Protein AF-A0A968TC32-F1 (afdb_monomer)

pLDDT: mean 75.62, std 23.89, range [21.05, 98.94]

Secondary structure (DSSP, 8-state):
----SSSTTTGGGSS-SS----S--SS----S------------GGG-EES--S---SSS--GGG-EEEEEEEE-TTSSS--EEEEEEEETTEEEEEEE-B-TTSPBPPPSSPEEESS--SEEEEE-SSSSSS-EEEEE-TT-SEEEEE---TTS--PPEEEE-SSEEEEEEEE--SS-SS--EEEEEEE-TTSSSEEEEEE-SSS-TTSSPPEEEEESS-EEEEEEE-SS-TTS-EEEEEETTEEEEE-SSS---EEEE-SS-EEEEEEE--SSSSS-EEEEEETTSEEEEE-TTT--EEEEE-SS---EEEEE--S--SS-EEEEE-SS-EEEE-TTSPTTB--EE---PPTT---EEEE--SSSSSPEEEEE-TTT-SEEEE----SEEEEE---B----S---SS---HHHHHHHHTTSSS-EEEEE---TT--EEE--SPPPPB-S-EEEEGGGSTT-SSS--EEEE-TTS--S-SS-----SEEE-SSS-EEESEEEE--SS-SEEE-SSS-EEES-EESB-TTSSSB---SS-SEEEES--S-EEE-SSTTT--EE-S-SS-SEEEESTTSTT-EEES-EES-----GGGGGG--S----SS-SEEEES--S-EEE-SSTTT--EE-S-SS-SEEEESGGG-S-EEES-EESB-TTSSSB---SS-SEEEES--S-EEE-SSTTT--EE-S-SSEEEEEESS--S-EEES-EESB-TTSSSB---TTEEEEEES--S-EES-SSGGG--EE-S-SSEEEEEESTT--S-EE-S-EESB-TTS-SB---SS-SEEE-SSS-EEE-SSTTT--EE-S-SS-SEEEESTT--S-EEES-EESB-TTS-SB---SS-SEEEES--S-EEE-SSTT---EE-S-SS-SEEEESTT-TT-EEES-EESB-TTSSSB---SS-SEEEES--SEEE--SSTT---EEE--SS-SEEEEEEEEEEES-EEES-SEEEEEEEEEEEEES-EEES-SEEEEEEEEEEEEES-EEES-SEEEEESSSEEE-TT-EE-S-SSB-TTS-BHHHHHHHHT-------TTT-EEEETTEEEE-SSS-PPEEEEE---------S----------EEEEE--S-----EEEEE----HHHHHHHTT---------SS--SS----TTGGGS-GGGSPEEEE-TTSSEEEEE------------------S--------TT--------SS-----------------------------------------------

Radius of gyration: 44.68 Å; Cα contacts (8 Å, |Δi|>4): 3695; chains: 1; bounding box: 111×120×148 Å

Foldseek 3Di:
DDDDPDDPPPVPPPPPPDDDDDDDDPPDPDDDDPCPQDPCPPDPPVQWDFLDDDDQPDDPDDCPQKFWAEKDWDDLQLAQWIKIWTWIAGPQAIKIFIWTFDPALRTHGGNDIGGDRHGQNDKDWFQLQQALGTWIWGFDFWAQWIWIFHGDNVGTHDTDIQGHPTGWQDWDWAQFLAPFVTIWIWTWGAHPVFCWIWIFTRDDNPRGPPDGTDIGTDPGTWQEKDWADQAHNQGIWIWTQGFQWTWIHHHDPDPIDIDGHPFRWQEKDWWQLPVPLGIWIWTFGPQQKIWTARSHVRDIAIERHPARFNYKYWFFQFQALTIWIWTADQQFIWIFRSPDHDHYTPTDGDGDHHCQNYKDWDCSHQWLGTKIWTQHRPPRGIITGGRDAPEEQEAADLEPDDPLDGDPVHDHPLNRLSVQQVDGGEYEYHYEYDQVRLEREHQAARDARDHAYEYEQCNYPPRDLAASHEYAQQNHDDPDPPDLPREQYEHQGAGHEYFRYEFFNTQHAHYEYNAASYAYFSYEAQAPPVQPDGREYAYEPYEYALHDHYEQFGQDSSRAYEFWNYQAENYEYEAASHENYQHFLYEFQDTDDDPVPPPPDPDQRAHNEESYEYELYDQYEAAHSRHSRAYEQARYQEESEEQEAASHASYEHFQYEFQADPQQAAGREHNYEHYEAAHYEHYEQFDQRQRGEYEQFQYQYESYEHDNAHEHYEHFQYEFQAGPQQAHGRAHQHEYYEYELYENYEAADLHLNREYEQFNYNHERYEYYYANHAHYAHFQYEFQAGSQQAHGRAHAEERYEYAYDHYEAADQRLNREYEQFNHAEESYEYDDLRSAAYEHFLYEFQAGSQQAHGRAHNEERYEYYLYAHYEAADQDHSRAYEQANHQYERYEYEDASHENYEYFLYEFQAGPVRPDGRHHNAEHYEYYNYENYEQFDDDHSGEYEFDQHAHESYEYAQYYYEYEAYEAENACEHYEYHHDEYEAEQYEAEQHAEDYEEEAEEYEHANYEHYEYNYDYDYDYYHYHHAHYHHYDYNAPHPVRHRSVVVVVCNVDDDDDDDPVPQWDDDPPWIWHFPDDDDKDWDWDDDDDDDPDDDDDDPDPPQDTDTDTDDDDDFTKTKTKDFGDPDPVNVVVVVVPPPDDDDDDDDDDDDDDDDPDPVPDDPVADWDWDDDPVNGIIMIIGGDDDDDDDDDDDDDDDDDDDWDWDDDDDDTDTDDDDPDDDDDDDDDDDDDDDDDDDDDDDDDDDDDDDDDDDDDDDDDDDDDDDD

Sequence (1267 aa):
MDRWHLIGWVLGRIVAILLVVGGGATAAVHAMASPSALELARVPSAAIHRAASGPLAGGNLHLANATPRSLAAGDLTNTGRTALIAGYATPTGGALGIWPARASGDFTAPTQLRPLSTAPDFLTLADVNHDGWLDLVLATQYQPELHWLPGSAAGFGATHVVPLAAGVTALYSADWQQPDGNRDLFVGIADPAGQHAELLLFAHPQRAFTTAPHTLALPAPVVALAAGAFTTPQHTDLAIAAGRELLLLRAFDAPLQRLYLHTTPTALAVGSFLSTGGYDLAIAGSDETLRLLDPRTGTQQVYAAPAAITALQRVRLSGLPHDELLLHTPEQAEVLLTNAAPPALHATGIALPAASPASLALHLNHDALSDLVWLDPETRLPHMQQSRPTRTFTVNVAEDQDNGSCTAVACSLRDAITAANRTTGMATIAFNLEPTATRLVITSTLPLITQPVLIDGTTQPGYTSVPVIELDGSNITRISRLEATQHGLVLATSGSSVRGVRITGFPGSALVVQGGDTIIQGCEIGLAADGIQPAGNLGDGILIENAPRTVIGGTTLAQRNVIAFQRGAGIRLQGRGASETQILGNLIGTRRIARALANSVASNQSNGQGGIYSDDAPATQIGGTAAGAGNIISGNDTAGIILFRSGTAGTVVQGNLIGTDQDGGAALANGGTGIVLDNVDDVLIGGSDPNAGNVISGNVALGIIAENNANRITITGNLIGTDRTGTIALGNQQGGLRLRDVRDCVIGGAEPEARNLISGNGGIGLALTGSSATRNVIQGNYIGLDRDGGLALGNSDAGVLIESSNNLIGGIGAGERNVISGNRTTGLRIRTGSAASNIVQGNYIGTDQTGQQILGNGEDGVLLFNAPRNVVGGTEPNAGNVIAGNQRHGIVIQGDQAPGNTVQGNYIGTNPNESASLSNGRSGIILIDSSGVRIGGRGAGEANIIVGHRESGIFSTLSNAELNSNILRDNATAVRMQGGQVLVLGNVIENNATVFVLSRGDLRAALNQITGYERALERSTGTFFGDYNWWGRGTGASPEGLSIETWNRRLLAVPTEWNAAAEQVTLGDAALSGTSGTAVIVRYEREAFDLPSQEQPFSELLCSDYYTLFTIDGGGLWEVRIPVDDTPDCQAVLEQQQLFRALSVQLCRSVLADLDCWERLPPSNRPTISLASDGQQLVLRGLQTPDLEAIAYMAADIPEPTPIWLFLGGVLGVLLLFGGGGYLWYRRSQAKRDPAAAPPPSDAPAAPSDAPTPDAPPAPPATPTSG

Structure (mmCIF, N/CA/C/O backbone):
data_AF-A0A968TC32-F1
#
_entry.id   AF-A0A968TC32-F1
#
loop_
_atom_site.group_PDB
_atom_site.id
_atom_site.type_symbol
_atom_site.label_atom_id
_atom_site.label_alt_id
_atom_site.label_comp_id
_atom_site.label_asym_id
_atom_site.label_entity_id
_atom_site.label_seq_id
_atom_site.pdbx_PDB_ins_code
_atom_site.Cartn_x
_atom_site.Cartn_y
_atom_site.Cartn_z
_atom_site.occupancy
_atom_site.B_iso_or_equiv
_atom_site.auth_seq_id
_atom_site.auth_comp_id
_atom_site.auth_asym_id
_atom_site.auth_atom_id
_atom_site.pdbx_PDB_model_num
ATOM 1 N N . MET A 1 1 ? 5.139 60.795 22.389 1.00 31.36 1 MET A N 1
ATOM 2 C CA . MET A 1 1 ? 6.541 61.101 22.717 1.00 31.36 1 MET A CA 1
ATOM 3 C C . MET A 1 1 ? 6.573 61.564 24.172 1.00 31.36 1 MET A C 1
ATOM 5 O O . MET A 1 1 ? 5.913 62.546 24.468 1.00 31.36 1 MET A O 1
ATOM 9 N N . ASP A 1 2 ? 7.179 60.840 25.116 1.00 29.84 2 ASP A N 1
ATOM 10 C CA . ASP A 1 2 ? 7.787 59.516 24.932 1.00 29.84 2 ASP A CA 1
ATOM 11 C C . ASP A 1 2 ? 7.701 58.558 26.136 1.00 29.84 2 ASP A C 1
ATOM 13 O O . ASP A 1 2 ? 7.128 58.879 27.173 1.00 29.84 2 ASP A O 1
ATOM 17 N N . ARG A 1 3 ? 8.159 57.324 25.894 1.00 27.42 3 ARG A N 1
ATOM 18 C CA . ARG A 1 3 ? 7.936 56.084 26.667 1.00 27.42 3 ARG A CA 1
ATOM 19 C C . ARG A 1 3 ? 8.506 56.077 28.105 1.00 27.42 3 ARG A C 1
ATOM 21 O O . ARG A 1 3 ? 9.346 56.899 28.444 1.00 27.42 3 ARG A O 1
ATOM 28 N N . TRP A 1 4 ? 8.119 55.027 28.859 1.00 28.41 4 TRP A N 1
ATOM 29 C CA . TRP A 1 4 ? 8.785 54.419 30.046 1.00 28.41 4 TRP A CA 1
ATOM 30 C C . TRP A 1 4 ? 8.135 54.477 31.449 1.00 28.41 4 TRP A C 1
ATOM 32 O O . TRP A 1 4 ? 8.756 54.027 32.411 1.00 28.41 4 TRP A O 1
ATOM 42 N N . HIS A 1 5 ? 6.863 54.863 31.603 1.00 33.06 5 HIS A N 1
ATOM 43 C CA . HIS A 1 5 ? 6.148 54.777 32.900 1.00 33.06 5 HIS A CA 1
ATOM 44 C C . HIS A 1 5 ? 4.838 53.955 32.868 1.00 33.06 5 HIS A C 1
ATOM 46 O O . HIS A 1 5 ? 3.799 54.422 33.319 1.00 33.06 5 HIS A O 1
ATOM 52 N N . LEU A 1 6 ? 4.876 52.708 32.363 1.00 30.70 6 LEU A N 1
ATOM 53 C CA . LEU A 1 6 ? 3.741 51.767 32.507 1.00 30.70 6 LEU A CA 1
ATOM 54 C C . LEU A 1 6 ? 4.102 50.261 32.579 1.00 30.70 6 LEU A C 1
ATOM 56 O O . LEU A 1 6 ? 3.249 49.417 32.336 1.00 30.70 6 LEU A O 1
ATOM 60 N N . ILE A 1 7 ? 5.351 49.895 32.903 1.00 33.38 7 ILE A N 1
ATOM 61 C CA . ILE A 1 7 ? 5.793 48.476 32.948 1.00 33.38 7 ILE A CA 1
ATOM 62 C C . ILE A 1 7 ? 6.047 47.966 34.384 1.00 33.38 7 ILE A C 1
ATOM 64 O O . ILE A 1 7 ? 5.975 46.769 34.642 1.00 33.38 7 ILE A O 1
ATOM 68 N N . GLY A 1 8 ? 6.243 48.858 35.362 1.00 30.92 8 GLY A N 1
ATOM 69 C CA . GLY A 1 8 ? 6.544 48.478 36.752 1.00 30.92 8 GLY A CA 1
ATOM 70 C C . GLY A 1 8 ? 5.359 48.013 37.615 1.00 30.92 8 GLY A C 1
ATOM 71 O O . GLY A 1 8 ? 5.568 47.743 38.791 1.00 30.92 8 GLY A O 1
ATOM 72 N N . TRP A 1 9 ? 4.126 47.957 37.089 1.00 32.16 9 TRP A N 1
ATOM 73 C CA . TRP A 1 9 ? 2.906 47.850 37.919 1.00 32.16 9 TRP A CA 1
ATOM 74 C C . TRP A 1 9 ? 2.043 46.592 37.710 1.00 32.16 9 TRP A C 1
ATOM 76 O O . TRP A 1 9 ? 1.009 46.455 38.356 1.00 32.16 9 TRP A O 1
ATOM 86 N N . VAL A 1 10 ? 2.458 45.658 36.843 1.00 32.88 10 VAL A N 1
ATOM 87 C CA . VAL A 1 10 ? 1.703 44.411 36.563 1.00 32.88 10 VAL A CA 1
ATOM 88 C C . VAL A 1 10 ? 2.451 43.148 37.015 1.00 32.88 10 VAL A C 1
ATOM 90 O O . VAL A 1 10 ? 1.830 42.200 37.483 1.00 32.88 10 VAL A O 1
ATOM 93 N N . LEU A 1 11 ? 3.789 43.145 36.983 1.00 31.55 11 LEU A N 1
ATOM 94 C CA . LEU A 1 11 ? 4.607 41.982 37.373 1.00 31.55 11 LEU A CA 1
ATOM 95 C C . LEU A 1 11 ? 4.718 41.759 38.899 1.00 31.55 11 LEU A C 1
ATOM 97 O O . LEU A 1 11 ? 5.230 40.735 39.339 1.00 31.55 11 LEU A O 1
ATOM 101 N N . GLY A 1 12 ? 4.209 42.681 39.722 1.00 30.98 12 GLY A N 1
ATOM 102 C CA . GLY A 1 12 ? 4.335 42.648 41.187 1.00 30.98 12 GLY A CA 1
ATOM 103 C C . GLY A 1 12 ? 3.299 41.806 41.948 1.00 30.98 12 GLY A C 1
ATOM 104 O O . GLY A 1 12 ? 3.189 41.976 43.160 1.00 30.98 12 GLY A O 1
ATOM 105 N N . ARG A 1 13 ? 2.495 40.959 41.283 1.00 30.55 13 ARG A N 1
ATOM 106 C CA . ARG A 1 13 ? 1.347 40.265 41.918 1.00 30.55 13 ARG A CA 1
ATOM 107 C C . ARG A 1 13 ? 1.267 38.740 41.762 1.00 30.55 13 ARG A C 1
ATOM 109 O O . ARG A 1 13 ? 0.286 38.162 42.214 1.00 30.55 13 ARG A O 1
ATOM 116 N N . ILE A 1 14 ? 2.275 38.088 41.175 1.00 32.00 14 ILE A N 1
ATOM 117 C CA . ILE A 1 14 ? 2.257 36.628 40.918 1.00 32.00 14 ILE A CA 1
ATOM 118 C C . ILE A 1 14 ? 3.226 35.833 41.824 1.00 32.00 14 ILE A C 1
ATOM 120 O O . ILE A 1 14 ? 3.052 34.633 42.000 1.00 32.00 14 ILE A O 1
ATOM 124 N N . VAL A 1 15 ? 4.187 36.483 42.493 1.00 30.97 15 VAL A N 1
ATOM 125 C CA . VAL A 1 15 ? 5.216 35.814 43.327 1.00 30.97 15 VAL A CA 1
ATOM 126 C C . VAL A 1 15 ? 4.992 36.075 44.830 1.00 30.97 15 VAL A C 1
ATOM 128 O O . VAL A 1 15 ? 5.908 36.452 45.553 1.00 30.97 15 VAL A O 1
ATOM 131 N N . ALA A 1 16 ? 3.742 35.953 45.297 1.00 29.12 16 ALA A N 1
ATOM 132 C CA . ALA A 1 16 ? 3.357 36.300 46.676 1.00 29.12 16 ALA A CA 1
ATOM 133 C C . ALA A 1 16 ? 2.239 35.422 47.292 1.00 29.12 16 ALA A C 1
ATOM 135 O O . ALA A 1 16 ? 1.533 35.872 48.191 1.00 29.12 16 ALA A O 1
ATOM 136 N N . ILE A 1 17 ? 2.074 34.173 46.833 1.00 30.27 17 ILE A N 1
ATOM 137 C CA . ILE A 1 17 ? 1.258 33.145 47.516 1.00 30.27 17 ILE A CA 1
ATOM 138 C C . ILE A 1 17 ? 2.057 31.833 47.582 1.00 30.27 17 ILE A C 1
ATOM 140 O O . ILE A 1 17 ? 1.733 30.845 46.933 1.00 30.27 17 ILE A O 1
ATOM 144 N N . LEU A 1 18 ? 3.156 31.856 48.338 1.00 28.66 18 LEU A N 1
ATOM 145 C CA . LEU A 1 18 ? 3.957 30.693 48.735 1.00 28.66 18 LEU A CA 1
ATOM 146 C C . LEU A 1 18 ? 4.826 31.102 49.939 1.00 28.66 18 LEU A C 1
ATOM 148 O O . LEU A 1 18 ? 5.268 32.245 50.004 1.00 28.66 18 LEU A O 1
ATOM 152 N N . LEU A 1 19 ? 5.069 30.168 50.868 1.00 27.08 19 LEU A N 1
ATOM 153 C CA . LEU A 1 19 ? 5.925 30.322 52.062 1.00 27.08 19 LEU A CA 1
ATOM 154 C C . LEU A 1 19 ? 5.485 31.358 53.129 1.00 27.08 19 LEU A C 1
ATOM 156 O O . LEU A 1 19 ? 6.178 32.347 53.326 1.00 27.08 19 LEU A O 1
ATOM 160 N N . VAL A 1 20 ? 4.450 31.049 53.930 1.00 28.06 20 VAL A N 1
ATOM 161 C CA . VAL A 1 20 ? 4.573 30.936 55.411 1.00 28.06 20 VAL A CA 1
ATOM 162 C C . VAL A 1 20 ? 3.492 29.985 55.948 1.00 28.06 20 VAL A C 1
ATOM 164 O O . VAL A 1 20 ? 2.311 30.297 55.889 1.00 28.06 20 VAL A O 1
ATOM 167 N N . VAL A 1 21 ? 3.929 28.849 56.498 1.00 27.45 21 VAL A N 1
ATOM 168 C CA . VAL A 1 21 ? 3.517 28.174 57.754 1.00 27.45 21 VAL A CA 1
ATOM 169 C C . VAL A 1 21 ? 4.084 26.758 57.652 1.00 27.45 21 VAL A C 1
ATOM 171 O O . VAL A 1 21 ? 3.748 26.012 56.737 1.00 27.45 21 VAL A O 1
ATOM 174 N N . GLY A 1 22 ? 4.971 26.392 58.575 1.00 24.56 22 GLY A N 1
ATOM 175 C CA . GLY A 1 22 ? 5.542 25.051 58.659 1.00 24.56 22 GLY A CA 1
ATOM 176 C C . GLY A 1 22 ? 5.398 24.492 60.070 1.00 24.56 22 GLY A C 1
ATOM 177 O O . GLY A 1 22 ? 5.588 25.225 61.038 1.00 24.56 22 GLY A O 1
ATOM 178 N N . GLY A 1 23 ? 5.107 23.192 60.165 1.00 25.19 23 GLY A N 1
ATOM 179 C CA . GLY A 1 23 ? 5.093 22.430 61.417 1.00 25.19 23 GLY A CA 1
ATOM 180 C C . GLY A 1 23 ? 3.707 21.945 61.861 1.00 25.19 23 GLY A C 1
ATOM 181 O O . GLY A 1 23 ? 2.841 22.746 62.187 1.00 25.19 23 GLY A O 1
ATOM 182 N N . GLY A 1 24 ? 3.549 20.618 61.962 1.00 27.67 24 GLY A N 1
ATOM 183 C CA . GLY A 1 24 ? 2.511 19.984 62.789 1.00 27.67 24 GLY A CA 1
ATOM 184 C C . GLY A 1 24 ? 1.166 19.664 62.124 1.00 27.67 24 GLY A C 1
ATOM 185 O O . GLY A 1 24 ? 0.147 20.185 62.559 1.00 27.67 24 GLY A O 1
ATOM 186 N N . ALA A 1 25 ? 1.141 18.761 61.134 1.00 27.30 25 ALA A N 1
ATOM 187 C CA . ALA A 1 25 ? -0.109 18.179 60.612 1.00 27.30 25 ALA A CA 1
ATOM 188 C C . ALA A 1 25 ? 0.035 16.732 60.078 1.00 27.30 25 ALA A C 1
ATOM 190 O O . ALA A 1 25 ? -0.633 16.339 59.121 1.00 27.30 25 ALA A O 1
ATOM 191 N N . THR A 1 26 ? 0.902 15.909 60.677 1.00 32.38 26 THR A N 1
ATOM 192 C CA . THR A 1 26 ? 0.824 14.451 60.482 1.00 32.38 26 THR A CA 1
ATOM 193 C C . THR A 1 26 ? -0.432 13.903 61.173 1.00 32.38 26 THR A C 1
ATOM 195 O O . THR A 1 26 ? -0.756 14.319 62.280 1.00 32.38 26 THR A O 1
ATOM 198 N N . ALA A 1 27 ? -1.120 12.957 60.520 1.00 30.08 27 ALA A N 1
ATOM 199 C CA . ALA A 1 27 ? -2.345 12.290 60.994 1.00 30.08 27 ALA A CA 1
ATOM 200 C C . ALA A 1 27 ? -3.607 13.177 61.168 1.00 30.08 27 ALA A C 1
ATOM 202 O O . ALA A 1 27 ? -4.174 13.257 62.256 1.00 30.08 27 ALA A O 1
ATOM 203 N N . ALA A 1 28 ? -4.111 13.768 60.072 1.00 28.23 28 ALA A N 1
ATOM 204 C CA . ALA A 1 28 ? -5.462 14.366 60.032 1.00 28.23 28 ALA A CA 1
ATOM 205 C C . ALA A 1 28 ? -6.248 14.197 58.704 1.00 28.23 28 ALA A C 1
ATOM 207 O O . ALA A 1 28 ? -7.309 14.796 58.550 1.00 28.23 28 ALA A O 1
ATOM 208 N N . VAL A 1 29 ? -5.785 13.371 57.751 1.00 27.59 29 VAL A N 1
ATOM 209 C CA . VAL A 1 29 ? -6.540 13.027 56.521 1.00 27.59 29 VAL A CA 1
ATOM 210 C C . VAL A 1 29 ? -6.521 11.511 56.313 1.00 27.59 29 VAL A C 1
ATOM 212 O O . VAL A 1 29 ? -5.716 10.977 55.555 1.00 27.59 29 VAL A O 1
ATOM 215 N N . HIS A 1 30 ? -7.373 10.809 57.064 1.00 27.38 30 HIS A N 1
ATOM 216 C CA . HIS A 1 30 ? -7.531 9.346 57.008 1.00 27.38 30 HIS A CA 1
ATOM 217 C C . HIS A 1 30 ? -8.951 8.903 57.430 1.00 27.38 30 HIS A C 1
ATOM 219 O O . HIS A 1 30 ? -9.126 7.931 58.159 1.00 27.38 30 HIS A O 1
ATOM 225 N N . ALA A 1 31 ? -9.980 9.663 57.023 1.00 27.91 31 ALA A N 1
ATOM 226 C CA . ALA A 1 31 ? -11.383 9.378 57.356 1.00 27.91 31 ALA A CA 1
ATOM 227 C C . ALA A 1 31 ? -12.407 10.071 56.423 1.00 27.91 31 ALA A C 1
ATOM 229 O O . ALA A 1 31 ? -13.360 10.686 56.899 1.00 27.91 31 ALA A O 1
ATOM 230 N N . MET A 1 32 ? -12.245 9.985 55.098 1.00 24.27 32 MET A N 1
ATOM 231 C CA . MET A 1 32 ? -13.339 10.278 54.157 1.00 24.27 32 MET A CA 1
ATOM 232 C C . MET A 1 32 ? -13.383 9.225 53.052 1.00 24.27 32 MET A C 1
ATOM 234 O O . MET A 1 32 ? -12.380 9.014 52.385 1.00 24.27 32 MET A O 1
ATOM 238 N N . ALA A 1 33 ? -14.548 8.578 52.931 1.00 26.09 33 ALA A N 1
ATOM 239 C CA . ALA A 1 33 ? -14.960 7.617 51.906 1.00 26.09 33 ALA A CA 1
ATOM 240 C C . ALA A 1 33 ? -13.847 6.744 51.293 1.00 26.09 33 ALA A C 1
ATOM 242 O O . ALA A 1 33 ? -13.221 7.120 50.306 1.00 26.09 33 ALA A O 1
ATOM 243 N N . SER A 1 34 ? -13.711 5.509 51.783 1.00 24.20 34 SER A N 1
ATOM 244 C CA . SER A 1 34 ? -13.224 4.421 50.934 1.00 24.20 34 SER A CA 1
ATOM 245 C C . SER A 1 34 ? -14.173 4.289 49.732 1.00 24.20 34 SER A C 1
ATOM 247 O O . SER A 1 34 ? -15.350 3.965 49.935 1.00 24.20 34 SER A O 1
ATOM 249 N N . PRO A 1 35 ? -13.728 4.549 48.487 1.00 29.64 35 PRO A N 1
ATOM 250 C CA . PRO A 1 35 ? -14.583 4.342 47.334 1.00 29.64 35 PRO A CA 1
ATOM 251 C C . PRO A 1 35 ? -14.833 2.840 47.212 1.00 29.64 35 PRO A C 1
ATOM 253 O O . PRO A 1 35 ? -13.908 2.054 47.015 1.00 29.64 35 PRO A O 1
ATOM 256 N N . SER A 1 36 ? -16.096 2.432 47.332 1.00 32.72 36 SER A N 1
ATOM 257 C CA . SER A 1 36 ? -16.529 1.079 46.970 1.00 32.72 36 SER A CA 1
ATOM 258 C C . SER A 1 36 ? -16.570 1.015 45.441 1.00 32.72 36 SER A C 1
ATOM 260 O O . SER A 1 36 ? -17.631 1.114 44.838 1.00 32.72 36 SER A O 1
ATOM 262 N N . ALA A 1 37 ? -15.379 1.015 44.832 1.00 36.62 37 ALA A N 1
ATOM 263 C CA . ALA A 1 37 ? -15.157 1.510 43.472 1.00 36.62 37 ALA A CA 1
ATOM 264 C C . ALA A 1 37 ? -15.876 0.699 42.385 1.00 36.62 37 ALA A C 1
ATOM 266 O O . ALA A 1 37 ? -16.213 1.256 41.344 1.00 36.62 37 ALA A O 1
ATOM 267 N N . LEU A 1 38 ? -16.168 -0.576 42.657 1.00 37.19 38 LEU A N 1
ATOM 268 C CA . LEU A 1 38 ? -17.101 -1.384 41.883 1.00 37.19 38 LEU A CA 1
ATOM 269 C C . LEU A 1 38 ? -18.360 -1.675 42.713 1.00 37.19 38 LEU A C 1
ATOM 271 O O . LEU A 1 38 ? -18.434 -2.683 43.414 1.00 37.19 38 LEU A O 1
ATOM 275 N N . GLU A 1 39 ? -19.419 -0.890 42.492 1.00 37.56 39 GLU A N 1
ATOM 276 C CA . GLU A 1 39 ? -20.743 -1.506 42.328 1.00 37.56 39 GLU A CA 1
ATOM 277 C C . GLU A 1 39 ? -20.831 -2.137 40.932 1.00 37.56 39 GLU A C 1
ATOM 279 O O . GLU A 1 39 ? -21.667 -1.797 40.097 1.00 37.56 39 GLU A O 1
ATOM 284 N N . LEU A 1 40 ? -20.022 -3.181 40.735 1.00 38.00 40 LEU A N 1
ATOM 285 C CA . LEU A 1 40 ? -20.468 -4.334 39.965 1.00 38.00 40 LEU A CA 1
ATOM 286 C C . LEU A 1 40 ? -21.526 -5.016 40.850 1.00 38.00 40 LEU A C 1
ATOM 288 O O . LEU A 1 40 ? -21.254 -5.960 41.592 1.00 38.00 40 LEU A O 1
ATOM 292 N N . ALA A 1 41 ? -22.700 -4.375 40.903 1.00 30.67 41 ALA A N 1
ATOM 293 C CA . ALA A 1 41 ? -23.718 -4.578 41.925 1.00 30.67 41 ALA A CA 1
ATOM 294 C C . ALA A 1 41 ? -24.084 -6.059 41.992 1.00 30.67 41 ALA A C 1
ATOM 296 O O . ALA A 1 41 ? -24.517 -6.593 40.974 1.00 30.67 41 ALA A O 1
ATOM 297 N N . ARG A 1 42 ? -23.880 -6.694 43.166 1.00 33.88 42 ARG A N 1
ATOM 298 C CA . ARG A 1 42 ? -23.956 -8.155 43.417 1.00 33.88 42 ARG A CA 1
ATOM 299 C C . ARG A 1 42 ? -24.929 -8.849 42.465 1.00 33.88 42 ARG A C 1
ATOM 301 O O . ARG A 1 42 ? -26.123 -8.924 42.762 1.00 33.88 42 ARG A O 1
ATOM 308 N N . VAL A 1 43 ? -24.413 -9.313 41.326 1.00 33.28 43 VAL A N 1
ATOM 309 C CA . VAL A 1 43 ? -25.259 -9.602 40.166 1.00 33.28 43 VAL A CA 1
ATOM 310 C C . VAL A 1 43 ? -26.168 -10.777 40.521 1.00 33.28 43 VAL A C 1
ATOM 312 O O . VAL A 1 43 ? -25.660 -11.876 40.760 1.00 33.28 43 VAL A O 1
ATOM 315 N N . PRO A 1 44 ? -27.501 -10.592 40.600 1.00 31.67 44 PRO A N 1
ATOM 316 C CA . PRO A 1 44 ? -28.390 -11.707 40.875 1.00 31.67 44 PRO A CA 1
ATOM 317 C C . PRO A 1 44 ? -28.239 -12.722 39.747 1.00 31.67 44 PRO A C 1
ATOM 319 O O . PRO A 1 44 ? -28.234 -12.337 38.578 1.00 31.67 44 PRO A O 1
ATOM 322 N N . SER A 1 45 ? -28.176 -14.015 40.068 1.00 33.50 45 SER A N 1
ATOM 323 C CA . SER A 1 45 ? -27.914 -15.093 39.095 1.00 33.50 45 SER A CA 1
ATOM 324 C C . SER A 1 45 ? -28.888 -15.110 37.901 1.00 33.50 45 SER A C 1
ATOM 326 O O . SER A 1 45 ? -28.596 -15.701 36.869 1.00 33.50 45 SER A O 1
ATOM 328 N N . ALA A 1 46 ? -30.031 -14.427 38.028 1.00 29.45 46 ALA A N 1
ATOM 329 C CA . ALA A 1 46 ? -31.023 -14.186 36.982 1.00 29.45 46 ALA A CA 1
ATOM 330 C C . ALA A 1 46 ? -30.589 -13.208 35.863 1.00 29.45 46 ALA A C 1
ATOM 332 O O . ALA A 1 46 ? -31.303 -13.097 34.870 1.00 29.45 46 ALA A O 1
ATOM 333 N N . ALA A 1 47 ? -29.469 -12.488 36.003 1.00 32.41 47 ALA A N 1
ATOM 334 C CA . ALA A 1 47 ? -28.945 -11.579 34.975 1.00 32.41 47 ALA A CA 1
ATOM 335 C C . ALA A 1 47 ? -27.850 -12.205 34.085 1.00 32.41 47 ALA A C 1
ATOM 337 O O . ALA A 1 47 ? -27.463 -11.595 33.090 1.00 32.41 47 ALA A O 1
ATOM 338 N N . ILE A 1 48 ? -27.385 -13.421 34.403 1.00 42.38 48 ILE A N 1
ATOM 339 C CA . ILE A 1 48 ? -26.515 -14.206 33.517 1.00 42.38 48 ILE A CA 1
ATOM 340 C C . ILE A 1 48 ? -27.379 -14.750 32.377 1.00 42.38 48 ILE A C 1
ATOM 342 O O . ILE A 1 48 ? -28.219 -15.631 32.583 1.00 42.38 48 ILE A O 1
ATOM 346 N N . HIS A 1 49 ? -27.179 -14.243 31.161 1.00 45.75 49 HIS A N 1
ATOM 347 C CA . HIS A 1 49 ? -27.865 -14.777 29.991 1.00 45.75 49 HIS A CA 1
ATOM 348 C C . HIS A 1 49 ? -27.139 -16.037 29.506 1.00 45.75 49 HIS A C 1
ATOM 350 O O . HIS A 1 49 ? -25.998 -15.992 29.046 1.00 45.75 49 HIS A O 1
ATOM 356 N N . ARG A 1 50 ? -27.820 -17.188 29.579 1.00 49.25 50 ARG A N 1
ATOM 357 C CA . ARG A 1 50 ? -27.367 -18.397 28.880 1.00 49.25 50 ARG A CA 1
ATOM 358 C C . ARG A 1 50 ? -27.482 -18.166 27.376 1.00 49.25 50 ARG A C 1
ATOM 360 O O . ARG A 1 50 ? -28.583 -17.902 26.895 1.00 49.25 50 ARG A O 1
ATOM 367 N N . ALA A 1 51 ? -26.395 -18.367 26.631 1.00 42.41 51 ALA A N 1
ATOM 368 C CA . ALA A 1 51 ? -26.400 -18.281 25.167 1.00 42.41 51 ALA A CA 1
ATOM 369 C C . ALA A 1 51 ? -27.288 -19.352 24.489 1.00 42.41 51 ALA A C 1
ATOM 371 O O . ALA A 1 51 ? -27.577 -19.267 23.298 1.00 42.41 51 ALA A O 1
ATOM 372 N N . ALA A 1 52 ? -27.743 -20.365 25.237 1.00 44.12 52 ALA A N 1
ATOM 373 C CA . ALA A 1 52 ? -28.747 -21.320 24.786 1.00 44.12 52 ALA A CA 1
ATOM 374 C C . ALA A 1 52 ? -29.716 -21.715 25.914 1.00 44.12 52 ALA A C 1
ATOM 376 O O . ALA A 1 52 ? -29.314 -21.996 27.045 1.00 44.12 52 ALA A O 1
ATOM 377 N N . SER A 1 53 ? -31.004 -21.804 25.575 1.00 35.22 53 SER A N 1
ATOM 378 C CA . SER A 1 53 ? -32.046 -22.438 26.393 1.00 35.22 53 SER A CA 1
ATOM 379 C C . SER A 1 53 ? -32.845 -23.430 25.538 1.00 35.22 53 SER A C 1
ATOM 381 O O . SER A 1 53 ? -33.920 -23.137 25.026 1.00 35.22 53 SER A O 1
ATOM 383 N N . GLY A 1 54 ? -32.282 -24.624 25.353 1.00 38.59 54 GLY A N 1
ATOM 384 C CA . GLY A 1 54 ? -32.909 -25.720 24.615 1.00 38.59 54 GLY A CA 1
ATOM 385 C C . GLY A 1 54 ? -31.948 -26.897 24.409 1.00 38.59 54 GLY A C 1
ATOM 386 O O . GLY A 1 54 ? -30.733 -26.702 24.484 1.00 38.59 54 GLY A O 1
ATOM 387 N N . PRO A 1 55 ? -32.457 -28.120 24.176 1.00 38.72 55 PRO A N 1
ATOM 388 C CA . PRO A 1 55 ? -31.626 -29.253 23.782 1.00 38.72 55 PRO A CA 1
ATOM 389 C C . PRO A 1 55 ? -31.089 -29.060 22.356 1.00 38.72 55 PRO A C 1
ATOM 391 O O . PRO A 1 55 ? -31.797 -28.561 21.481 1.00 38.72 55 PRO A O 1
ATOM 394 N N . LEU A 1 56 ? -29.852 -29.499 22.110 1.00 47.25 56 LEU A N 1
ATOM 395 C CA . LEU A 1 56 ? -29.253 -29.505 20.772 1.00 47.25 56 LEU A CA 1
ATOM 396 C C . LEU A 1 56 ? -30.000 -30.501 19.873 1.00 47.25 56 LEU A C 1
ATOM 398 O O . LEU A 1 56 ? -30.029 -31.700 20.151 1.00 47.25 56 LEU A O 1
ATOM 402 N N . ALA A 1 57 ? -30.625 -30.003 18.808 1.00 36.97 57 ALA A N 1
ATOM 403 C CA . ALA A 1 57 ? -31.536 -30.774 17.969 1.00 36.97 57 ALA A CA 1
ATOM 404 C C . ALA A 1 57 ? -30.870 -31.221 16.656 1.00 36.97 57 ALA A C 1
ATOM 406 O O . ALA A 1 57 ? -31.025 -30.570 15.628 1.00 36.97 57 ALA A O 1
ATOM 407 N N . GLY A 1 58 ? -30.177 -32.365 16.686 1.00 39.22 58 GLY A N 1
ATOM 408 C CA . GLY A 1 58 ? -29.681 -33.041 15.477 1.00 39.22 58 GLY A CA 1
ATOM 409 C C . GLY A 1 58 ? -28.203 -33.424 15.530 1.00 39.22 58 GLY A C 1
ATOM 410 O O . GLY A 1 58 ? -27.336 -32.660 15.121 1.00 39.22 58 GLY A O 1
ATOM 411 N N . GLY A 1 59 ? -27.912 -34.643 15.988 1.00 41.78 59 GLY A N 1
ATOM 412 C CA . GLY A 1 59 ? -26.567 -35.226 15.955 1.00 41.78 59 GLY A CA 1
ATOM 413 C C . GLY A 1 59 ? -26.311 -36.176 17.123 1.00 41.78 59 GLY A C 1
ATOM 414 O O . GLY A 1 59 ? -26.817 -35.968 18.221 1.00 41.78 59 GLY A O 1
ATOM 415 N N . ASN A 1 60 ? -25.492 -37.208 16.909 1.00 43.41 60 ASN A N 1
ATOM 416 C CA . ASN A 1 60 ? -25.199 -38.236 17.922 1.00 43.41 60 ASN A CA 1
ATOM 417 C C . ASN A 1 60 ? -24.237 -37.770 19.043 1.00 43.41 60 ASN A C 1
ATOM 419 O O . ASN A 1 60 ? -23.786 -38.593 19.838 1.00 43.41 60 ASN A O 1
ATOM 423 N N . LEU A 1 61 ? -23.911 -36.474 19.124 1.00 51.41 61 LEU A N 1
ATOM 424 C CA . LEU A 1 61 ? -23.026 -35.901 20.143 1.00 51.41 61 LEU A CA 1
ATOM 425 C C . LEU A 1 61 ? -23.835 -35.226 21.263 1.00 51.41 61 LEU A C 1
ATOM 427 O O . LEU A 1 61 ? -24.201 -34.056 21.182 1.00 51.41 61 LEU A O 1
ATOM 431 N N . HIS A 1 62 ? -24.079 -35.963 22.347 1.00 59.25 62 HIS A N 1
ATOM 432 C CA . HIS A 1 62 ? -24.575 -35.383 23.596 1.00 59.25 62 HIS A CA 1
ATOM 433 C C . HIS A 1 62 ? -23.409 -34.786 24.401 1.00 59.25 62 HIS A C 1
ATOM 435 O O . HIS A 1 62 ? -22.530 -35.522 24.847 1.00 59.25 62 HIS A O 1
ATOM 441 N N . LEU A 1 63 ? -23.454 -33.479 24.701 1.00 66.62 63 LEU A N 1
ATOM 442 C CA . LEU A 1 63 ? -22.480 -32.814 25.592 1.00 66.62 63 LEU A CA 1
ATOM 443 C C . LEU A 1 63 ? -22.470 -33.356 27.036 1.00 66.62 63 LEU A C 1
ATOM 445 O O . LEU A 1 63 ? -21.593 -32.995 27.810 1.00 66.62 63 LEU A O 1
ATOM 449 N N . ALA A 1 64 ? -23.410 -34.234 27.406 1.00 65.38 64 ALA A N 1
ATOM 450 C CA . ALA A 1 64 ? -23.529 -34.806 28.750 1.00 65.38 64 ALA A CA 1
ATOM 451 C C . ALA A 1 64 ? -22.227 -35.454 29.267 1.00 65.38 64 ALA A C 1
ATOM 453 O O . ALA A 1 64 ? -21.938 -35.358 30.457 1.00 65.38 64 ALA A O 1
ATOM 454 N N . ASN A 1 65 ? -21.431 -36.049 28.370 1.00 73.31 65 ASN A N 1
ATOM 455 C CA . ASN A 1 65 ? -20.145 -36.683 28.689 1.00 73.31 65 ASN A CA 1
ATOM 456 C C . ASN A 1 65 ? -18.933 -35.900 28.138 1.00 73.31 65 ASN A C 1
ATOM 458 O O . ASN A 1 65 ? -17.831 -36.442 28.091 1.00 73.31 65 ASN A O 1
ATOM 462 N N . ALA A 1 66 ? -19.126 -34.663 27.673 1.00 82.12 66 ALA A N 1
ATOM 463 C CA . ALA A 1 66 ? -18.060 -33.820 27.138 1.00 82.12 66 ALA A CA 1
ATOM 464 C C . ALA A 1 66 ? -17.494 -32.896 28.227 1.00 82.12 66 ALA A C 1
ATOM 466 O O . ALA A 1 66 ? -18.239 -32.412 29.079 1.00 82.12 66 ALA A O 1
ATOM 467 N N . THR A 1 67 ? -16.195 -32.603 28.184 1.00 87.31 67 THR A N 1
ATOM 468 C CA . THR A 1 67 ? -15.551 -31.606 29.056 1.00 87.31 67 THR A CA 1
ATOM 469 C C . THR A 1 67 ? -15.107 -30.401 28.222 1.00 87.31 67 THR A C 1
ATOM 471 O O . THR A 1 67 ? -14.480 -30.597 27.181 1.00 87.31 67 THR A O 1
ATOM 474 N N . PRO A 1 68 ? -15.431 -29.150 28.609 1.00 87.94 68 PRO A N 1
ATOM 475 C CA . PRO A 1 68 ? -14.950 -27.976 27.885 1.00 87.94 68 PRO A CA 1
ATOM 476 C C . PRO A 1 68 ? -13.434 -27.822 28.082 1.00 87.94 68 PRO A C 1
ATOM 478 O O . PRO A 1 68 ? -12.916 -28.160 29.149 1.00 87.94 68 PRO A O 1
ATOM 481 N N . ARG A 1 69 ? -12.722 -27.348 27.054 1.00 89.19 69 ARG A N 1
ATOM 482 C CA . ARG A 1 69 ? -11.251 -27.246 27.047 1.00 89.19 69 ARG A CA 1
ATOM 483 C C . ARG A 1 69 ? -10.748 -25.867 26.636 1.00 89.19 69 ARG A C 1
ATOM 485 O O . ARG A 1 69 ? -9.907 -25.316 27.329 1.00 89.19 69 ARG A O 1
ATOM 492 N N . SER A 1 70 ? -11.279 -25.316 25.548 1.00 90.38 70 SER A N 1
ATOM 493 C CA . SER A 1 70 ? -10.759 -24.104 24.908 1.00 90.38 70 SER A CA 1
ATOM 494 C C . SER A 1 70 ? -11.882 -23.232 24.341 1.00 90.38 70 SER A C 1
ATOM 496 O O . SER A 1 70 ? -12.986 -23.714 24.075 1.00 90.38 70 SER A O 1
ATOM 498 N N . LEU A 1 71 ? -11.613 -21.935 24.175 1.00 89.88 71 LEU A N 1
ATOM 499 C CA . LEU A 1 71 ? -12.572 -20.938 23.700 1.00 89.88 71 LEU A CA 1
ATOM 500 C C . LEU A 1 71 ? -11.835 -19.897 22.845 1.00 89.88 71 LEU A C 1
ATOM 502 O O . LEU A 1 71 ? -10.862 -19.314 23.311 1.00 89.88 71 LEU A O 1
ATOM 506 N N . ALA A 1 72 ? -12.312 -19.637 21.628 1.00 89.81 72 ALA A N 1
ATOM 507 C CA . ALA A 1 72 ? -11.849 -18.525 20.792 1.00 89.81 72 ALA A CA 1
ATOM 508 C C . ALA A 1 72 ? -13.038 -17.763 20.196 1.00 89.81 72 ALA A C 1
ATOM 510 O O . ALA A 1 72 ? -14.177 -18.237 20.215 1.00 89.81 72 ALA A O 1
ATOM 511 N N . ALA A 1 73 ? -12.771 -16.574 19.661 1.00 87.81 73 ALA A N 1
ATOM 512 C CA . ALA A 1 73 ? -13.778 -15.736 19.031 1.00 87.81 73 ALA A CA 1
ATOM 513 C C . ALA A 1 73 ? -13.181 -14.932 17.867 1.00 87.81 73 ALA A C 1
ATOM 515 O O . ALA A 1 73 ? -12.031 -14.496 17.932 1.00 87.81 73 ALA A O 1
ATOM 516 N N . GLY A 1 74 ? -13.966 -14.739 16.808 1.00 81.00 74 GLY A N 1
ATOM 517 C CA . GLY A 1 74 ? -13.572 -14.006 15.603 1.00 81.00 74 GLY A CA 1
ATOM 518 C C . GLY A 1 74 ? -14.707 -13.949 14.583 1.00 81.00 74 GLY A C 1
ATOM 519 O O . GLY A 1 74 ? -15.677 -14.703 14.687 1.00 81.00 74 GLY A O 1
ATOM 520 N N . ASP A 1 75 ? -14.633 -13.042 13.612 1.00 77.44 75 ASP A N 1
ATOM 521 C CA . ASP A 1 75 ? -15.648 -12.956 12.558 1.00 77.44 75 ASP A CA 1
ATOM 522 C C . ASP A 1 75 ? -15.370 -13.962 11.437 1.00 77.44 75 ASP A C 1
ATOM 524 O O . ASP A 1 75 ? -14.684 -13.680 10.459 1.00 77.44 75 ASP A O 1
ATOM 528 N N . LEU A 1 76 ? -15.961 -15.144 11.581 1.00 78.56 76 LEU A N 1
ATOM 529 C CA . LEU A 1 76 ? -15.865 -16.253 10.625 1.00 78.56 76 LEU A CA 1
ATOM 530 C C . LEU A 1 76 ? -16.652 -16.021 9.325 1.00 78.56 76 LEU A C 1
ATOM 532 O O . LEU A 1 76 ? -16.717 -16.905 8.477 1.00 78.56 76 LEU A O 1
ATOM 536 N N . THR A 1 77 ? -17.337 -14.884 9.210 1.00 70.19 77 THR A N 1
ATOM 537 C CA . THR A 1 77 ? -18.306 -14.597 8.144 1.00 70.19 77 THR A CA 1
ATOM 538 C C . THR A 1 77 ? -18.025 -13.296 7.399 1.00 70.19 77 THR A C 1
ATOM 540 O O . THR A 1 77 ? -18.699 -13.013 6.411 1.00 70.19 77 THR A O 1
ATOM 543 N N . ASN A 1 78 ? -17.048 -12.514 7.865 1.00 65.50 78 ASN A N 1
ATOM 544 C CA . ASN A 1 78 ? -16.723 -11.183 7.365 1.00 65.50 78 ASN A CA 1
ATOM 545 C C . ASN A 1 78 ? -17.971 -10.258 7.316 1.00 65.50 78 ASN A C 1
ATOM 547 O O . ASN A 1 78 ? -18.210 -9.539 6.348 1.00 65.50 78 ASN A O 1
ATOM 551 N N . THR A 1 79 ? -18.820 -10.317 8.358 1.00 62.69 79 THR A N 1
ATOM 552 C CA . THR A 1 79 ? -20.080 -9.544 8.486 1.00 62.69 79 THR A CA 1
ATOM 553 C C . THR A 1 79 ? -20.030 -8.410 9.520 1.00 62.69 79 THR A C 1
ATOM 555 O O . THR A 1 79 ? -21.047 -7.759 9.780 1.00 62.69 79 THR A O 1
ATOM 558 N N . GLY A 1 80 ? -18.869 -8.171 10.130 1.00 63.25 80 GLY A N 1
ATOM 559 C CA . GLY A 1 80 ? -18.702 -7.324 11.309 1.00 63.25 80 GLY A CA 1
ATOM 560 C C . GLY A 1 80 ? -19.183 -7.973 12.606 1.00 63.25 80 GLY A C 1
ATOM 561 O O . GLY A 1 80 ? -19.595 -7.254 13.516 1.00 63.25 80 GLY A O 1
ATOM 562 N N . ARG A 1 81 ? -19.207 -9.312 12.690 1.00 73.81 81 ARG A N 1
ATOM 563 C CA . ARG A 1 81 ? -19.763 -10.042 13.842 1.00 73.81 81 ARG A CA 1
ATOM 564 C C . ARG A 1 81 ? -18.890 -11.193 14.309 1.00 73.81 81 ARG A C 1
ATOM 566 O O . ARG A 1 81 ? -18.877 -12.276 13.732 1.00 73.81 81 ARG A O 1
ATOM 573 N N . THR A 1 82 ? -18.262 -10.975 15.453 1.00 77.75 82 THR A N 1
ATOM 574 C CA . THR A 1 82 ? -17.527 -11.976 16.219 1.00 77.75 82 THR A CA 1
ATOM 575 C C . THR A 1 82 ? -18.416 -13.174 16.578 1.00 77.75 82 THR A C 1
ATOM 577 O O . THR A 1 82 ? -19.284 -13.072 17.441 1.00 77.75 82 THR A O 1
ATOM 580 N N . ALA A 1 83 ? -18.191 -14.326 15.947 1.00 83.12 83 ALA A N 1
ATOM 581 C CA . ALA A 1 83 ? -18.735 -15.607 16.386 1.00 83.12 83 ALA A CA 1
ATOM 582 C C . ALA A 1 83 ? -17.849 -16.213 17.488 1.00 83.12 83 ALA A C 1
ATOM 584 O O . ALA A 1 83 ? -16.660 -15.904 17.586 1.00 83.12 83 ALA A O 1
ATOM 585 N N . LEU A 1 84 ? -18.427 -17.092 18.306 1.00 87.44 84 LEU A N 1
ATOM 586 C CA . LEU A 1 84 ? -17.745 -17.775 19.408 1.00 87.44 84 LEU A CA 1
ATOM 587 C C . LEU A 1 84 ? -17.554 -19.265 19.081 1.00 87.44 84 LEU A C 1
ATOM 589 O O . LEU A 1 84 ? -18.482 -19.918 18.602 1.00 87.44 84 LEU A O 1
ATOM 593 N N . ILE A 1 85 ? -16.372 -19.814 19.361 1.00 89.56 85 ILE A N 1
ATOM 594 C CA . ILE A 1 85 ? -16.005 -21.213 19.104 1.00 89.56 85 ILE A CA 1
ATOM 595 C C . ILE A 1 85 ? -15.567 -21.860 20.413 1.00 89.56 85 ILE A C 1
ATOM 597 O O . ILE A 1 85 ? -14.598 -21.408 21.018 1.00 89.56 85 ILE A O 1
ATOM 601 N N . ALA A 1 86 ? -16.236 -22.938 20.822 1.00 89.31 86 ALA A N 1
ATOM 602 C CA . ALA A 1 86 ? -15.859 -23.702 22.011 1.00 89.31 86 ALA A CA 1
ATOM 603 C C . ALA A 1 86 ? -15.365 -25.102 21.642 1.00 89.31 86 ALA A C 1
ATOM 605 O O . ALA A 1 86 ? -16.055 -25.850 20.939 1.00 89.31 86 ALA A O 1
ATOM 606 N N . GLY A 1 87 ? -14.186 -25.450 22.153 1.00 90.69 87 GLY A N 1
ATOM 607 C CA . GLY A 1 87 ? -13.580 -26.768 22.050 1.00 90.69 87 GLY A CA 1
ATOM 608 C C . GLY A 1 87 ? -13.903 -27.646 23.260 1.00 90.69 87 GLY A C 1
ATOM 609 O O . GLY A 1 87 ? -13.805 -27.215 24.412 1.00 90.69 87 GLY A O 1
ATOM 610 N N . TYR A 1 88 ? -14.255 -28.903 22.994 1.00 89.69 88 TYR A N 1
ATOM 611 C CA . TYR A 1 88 ? -14.576 -29.912 24.002 1.00 89.69 88 TYR A CA 1
ATOM 612 C C . TYR A 1 88 ? -13.775 -31.193 23.784 1.00 89.69 88 TYR A C 1
ATOM 614 O O . TYR A 1 88 ? -13.673 -31.673 22.656 1.00 89.69 88 TYR A O 1
ATOM 622 N N . ALA A 1 89 ? -13.301 -31.809 24.864 1.00 90.44 89 ALA A N 1
ATOM 623 C CA . ALA A 1 89 ? -12.895 -33.209 24.853 1.00 90.44 89 ALA A CA 1
ATOM 624 C C . ALA A 1 89 ? -14.126 -34.112 25.052 1.00 90.44 89 ALA A C 1
ATOM 626 O O . ALA A 1 89 ? -15.106 -33.735 25.701 1.00 90.44 89 ALA A O 1
ATOM 627 N N . THR A 1 90 ? -14.083 -35.317 24.489 1.00 87.50 90 THR A N 1
ATOM 628 C CA . THR A 1 90 ? -15.151 -36.325 24.574 1.00 87.50 90 THR A CA 1
ATOM 629 C C . THR A 1 90 ? -14.542 -37.716 24.804 1.00 87.50 90 THR A C 1
ATOM 631 O O . THR A 1 90 ? -13.349 -37.900 24.564 1.00 87.50 90 THR A O 1
ATOM 634 N N . PRO A 1 91 ? -15.323 -38.741 25.201 1.00 84.50 91 PRO A N 1
ATOM 635 C CA . PRO A 1 91 ? -14.795 -40.094 25.414 1.00 84.50 91 PRO A CA 1
ATOM 636 C C . PRO A 1 91 ? -14.214 -40.785 24.164 1.00 84.50 91 PRO A C 1
ATOM 638 O O . PRO A 1 91 ? -13.689 -41.889 24.280 1.00 84.50 91 PRO A O 1
ATOM 641 N N . THR A 1 92 ? -14.340 -40.182 22.975 1.00 82.25 92 THR A N 1
ATOM 642 C CA . THR A 1 92 ? -13.942 -40.759 21.678 1.00 82.25 92 THR A CA 1
ATOM 643 C C . THR A 1 92 ? -13.127 -39.797 20.800 1.00 82.25 92 THR A C 1
ATOM 645 O O . THR A 1 92 ? -13.045 -40.017 19.596 1.00 82.25 92 THR A O 1
ATOM 648 N N . GLY A 1 93 ? -12.582 -38.712 21.362 1.00 86.88 93 GLY A N 1
ATOM 649 C CA . GLY A 1 93 ? -11.930 -37.632 20.606 1.00 86.88 93 GLY A CA 1
ATOM 650 C C . GLY A 1 93 ? -12.350 -36.266 21.145 1.00 86.88 93 GLY A C 1
ATOM 651 O O . GLY A 1 93 ? -12.362 -36.054 22.357 1.00 86.88 93 GLY A O 1
ATOM 652 N N . GLY A 1 94 ? -12.788 -35.356 20.279 1.00 89.44 94 GLY A N 1
ATOM 653 C CA . GLY A 1 94 ? -13.263 -34.030 20.682 1.00 89.44 94 GLY A CA 1
ATOM 654 C C . GLY A 1 94 ? -14.482 -33.538 19.909 1.00 89.44 94 GLY A C 1
ATOM 655 O O . GLY A 1 94 ? -15.101 -34.268 19.133 1.00 89.44 94 GLY A O 1
ATOM 656 N N . ALA A 1 95 ? -14.839 -32.278 20.138 1.00 88.38 95 ALA A N 1
ATOM 657 C CA . ALA A 1 95 ? -15.906 -31.588 19.429 1.00 88.38 95 ALA A CA 1
ATOM 658 C C . ALA A 1 95 ? -15.684 -30.072 19.392 1.00 88.38 95 ALA A C 1
ATOM 660 O O . ALA A 1 95 ? -15.086 -29.498 20.302 1.00 88.38 95 ALA A O 1
ATOM 661 N N . LEU A 1 96 ? -16.255 -29.432 18.374 1.00 88.25 96 LEU A N 1
ATOM 662 C CA . LEU A 1 96 ? -16.421 -27.989 18.263 1.00 88.25 96 LEU A CA 1
ATOM 663 C C . LEU A 1 96 ? -17.909 -27.642 18.279 1.00 88.25 96 LEU A C 1
ATOM 665 O O . LEU A 1 96 ? -18.707 -28.247 17.555 1.00 88.25 96 LEU A O 1
ATOM 669 N N . GLY A 1 97 ? -18.267 -26.621 19.050 1.00 85.62 97 GLY A N 1
ATOM 670 C CA . GLY A 1 97 ? -19.477 -25.841 18.809 1.00 85.62 97 GLY A CA 1
ATOM 671 C C . GLY A 1 97 ? -19.112 -24.465 18.257 1.00 85.62 97 GLY A C 1
ATOM 672 O O . GLY A 1 97 ? -18.071 -23.912 18.611 1.00 85.62 97 GLY A O 1
ATOM 673 N N . ILE A 1 98 ? -19.970 -23.921 17.395 1.00 84.69 98 ILE A N 1
ATOM 674 C CA . ILE A 1 98 ? -19.826 -22.579 16.820 1.00 84.69 98 ILE A CA 1
ATOM 675 C C . ILE A 1 98 ? -21.137 -21.832 17.063 1.00 84.69 98 ILE A C 1
ATOM 677 O O . ILE A 1 98 ? -22.206 -22.308 16.684 1.00 84.69 98 ILE A O 1
ATOM 681 N N . TRP A 1 99 ? -21.042 -20.672 17.700 1.00 83.06 99 TRP A N 1
ATOM 682 C CA . TRP A 1 99 ? -22.147 -19.814 18.116 1.00 83.06 99 TRP A CA 1
ATOM 683 C C . TRP A 1 99 ? -22.088 -18.497 17.317 1.00 83.06 99 TRP A C 1
ATOM 685 O O . TRP A 1 99 ? -21.319 -17.601 17.675 1.00 83.06 99 TRP A O 1
ATOM 695 N N . PRO A 1 100 ? -22.861 -18.348 16.224 1.00 79.12 100 PRO A N 1
ATOM 696 C CA . PRO A 1 100 ? -22.949 -17.092 15.476 1.00 79.12 100 PRO A CA 1
ATOM 697 C C . PRO A 1 100 ? -23.622 -15.981 16.294 1.00 79.12 100 PRO A C 1
ATOM 699 O O . PRO A 1 100 ? -24.660 -16.221 16.923 1.00 79.12 100 PRO A O 1
ATOM 702 N N . ALA A 1 101 ? -23.083 -14.761 16.255 1.00 74.25 101 ALA A N 1
ATOM 703 C CA . ALA A 1 101 ? -23.644 -13.614 16.972 1.00 74.25 101 ALA A CA 1
ATOM 704 C C . ALA A 1 101 ? -24.823 -12.947 16.237 1.00 74.25 101 ALA A C 1
ATOM 706 O O . ALA A 1 101 ? -24.857 -12.815 15.005 1.00 74.25 101 ALA A O 1
ATOM 707 N N . ARG A 1 102 ? -25.804 -12.477 17.011 1.00 71.31 102 ARG A N 1
ATOM 708 C CA . ARG A 1 102 ? -26.914 -11.646 16.530 1.00 71.31 102 ARG A CA 1
ATOM 709 C C . ARG A 1 102 ? -26.494 -10.179 16.411 1.00 71.31 102 ARG A C 1
ATOM 711 O O . ARG A 1 102 ? -25.417 -9.777 16.829 1.00 71.31 102 ARG A O 1
ATOM 718 N N . ALA A 1 103 ? -27.397 -9.354 15.880 1.00 64.19 103 ALA A N 1
ATOM 719 C CA . ALA A 1 103 ? -27.253 -7.895 15.896 1.00 64.19 103 ALA A CA 1
ATOM 720 C C . ALA A 1 103 ? -27.303 -7.288 17.316 1.00 64.19 103 ALA A C 1
ATOM 722 O O . ALA A 1 103 ? -26.914 -6.143 17.500 1.00 64.19 103 ALA A O 1
ATOM 723 N N . SER A 1 104 ? -27.805 -8.046 18.293 1.00 62.16 104 SER A N 1
ATOM 724 C CA . SER A 1 104 ? -28.009 -7.675 19.700 1.00 62.16 104 SER A CA 1
ATOM 725 C C . SER A 1 104 ? -26.855 -8.082 20.633 1.00 62.16 104 SER A C 1
ATOM 727 O O . SER A 1 104 ? -26.988 -7.974 21.851 1.00 62.16 104 SER A O 1
ATOM 729 N N . GLY A 1 105 ? -25.743 -8.588 20.088 1.00 64.25 105 GLY A N 1
ATOM 730 C CA . GLY A 1 105 ? -24.579 -9.042 20.860 1.00 64.25 105 GLY A CA 1
ATOM 731 C C . GLY A 1 105 ? -24.724 -10.421 21.506 1.00 64.25 105 GLY A C 1
ATOM 732 O O . GLY A 1 105 ? -23.725 -11.061 21.820 1.00 64.25 105 GLY A O 1
ATOM 733 N N . ASP A 1 106 ? -25.951 -10.916 21.676 1.00 70.38 106 ASP A N 1
ATOM 734 C CA . ASP A 1 106 ? -26.194 -12.288 22.102 1.00 70.38 106 ASP A CA 1
ATOM 735 C C . ASP A 1 106 ? -25.916 -13.296 20.981 1.00 70.38 106 ASP A C 1
ATOM 737 O O . ASP A 1 106 ? -25.962 -12.989 19.786 1.00 70.38 106 ASP A O 1
ATOM 741 N N . PHE A 1 107 ? -25.646 -14.534 21.376 1.00 75.50 107 PHE A N 1
ATOM 742 C CA . PHE A 1 107 ? -25.330 -15.609 20.449 1.00 75.50 107 PHE A CA 1
ATOM 743 C C . PHE A 1 107 ? -26.555 -16.454 20.081 1.00 75.50 107 PHE A C 1
ATOM 745 O O . PHE A 1 107 ? -27.512 -16.617 20.842 1.00 75.50 107 PHE A O 1
ATOM 752 N N . THR A 1 108 ? -26.507 -17.049 18.893 1.00 72.31 108 THR A N 1
ATOM 753 C CA . THR A 1 108 ? -27.394 -18.151 18.510 1.00 72.31 108 THR A CA 1
ATOM 754 C C . THR A 1 108 ? -26.809 -19.489 18.960 1.00 72.31 108 THR A C 1
ATOM 756 O O . THR A 1 108 ? -25.594 -19.673 18.980 1.00 72.31 108 THR A O 1
ATOM 759 N N . ALA A 1 109 ? -27.673 -20.432 19.345 1.00 66.69 109 ALA A N 1
ATOM 760 C CA . ALA A 1 109 ? -27.245 -21.787 19.677 1.00 66.69 109 ALA A CA 1
ATOM 761 C C . ALA A 1 109 ? -26.715 -22.513 18.419 1.00 66.69 109 ALA A C 1
ATOM 763 O O . ALA A 1 109 ? -27.295 -22.332 17.343 1.00 66.69 109 ALA A O 1
ATOM 764 N N . PRO A 1 110 ? -25.667 -23.353 18.534 1.00 68.38 110 PRO A N 1
ATOM 765 C CA . PRO A 1 110 ? -25.088 -24.071 17.406 1.00 68.38 110 PRO A CA 1
ATOM 766 C C . PRO A 1 110 ? -26.130 -24.992 16.779 1.00 68.38 110 PRO A C 1
ATOM 768 O O . PRO A 1 110 ? -26.750 -25.806 17.466 1.00 68.38 110 PRO A O 1
ATOM 771 N N . THR A 1 111 ? -26.296 -24.899 15.460 1.00 58.19 111 THR A N 1
ATOM 772 C CA . THR A 1 111 ? -27.214 -25.767 14.706 1.00 58.19 111 THR A CA 1
ATOM 773 C C . THR A 1 111 ? -26.780 -27.236 14.761 1.00 58.19 111 THR A C 1
ATOM 775 O O . THR A 1 111 ? -27.624 -28.125 14.722 1.00 58.19 111 THR A O 1
ATOM 778 N N . GLN A 1 112 ? -25.474 -27.491 14.893 1.00 63.06 112 GLN A N 1
ATOM 779 C CA . GLN A 1 112 ? -24.881 -28.816 15.066 1.00 63.06 112 GLN A CA 1
ATOM 780 C C . GLN A 1 112 ? -23.519 -28.692 15.779 1.00 63.06 112 GLN A C 1
ATOM 782 O O . GLN A 1 112 ? -22.852 -27.664 15.669 1.00 63.06 112 GLN A O 1
ATOM 787 N N . LEU A 1 113 ? -23.085 -29.744 16.484 1.00 74.75 113 LEU A N 1
ATOM 788 C CA . LEU A 1 113 ? -21.697 -29.895 16.944 1.00 74.75 113 LEU A CA 1
ATOM 789 C C . LEU A 1 113 ? -20.870 -30.655 15.901 1.00 74.75 113 LEU A C 1
ATOM 791 O O . LEU A 1 113 ? -21.281 -31.725 15.441 1.00 74.75 113 LEU A O 1
ATOM 795 N N . ARG A 1 114 ? -19.685 -30.140 15.565 1.00 83.38 114 ARG A N 1
ATOM 796 C CA . ARG A 1 114 ? -18.726 -30.809 14.676 1.00 83.38 114 ARG A CA 1
ATOM 797 C C . ARG A 1 114 ? -17.824 -31.728 15.511 1.00 83.38 114 ARG A C 1
ATOM 799 O O . ARG A 1 114 ? -17.119 -31.214 16.377 1.00 83.38 114 ARG A O 1
ATOM 806 N N . PRO A 1 115 ? -17.820 -33.056 15.298 1.00 84.62 115 PRO A N 1
ATOM 807 C CA . PRO A 1 115 ? -16.887 -33.945 15.986 1.00 84.62 115 PRO A CA 1
ATOM 808 C C . PRO A 1 115 ? -15.446 -33.724 15.497 1.00 84.62 115 PRO A C 1
ATOM 810 O O . PRO A 1 115 ? -15.226 -33.337 14.348 1.00 84.62 115 PRO A O 1
ATOM 813 N N . LEU A 1 116 ? -14.479 -34.014 16.365 1.00 86.88 116 LEU A N 1
ATOM 814 C CA . LEU A 1 116 ? -13.043 -34.038 16.083 1.00 86.88 116 LEU A CA 1
ATOM 815 C C . LEU A 1 116 ? -12.457 -35.402 16.468 1.00 86.88 116 LEU A C 1
ATOM 817 O O . LEU A 1 116 ? -12.922 -36.041 17.413 1.00 86.88 116 LEU A O 1
ATOM 821 N N . SER A 1 117 ? -11.397 -35.820 15.778 1.00 87.31 117 SER A N 1
ATOM 822 C CA . SER A 1 117 ? -10.606 -37.012 16.118 1.00 87.31 117 SER A CA 1
ATOM 823 C C . SER A 1 117 ? -9.845 -36.877 17.441 1.00 87.31 117 SER A C 1
ATOM 825 O O . SER A 1 117 ? -9.585 -37.878 18.103 1.00 87.31 117 SER A O 1
ATOM 827 N N . THR A 1 118 ? -9.501 -35.652 17.835 1.00 90.62 118 THR A N 1
ATOM 828 C CA . THR A 1 118 ? -8.648 -35.336 18.988 1.00 90.62 118 THR A CA 1
ATOM 829 C C . THR A 1 118 ? -9.284 -34.254 19.868 1.00 90.62 118 THR A C 1
ATOM 831 O O . THR A 1 118 ? -10.287 -33.642 19.491 1.00 90.62 118 THR A O 1
ATOM 834 N N . ALA A 1 119 ? -8.751 -34.043 21.074 1.00 92.38 119 ALA A N 1
ATOM 835 C CA . ALA A 1 119 ? -9.254 -33.027 21.996 1.00 92.38 119 ALA A CA 1
ATOM 836 C C . ALA A 1 119 ? -8.634 -31.647 21.675 1.00 92.38 119 ALA A C 1
ATOM 838 O O . ALA A 1 119 ? -7.408 -31.535 21.676 1.00 92.38 119 ALA A O 1
ATOM 839 N N . PRO A 1 120 ? -9.434 -30.592 21.429 1.00 93.56 120 PRO A N 1
ATOM 840 C CA . PRO A 1 120 ? -8.936 -29.236 21.199 1.00 93.56 120 PRO A CA 1
ATOM 841 C C . PRO A 1 120 ? -8.524 -28.596 22.533 1.00 93.56 120 PRO A C 1
ATOM 843 O O . PRO A 1 120 ? -9.253 -27.780 23.100 1.00 93.56 120 PRO A O 1
ATOM 846 N N . ASP A 1 121 ? -7.376 -29.005 23.066 1.00 92.62 121 ASP A N 1
ATOM 847 C CA . ASP A 1 121 ? -6.791 -28.423 24.279 1.00 92.62 121 ASP A CA 1
ATOM 848 C C . ASP A 1 121 ? -6.315 -26.992 24.019 1.00 92.62 121 ASP A C 1
ATOM 850 O O . ASP A 1 121 ? -6.532 -26.105 24.841 1.00 92.62 121 ASP A O 1
ATOM 854 N N . PHE A 1 122 ? -5.754 -26.763 22.831 1.00 93.19 122 PHE A N 1
ATOM 855 C CA . PHE A 1 122 ? -5.466 -25.444 22.291 1.00 93.19 122 PHE A CA 1
ATOM 856 C C . PHE A 1 122 ? -6.309 -25.173 21.044 1.00 93.19 122 PHE A C 1
ATOM 858 O O . PHE A 1 122 ? -6.612 -26.093 20.280 1.00 93.19 122 PHE A O 1
ATOM 865 N N . LEU A 1 123 ? -6.675 -23.909 20.831 1.00 92.50 123 LEU A N 1
ATOM 866 C CA . LEU A 1 123 ? -7.556 -23.472 19.750 1.00 92.50 123 LEU A CA 1
ATOM 867 C C . LEU A 1 123 ? -7.313 -21.980 19.478 1.00 92.50 123 LEU A C 1
ATOM 869 O O . LEU A 1 123 ? -7.383 -21.182 20.410 1.00 92.50 123 LEU A O 1
ATOM 873 N N . THR A 1 124 ? -7.040 -21.597 18.228 1.00 92.38 124 THR A N 1
ATOM 874 C CA . THR A 1 124 ? -6.874 -20.190 17.825 1.00 92.38 124 THR A CA 1
ATOM 875 C C . THR A 1 124 ? -7.402 -19.907 16.412 1.00 92.38 124 THR A C 1
ATOM 877 O O . THR A 1 124 ? -7.699 -20.832 15.654 1.00 92.38 124 THR A O 1
ATOM 880 N N . LEU A 1 125 ? -7.538 -18.620 16.075 1.00 89.50 125 LEU A N 1
ATOM 881 C CA . LEU A 1 125 ? -8.014 -18.125 14.778 1.00 89.50 125 LEU A CA 1
ATOM 882 C C . LEU A 1 125 ? -6.984 -17.206 14.120 1.00 89.50 125 LEU A C 1
ATOM 884 O O . LEU A 1 125 ? -6.606 -16.185 14.709 1.00 89.50 125 LEU A O 1
ATOM 888 N N . ALA A 1 126 ? -6.629 -17.552 12.888 1.00 85.62 126 ALA A N 1
ATOM 889 C CA . ALA A 1 126 ? -5.701 -16.860 12.003 1.00 85.62 126 ALA A CA 1
ATOM 890 C C . ALA A 1 126 ? -6.092 -17.168 10.550 1.00 85.62 126 ALA A C 1
ATOM 892 O O . ALA A 1 126 ? -6.524 -18.282 10.279 1.00 85.62 126 ALA A O 1
ATOM 893 N N . ASP A 1 127 ? -5.950 -16.223 9.623 1.00 80.00 127 ASP A N 1
ATOM 894 C CA . ASP A 1 127 ? -5.956 -16.551 8.192 1.00 80.00 127 ASP A CA 1
ATOM 895 C C . ASP A 1 127 ? -4.564 -17.104 7.862 1.00 80.00 127 ASP A C 1
ATOM 897 O O . ASP A 1 127 ? -3.596 -16.347 7.841 1.00 80.00 127 ASP A O 1
ATOM 901 N N . VAL A 1 128 ? -4.432 -18.429 7.728 1.00 82.06 128 VAL A N 1
ATOM 902 C CA . VAL A 1 128 ? -3.121 -19.068 7.510 1.00 82.06 128 VAL A CA 1
ATOM 903 C C . VAL A 1 128 ? -2.902 -19.474 6.053 1.00 82.06 128 VAL A C 1
ATOM 905 O O . VAL A 1 128 ? -1.859 -20.035 5.716 1.00 82.06 128 VAL A O 1
ATOM 908 N N . ASN A 1 129 ? -3.858 -19.175 5.170 1.00 78.06 129 ASN A N 1
ATOM 909 C CA . ASN A 1 129 ? -3.786 -19.464 3.739 1.00 78.06 129 ASN A CA 1
ATOM 910 C C . ASN A 1 129 ? -3.826 -18.192 2.850 1.00 78.06 129 ASN A C 1
ATOM 912 O O . ASN A 1 129 ? -3.571 -18.295 1.643 1.00 78.06 129 ASN A O 1
ATOM 916 N N . HIS A 1 130 ? -4.069 -17.025 3.461 1.00 74.88 130 HIS A N 1
ATOM 917 C CA . HIS A 1 130 ? -4.246 -15.697 2.868 1.00 74.88 130 HIS A CA 1
ATOM 918 C C . HIS A 1 130 ? -5.388 -15.616 1.831 1.00 74.88 130 HIS A C 1
ATOM 920 O O . HIS A 1 130 ? -5.234 -15.013 0.765 1.00 74.88 130 HIS A O 1
ATOM 926 N N . ASP A 1 131 ? -6.546 -16.226 2.118 1.00 72.88 131 ASP A N 1
ATOM 927 C CA . ASP A 1 131 ? -7.762 -16.153 1.284 1.00 72.88 131 ASP A CA 1
ATOM 928 C C . ASP A 1 131 ? -8.788 -15.094 1.741 1.00 72.88 131 ASP A C 1
ATOM 930 O O . ASP A 1 131 ? -9.779 -14.840 1.043 1.00 72.88 131 ASP A O 1
ATOM 934 N N . GLY A 1 132 ? -8.523 -14.406 2.855 1.00 72.50 132 GLY A N 1
ATOM 935 C CA . GLY A 1 132 ? -9.361 -13.356 3.431 1.00 72.50 132 GLY A CA 1
ATOM 936 C C . GLY A 1 132 ? -10.395 -13.856 4.446 1.00 72.50 132 GLY A C 1
ATOM 937 O O . GLY A 1 132 ? -11.322 -13.104 4.781 1.00 72.50 132 GLY A O 1
ATOM 938 N N . TRP A 1 133 ? -10.272 -15.101 4.919 1.00 78.88 133 TRP A N 1
ATOM 939 C CA . TRP A 1 133 ? -11.138 -15.712 5.928 1.00 78.88 133 TRP A CA 1
ATOM 940 C C . TRP A 1 133 ? -10.312 -16.257 7.100 1.00 78.88 133 TRP A C 1
ATOM 942 O O . TRP A 1 133 ? -9.252 -16.845 6.931 1.00 78.88 133 TRP A O 1
ATOM 952 N N . LEU A 1 134 ? -10.817 -16.101 8.328 1.00 83.44 134 LEU A N 1
ATOM 953 C CA . LEU A 1 134 ? -10.163 -16.689 9.500 1.00 83.44 134 LEU A CA 1
ATOM 954 C C . LEU A 1 134 ? -10.290 -18.218 9.466 1.00 83.44 134 LEU A C 1
ATOM 956 O O . LEU A 1 134 ? -11.393 -18.750 9.628 1.00 83.44 134 LEU A O 1
ATOM 960 N N . ASP A 1 135 ? -9.160 -18.910 9.335 1.00 88.31 135 ASP A N 1
ATOM 961 C CA . ASP A 1 135 ? -9.048 -20.349 9.544 1.00 88.31 135 ASP A CA 1
ATOM 962 C C . ASP A 1 135 ? -9.061 -20.687 11.043 1.00 88.31 135 ASP A C 1
ATOM 964 O O . ASP A 1 135 ? -8.758 -19.863 11.912 1.00 88.31 135 ASP A O 1
ATOM 968 N N . LEU A 1 136 ? -9.370 -21.947 11.353 1.00 92.12 136 LEU A N 1
ATOM 969 C CA . LEU A 1 136 ? -9.297 -22.496 12.703 1.00 92.12 136 LEU A CA 1
ATOM 970 C C . LEU A 1 136 ? -8.134 -23.478 12.823 1.00 92.12 136 LEU A C 1
ATOM 972 O O . LEU A 1 136 ? -8.104 -24.502 12.141 1.00 92.12 136 LEU A O 1
ATOM 976 N N . VAL A 1 137 ? -7.210 -23.193 13.742 1.00 94.12 137 VAL A N 1
ATOM 977 C CA . VAL A 1 137 ? -6.098 -24.085 14.093 1.00 94.12 137 VAL A CA 1
ATOM 978 C C . VAL A 1 137 ? -6.284 -24.563 15.528 1.00 94.12 137 VAL A C 1
ATOM 980 O O . VAL A 1 137 ? -6.496 -23.762 16.439 1.00 94.12 137 VAL A O 1
ATOM 983 N N . LEU A 1 138 ? -6.216 -25.876 15.744 1.00 95.00 138 LEU A N 1
ATOM 984 C CA . LEU A 1 138 ? -6.346 -26.498 17.063 1.00 95.00 138 LEU A CA 1
ATOM 985 C C . LEU A 1 138 ? -5.316 -27.611 17.270 1.00 95.00 138 LEU A C 1
ATOM 987 O O . LEU A 1 138 ? -4.810 -28.194 16.311 1.00 95.00 138 LEU A O 1
ATOM 991 N N . ALA A 1 139 ? -5.014 -27.915 18.530 1.00 95.38 139 ALA A N 1
ATOM 992 C CA . ALA A 1 139 ? -4.058 -28.953 18.908 1.00 95.38 139 ALA A CA 1
ATOM 993 C C . ALA A 1 139 ? -4.429 -29.616 20.242 1.00 95.38 139 ALA A C 1
ATOM 995 O O . ALA A 1 139 ? -5.108 -29.023 21.084 1.00 95.38 139 ALA A O 1
ATOM 996 N N . THR A 1 140 ? -3.946 -30.839 20.447 1.00 94.75 140 THR A N 1
ATOM 997 C CA . THR A 1 140 ? -4.029 -31.570 21.721 1.00 94.75 140 THR A CA 1
ATOM 998 C C . THR A 1 140 ? -2.697 -31.471 22.453 1.00 94.75 140 THR A C 1
ATOM 1000 O O . THR A 1 140 ? -1.636 -31.520 21.828 1.00 94.75 140 THR A O 1
ATOM 1003 N N . GLN A 1 141 ? -2.728 -31.351 23.778 1.00 92.19 141 GLN A N 1
ATOM 1004 C CA . GLN A 1 141 ? -1.519 -31.159 24.567 1.00 92.19 141 GLN A CA 1
ATOM 1005 C C . GLN A 1 141 ? -0.584 -32.375 24.453 1.00 92.19 141 GLN A C 1
ATOM 1007 O O . GLN A 1 141 ? -1.002 -33.523 24.608 1.00 92.19 141 GLN A O 1
ATOM 1012 N N . TYR A 1 142 ? 0.690 -32.109 24.162 1.00 92.38 142 TYR A N 1
ATOM 1013 C CA . TYR A 1 142 ? 1.753 -33.083 23.894 1.00 92.38 142 TYR A CA 1
ATOM 1014 C C . TYR A 1 142 ? 1.521 -34.040 22.705 1.00 92.38 142 TYR A C 1
ATOM 1016 O O . TYR A 1 142 ? 2.301 -34.978 22.533 1.00 92.38 142 TYR A O 1
ATOM 1024 N N . GLN A 1 143 ? 0.529 -33.806 21.835 1.00 94.00 143 GLN A N 1
ATOM 1025 C CA . GLN A 1 143 ? 0.440 -34.521 20.552 1.00 94.00 143 GLN A CA 1
ATOM 1026 C C . GLN A 1 143 ? 1.297 -33.821 19.480 1.00 94.00 143 GLN A C 1
ATOM 1028 O O . GLN A 1 143 ? 1.320 -32.589 19.441 1.00 94.00 143 GLN A O 1
ATOM 1033 N N . PRO A 1 144 ? 2.028 -34.562 18.623 1.00 94.69 144 PRO A N 1
ATOM 1034 C CA . PRO A 1 144 ? 2.931 -33.996 17.618 1.00 94.69 144 PRO A CA 1
ATOM 1035 C C . PRO A 1 144 ? 2.200 -33.657 16.306 1.00 94.69 144 PRO A C 1
ATOM 1037 O O . PRO A 1 144 ? 2.661 -33.998 15.219 1.00 94.69 144 PRO A O 1
ATOM 1040 N N . GLU A 1 145 ? 1.032 -33.022 16.396 1.00 94.56 145 GLU A N 1
ATOM 1041 C CA . GLU A 1 145 ? 0.222 -32.641 15.236 1.00 94.56 145 GLU A CA 1
ATOM 1042 C C . GLU A 1 145 ? -0.665 -31.419 15.516 1.00 94.56 145 GLU A C 1
ATOM 1044 O O . GLU A 1 145 ? -1.171 -31.235 16.626 1.00 94.56 145 GLU A O 1
ATOM 1049 N N . LEU A 1 146 ? -0.880 -30.598 14.485 1.00 94.75 146 LEU A N 1
ATOM 1050 C CA . LEU A 1 146 ? -1.930 -29.577 14.439 1.00 94.75 146 LEU A CA 1
ATOM 1051 C C . LEU A 1 146 ? -3.088 -30.067 13.575 1.00 94.75 146 LEU A C 1
ATOM 1053 O O . LEU A 1 146 ? -2.891 -30.792 12.600 1.00 94.75 146 LEU A O 1
ATOM 1057 N N . HIS A 1 147 ? -4.286 -29.587 13.883 1.00 93.50 147 HIS A N 1
ATOM 1058 C CA . HIS A 1 147 ? -5.479 -29.756 13.063 1.00 93.50 147 HIS A CA 1
ATOM 1059 C C . HIS A 1 147 ? -5.905 -28.382 12.548 1.00 93.50 147 HIS A C 1
ATOM 1061 O O . HIS A 1 147 ? -6.339 -27.529 13.321 1.00 93.50 147 HIS A O 1
ATOM 1067 N N . TRP A 1 148 ? -5.762 -28.169 11.243 1.00 92.31 148 TRP A N 1
ATOM 1068 C CA . TRP A 1 148 ? -6.142 -26.943 10.542 1.00 92.31 148 TRP A CA 1
ATOM 1069 C C . TRP A 1 148 ? -7.454 -27.157 9.782 1.00 92.31 148 TRP A C 1
ATOM 1071 O O . TRP A 1 148 ? -7.665 -28.189 9.141 1.00 92.31 148 TRP A O 1
ATOM 1081 N N . LEU A 1 149 ? -8.372 -26.206 9.903 1.00 92.75 149 LEU A N 1
ATOM 1082 C CA . LEU A 1 149 ? -9.679 -26.208 9.265 1.00 92.75 149 LEU A CA 1
ATOM 1083 C C . LEU A 1 149 ? -9.833 -24.883 8.491 1.00 92.75 149 LEU A C 1
ATOM 1085 O O . LEU A 1 149 ? -10.063 -23.859 9.142 1.00 92.75 149 LEU A O 1
ATOM 1089 N N . PRO A 1 150 ? -9.733 -24.887 7.146 1.00 90.06 150 PRO A N 1
ATOM 1090 C CA . PRO A 1 150 ? -9.824 -23.668 6.346 1.00 90.06 150 PRO A CA 1
ATOM 1091 C C . PRO A 1 150 ? -11.155 -22.931 6.537 1.00 90.06 150 PRO A C 1
ATOM 1093 O O . PRO A 1 150 ? -12.204 -23.578 6.613 1.00 90.06 150 PRO A O 1
ATOM 1096 N N . GLY A 1 151 ? -11.128 -21.605 6.612 1.00 87.62 151 GLY A N 1
ATOM 1097 C CA . GLY A 1 151 ? -12.288 -20.722 6.640 1.00 87.62 151 GLY A CA 1
ATOM 1098 C C . GLY A 1 151 ? -13.005 -20.657 5.289 1.00 87.62 151 GLY A C 1
ATOM 1099 O O . GLY A 1 151 ? -12.535 -21.176 4.281 1.00 87.62 151 GLY A O 1
ATOM 1100 N N . SER A 1 152 ? -14.205 -20.070 5.279 1.00 84.50 152 SER A N 1
ATOM 1101 C CA . SER A 1 152 ? -14.916 -19.644 4.065 1.00 84.50 152 SER A CA 1
ATOM 1102 C C . SER A 1 152 ? -16.211 -18.909 4.431 1.00 84.50 152 SER A C 1
ATOM 1104 O O . SER A 1 152 ? -16.698 -19.009 5.559 1.00 84.50 152 SER A O 1
ATOM 1106 N N . ALA A 1 153 ? -16.877 -18.314 3.437 1.00 78.56 153 ALA A N 1
ATOM 1107 C CA . ALA A 1 153 ? -18.252 -17.814 3.556 1.00 78.56 153 ALA A CA 1
ATOM 1108 C C . ALA A 1 153 ? -19.295 -18.871 4.000 1.00 78.56 153 ALA A C 1
ATOM 1110 O O . ALA A 1 153 ? -20.403 -18.509 4.398 1.00 78.56 153 ALA A O 1
ATOM 1111 N N . ALA A 1 154 ? -18.973 -20.169 3.926 1.00 78.44 154 ALA A N 1
ATOM 1112 C CA . ALA A 1 154 ? -19.809 -21.274 4.403 1.00 78.44 154 ALA A CA 1
ATOM 1113 C C . ALA A 1 154 ? -19.397 -21.798 5.799 1.00 78.44 154 ALA A C 1
ATOM 1115 O O . ALA A 1 154 ? -19.962 -22.784 6.278 1.00 78.44 154 ALA A O 1
ATOM 1116 N N . GLY A 1 155 ? -18.424 -21.157 6.456 1.00 80.50 155 GLY A N 1
ATOM 1117 C CA . GLY A 1 155 ? -17.749 -21.670 7.647 1.00 80.50 155 GLY A CA 1
ATOM 1118 C C . GLY A 1 155 ? -16.616 -22.643 7.302 1.00 80.50 155 GLY A C 1
ATOM 1119 O O . GLY A 1 155 ? -16.114 -22.666 6.179 1.00 80.50 155 GLY A O 1
ATOM 1120 N N . PHE A 1 156 ? -16.192 -23.443 8.283 1.00 87.19 156 PHE A N 1
ATOM 1121 C CA . PHE A 1 156 ? -14.965 -24.233 8.166 1.00 87.19 156 PHE A CA 1
ATOM 1122 C C . PHE A 1 156 ? -15.069 -25.463 7.249 1.00 87.19 156 PHE A C 1
ATOM 1124 O O . PHE A 1 156 ? -15.931 -26.326 7.449 1.00 87.19 156 PHE A O 1
ATOM 1131 N N . GLY A 1 157 ? -14.110 -25.593 6.330 1.00 88.00 157 GLY A N 1
ATOM 1132 C CA . GLY A 1 157 ? -13.913 -26.714 5.408 1.00 88.00 157 GLY A CA 1
ATOM 1133 C C . GLY A 1 157 ? -13.449 -28.016 6.074 1.00 88.00 157 GLY A C 1
ATOM 1134 O O . GLY A 1 157 ? -13.741 -28.284 7.242 1.00 88.00 157 GLY A O 1
ATOM 1135 N N . ALA A 1 158 ? -12.755 -28.882 5.330 1.00 88.81 158 ALA A N 1
ATOM 1136 C CA . ALA A 1 158 ? -12.246 -30.158 5.849 1.00 88.81 158 ALA A CA 1
ATOM 1137 C C . ALA A 1 158 ? -11.188 -29.960 6.956 1.00 88.81 158 ALA A C 1
ATOM 1139 O O . ALA A 1 158 ? -10.636 -28.878 7.110 1.00 88.81 158 ALA A O 1
ATOM 1140 N N . THR A 1 159 ? -10.919 -30.996 7.755 1.00 90.75 159 THR A N 1
ATOM 1141 C CA . THR A 1 159 ? -9.817 -30.972 8.733 1.00 90.75 159 THR A CA 1
ATOM 1142 C C . THR A 1 159 ? -8.560 -31.552 8.091 1.00 90.75 159 THR A C 1
ATOM 1144 O O . THR A 1 159 ? -8.566 -32.700 7.649 1.00 90.75 159 THR A O 1
ATOM 1147 N N . HIS A 1 160 ? -7.496 -30.757 8.059 1.00 91.69 160 HIS A N 1
ATOM 1148 C CA . HIS A 1 160 ? -6.160 -31.109 7.595 1.00 91.69 160 HIS A CA 1
ATOM 1149 C C . HIS A 1 160 ? -5.258 -31.349 8.810 1.00 91.69 160 HIS A C 1
ATOM 1151 O O . HIS A 1 160 ? -5.296 -30.574 9.764 1.00 91.69 160 HIS A O 1
ATOM 1157 N N . VAL A 1 161 ? -4.447 -32.408 8.779 1.00 93.25 161 VAL A N 1
ATOM 1158 C CA . VAL A 1 161 ? -3.495 -32.727 9.855 1.00 93.25 161 VAL A CA 1
ATOM 1159 C C . VAL A 1 161 ? -2.095 -32.308 9.418 1.00 93.25 161 VAL A C 1
ATOM 1161 O O . VAL A 1 161 ? -1.626 -32.742 8.366 1.0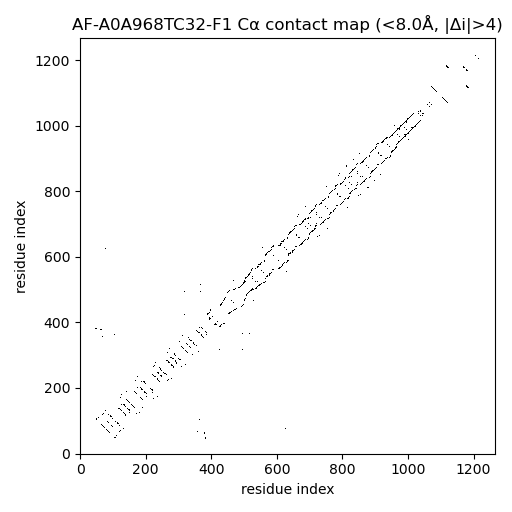0 93.25 161 VAL A O 1
ATOM 1164 N N . VAL A 1 162 ? -1.434 -31.479 10.225 1.00 92.12 162 VAL A N 1
ATOM 1165 C CA . VAL A 1 162 ? -0.057 -31.022 10.003 1.00 92.12 162 VAL A CA 1
ATOM 1166 C C . VAL A 1 162 ? 0.848 -31.705 11.035 1.00 92.12 162 VAL A C 1
ATOM 1168 O O . VAL A 1 162 ? 0.724 -31.402 12.223 1.00 92.12 162 VAL A O 1
ATOM 1171 N N . PRO A 1 163 ? 1.735 -32.634 10.634 1.00 93.25 163 PRO A N 1
ATOM 1172 C CA . PRO A 1 163 ? 2.632 -33.318 11.562 1.00 93.25 163 PRO A CA 1
ATOM 1173 C C . PRO A 1 163 ? 3.758 -32.391 12.042 1.00 93.25 163 PRO A C 1
ATOM 1175 O O . PRO A 1 163 ? 4.280 -31.584 11.274 1.00 93.25 163 PRO A O 1
ATOM 1178 N N . LEU A 1 164 ? 4.164 -32.544 13.303 1.00 93.12 164 LEU A N 1
ATOM 1179 C CA . LEU A 1 164 ? 5.240 -31.788 13.949 1.00 93.12 164 LEU A CA 1
ATOM 1180 C C . LEU A 1 164 ? 6.358 -32.720 14.442 1.00 93.12 164 LEU A C 1
ATOM 1182 O O . LEU A 1 164 ? 6.163 -33.922 14.614 1.00 93.12 164 LEU A O 1
ATOM 1186 N N . ALA A 1 165 ? 7.536 -32.155 14.718 1.00 91.56 165 ALA A N 1
ATOM 1187 C CA . ALA A 1 165 ? 8.687 -32.910 15.224 1.00 91.56 165 ALA A CA 1
ATOM 1188 C C . ALA A 1 165 ? 8.539 -33.367 16.692 1.00 91.56 165 ALA A C 1
ATOM 1190 O O . ALA A 1 165 ? 9.141 -34.365 17.089 1.00 91.56 165 ALA A O 1
ATOM 1191 N N . ALA A 1 166 ? 7.752 -32.647 17.498 1.00 94.75 166 ALA A N 1
ATOM 1192 C CA . ALA A 1 166 ? 7.523 -32.928 18.915 1.00 94.75 166 ALA A CA 1
ATOM 1193 C C . ALA A 1 166 ? 6.128 -32.439 19.361 1.00 94.75 166 ALA A C 1
ATOM 1195 O O . ALA A 1 166 ? 5.404 -31.822 18.579 1.00 94.75 166 ALA A O 1
ATOM 1196 N N . GLY A 1 167 ? 5.726 -32.746 20.598 1.00 95.62 167 GLY A N 1
ATOM 1197 C CA . GLY A 1 167 ? 4.362 -32.521 21.083 1.00 95.62 167 GLY A CA 1
ATOM 1198 C C . GLY A 1 167 ? 4.056 -31.055 21.405 1.00 95.62 167 GLY A C 1
ATOM 1199 O O . GLY A 1 167 ? 4.879 -30.381 22.021 1.00 95.62 167 GLY A O 1
ATOM 1200 N N . VAL A 1 168 ? 2.865 -30.567 21.040 1.00 96.44 168 VAL A N 1
ATOM 1201 C CA . VAL A 1 168 ? 2.466 -29.162 21.265 1.00 96.44 168 VAL A CA 1
ATOM 1202 C C . VAL A 1 168 ? 2.304 -28.848 22.756 1.00 96.44 168 VAL A C 1
ATOM 1204 O O . VAL A 1 168 ? 1.541 -29.511 23.461 1.00 96.44 168 VAL A O 1
ATOM 1207 N N . THR A 1 169 ? 2.977 -27.800 23.235 1.00 95.50 169 THR A N 1
ATOM 1208 C CA . THR A 1 169 ? 2.866 -27.285 24.614 1.00 95.50 169 THR A CA 1
ATOM 1209 C C . THR A 1 169 ? 2.235 -25.899 24.695 1.00 95.50 169 THR A C 1
ATOM 1211 O O . THR A 1 169 ? 1.740 -25.537 25.758 1.00 95.50 169 THR A O 1
ATOM 1214 N N . ALA A 1 170 ? 2.215 -25.147 23.591 1.00 94.44 170 ALA A N 1
ATOM 1215 C CA . ALA A 1 170 ? 1.493 -23.885 23.467 1.00 94.44 170 ALA A CA 1
ATOM 1216 C C . ALA A 1 170 ? 1.094 -23.624 22.006 1.00 94.44 170 ALA A C 1
ATOM 1218 O O . ALA A 1 170 ? 1.818 -23.996 21.084 1.00 94.44 170 ALA A O 1
ATOM 1219 N N . LEU A 1 171 ? -0.024 -22.930 21.804 1.00 93.94 171 LEU A N 1
ATOM 1220 C CA . LEU A 1 171 ? -0.490 -22.444 20.505 1.00 93.94 171 LEU A CA 1
ATOM 1221 C C . LEU A 1 171 ? -1.007 -21.018 20.696 1.00 93.94 171 LEU A C 1
ATOM 1223 O O . LEU A 1 171 ? -1.763 -20.761 21.634 1.00 93.94 171 LEU A O 1
ATOM 1227 N N . TYR A 1 172 ? -0.606 -20.100 19.826 1.00 92.44 172 TYR A N 1
ATOM 1228 C CA . TYR A 1 172 ? -1.025 -18.701 19.869 1.00 92.44 172 TYR A CA 1
ATOM 1229 C C . TYR A 1 172 ? -1.022 -18.115 18.454 1.00 92.44 172 TYR A C 1
ATOM 1231 O O . TYR A 1 172 ? -0.371 -18.656 17.562 1.00 92.44 172 TYR A O 1
ATOM 1239 N N . SER A 1 173 ? -1.738 -17.014 18.236 1.00 89.94 173 SER A N 1
ATOM 1240 C CA . SER A 1 173 ? -1.711 -16.303 16.955 1.00 89.94 173 SER A CA 1
ATOM 1241 C C . SER A 1 173 ? -1.891 -14.804 17.145 1.00 89.94 173 SER A C 1
ATOM 1243 O O . SER A 1 173 ? -2.834 -14.383 17.823 1.00 89.94 173 SER A O 1
ATOM 1245 N N . ALA A 1 174 ? -1.028 -14.012 16.522 1.00 83.38 174 ALA A N 1
ATOM 1246 C CA . ALA A 1 174 ? -1.068 -12.556 16.547 1.00 83.38 174 ALA A CA 1
ATOM 1247 C C . ALA A 1 174 ? -0.372 -11.994 15.307 1.00 83.38 174 ALA A C 1
ATOM 1249 O O . ALA A 1 174 ? 0.575 -12.595 14.821 1.00 83.38 174 ALA A O 1
ATOM 1250 N N . ASP A 1 175 ? -0.844 -10.840 14.851 1.00 76.88 175 ASP A N 1
ATOM 1251 C CA . ASP A 1 175 ? -0.133 -9.924 13.952 1.00 76.88 175 ASP A CA 1
ATOM 1252 C C . ASP A 1 175 ? 1.285 -9.678 14.508 1.00 76.88 175 ASP A C 1
ATOM 1254 O O . ASP A 1 175 ? 1.406 -9.286 15.673 1.00 76.88 175 ASP A O 1
ATOM 1258 N N . TRP A 1 176 ? 2.351 -9.991 13.762 1.00 75.75 176 TRP A N 1
ATOM 1259 C CA . TRP A 1 176 ? 3.740 -9.903 14.230 1.00 75.75 176 TRP A CA 1
ATOM 1260 C C . TRP A 1 176 ? 4.709 -9.445 13.129 1.00 75.75 176 TRP A C 1
ATOM 1262 O O . TRP A 1 176 ? 4.619 -9.827 11.970 1.00 75.75 176 TRP A O 1
ATOM 1272 N N . GLN A 1 177 ? 5.698 -8.627 13.511 1.00 63.66 177 GLN A N 1
ATOM 1273 C CA . GLN A 1 177 ? 6.579 -7.848 12.618 1.00 63.66 177 GLN A CA 1
ATOM 1274 C C . GLN A 1 177 ? 5.852 -6.806 11.746 1.00 63.66 177 GLN A C 1
ATOM 1276 O O . GLN A 1 177 ? 6.180 -5.618 11.834 1.00 63.66 177 GLN A O 1
ATOM 1281 N N . GLN A 1 178 ? 4.898 -7.231 10.915 1.00 61.56 178 GLN A N 1
ATOM 1282 C CA . GLN A 1 178 ? 4.176 -6.394 9.956 1.00 61.56 178 GLN A CA 1
ATOM 1283 C C . GLN A 1 178 ? 2.721 -6.210 10.411 1.00 61.56 178 GLN A C 1
ATOM 1285 O O . GLN A 1 178 ? 2.000 -7.201 10.447 1.00 61.56 178 GLN A O 1
ATOM 1290 N N . PRO A 1 179 ? 2.272 -4.975 10.714 1.00 58.25 179 PRO A N 1
ATOM 1291 C CA . PRO A 1 179 ? 0.882 -4.702 11.065 1.00 58.25 179 PRO A CA 1
ATOM 1292 C C . PRO A 1 179 ? -0.023 -4.716 9.822 1.00 58.25 179 PRO A C 1
ATOM 1294 O O . PRO A 1 179 ? -0.546 -3.684 9.401 1.00 58.25 179 PRO A O 1
ATOM 1297 N N . ASP A 1 180 ? -0.161 -5.870 9.173 1.00 57.34 180 ASP A N 1
ATOM 1298 C CA . ASP A 1 180 ? -1.028 -6.055 8.004 1.00 57.34 180 ASP A CA 1
ATOM 1299 C C . ASP A 1 180 ? -2.481 -6.401 8.391 1.00 57.34 180 ASP A C 1
ATOM 1301 O O . ASP A 1 180 ? -3.386 -6.261 7.564 1.00 57.34 180 ASP A O 1
ATOM 1305 N N . GLY A 1 181 ? -2.730 -6.753 9.659 1.00 60.47 181 GLY A N 1
ATOM 1306 C CA . GLY A 1 181 ? -4.030 -7.163 10.189 1.00 60.47 181 GLY A CA 1
ATOM 1307 C C . GLY A 1 181 ? -4.294 -8.673 10.142 1.00 60.47 181 GLY A C 1
ATOM 1308 O O . GLY A 1 181 ? -5.321 -9.118 10.671 1.00 60.47 181 GLY A O 1
ATOM 1309 N N . ASN A 1 182 ? -3.390 -9.458 9.555 1.00 65.88 182 ASN A N 1
ATOM 1310 C CA . ASN A 1 182 ? -3.399 -10.914 9.618 1.00 65.88 182 ASN A CA 1
ATOM 1311 C C . ASN A 1 182 ? -2.841 -11.387 10.969 1.00 65.88 182 ASN A C 1
ATOM 1313 O O . ASN A 1 182 ? -2.500 -10.598 11.848 1.00 65.88 182 ASN A O 1
ATOM 1317 N N . ARG A 1 183 ? -2.812 -12.702 11.203 1.00 76.44 183 ARG A N 1
ATOM 1318 C CA . ARG A 1 183 ? -2.263 -13.259 12.446 1.00 76.44 183 ARG A CA 1
ATOM 1319 C C . ARG A 1 183 ? -1.304 -14.389 12.138 1.00 76.44 183 ARG A C 1
ATOM 1321 O O . ARG A 1 183 ? -1.747 -15.490 11.825 1.00 76.44 183 ARG A O 1
ATOM 1328 N N . ASP A 1 184 ? -0.017 -14.138 12.322 1.00 81.00 184 ASP A N 1
ATOM 1329 C CA . ASP A 1 184 ? 1.011 -15.171 12.301 1.00 81.00 184 ASP A CA 1
ATOM 1330 C C . ASP A 1 184 ? 0.727 -16.241 13.369 1.00 81.00 184 ASP A C 1
ATOM 1332 O O . ASP A 1 184 ? 0.076 -15.982 14.393 1.00 81.00 184 ASP A O 1
ATOM 1336 N N . LEU A 1 185 ? 1.210 -17.463 13.139 1.00 89.81 185 LEU A N 1
ATOM 1337 C CA . LEU A 1 185 ? 0.923 -18.625 13.980 1.00 89.81 185 LEU A CA 1
ATOM 1338 C C . LEU A 1 185 ? 2.172 -19.088 14.747 1.00 89.81 185 LEU A C 1
ATOM 1340 O O . LEU A 1 185 ? 3.223 -19.387 14.178 1.00 89.81 185 LEU A O 1
ATOM 1344 N N . PHE A 1 186 ? 2.016 -19.211 16.065 1.00 92.00 186 PHE A N 1
ATOM 1345 C CA . PHE A 1 186 ? 3.075 -19.522 17.022 1.00 92.00 186 PHE A CA 1
ATOM 1346 C C . PHE A 1 186 ? 2.796 -20.864 17.694 1.00 92.00 186 PHE A C 1
ATOM 1348 O O . PHE A 1 186 ? 1.762 -21.029 18.347 1.00 92.00 186 PHE A O 1
ATOM 1355 N N . VAL A 1 187 ? 3.718 -21.821 17.566 1.00 95.12 187 VAL A N 1
ATOM 1356 C CA . VAL A 1 187 ? 3.530 -23.190 18.073 1.00 95.12 187 VAL A CA 1
ATOM 1357 C C . VAL A 1 187 ? 4.714 -23.601 18.939 1.00 95.12 187 VAL A C 1
ATOM 1359 O O . VAL A 1 187 ? 5.800 -23.881 18.436 1.00 95.12 187 VAL A O 1
ATOM 1362 N N . GLY A 1 188 ? 4.514 -23.633 20.254 1.00 96.00 188 GLY A N 1
ATOM 1363 C CA . GLY A 1 188 ? 5.487 -24.192 21.187 1.00 96.00 188 GLY A CA 1
ATOM 1364 C C . GLY A 1 188 ? 5.430 -25.715 21.143 1.00 96.00 188 GLY A C 1
ATOM 1365 O O . GLY A 1 188 ? 4.356 -26.284 21.340 1.00 96.00 188 GLY A O 1
ATOM 1366 N N . ILE A 1 189 ? 6.565 -26.371 20.910 1.00 96.62 189 ILE A N 1
ATOM 1367 C CA . ILE A 1 189 ? 6.701 -27.833 20.905 1.00 96.62 189 ILE A CA 1
ATOM 1368 C C . ILE A 1 189 ? 7.769 -28.288 21.903 1.00 96.62 189 ILE A C 1
ATOM 1370 O O . ILE A 1 189 ? 8.746 -27.580 22.146 1.00 96.62 189 ILE A O 1
ATOM 1374 N N . ALA A 1 190 ? 7.601 -29.482 22.473 1.00 95.94 190 ALA A N 1
ATOM 1375 C CA . ALA A 1 190 ? 8.628 -30.121 23.290 1.00 95.94 190 ALA A CA 1
ATOM 1376 C C . ALA A 1 190 ? 8.553 -31.652 23.258 1.00 95.94 190 ALA A C 1
ATOM 1378 O O . ALA A 1 190 ? 7.503 -32.248 22.994 1.00 95.94 190 ALA A O 1
ATOM 1379 N N . ASP A 1 191 ? 9.676 -32.300 23.561 1.00 89.62 191 ASP A N 1
ATOM 1380 C CA . ASP A 1 191 ? 9.716 -33.739 23.808 1.00 89.62 191 ASP A CA 1
ATOM 1381 C C . ASP A 1 191 ? 9.082 -34.098 25.177 1.00 89.62 191 ASP A C 1
ATOM 1383 O O . ASP A 1 191 ? 9.007 -33.249 26.071 1.00 89.62 191 ASP A O 1
ATOM 1387 N N . PRO A 1 192 ? 8.644 -35.354 25.402 1.00 82.44 192 PRO A N 1
ATOM 1388 C CA . PRO A 1 192 ? 7.998 -35.749 26.660 1.00 82.44 192 PRO A CA 1
ATOM 1389 C C . PRO A 1 192 ? 8.869 -35.621 27.923 1.00 82.44 192 PRO A C 1
ATOM 1391 O O . PRO A 1 192 ? 8.326 -35.682 29.025 1.00 82.44 192 PRO A O 1
ATOM 1394 N N . ALA A 1 193 ? 10.194 -35.465 27.795 1.00 81.00 193 ALA A N 1
ATOM 1395 C CA . ALA A 1 193 ? 11.097 -35.210 28.919 1.00 81.00 193 ALA A CA 1
ATOM 1396 C C . ALA A 1 193 ? 11.442 -33.715 29.109 1.00 81.00 193 ALA A C 1
ATOM 1398 O O . ALA A 1 193 ? 12.167 -33.374 30.050 1.00 81.00 193 ALA A O 1
ATOM 1399 N N . GLY A 1 194 ? 10.944 -32.823 28.243 1.00 77.50 194 GLY A N 1
ATOM 1400 C CA . GLY A 1 194 ? 11.192 -31.379 28.293 1.00 77.50 194 GLY A CA 1
ATOM 1401 C C . GLY A 1 194 ? 12.667 -30.981 28.154 1.00 77.50 194 GLY A C 1
ATOM 1402 O O . GLY A 1 194 ? 13.047 -29.919 28.640 1.00 77.50 194 GLY A O 1
ATOM 1403 N N . GLN A 1 195 ? 13.493 -31.842 27.552 1.00 79.38 195 GLN A N 1
ATOM 1404 C CA . GLN A 1 195 ? 14.922 -31.615 27.302 1.00 79.38 195 GLN A CA 1
ATOM 1405 C C . GLN A 1 195 ? 15.163 -30.896 25.967 1.00 79.38 195 GLN A C 1
ATOM 1407 O O . GLN A 1 195 ? 16.156 -30.188 25.820 1.00 79.38 195 GLN A O 1
ATOM 1412 N N . HIS A 1 196 ? 14.249 -31.064 25.011 1.00 86.38 196 HIS A N 1
ATOM 1413 C CA . HIS A 1 196 ? 14.239 -30.389 23.722 1.00 86.38 196 HIS A CA 1
ATOM 1414 C C . HIS A 1 196 ? 12.916 -29.637 23.582 1.00 86.38 196 HIS A C 1
ATOM 1416 O O . HIS A 1 196 ? 11.850 -30.250 23.537 1.00 86.38 196 HIS A O 1
ATOM 1422 N N . ALA A 1 197 ? 12.992 -28.307 23.543 1.00 93.88 197 ALA A N 1
ATOM 1423 C CA . ALA A 1 197 ? 11.843 -27.421 23.426 1.00 93.88 197 ALA A CA 1
ATOM 1424 C C . ALA A 1 197 ? 12.127 -26.297 22.426 1.00 93.88 197 ALA A C 1
ATOM 1426 O O . ALA A 1 197 ? 13.208 -25.703 22.430 1.00 93.88 197 ALA A O 1
ATOM 1427 N N . GLU A 1 198 ? 11.146 -25.997 21.582 1.00 95.19 198 GLU A N 1
ATOM 1428 C CA . GLU A 1 198 ? 11.262 -25.034 20.488 1.00 95.19 198 GLU A CA 1
ATOM 1429 C C . GLU A 1 198 ? 9.958 -24.246 20.320 1.00 95.19 198 GLU A C 1
ATOM 1431 O O . GLU A 1 198 ? 8.878 -24.698 20.705 1.00 95.19 198 GLU A O 1
ATOM 1436 N N . LEU A 1 199 ? 10.055 -23.062 19.720 1.00 94.19 199 LEU A N 1
ATOM 1437 C CA . LEU A 1 199 ? 8.924 -22.303 19.198 1.00 94.19 199 LEU A CA 1
ATOM 1438 C C . LEU A 1 199 ? 9.021 -22.269 17.672 1.00 94.19 199 LEU A C 1
ATOM 1440 O O . LEU A 1 199 ? 9.986 -21.733 17.123 1.00 94.19 199 LEU A O 1
ATOM 1444 N N . LEU A 1 200 ? 8.014 -22.828 17.006 1.00 92.62 200 LEU A N 1
ATOM 1445 C CA . LEU A 1 200 ? 7.818 -22.706 15.567 1.00 92.62 200 LEU A CA 1
ATOM 1446 C C . LEU A 1 200 ? 7.103 -21.385 15.272 1.00 92.62 200 LEU A C 1
ATOM 1448 O O . LEU A 1 200 ? 6.098 -21.057 15.912 1.00 92.62 200 LEU A O 1
ATOM 1452 N N . LEU A 1 201 ? 7.633 -20.655 14.299 1.00 88.12 201 LEU A N 1
ATOM 1453 C CA . LEU A 1 201 ? 7.178 -19.344 13.856 1.00 88.12 201 LEU A CA 1
ATOM 1454 C C . LEU A 1 201 ? 6.722 -19.480 12.398 1.00 88.12 201 LEU A C 1
ATOM 1456 O O . LEU A 1 201 ? 7.555 -19.561 11.491 1.00 88.12 201 LEU A O 1
ATOM 1460 N N . PHE A 1 202 ? 5.409 -19.547 12.183 1.00 84.56 202 PHE A N 1
ATOM 1461 C CA . PHE A 1 202 ? 4.795 -19.491 10.857 1.00 84.56 202 PHE A CA 1
ATOM 1462 C C . PHE A 1 202 ? 4.355 -18.047 10.616 1.00 84.56 202 PHE A C 1
ATOM 1464 O O . PHE A 1 202 ? 3.290 -17.640 11.080 1.00 84.56 202 PHE A O 1
ATOM 1471 N N . ALA A 1 203 ? 5.217 -17.284 9.953 1.00 66.69 203 ALA A N 1
ATOM 1472 C CA . ALA A 1 203 ? 5.034 -15.864 9.687 1.00 66.69 203 ALA A CA 1
ATOM 1473 C C . ALA A 1 203 ? 5.430 -15.525 8.244 1.00 66.69 203 ALA A C 1
ATOM 1475 O O . ALA A 1 203 ? 6.220 -16.269 7.653 1.00 66.69 203 ALA A O 1
ATOM 1476 N N . HIS A 1 204 ? 4.970 -14.371 7.740 1.00 60.25 204 HIS A N 1
ATOM 1477 C CA . HIS A 1 204 ? 5.185 -13.879 6.361 1.00 60.25 204 HIS A CA 1
ATOM 1478 C C . HIS A 1 204 ? 4.298 -14.600 5.301 1.00 60.25 204 HIS A C 1
ATOM 1480 O O . HIS A 1 204 ? 3.910 -15.746 5.522 1.00 60.25 204 HIS A O 1
ATOM 1486 N N . PRO A 1 205 ? 3.957 -13.989 4.137 1.00 47.66 205 PRO A N 1
ATOM 1487 C CA . PRO A 1 205 ? 2.767 -14.338 3.335 1.00 47.66 205 PRO A CA 1
ATOM 1488 C C . PRO A 1 205 ? 2.896 -15.611 2.474 1.00 47.66 205 PRO A C 1
ATOM 1490 O O . PRO A 1 205 ? 2.156 -15.825 1.513 1.00 47.66 205 PRO A O 1
ATOM 1493 N N . GLN A 1 206 ? 3.840 -16.489 2.807 1.00 51.97 206 GLN A N 1
ATOM 1494 C CA . GLN A 1 206 ? 3.882 -17.843 2.273 1.00 51.97 206 GLN A CA 1
ATOM 1495 C C . GLN A 1 206 ? 2.900 -18.688 3.081 1.00 51.97 206 GLN A C 1
ATOM 1497 O O . GLN A 1 206 ? 3.198 -19.036 4.222 1.00 51.97 206 GLN A O 1
ATOM 1502 N N . ARG A 1 207 ? 1.745 -19.013 2.477 1.00 63.25 207 ARG A N 1
ATOM 1503 C CA . ARG A 1 207 ? 0.667 -19.844 3.056 1.00 63.25 207 ARG A CA 1
ATOM 1504 C C . ARG A 1 207 ? 1.221 -20.869 4.045 1.00 63.25 207 ARG A C 1
ATOM 1506 O O . ARG A 1 207 ? 2.034 -21.715 3.653 1.00 63.25 207 ARG A O 1
ATOM 1513 N N . ALA A 1 208 ? 0.812 -20.790 5.308 1.00 65.44 208 ALA A N 1
ATOM 1514 C CA . ALA A 1 208 ? 1.432 -21.568 6.368 1.00 65.44 208 ALA A CA 1
ATOM 1515 C C . ALA A 1 208 ? 1.388 -23.067 6.046 1.00 65.44 208 ALA A C 1
ATOM 1517 O O . ALA A 1 208 ? 0.505 -23.565 5.343 1.00 65.44 208 ALA A O 1
ATOM 1518 N N . PHE A 1 209 ? 2.383 -23.793 6.551 1.00 76.06 209 PHE A N 1
ATOM 1519 C CA . PHE A 1 209 ? 2.598 -25.215 6.266 1.00 76.06 209 PHE A CA 1
ATOM 1520 C C . PHE A 1 209 ? 2.978 -25.547 4.804 1.00 76.06 209 PHE A C 1
ATOM 1522 O O . PHE A 1 209 ? 3.259 -26.713 4.526 1.00 76.06 209 PHE A O 1
ATOM 1529 N N . THR A 1 210 ? 3.054 -24.575 3.878 1.00 71.81 210 THR A N 1
ATOM 1530 C CA . THR A 1 210 ? 3.644 -24.794 2.535 1.00 71.81 210 THR A CA 1
ATOM 1531 C C . THR A 1 210 ? 5.160 -24.581 2.497 1.00 71.81 210 THR A C 1
ATOM 1533 O O . THR A 1 210 ? 5.839 -25.192 1.672 1.00 71.81 210 THR A O 1
ATOM 1536 N N . THR A 1 211 ? 5.706 -23.786 3.421 1.00 67.50 211 THR A N 1
ATOM 1537 C CA . THR A 1 211 ? 7.149 -23.603 3.638 1.00 67.50 211 THR A CA 1
ATOM 1538 C C . THR A 1 211 ? 7.539 -23.932 5.084 1.00 67.50 211 THR A C 1
ATOM 1540 O O . THR A 1 211 ? 6.684 -24.140 5.951 1.00 67.50 211 THR A O 1
ATOM 1543 N N . ALA A 1 212 ? 8.842 -24.087 5.340 1.00 77.31 212 ALA A N 1
ATOM 1544 C CA . ALA A 1 212 ? 9.345 -24.472 6.656 1.00 77.31 212 ALA A CA 1
ATOM 1545 C C . ALA A 1 212 ? 9.261 -23.290 7.647 1.00 77.31 212 ALA A C 1
ATOM 1547 O O . ALA A 1 212 ? 9.733 -22.204 7.307 1.00 77.31 212 ALA A O 1
ATOM 1548 N N . PRO A 1 213 ? 8.712 -23.477 8.865 1.00 85.81 213 PRO A N 1
ATOM 1549 C CA . PRO A 1 213 ? 8.657 -22.418 9.869 1.00 85.81 213 PRO A CA 1
ATOM 1550 C C . PRO A 1 213 ? 10.055 -22.029 10.346 1.00 85.81 213 PRO A C 1
ATOM 1552 O O . PRO A 1 213 ? 10.960 -22.864 10.412 1.00 85.81 213 PRO A O 1
ATOM 1555 N N . HIS A 1 214 ? 10.214 -20.780 10.779 1.00 86.12 214 HIS A N 1
ATOM 1556 C CA . HIS A 1 214 ? 11.419 -20.377 11.494 1.00 86.12 214 HIS A CA 1
ATOM 1557 C C . HIS A 1 214 ? 11.398 -20.972 12.916 1.00 86.12 214 HIS A C 1
ATOM 1559 O O . HIS A 1 214 ? 10.381 -20.928 13.607 1.00 86.12 214 HIS A O 1
ATOM 1565 N N . THR A 1 215 ? 12.513 -21.544 13.370 1.00 89.56 215 THR A N 1
ATOM 1566 C CA . THR A 1 215 ? 12.595 -22.305 14.631 1.00 89.56 215 THR A CA 1
ATOM 1567 C C . THR A 1 215 ? 13.420 -21.567 15.683 1.00 89.56 215 THR A C 1
ATOM 1569 O O . THR A 1 215 ? 14.596 -21.276 15.455 1.00 89.56 215 THR A O 1
ATOM 1572 N N . LEU A 1 216 ? 12.849 -21.310 16.862 1.00 90.88 216 LEU A N 1
ATOM 1573 C CA . LEU A 1 216 ? 13.562 -20.739 18.009 1.00 90.88 216 LEU A CA 1
ATOM 1574 C C . LEU A 1 216 ? 13.730 -21.783 19.123 1.00 90.88 216 LEU A C 1
ATOM 1576 O O . LEU A 1 216 ? 12.754 -22.172 19.756 1.00 90.88 216 LEU A O 1
ATOM 1580 N N . ALA A 1 217 ? 14.969 -22.190 19.407 1.00 91.75 217 ALA A N 1
ATOM 1581 C CA . ALA A 1 217 ? 15.282 -23.113 20.502 1.00 91.75 217 ALA A CA 1
ATOM 1582 C C . ALA A 1 217 ? 15.142 -22.454 21.891 1.00 91.75 217 ALA A C 1
ATOM 1584 O O . ALA A 1 217 ? 15.597 -21.324 22.117 1.00 91.75 217 ALA A O 1
ATOM 1585 N N . LEU A 1 218 ? 14.541 -23.178 22.839 1.00 92.25 218 LEU A N 1
ATOM 1586 C CA . LEU A 1 218 ? 14.135 -22.677 24.154 1.00 92.25 218 LEU A CA 1
ATOM 1587 C C . LEU A 1 218 ? 14.737 -23.488 25.318 1.00 92.25 218 LEU A C 1
ATOM 1589 O O . LEU A 1 218 ? 15.050 -24.664 25.161 1.00 92.25 218 LEU A O 1
ATOM 1593 N N . PRO A 1 219 ? 14.904 -22.874 26.509 1.00 87.81 219 PRO A N 1
ATOM 1594 C CA . PRO A 1 219 ? 15.528 -23.523 27.670 1.00 87.81 219 PRO A CA 1
ATOM 1595 C C . PRO A 1 219 ? 14.612 -24.528 28.392 1.00 87.81 219 PRO A C 1
ATOM 1597 O O . PRO A 1 219 ? 15.069 -25.248 29.276 1.00 87.81 219 PRO A O 1
ATOM 1600 N N . ALA A 1 220 ? 13.315 -24.522 28.076 1.00 93.38 220 ALA A N 1
ATOM 1601 C CA . ALA A 1 220 ? 12.283 -25.399 28.618 1.00 93.38 220 ALA A CA 1
ATOM 1602 C C . ALA A 1 220 ? 11.028 -25.314 27.716 1.00 93.38 220 ALA A C 1
ATOM 1604 O O . ALA A 1 220 ? 10.948 -24.390 26.898 1.00 93.38 220 ALA A O 1
ATOM 1605 N N . PRO A 1 221 ? 10.028 -26.201 27.883 1.00 94.75 221 PRO A N 1
ATOM 1606 C CA . PRO A 1 221 ? 8.733 -26.082 27.213 1.00 94.75 221 PRO A CA 1
ATOM 1607 C C . PRO A 1 221 ? 8.083 -24.700 27.379 1.00 94.75 221 PRO A C 1
ATOM 1609 O O . PRO A 1 221 ? 8.171 -24.088 28.450 1.00 94.75 221 PRO A O 1
ATOM 1612 N N . VAL A 1 222 ? 7.394 -24.230 26.334 1.00 94.44 222 VAL A N 1
ATOM 1613 C CA . VAL A 1 222 ? 6.594 -22.997 26.394 1.00 94.44 222 VAL A CA 1
ATOM 1614 C C . VAL A 1 222 ? 5.393 -23.234 27.305 1.00 94.44 222 VAL A C 1
ATOM 1616 O O . VAL A 1 222 ? 4.645 -24.188 27.090 1.00 94.44 222 VAL A O 1
ATOM 1619 N N . VAL A 1 223 ? 5.212 -22.356 28.293 1.00 91.25 223 VAL A N 1
ATOM 1620 C CA . VAL A 1 223 ? 4.073 -22.373 29.229 1.00 91.25 223 VAL A CA 1
ATOM 1621 C C . VAL A 1 223 ? 3.018 -21.340 28.832 1.00 91.25 223 VAL A C 1
ATOM 1623 O O . VAL A 1 223 ? 1.826 -21.610 28.921 1.00 91.25 223 VAL A O 1
ATOM 1626 N N . ALA A 1 224 ? 3.448 -20.161 28.375 1.00 91.62 224 ALA A N 1
ATOM 1627 C CA . ALA A 1 224 ? 2.555 -19.095 27.935 1.00 91.62 224 ALA A CA 1
ATOM 1628 C C . ALA A 1 224 ? 3.200 -18.232 26.841 1.00 91.62 224 ALA A C 1
ATOM 1630 O O . ALA A 1 224 ? 4.415 -18.016 26.830 1.00 91.62 224 ALA A O 1
ATOM 1631 N N . LEU A 1 225 ? 2.350 -17.716 25.955 1.00 93.25 225 LEU A N 1
ATOM 1632 C CA . LEU A 1 225 ? 2.667 -16.756 24.902 1.00 93.25 225 LEU A CA 1
ATOM 1633 C C . LEU A 1 225 ? 1.719 -15.565 25.053 1.00 93.25 225 LEU A C 1
ATOM 1635 O O . LEU A 1 225 ? 0.540 -15.755 25.351 1.00 93.25 225 LEU A O 1
ATOM 1639 N N . ALA A 1 226 ? 2.220 -14.352 24.847 1.00 91.31 226 ALA A N 1
ATOM 1640 C CA . ALA A 1 226 ? 1.391 -13.159 24.715 1.00 91.31 226 ALA A CA 1
ATOM 1641 C C . ALA A 1 226 ? 2.093 -12.141 23.812 1.00 91.31 226 ALA A C 1
ATOM 1643 O O . ALA A 1 226 ? 3.319 -12.053 23.821 1.00 91.31 226 ALA A O 1
ATOM 1644 N N . ALA A 1 227 ? 1.333 -11.366 23.046 1.00 87.31 227 ALA A N 1
ATOM 1645 C CA . ALA A 1 227 ? 1.879 -10.421 22.075 1.00 87.31 227 ALA A CA 1
ATOM 1646 C C . ALA A 1 227 ? 1.332 -9.006 22.303 1.00 87.31 227 ALA A C 1
ATOM 1648 O O . ALA A 1 227 ? 0.211 -8.843 22.790 1.00 87.31 227 ALA A O 1
ATOM 1649 N N . GLY A 1 228 ? 2.127 -7.991 21.968 1.00 79.38 228 GLY A N 1
ATOM 1650 C CA . GLY A 1 228 ? 1.723 -6.587 22.012 1.00 79.38 228 GLY A CA 1
ATOM 1651 C C . GLY A 1 228 ? 2.888 -5.628 21.784 1.00 79.38 228 GLY A C 1
ATOM 1652 O O . GLY A 1 228 ? 4.048 -6.029 21.743 1.00 79.38 228 GLY A O 1
ATOM 1653 N N . ALA A 1 229 ? 2.578 -4.345 21.631 1.00 74.81 229 ALA A N 1
ATOM 1654 C CA . ALA A 1 229 ? 3.544 -3.303 21.296 1.00 74.81 229 ALA A CA 1
ATOM 1655 C C . ALA A 1 229 ? 4.413 -2.896 22.509 1.00 74.81 229 ALA A C 1
ATOM 1657 O O . ALA A 1 229 ? 4.181 -1.868 23.151 1.00 74.81 229 ALA A O 1
ATOM 1658 N N . PHE A 1 230 ? 5.389 -3.742 22.865 1.00 71.62 230 PHE A N 1
ATOM 1659 C CA . PHE A 1 230 ? 6.245 -3.559 24.043 1.00 71.62 230 PHE A CA 1
ATOM 1660 C C . PHE A 1 230 ? 7.308 -2.478 23.847 1.00 71.62 230 PHE A C 1
ATOM 1662 O O . PHE A 1 230 ? 7.546 -1.693 24.761 1.00 71.62 230 PHE A O 1
ATOM 1669 N N . THR A 1 231 ? 7.989 -2.446 22.701 1.00 65.25 231 THR A N 1
ATOM 1670 C CA . THR A 1 231 ? 9.148 -1.559 22.490 1.00 65.25 231 THR A CA 1
ATOM 1671 C C . THR A 1 231 ? 8.825 -0.283 21.732 1.00 65.25 231 THR A C 1
ATOM 1673 O O . THR A 1 231 ? 9.299 0.793 22.101 1.00 65.25 231 THR A O 1
ATOM 1676 N N . THR A 1 232 ? 7.999 -0.390 20.698 1.00 62.84 232 THR A N 1
ATOM 1677 C CA . THR A 1 232 ? 7.482 0.727 19.906 1.00 62.84 232 THR A CA 1
ATOM 1678 C C . THR A 1 232 ? 5.980 0.516 19.727 1.00 62.84 232 THR A C 1
ATOM 1680 O O . THR A 1 232 ? 5.567 -0.636 19.640 1.00 62.84 232 THR A O 1
ATOM 1683 N N . PRO A 1 233 ? 5.144 1.567 19.621 1.00 59.81 233 PRO A N 1
ATOM 1684 C CA . PRO A 1 233 ? 3.702 1.399 19.394 1.00 59.81 233 PRO A CA 1
ATOM 1685 C C . PRO A 1 233 ? 3.331 0.719 18.063 1.00 59.81 233 PRO A C 1
ATOM 1687 O O . PRO A 1 233 ? 2.154 0.516 17.806 1.00 59.81 233 PRO A O 1
ATOM 1690 N N . GLN A 1 234 ? 4.313 0.465 17.194 1.00 55.47 234 GLN A N 1
ATOM 1691 C CA . GLN A 1 234 ? 4.170 0.302 15.743 1.00 55.47 234 GLN A CA 1
ATOM 1692 C C . GLN A 1 234 ? 4.338 -1.145 15.281 1.00 55.47 234 GLN A C 1
ATOM 1694 O O . GLN A 1 234 ? 3.923 -1.488 14.179 1.00 55.47 234 GLN A O 1
ATOM 1699 N N . HIS A 1 235 ? 4.934 -1.981 16.131 1.00 67.12 235 HIS A N 1
ATOM 1700 C CA . HIS A 1 235 ? 5.156 -3.393 15.872 1.00 67.12 235 HIS A CA 1
ATOM 1701 C C . HIS A 1 235 ? 4.726 -4.193 17.090 1.00 67.12 235 HIS A C 1
ATOM 1703 O O . HIS A 1 235 ? 5.077 -3.863 18.226 1.00 67.12 235 HIS A O 1
ATOM 1709 N N . THR A 1 236 ? 4.003 -5.274 16.846 1.00 76.31 236 THR A N 1
ATOM 1710 C CA . THR A 1 236 ? 3.740 -6.272 17.870 1.00 76.31 236 THR A CA 1
ATOM 1711 C C . THR A 1 236 ? 5.039 -7.019 18.180 1.00 76.31 236 THR A C 1
ATOM 1713 O O . THR A 1 236 ? 5.649 -7.621 17.297 1.00 76.31 236 THR A O 1
ATOM 1716 N N . ASP A 1 237 ? 5.458 -7.002 19.442 1.00 82.62 237 ASP A N 1
ATOM 1717 C CA . ASP A 1 237 ? 6.529 -7.837 19.984 1.00 82.62 237 ASP A CA 1
ATOM 1718 C C . ASP A 1 237 ? 5.911 -9.088 20.652 1.00 82.62 237 ASP A C 1
ATOM 1720 O O . ASP A 1 237 ? 4.772 -9.054 21.131 1.00 82.62 237 ASP A O 1
ATOM 1724 N N . LEU A 1 238 ? 6.654 -10.199 20.731 1.00 88.56 238 LEU A N 1
ATOM 1725 C CA . LEU A 1 238 ? 6.182 -11.459 21.325 1.00 88.56 238 LEU A CA 1
ATOM 1726 C C . LEU A 1 238 ? 6.891 -11.767 22.654 1.00 88.56 238 LEU A C 1
ATOM 1728 O O . LEU A 1 238 ? 8.118 -11.864 22.718 1.00 88.56 238 LEU A O 1
ATOM 1732 N N . ALA A 1 239 ? 6.108 -11.992 23.709 1.00 91.38 239 ALA A N 1
ATOM 1733 C CA . ALA A 1 239 ? 6.559 -12.458 25.016 1.00 91.38 239 ALA A CA 1
ATOM 1734 C C . ALA A 1 239 ? 6.352 -13.974 25.154 1.00 91.38 239 ALA A C 1
ATOM 1736 O O . ALA A 1 239 ? 5.241 -14.485 25.001 1.00 91.38 239 ALA A O 1
ATOM 1737 N N . ILE A 1 240 ? 7.432 -14.685 25.480 1.00 93.38 240 ILE A N 1
ATOM 1738 C CA . ILE A 1 240 ? 7.503 -16.147 25.558 1.00 93.38 240 ILE A CA 1
ATOM 1739 C C . ILE A 1 240 ? 7.930 -16.541 26.974 1.00 93.38 240 ILE A C 1
ATOM 1741 O O . ILE A 1 240 ? 9.043 -16.222 27.395 1.00 93.38 240 ILE A O 1
ATOM 1745 N N . ALA A 1 241 ? 7.080 -17.253 27.714 1.00 93.81 241 ALA A N 1
ATOM 1746 C CA . ALA A 1 241 ? 7.439 -17.831 29.008 1.00 93.81 241 ALA A CA 1
ATOM 1747 C C . ALA A 1 241 ? 7.895 -19.289 28.843 1.00 93.81 241 ALA A C 1
ATOM 1749 O O . ALA A 1 241 ? 7.096 -20.154 28.476 1.00 93.81 241 ALA A O 1
ATOM 1750 N N . ALA A 1 242 ? 9.164 -19.563 29.157 1.00 93.19 242 ALA A N 1
ATOM 1751 C CA . ALA A 1 242 ? 9.774 -20.889 29.079 1.00 93.19 242 ALA A CA 1
ATOM 1752 C C . ALA A 1 242 ? 10.545 -21.199 30.374 1.00 93.19 242 ALA A C 1
ATOM 1754 O O . ALA A 1 242 ? 11.610 -20.638 30.650 1.00 93.19 242 ALA A O 1
ATOM 1755 N N . GLY A 1 243 ? 10.004 -22.098 31.201 1.00 90.38 243 GLY A N 1
ATOM 1756 C CA . GLY A 1 243 ? 10.616 -22.483 32.476 1.00 90.38 243 GLY A CA 1
ATOM 1757 C C . GLY A 1 243 ? 10.728 -21.303 33.448 1.00 90.38 243 GLY A C 1
ATOM 1758 O O . GLY A 1 243 ? 9.738 -20.901 34.049 1.00 90.38 243 GLY A O 1
ATOM 1759 N N . ARG A 1 244 ? 11.938 -20.757 33.628 1.00 90.94 244 ARG A N 1
ATOM 1760 C CA . ARG A 1 244 ? 12.214 -19.569 34.469 1.00 90.94 244 ARG A CA 1
ATOM 1761 C C . ARG A 1 244 ? 12.716 -18.356 33.678 1.00 90.94 244 ARG A C 1
ATOM 1763 O O . ARG A 1 244 ? 13.125 -17.364 34.283 1.00 90.94 244 ARG A O 1
ATOM 1770 N N . GLU A 1 245 ? 12.690 -18.434 32.352 1.00 91.12 245 GLU A N 1
ATOM 1771 C CA . GLU A 1 245 ? 13.008 -17.324 31.459 1.00 91.12 245 GLU A CA 1
ATOM 1772 C C . GLU A 1 245 ? 11.727 -16.752 30.848 1.00 91.12 245 GLU A C 1
ATOM 1774 O O . GLU A 1 245 ? 10.846 -17.479 30.385 1.00 91.12 245 GLU A O 1
ATOM 1779 N N . LEU A 1 246 ? 11.655 -15.425 30.829 1.00 90.19 246 LEU A N 1
ATOM 1780 C CA . LEU A 1 246 ? 10.815 -14.666 29.916 1.00 90.19 246 LEU A CA 1
ATOM 1781 C C . LEU A 1 246 ? 11.707 -14.195 28.767 1.00 90.19 246 LEU A C 1
ATOM 1783 O O . LEU A 1 246 ? 12.705 -13.509 29.000 1.00 90.19 246 LEU A O 1
ATOM 1787 N N . LEU A 1 247 ? 11.352 -14.552 27.539 1.00 90.50 247 LEU A N 1
ATOM 1788 C CA . LEU A 1 247 ? 12.040 -14.115 26.333 1.00 90.50 247 LEU A CA 1
ATOM 1789 C C . LEU A 1 247 ? 11.140 -13.126 25.587 1.00 90.50 247 LEU A C 1
ATOM 1791 O O . LEU A 1 247 ? 9.970 -13.416 25.352 1.00 90.50 247 LEU A O 1
ATOM 1795 N N .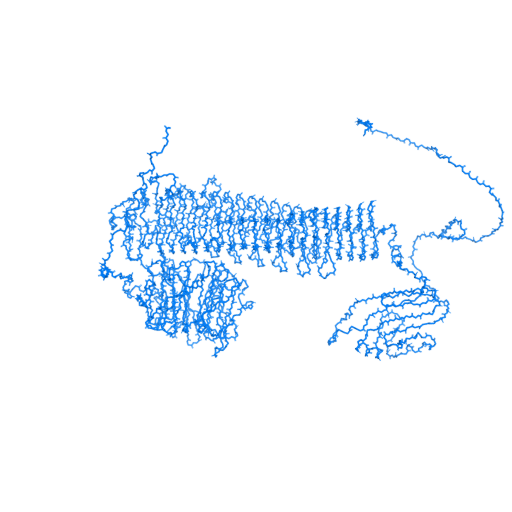 LEU A 1 248 ? 11.683 -11.965 25.226 1.00 87.38 248 LEU A N 1
ATOM 1796 C CA . LEU A 1 248 ? 11.016 -10.969 24.390 1.00 87.38 248 LEU A CA 1
ATOM 1797 C C . LEU A 1 248 ? 11.639 -11.025 22.992 1.00 87.38 248 LEU A C 1
ATOM 1799 O O . LEU A 1 248 ? 12.780 -10.589 22.786 1.00 87.38 248 LEU A O 1
ATOM 1803 N N . LEU A 1 249 ? 10.895 -11.611 22.055 1.00 84.38 249 LEU A N 1
ATOM 1804 C CA . LEU A 1 249 ? 11.224 -11.683 20.638 1.00 84.38 249 LEU A CA 1
ATOM 1805 C C . LEU A 1 249 ? 10.647 -10.438 19.958 1.00 84.38 249 LEU A C 1
ATOM 1807 O O . LEU A 1 249 ? 9.430 -10.270 19.869 1.00 84.38 249 LEU A O 1
ATOM 1811 N N . ARG A 1 250 ? 11.541 -9.544 19.540 1.00 75.81 250 ARG A N 1
ATOM 1812 C CA . ARG A 1 250 ? 11.207 -8.204 19.055 1.00 75.81 250 ARG A CA 1
ATOM 1813 C C . ARG A 1 250 ? 11.230 -8.128 17.534 1.00 75.81 250 ARG A C 1
ATOM 1815 O O . ARG A 1 250 ? 11.935 -8.912 16.901 1.00 75.81 250 ARG A O 1
ATOM 1822 N N . ALA A 1 251 ? 10.494 -7.181 16.964 1.00 60.16 251 ALA A N 1
ATOM 1823 C CA . ALA A 1 251 ? 10.547 -6.917 15.525 1.00 60.16 251 ALA A CA 1
ATOM 1824 C C . ALA A 1 251 ? 11.926 -6.360 15.076 1.00 60.16 251 ALA A C 1
ATOM 1826 O O . ALA A 1 251 ? 12.659 -5.780 15.878 1.00 60.16 251 ALA A O 1
ATOM 1827 N N . PHE A 1 252 ? 12.254 -6.532 13.786 1.00 53.09 252 PHE A N 1
ATOM 1828 C CA . PHE A 1 252 ? 13.438 -5.991 13.082 1.00 53.09 252 PHE A CA 1
ATOM 1829 C C . PHE A 1 252 ? 14.815 -6.306 13.701 1.00 53.09 252 PHE A C 1
ATOM 1831 O O . PHE A 1 252 ? 15.430 -5.442 14.325 1.00 53.09 252 PHE A O 1
ATOM 1838 N N . ASP A 1 253 ? 15.322 -7.530 13.486 1.00 52.09 253 ASP A N 1
ATOM 1839 C CA . ASP A 1 253 ? 16.692 -8.001 13.814 1.00 52.09 253 ASP A CA 1
ATOM 1840 C C . ASP A 1 253 ? 17.184 -7.743 15.257 1.00 52.09 253 ASP A C 1
ATOM 1842 O O . ASP A 1 253 ? 18.360 -7.925 15.594 1.00 52.09 253 ASP A O 1
ATOM 1846 N N . ALA A 1 254 ? 16.286 -7.329 16.148 1.00 58.47 254 ALA A N 1
ATOM 1847 C CA . ALA A 1 254 ? 16.624 -6.908 17.490 1.00 58.47 254 ALA A CA 1
ATOM 1848 C C . ALA A 1 254 ? 17.009 -8.125 18.353 1.00 58.47 254 ALA A C 1
ATOM 1850 O O . ALA A 1 254 ? 16.274 -9.116 18.399 1.00 58.47 254 ALA A O 1
ATOM 1851 N N . PRO A 1 255 ? 18.127 -8.068 19.103 1.00 68.38 255 PRO A N 1
ATOM 1852 C CA . PRO A 1 255 ? 18.614 -9.219 19.850 1.00 68.38 255 PRO A CA 1
ATOM 1853 C C . PRO A 1 255 ? 17.579 -9.686 20.879 1.00 68.38 255 PRO A C 1
ATOM 1855 O O . PRO A 1 255 ? 17.096 -8.891 21.695 1.00 68.38 255 PRO A O 1
ATOM 1858 N N . LEU A 1 256 ? 17.273 -10.986 20.835 1.00 80.94 256 LEU A N 1
ATOM 1859 C CA . LEU A 1 256 ? 16.348 -11.692 21.723 1.00 80.94 256 LEU A CA 1
ATOM 1860 C C . LEU A 1 256 ? 16.654 -11.376 23.193 1.00 80.94 256 LEU A C 1
ATOM 1862 O O . LEU A 1 256 ? 17.677 -11.798 23.737 1.00 80.94 256 LEU A O 1
ATOM 1866 N N . GLN A 1 257 ? 15.765 -10.631 23.846 1.00 85.38 257 GLN A N 1
ATOM 1867 C CA . GLN A 1 257 ? 15.974 -10.187 25.220 1.00 85.38 257 GLN A CA 1
ATOM 1868 C C . GLN A 1 257 ? 15.493 -11.268 26.189 1.00 85.38 257 GLN A C 1
ATOM 1870 O O . GLN A 1 257 ? 14.315 -11.610 26.199 1.00 85.38 257 GLN A O 1
ATOM 1875 N N . ARG A 1 258 ? 16.400 -11.797 27.016 1.00 87.44 258 ARG A N 1
ATOM 1876 C CA . ARG A 1 258 ? 16.101 -12.809 28.041 1.00 87.44 258 ARG A CA 1
ATOM 1877 C C . ARG A 1 258 ? 16.068 -12.174 29.429 1.00 87.44 258 ARG A C 1
ATOM 1879 O O . ARG A 1 258 ? 16.978 -11.431 29.795 1.00 87.44 258 ARG A O 1
ATOM 1886 N N . LEU A 1 259 ? 15.033 -12.485 30.203 1.00 87.00 259 LEU A N 1
ATOM 1887 C CA . LEU A 1 259 ? 14.805 -12.003 31.562 1.00 87.00 259 LEU A CA 1
ATOM 1888 C C . LEU A 1 259 ? 14.598 -13.202 32.496 1.00 87.00 259 LEU A C 1
ATOM 1890 O O . LEU A 1 259 ? 13.643 -13.963 32.342 1.00 87.00 259 LEU A O 1
ATOM 1894 N N . TYR A 1 260 ? 15.488 -13.372 33.475 1.00 87.75 260 TYR A N 1
ATOM 1895 C CA . TYR A 1 260 ? 15.366 -14.430 34.480 1.00 87.75 260 TYR A CA 1
ATOM 1896 C C . TYR A 1 260 ? 14.372 -14.049 35.573 1.00 87.75 260 TYR A C 1
ATOM 1898 O O . TYR A 1 260 ? 14.454 -12.966 36.155 1.00 87.75 260 TYR A O 1
ATOM 1906 N N . LEU A 1 261 ? 13.465 -14.969 35.896 1.00 85.94 261 LEU A N 1
ATOM 1907 C CA . LEU A 1 261 ? 12.410 -14.752 36.877 1.00 85.94 261 LEU A CA 1
ATOM 1908 C C . LEU A 1 261 ? 12.663 -15.523 38.181 1.00 85.94 261 LEU A C 1
ATOM 1910 O O . LEU A 1 261 ? 13.184 -16.644 38.220 1.00 85.94 261 LEU A O 1
ATOM 1914 N N . HIS A 1 262 ? 12.239 -14.921 39.296 1.00 84.19 262 HIS A N 1
ATOM 1915 C CA . HIS A 1 262 ? 12.329 -15.529 40.629 1.00 84.19 262 HIS A CA 1
ATOM 1916 C C . HIS A 1 262 ? 11.381 -16.729 40.828 1.00 84.19 262 HIS A C 1
ATOM 1918 O O . HIS A 1 262 ? 11.546 -17.471 41.794 1.00 84.19 262 HIS A O 1
ATOM 1924 N N . THR A 1 263 ? 10.496 -16.985 39.862 1.00 88.19 263 THR A N 1
ATOM 1925 C CA . THR A 1 263 ? 9.466 -18.033 39.845 1.00 88.19 263 THR A CA 1
ATOM 1926 C C . THR A 1 263 ? 9.384 -18.666 38.454 1.00 88.19 263 THR A C 1
ATOM 1928 O O . THR A 1 263 ? 9.915 -18.086 37.504 1.00 88.19 263 THR A O 1
ATOM 1931 N N . THR A 1 264 ? 8.711 -19.807 38.309 1.00 91.00 264 THR A N 1
ATOM 1932 C CA . THR A 1 264 ? 8.261 -20.285 36.989 1.00 91.00 264 THR A CA 1
ATOM 1933 C C . THR A 1 264 ? 6.934 -19.597 36.643 1.00 91.00 264 THR A C 1
ATOM 1935 O O . THR A 1 264 ? 6.023 -19.647 37.478 1.00 91.00 264 THR A O 1
ATOM 1938 N N . PRO A 1 265 ? 6.786 -18.925 35.482 1.00 92.44 265 PRO A N 1
ATOM 1939 C CA . PRO A 1 265 ? 5.507 -18.346 35.092 1.00 92.44 265 PRO A CA 1
ATOM 1940 C C . PRO A 1 265 ? 4.441 -19.415 34.864 1.00 92.44 265 PRO A C 1
ATOM 1942 O O . PRO A 1 265 ? 4.752 -20.510 34.399 1.00 92.44 265 PRO A O 1
ATOM 1945 N N . THR A 1 266 ? 3.189 -19.069 35.140 1.00 91.56 266 THR A N 1
ATOM 1946 C CA . THR A 1 266 ? 2.014 -19.907 34.850 1.00 91.56 266 THR A CA 1
ATOM 1947 C C . THR A 1 266 ? 1.135 -19.316 33.751 1.00 91.56 266 THR A C 1
ATOM 1949 O O . THR A 1 266 ? 0.538 -20.068 32.991 1.00 91.56 266 THR A O 1
ATOM 1952 N N . ALA A 1 267 ? 1.085 -17.986 33.626 1.00 90.88 267 ALA A N 1
ATOM 1953 C CA . ALA A 1 267 ? 0.351 -17.284 32.574 1.00 90.88 267 ALA A CA 1
ATOM 1954 C C . ALA A 1 267 ? 0.942 -15.890 32.291 1.00 90.88 267 ALA A C 1
ATOM 1956 O O . ALA A 1 267 ? 1.608 -15.298 33.146 1.00 90.88 267 ALA A O 1
ATOM 1957 N N . LEU A 1 268 ? 0.656 -15.363 31.097 1.00 93.06 268 LEU A N 1
ATOM 1958 C CA . LEU A 1 268 ? 0.994 -14.009 30.649 1.00 93.06 268 LEU A CA 1
ATOM 1959 C C . LEU A 1 268 ? -0.270 -13.282 30.169 1.00 93.06 268 LEU A C 1
ATOM 1961 O O . LEU A 1 268 ? -1.164 -13.913 29.612 1.00 93.06 268 LEU A O 1
ATOM 1965 N N . ALA A 1 269 ? -0.321 -11.960 30.328 1.00 90.69 269 ALA A N 1
ATOM 1966 C CA . ALA A 1 269 ? -1.292 -11.091 29.658 1.00 90.69 269 ALA A CA 1
ATOM 1967 C C . ALA A 1 269 ? -0.693 -9.702 29.396 1.00 90.69 269 ALA A C 1
ATOM 1969 O O . ALA A 1 269 ? 0.242 -9.284 30.074 1.00 90.69 269 ALA A O 1
ATOM 1970 N N . VAL A 1 270 ? -1.238 -8.977 28.420 1.00 88.75 270 VAL A N 1
ATOM 1971 C CA . VAL A 1 270 ? -0.700 -7.693 27.942 1.00 88.75 270 VAL A CA 1
ATOM 1972 C C . VAL A 1 270 ? -1.787 -6.622 27.996 1.00 88.75 270 VAL A C 1
ATOM 1974 O O . VAL A 1 270 ? -2.930 -6.878 27.619 1.00 88.75 270 VAL A O 1
ATOM 1977 N N . GLY A 1 271 ? -1.448 -5.431 28.486 1.00 82.94 271 GLY A N 1
ATOM 1978 C CA . GLY A 1 271 ? -2.384 -4.318 28.667 1.00 82.94 271 GLY A CA 1
ATOM 1979 C C . GLY A 1 271 ? -1.691 -3.080 29.231 1.00 82.94 271 GLY A C 1
ATOM 1980 O O . GLY A 1 271 ? -0.541 -3.148 29.651 1.00 82.94 271 GLY A O 1
ATOM 1981 N N . SER A 1 272 ? -2.371 -1.936 29.239 1.00 78.94 272 SER A N 1
ATOM 1982 C CA . SER A 1 272 ? -1.851 -0.721 29.877 1.00 78.94 272 SER A CA 1
ATOM 1983 C C . SER A 1 272 ? -2.268 -0.711 31.348 1.00 78.94 272 SER A C 1
ATOM 1985 O O . SER A 1 272 ? -3.312 -0.167 31.713 1.00 78.94 272 SER A O 1
ATOM 1987 N N . PHE A 1 273 ? -1.484 -1.402 32.177 1.00 80.38 273 PHE A N 1
ATOM 1988 C CA . PHE A 1 273 ? -1.810 -1.705 33.572 1.00 80.38 273 PHE A CA 1
ATOM 1989 C C . PHE A 1 273 ? -1.225 -0.680 34.556 1.00 80.38 273 PHE A C 1
ATOM 1991 O O . PHE A 1 273 ? -1.815 -0.450 35.611 1.00 80.38 273 PHE A O 1
ATOM 1998 N N . LEU A 1 274 ? -0.076 -0.079 34.218 1.00 73.25 274 LEU A N 1
ATOM 1999 C CA . LEU A 1 274 ? 0.767 0.745 35.098 1.00 73.25 274 LEU A CA 1
ATOM 2000 C C . LEU A 1 274 ? 0.724 2.254 34.790 1.00 73.25 274 LEU A C 1
ATOM 2002 O O . LEU A 1 274 ? 1.555 3.009 35.295 1.00 73.25 274 LEU A O 1
ATOM 2006 N N . SER A 1 275 ? -0.206 2.704 33.941 1.00 66.25 275 SER A N 1
ATOM 2007 C CA . SER A 1 275 ? -0.332 4.115 33.517 1.00 66.25 275 SER A CA 1
ATOM 2008 C C . SER A 1 275 ? 0.883 4.678 32.746 1.00 66.25 275 SER A C 1
ATOM 2010 O O . SER A 1 275 ? 1.017 5.890 32.587 1.00 66.25 275 SER A O 1
ATOM 2012 N N . THR A 1 276 ? 1.769 3.815 32.245 1.00 64.06 276 THR A N 1
ATOM 2013 C CA . THR A 1 276 ? 3.097 4.117 31.662 1.00 64.06 276 THR A CA 1
ATOM 2014 C C . THR A 1 276 ? 3.066 4.611 30.208 1.00 64.06 276 THR A C 1
ATOM 2016 O O . THR A 1 276 ? 4.111 4.707 29.563 1.00 64.06 276 THR A O 1
ATOM 2019 N N . GLY A 1 277 ? 1.885 4.883 29.646 1.00 56.44 277 GLY A N 1
ATOM 2020 C CA . GLY A 1 277 ? 1.740 5.353 28.262 1.00 56.44 277 GLY A CA 1
ATOM 2021 C C . GLY A 1 277 ? 2.158 4.322 27.205 1.00 56.44 277 GLY A C 1
ATOM 2022 O O . GLY A 1 277 ? 2.802 4.672 26.222 1.00 56.44 277 GLY A O 1
ATOM 2023 N N . GLY A 1 278 ? 1.857 3.045 27.442 1.00 66.31 278 GLY A N 1
ATOM 2024 C CA . GLY A 1 278 ? 2.081 1.941 26.505 1.00 66.31 278 GLY A CA 1
ATOM 2025 C C . GLY A 1 278 ? 1.664 0.605 27.116 1.00 66.31 278 GLY A C 1
ATOM 2026 O O . GLY A 1 278 ? 0.948 0.587 28.123 1.00 66.31 278 GLY A O 1
ATOM 2027 N N . TYR A 1 279 ? 2.113 -0.494 26.511 1.00 78.12 279 TYR A N 1
ATOM 2028 C CA . TYR A 1 279 ? 1.820 -1.849 26.970 1.00 78.12 279 TYR A CA 1
ATOM 2029 C C . TYR A 1 279 ? 2.797 -2.335 28.044 1.00 78.12 279 TYR A C 1
ATOM 2031 O O . TYR A 1 279 ? 4.013 -2.351 27.851 1.00 78.12 279 TYR A O 1
ATOM 2039 N N . ASP A 1 280 ? 2.229 -2.796 29.154 1.00 86.62 280 ASP A N 1
ATOM 2040 C CA . ASP A 1 280 ? 2.908 -3.517 30.221 1.00 86.62 280 ASP A CA 1
ATOM 2041 C C . ASP A 1 280 ? 2.572 -5.021 30.118 1.00 86.62 280 ASP A C 1
ATOM 2043 O O . ASP A 1 280 ? 1.534 -5.422 29.577 1.00 86.62 280 ASP A O 1
ATOM 2047 N N . LEU A 1 281 ? 3.447 -5.869 30.658 1.00 90.19 281 LEU A N 1
ATOM 2048 C CA . LEU A 1 281 ? 3.281 -7.321 30.699 1.00 90.19 281 LEU A CA 1
ATOM 2049 C C . LEU A 1 281 ? 2.907 -7.772 32.116 1.00 90.19 281 LEU A C 1
ATOM 2051 O O . LEU A 1 281 ? 3.680 -7.612 33.062 1.00 90.19 281 LEU A O 1
ATOM 2055 N N . ALA A 1 282 ? 1.736 -8.386 32.256 1.00 91.31 282 ALA A N 1
ATOM 2056 C CA . ALA A 1 282 ? 1.321 -9.087 33.459 1.00 91.31 282 ALA A CA 1
ATOM 2057 C C . ALA A 1 282 ? 1.828 -10.538 33.429 1.00 91.31 282 ALA A C 1
ATOM 2059 O O . ALA A 1 282 ? 1.608 -11.263 32.460 1.00 91.31 282 ALA A O 1
ATOM 2060 N N . ILE A 1 283 ? 2.497 -10.961 34.502 1.00 92.31 283 ILE A N 1
ATOM 2061 C CA . ILE A 1 283 ? 3.134 -12.273 34.652 1.00 92.31 283 ILE A CA 1
ATOM 2062 C C . ILE A 1 283 ? 2.605 -12.925 35.931 1.00 92.31 283 ILE A C 1
ATOM 2064 O O . ILE A 1 283 ? 2.851 -12.425 37.031 1.00 92.31 283 ILE A O 1
ATOM 2068 N N . ALA A 1 284 ? 1.908 -14.051 35.800 1.00 91.62 284 ALA A N 1
ATOM 2069 C CA . ALA A 1 284 ? 1.516 -14.892 36.927 1.00 91.62 284 ALA A CA 1
ATOM 2070 C C . ALA A 1 284 ? 2.636 -15.885 37.262 1.00 91.62 284 ALA A C 1
ATOM 2072 O O . ALA A 1 284 ? 3.250 -16.448 36.356 1.00 91.62 284 ALA A O 1
ATOM 2073 N N . GLY A 1 285 ? 2.904 -16.097 38.551 1.00 91.06 285 GLY A N 1
ATOM 2074 C CA . GLY A 1 285 ? 3.949 -16.990 39.044 1.00 91.06 285 GLY A CA 1
ATOM 2075 C C . GLY A 1 285 ? 3.431 -18.148 39.893 1.00 91.06 285 GLY A C 1
ATOM 2076 O O . GLY A 1 285 ? 2.483 -18.006 40.663 1.00 91.06 285 GLY A O 1
ATOM 2077 N N . SER A 1 286 ? 4.136 -19.279 39.831 1.00 89.44 286 SER A N 1
ATOM 2078 C CA . SER A 1 286 ? 3.904 -20.460 40.681 1.00 89.44 286 SER A CA 1
ATOM 2079 C C . SER A 1 286 ? 4.201 -20.246 42.176 1.00 89.44 286 SER A C 1
ATOM 2081 O O . SER A 1 286 ? 4.032 -21.159 42.975 1.00 89.44 286 SER A O 1
ATOM 2083 N N . ASP A 1 287 ? 4.702 -19.068 42.547 1.00 88.94 287 ASP A N 1
ATOM 2084 C CA . ASP A 1 287 ? 4.959 -18.600 43.915 1.00 88.94 287 ASP A CA 1
ATOM 2085 C C . ASP A 1 287 ? 3.820 -17.709 44.440 1.00 88.94 287 ASP A C 1
ATOM 2087 O O . ASP A 1 287 ? 4.028 -16.907 45.345 1.00 88.94 287 ASP A O 1
ATOM 2091 N N . GLU A 1 288 ? 2.634 -17.829 43.833 1.00 89.06 288 GLU A N 1
ATOM 2092 C CA . GLU A 1 288 ? 1.421 -17.070 44.163 1.00 89.06 288 GLU A CA 1
ATOM 2093 C C . GLU A 1 288 ? 1.636 -15.548 44.059 1.00 89.06 288 GLU A C 1
ATOM 2095 O O . GLU A 1 288 ? 1.032 -14.751 44.774 1.00 89.06 288 GLU A O 1
ATOM 2100 N N . THR A 1 289 ? 2.498 -15.124 43.126 1.00 88.12 289 THR A N 1
ATOM 2101 C CA . THR A 1 289 ? 2.713 -13.705 42.817 1.00 88.12 289 THR A CA 1
ATOM 2102 C C . THR A 1 289 ? 2.171 -13.321 41.445 1.00 88.12 289 THR A C 1
ATOM 2104 O O . THR A 1 289 ? 2.260 -14.077 40.477 1.00 88.12 289 THR A O 1
ATOM 2107 N N . LEU A 1 290 ? 1.646 -12.100 41.358 1.00 88.75 290 LEU A N 1
ATOM 2108 C CA . LEU A 1 290 ? 1.407 -11.389 40.107 1.00 88.75 290 LEU A CA 1
ATOM 2109 C C . LEU A 1 290 ? 2.468 -10.296 39.966 1.00 88.75 290 LEU A C 1
ATOM 2111 O O . LEU A 1 290 ? 2.714 -9.543 40.911 1.00 88.75 290 LEU A O 1
ATOM 2115 N N . ARG A 1 291 ? 3.078 -10.182 38.785 1.00 89.69 291 ARG A N 1
ATOM 2116 C CA . ARG A 1 291 ? 4.049 -9.128 38.463 1.00 89.69 291 ARG A CA 1
ATOM 2117 C C . ARG A 1 291 ? 3.559 -8.328 37.271 1.00 89.69 291 ARG A C 1
ATOM 2119 O O . ARG A 1 291 ? 3.308 -8.906 36.221 1.00 89.69 291 ARG A O 1
ATOM 2126 N N . LEU A 1 292 ? 3.442 -7.017 37.433 1.00 89.00 292 LEU A N 1
ATOM 2127 C CA . LEU A 1 292 ? 3.232 -6.081 36.334 1.00 89.00 292 LEU A CA 1
ATOM 2128 C C . LEU A 1 292 ? 4.603 -5.507 35.971 1.00 89.00 292 LEU A C 1
ATOM 2130 O O . LEU A 1 292 ? 5.208 -4.827 36.797 1.00 89.00 292 LEU A O 1
ATOM 2134 N N . LEU A 1 293 ? 5.108 -5.831 34.784 1.00 87.00 293 LEU A N 1
ATOM 2135 C CA . LEU A 1 293 ? 6.414 -5.424 34.266 1.00 87.00 293 LEU A CA 1
ATOM 2136 C C . LEU A 1 293 ? 6.215 -4.429 33.122 1.00 87.00 293 LEU A C 1
ATOM 2138 O O . LEU A 1 293 ? 5.604 -4.783 32.118 1.00 87.00 293 LEU A O 1
ATOM 2142 N N . ASP A 1 294 ? 6.798 -3.237 33.216 1.00 85.50 294 ASP A N 1
ATOM 2143 C CA . ASP A 1 294 ? 7.009 -2.405 32.032 1.00 85.50 294 ASP A CA 1
ATOM 2144 C C . ASP A 1 294 ? 8.269 -2.900 31.288 1.00 85.50 294 ASP A C 1
ATOM 2146 O O . ASP A 1 294 ? 9.383 -2.742 31.804 1.00 85.50 294 ASP A O 1
ATOM 2150 N N . PRO A 1 295 ? 8.144 -3.479 30.078 1.00 77.75 295 PRO A N 1
ATOM 2151 C CA . PRO A 1 295 ? 9.286 -4.003 29.330 1.00 77.75 295 PRO A CA 1
ATOM 2152 C C . PRO A 1 295 ? 10.252 -2.908 28.841 1.00 77.75 295 PRO A C 1
ATOM 2154 O O . PRO A 1 295 ? 11.402 -3.224 28.534 1.00 77.75 295 PRO A O 1
ATOM 2157 N N . ARG A 1 296 ? 9.822 -1.635 28.789 1.00 76.44 296 ARG A N 1
ATOM 2158 C CA . ARG A 1 296 ? 10.630 -0.499 28.301 1.00 76.44 296 ARG A CA 1
ATOM 2159 C C . ARG A 1 296 ? 11.618 -0.003 29.350 1.00 76.44 296 ARG A C 1
ATOM 2161 O O . ARG A 1 296 ? 12.778 0.246 29.034 1.00 76.44 296 ARG A O 1
ATOM 2168 N N . THR A 1 297 ? 11.168 0.141 30.598 1.00 78.25 297 THR A N 1
ATOM 2169 C CA . THR A 1 297 ? 12.013 0.588 31.721 1.00 78.25 297 THR A CA 1
ATOM 2170 C C . THR A 1 297 ? 12.576 -0.555 32.564 1.00 78.25 297 THR A C 1
ATOM 2172 O O . THR A 1 297 ? 13.486 -0.330 33.361 1.00 78.25 297 THR A O 1
ATOM 2175 N N . GLY A 1 298 ? 12.033 -1.771 32.436 1.00 77.75 298 GLY A N 1
ATOM 2176 C CA . GLY A 1 298 ? 12.340 -2.896 33.322 1.00 77.75 298 GLY A CA 1
ATOM 2177 C C . GLY A 1 298 ? 11.791 -2.726 34.746 1.00 77.75 298 GLY A C 1
ATOM 2178 O O . GLY A 1 298 ? 12.155 -3.496 35.637 1.00 77.75 298 GLY A O 1
ATOM 2179 N N . THR A 1 299 ? 10.942 -1.719 34.992 1.00 81.38 299 THR A N 1
ATOM 2180 C CA . THR A 1 299 ? 10.303 -1.530 36.299 1.00 81.38 299 THR A CA 1
ATOM 2181 C C . THR A 1 299 ? 9.200 -2.564 36.500 1.00 81.38 299 THR A C 1
ATOM 2183 O O . THR A 1 299 ? 8.447 -2.872 35.579 1.00 81.38 299 THR A O 1
ATOM 2186 N N . GLN A 1 300 ? 9.114 -3.127 37.707 1.00 84.88 300 GLN A N 1
ATOM 2187 C CA . GLN A 1 300 ? 8.105 -4.129 38.047 1.00 84.88 300 GLN A CA 1
ATOM 2188 C C . GLN A 1 300 ? 7.394 -3.790 39.358 1.00 84.88 300 GLN A C 1
ATOM 2190 O O . GLN A 1 300 ? 8.030 -3.363 40.324 1.00 84.88 300 GLN A O 1
ATOM 2195 N N . GLN A 1 301 ? 6.087 -4.032 39.402 1.00 86.56 301 GLN A N 1
ATOM 2196 C CA . GLN A 1 301 ? 5.286 -4.040 40.624 1.00 86.56 301 GLN A CA 1
ATOM 2197 C C . GLN A 1 301 ? 4.855 -5.477 40.924 1.00 86.56 301 GLN A C 1
ATOM 2199 O O . GLN A 1 301 ? 4.458 -6.204 40.015 1.00 86.56 301 GLN A O 1
ATOM 2204 N N . VAL A 1 302 ? 4.967 -5.901 42.186 1.00 86.56 302 VAL A N 1
ATOM 2205 C CA . VAL A 1 302 ? 4.719 -7.289 42.607 1.00 86.56 302 VAL A CA 1
ATOM 2206 C C . VAL A 1 302 ? 3.626 -7.321 43.668 1.00 86.56 302 VAL A C 1
ATOM 2208 O O . VAL A 1 302 ? 3.705 -6.613 44.672 1.00 86.56 302 VAL A O 1
ATOM 2211 N N . TYR A 1 303 ? 2.632 -8.173 43.443 1.00 83.62 303 TYR A N 1
ATOM 2212 C CA . TYR A 1 303 ? 1.455 -8.354 44.284 1.00 83.62 303 TYR A CA 1
ATOM 2213 C C . TYR A 1 303 ? 1.342 -9.819 44.725 1.00 83.62 303 TYR A C 1
ATOM 2215 O O . TYR A 1 303 ? 1.684 -10.723 43.958 1.00 83.62 303 TYR A O 1
ATOM 2223 N N . ALA A 1 304 ? 0.860 -10.058 45.946 1.00 81.25 304 ALA A N 1
ATOM 2224 C CA . ALA A 1 304 ? 0.663 -11.404 46.492 1.00 81.25 304 ALA A CA 1
ATOM 2225 C C . ALA A 1 304 ? -0.779 -11.877 46.244 1.00 81.25 304 ALA A C 1
ATOM 2227 O O . ALA A 1 304 ? -1.709 -11.356 46.860 1.00 81.25 304 ALA A O 1
ATOM 2228 N N . ALA A 1 305 ? -0.958 -12.828 45.326 1.00 75.94 305 ALA A N 1
ATOM 2229 C CA . ALA A 1 305 ? -2.256 -13.391 44.967 1.00 75.94 305 ALA A CA 1
ATOM 2230 C C . ALA A 1 305 ? -2.827 -14.257 46.112 1.00 75.94 305 ALA A C 1
ATOM 2232 O O . ALA A 1 305 ? -2.057 -14.814 46.894 1.00 75.94 305 ALA A O 1
ATOM 2233 N N . PRO A 1 306 ? -4.162 -14.403 46.223 1.00 68.56 306 PRO A N 1
ATOM 2234 C CA . PRO A 1 306 ? -4.778 -15.222 47.272 1.00 68.56 306 PRO A CA 1
ATOM 2235 C C . PRO A 1 306 ? -4.615 -16.736 47.051 1.00 68.56 306 PRO A C 1
ATOM 2237 O O . PRO A 1 306 ? -4.816 -17.504 47.987 1.00 68.56 306 PRO A O 1
ATOM 2240 N N . ALA A 1 307 ? -4.277 -17.151 45.827 1.00 77.31 307 ALA A N 1
ATOM 2241 C CA . ALA A 1 307 ? -3.964 -18.522 45.431 1.00 77.31 307 ALA A CA 1
ATOM 2242 C C . ALA A 1 307 ? -3.151 -18.516 44.121 1.00 77.31 307 ALA A C 1
ATOM 2244 O O . ALA A 1 307 ? -3.118 -17.508 43.404 1.00 77.31 307 ALA A O 1
ATOM 2245 N N . ALA A 1 308 ? -2.547 -19.651 43.767 1.00 83.25 308 ALA A N 1
ATOM 2246 C CA . ALA A 1 308 ? -1.880 -19.854 42.481 1.00 83.25 308 ALA A CA 1
ATOM 2247 C C . ALA A 1 308 ? -2.775 -19.486 41.275 1.00 83.25 308 ALA A C 1
ATOM 2249 O O . ALA A 1 308 ? -3.852 -20.051 41.067 1.00 83.25 308 ALA A O 1
ATOM 2250 N N . ILE A 1 309 ? -2.298 -18.552 40.448 1.00 85.94 309 ILE A N 1
ATOM 2251 C CA . ILE A 1 309 ? -2.989 -18.097 39.236 1.00 85.94 309 ILE A CA 1
ATOM 2252 C C . ILE A 1 309 ? -2.679 -19.056 38.077 1.00 85.94 309 ILE A C 1
ATOM 2254 O O . ILE A 1 309 ? -1.523 -19.406 37.836 1.00 85.94 309 ILE A O 1
ATOM 2258 N N . THR A 1 310 ? -3.717 -19.453 37.346 1.00 82.81 310 THR A N 1
ATOM 2259 C CA . THR A 1 310 ? -3.689 -20.450 36.258 1.00 82.81 310 THR A CA 1
ATOM 2260 C C . THR A 1 310 ? -3.881 -19.843 34.868 1.00 82.81 310 THR A C 1
ATOM 2262 O O . THR A 1 310 ? -3.329 -20.360 33.904 1.00 82.81 310 THR A O 1
ATOM 2265 N N . ALA A 1 311 ? -4.604 -18.725 34.764 1.00 84.62 311 ALA A N 1
ATOM 2266 C CA . ALA A 1 311 ? -4.719 -17.920 33.551 1.00 84.62 311 ALA A CA 1
ATOM 2267 C C . ALA A 1 311 ? -4.832 -16.428 33.904 1.00 84.62 311 ALA A C 1
ATOM 2269 O O . ALA A 1 311 ? -5.309 -16.064 34.985 1.00 84.62 311 ALA A O 1
ATOM 2270 N N . LEU A 1 312 ? -4.392 -15.577 32.976 1.00 88.19 312 LEU A N 1
ATOM 2271 C CA . LEU A 1 312 ? -4.484 -14.121 33.039 1.00 88.19 312 LEU A CA 1
ATOM 2272 C C . LEU A 1 312 ? -5.198 -13.602 31.794 1.00 88.19 312 LEU A C 1
ATOM 2274 O O . LEU A 1 312 ? -4.939 -14.083 30.694 1.00 88.19 312 LEU A O 1
ATOM 2278 N N . GLN A 1 313 ? -6.051 -12.592 31.955 1.00 86.81 313 GLN A N 1
ATOM 2279 C CA . GLN A 1 313 ? -6.787 -12.013 30.835 1.00 86.81 313 GLN A CA 1
ATOM 2280 C C . GLN A 1 313 ? -6.975 -10.499 31.015 1.00 86.81 313 GLN A C 1
ATOM 2282 O O . GLN A 1 313 ? -7.484 -10.048 32.042 1.00 86.81 313 GLN A O 1
ATOM 2287 N N . ARG A 1 314 ? -6.588 -9.707 30.006 1.00 86.56 314 ARG A N 1
ATOM 2288 C CA . ARG A 1 314 ? -6.887 -8.264 29.923 1.00 86.56 314 ARG A CA 1
ATOM 2289 C C . ARG A 1 314 ? -8.406 -8.066 29.856 1.00 86.56 314 ARG A C 1
ATOM 2291 O O . ARG A 1 314 ? -9.069 -8.743 29.068 1.00 86.56 314 ARG A O 1
ATOM 2298 N N . VAL A 1 315 ? -8.946 -7.141 30.648 1.00 81.31 315 VAL A N 1
ATOM 2299 C CA . VAL A 1 315 ? -10.364 -6.735 30.618 1.00 81.31 315 VAL A CA 1
ATOM 2300 C C . VAL A 1 315 ? -10.502 -5.223 30.843 1.00 81.31 315 VAL A C 1
ATOM 2302 O O . VAL A 1 315 ? -9.580 -4.576 31.337 1.00 81.31 315 VAL A O 1
ATOM 2305 N N . ARG A 1 316 ? -11.649 -4.638 30.488 1.00 76.31 316 ARG A N 1
ATOM 2306 C CA . ARG A 1 316 ? -12.007 -3.248 30.819 1.00 76.31 316 ARG A CA 1
ATOM 2307 C C . ARG A 1 316 ? -13.471 -3.178 31.240 1.00 76.31 316 ARG A C 1
ATOM 2309 O O . ARG A 1 316 ? -14.352 -2.971 30.417 1.00 76.31 316 ARG A O 1
ATOM 2316 N N . LEU A 1 317 ? -13.732 -3.402 32.520 1.00 73.75 317 LEU A N 1
ATOM 2317 C CA . LEU A 1 317 ? -15.063 -3.580 33.102 1.00 73.75 317 LEU A CA 1
ATOM 2318 C C . LEU A 1 317 ? -15.530 -2.353 33.893 1.00 73.75 317 LEU A C 1
ATOM 2320 O O . LEU A 1 317 ? -16.734 -2.149 34.031 1.00 73.75 317 LEU A O 1
ATOM 2324 N N . SER A 1 318 ? -14.609 -1.540 34.424 1.00 66.06 318 SER A N 1
ATOM 2325 C CA . SER A 1 318 ? -14.966 -0.397 35.280 1.00 66.06 318 SER A CA 1
ATOM 2326 C C . SER A 1 318 ? -15.063 0.951 34.556 1.00 66.06 318 SER A C 1
ATOM 2328 O O . SER A 1 318 ? -15.722 1.869 35.047 1.00 66.06 318 SER A O 1
ATOM 2330 N N . GLY A 1 319 ? -14.401 1.084 33.401 1.00 60.78 319 GLY A N 1
ATOM 2331 C CA . GLY A 1 319 ? -14.240 2.363 32.697 1.00 60.78 319 GLY A CA 1
ATOM 2332 C C . GLY A 1 319 ? -13.176 3.290 33.305 1.00 60.78 319 GLY A C 1
ATOM 2333 O O . GLY A 1 319 ? -13.143 4.479 32.991 1.00 60.78 319 GLY A O 1
ATOM 2334 N N . LEU A 1 320 ? -12.298 2.768 34.170 1.00 65.06 320 LEU A N 1
ATOM 2335 C CA . LEU A 1 320 ? -11.067 3.451 34.572 1.00 65.06 320 LEU A CA 1
ATOM 2336 C C . LEU A 1 320 ? -10.126 3.665 33.361 1.00 65.06 320 LEU A C 1
ATOM 2338 O O . LEU A 1 320 ? -10.202 2.934 32.373 1.00 65.06 320 LEU A O 1
ATOM 2342 N N . PRO A 1 321 ? -9.200 4.644 33.420 1.00 56.53 321 PRO A N 1
ATOM 2343 C CA . PRO A 1 321 ? -8.280 4.960 32.316 1.00 56.53 321 PRO A CA 1
ATOM 2344 C C . PRO A 1 321 ? -7.170 3.915 32.084 1.00 56.53 321 PRO A C 1
ATOM 2346 O O . PRO A 1 321 ? -6.282 4.131 31.257 1.00 56.53 321 PRO A O 1
ATOM 2349 N N . HIS A 1 322 ? -7.167 2.810 32.828 1.00 70.88 322 HIS A N 1
ATOM 2350 C CA . HIS A 1 322 ? -6.167 1.743 32.755 1.00 70.88 322 HIS A CA 1
ATOM 2351 C C . HIS A 1 322 ? -6.878 0.416 32.526 1.00 70.88 322 HIS A C 1
ATOM 2353 O O . HIS A 1 322 ? -8.052 0.270 32.864 1.00 70.88 322 HIS A O 1
ATOM 2359 N N . ASP A 1 323 ? -6.184 -0.536 31.917 1.00 77.00 323 ASP A N 1
ATOM 2360 C CA . ASP A 1 323 ? -6.746 -1.865 31.716 1.00 77.00 323 ASP A CA 1
ATOM 2361 C C . ASP A 1 323 ? -6.746 -2.634 33.043 1.00 77.00 323 ASP A C 1
ATOM 2363 O O . ASP A 1 323 ? -5.850 -2.488 33.874 1.00 77.00 323 ASP A O 1
ATOM 2367 N N . GLU A 1 324 ? -7.760 -3.465 33.237 1.00 80.62 324 GLU A N 1
ATOM 2368 C CA . GLU A 1 324 ? -7.911 -4.328 34.403 1.00 80.62 324 GLU A CA 1
ATOM 2369 C C . GLU A 1 324 ? -7.484 -5.756 34.046 1.00 80.62 324 GLU A C 1
ATOM 2371 O O . GLU A 1 324 ? -7.326 -6.117 32.873 1.00 80.62 324 GLU A O 1
ATOM 2376 N N . LEU A 1 325 ? -7.296 -6.591 35.068 1.00 82.56 325 LEU A N 1
ATOM 2377 C CA . LEU A 1 325 ? -6.802 -7.951 34.889 1.00 82.56 325 LEU A CA 1
ATOM 2378 C C . LEU A 1 325 ? -7.733 -8.953 35.575 1.00 82.56 325 LEU A C 1
ATOM 2380 O O . LEU A 1 325 ? -7.921 -8.908 36.791 1.00 82.56 325 LEU A O 1
ATOM 2384 N N . LEU A 1 326 ? -8.305 -9.863 34.787 1.00 82.38 326 LEU A N 1
ATOM 2385 C CA . LEU A 1 326 ? -9.044 -11.019 35.279 1.00 82.38 326 LEU A CA 1
ATOM 2386 C C . LEU A 1 326 ? -8.045 -12.141 35.599 1.00 82.38 326 LEU A C 1
ATOM 2388 O O . LEU A 1 326 ? -7.245 -12.549 34.751 1.00 82.38 326 LEU A O 1
ATOM 2392 N N . LEU A 1 327 ? -8.083 -12.604 36.844 1.00 82.38 327 LEU A N 1
ATOM 2393 C CA . LEU A 1 327 ? -7.222 -13.635 37.413 1.00 82.38 327 LEU A CA 1
ATOM 2394 C C . LEU A 1 327 ? -8.023 -14.927 37.556 1.00 82.38 327 LEU A C 1
ATOM 2396 O O . LEU A 1 327 ? -9.073 -14.915 38.194 1.00 82.38 327 LEU A O 1
ATOM 2400 N N . HIS A 1 328 ? -7.528 -16.043 37.025 1.00 79.81 328 HIS A N 1
ATOM 2401 C CA . HIS A 1 328 ? -8.168 -17.350 37.200 1.00 79.81 328 HIS A CA 1
ATOM 2402 C C . HIS A 1 328 ? -7.408 -18.176 38.233 1.00 79.81 328 HIS A C 1
ATOM 2404 O O . HIS A 1 328 ? -6.274 -18.589 37.985 1.00 79.81 328 HIS A O 1
ATOM 2410 N N . THR A 1 329 ? -8.032 -18.456 39.374 1.00 76.25 329 THR A N 1
ATOM 2411 C CA . THR A 1 329 ? -7.535 -19.423 40.367 1.00 76.25 329 THR A CA 1
ATOM 2412 C C . THR A 1 329 ? -8.326 -20.737 40.253 1.00 76.25 329 THR A C 1
ATOM 2414 O O . THR A 1 329 ? -9.386 -20.753 39.620 1.00 76.25 329 THR A O 1
ATOM 2417 N N . PRO A 1 330 ? -7.873 -21.846 40.867 1.00 71.50 330 PRO A N 1
ATOM 2418 C CA . PRO A 1 330 ? -8.644 -23.091 40.898 1.00 71.50 330 PRO A CA 1
ATOM 2419 C C . PRO A 1 330 ? -10.036 -22.953 41.540 1.00 71.50 330 PRO A C 1
ATOM 2421 O O . PRO A 1 330 ? -10.955 -23.678 41.160 1.00 71.50 330 PRO A O 1
ATOM 2424 N N . GLU A 1 331 ? -10.200 -22.033 42.498 1.00 66.12 331 GLU A N 1
ATOM 2425 C CA . GLU A 1 331 ? -11.428 -21.891 43.295 1.00 66.12 331 GLU A CA 1
ATOM 2426 C C . GLU A 1 331 ? -12.390 -20.824 42.749 1.00 66.12 331 GLU A C 1
ATOM 2428 O O . GLU A 1 331 ? -13.603 -21.004 42.822 1.00 66.12 331 GLU A O 1
ATOM 2433 N N . GLN A 1 332 ? -11.877 -19.728 42.182 1.00 67.94 332 GLN A N 1
ATOM 2434 C CA . GLN A 1 332 ? -12.683 -18.625 41.642 1.00 67.94 332 GLN A CA 1
ATOM 2435 C C . GLN A 1 332 ? -11.904 -17.755 40.642 1.00 67.94 332 GLN A C 1
ATOM 2437 O O . GLN A 1 332 ? -10.673 -17.816 40.568 1.00 67.94 332 GLN A O 1
ATOM 2442 N N . ALA A 1 333 ? -12.617 -16.903 39.901 1.00 67.25 333 ALA A N 1
ATOM 2443 C CA . ALA A 1 333 ? -12.003 -15.816 39.143 1.00 67.25 333 ALA A CA 1
ATOM 2444 C C . ALA A 1 333 ? -12.161 -14.474 39.876 1.00 67.25 333 ALA A C 1
ATOM 2446 O O . ALA A 1 333 ? -13.186 -14.218 40.508 1.00 67.25 333 ALA A O 1
ATOM 2447 N N . GLU A 1 334 ? -11.158 -13.606 39.778 1.00 68.94 334 GLU A N 1
ATOM 2448 C CA . GLU A 1 334 ? -11.119 -12.310 40.465 1.00 68.94 334 GLU A CA 1
ATOM 2449 C C . GLU A 1 334 ? -10.710 -11.191 39.506 1.00 68.94 334 GLU A C 1
ATOM 2451 O O . GLU A 1 334 ? -9.800 -11.369 38.701 1.00 68.94 334 GLU A O 1
ATOM 2456 N N . VAL A 1 335 ? -11.349 -10.020 39.602 1.00 67.44 335 VAL A N 1
ATOM 2457 C CA . VAL A 1 335 ? -10.933 -8.827 38.847 1.00 67.44 335 VAL A CA 1
ATOM 2458 C C . VAL A 1 335 ? -10.046 -7.960 39.730 1.00 67.44 335 VAL A C 1
ATOM 2460 O O . VAL A 1 335 ? -10.488 -7.458 40.770 1.00 67.44 335 VAL A O 1
ATOM 2463 N N . LEU A 1 336 ? -8.802 -7.763 39.296 1.00 67.12 336 LEU A N 1
ATOM 2464 C CA . LEU A 1 336 ? -7.869 -6.816 39.890 1.00 67.12 336 LEU A CA 1
ATOM 2465 C C . LEU A 1 336 ? -8.057 -5.420 39.288 1.00 67.12 336 LEU A C 1
ATOM 2467 O O . LEU A 1 336 ? -7.860 -5.209 38.090 1.00 67.12 336 LEU A O 1
ATOM 2471 N N . LEU A 1 337 ? -8.323 -4.454 40.165 1.00 60.41 337 LEU A N 1
ATOM 2472 C CA . LEU A 1 337 ? -8.138 -3.034 39.891 1.00 60.41 337 LEU A CA 1
ATOM 2473 C C . LEU A 1 337 ? -6.651 -2.695 40.086 1.00 60.41 337 LEU A C 1
ATOM 2475 O O . LEU A 1 337 ? -6.140 -2.746 41.205 1.00 60.41 337 LEU A O 1
ATOM 2479 N N . THR A 1 338 ? -5.939 -2.342 39.013 1.00 55.31 338 THR A N 1
ATOM 2480 C CA . THR A 1 338 ? -4.480 -2.088 39.054 1.00 55.31 338 THR A CA 1
ATOM 2481 C C . THR A 1 338 ? -4.094 -0.774 39.747 1.00 55.31 338 THR A C 1
ATOM 2483 O O . THR A 1 338 ? -2.916 -0.479 39.917 1.00 55.31 338 THR A O 1
ATOM 2486 N N . ASN A 1 339 ? -5.077 0.009 40.204 1.00 54.62 339 ASN A N 1
ATOM 2487 C CA . ASN A 1 339 ? -4.879 1.272 40.920 1.00 54.62 339 ASN A CA 1
ATOM 2488 C C . ASN A 1 339 ? -4.454 1.107 42.397 1.00 54.62 339 ASN A C 1
ATOM 2490 O O . ASN A 1 339 ? -4.198 2.106 43.074 1.00 54.62 339 ASN A O 1
ATOM 2494 N N . ALA A 1 340 ? -4.377 -0.125 42.908 1.00 51.03 340 ALA A N 1
ATOM 2495 C CA . ALA A 1 340 ? -3.892 -0.418 44.252 1.00 51.03 340 ALA A CA 1
ATOM 2496 C C . ALA A 1 340 ? -2.354 -0.412 44.315 1.00 51.03 340 ALA A C 1
ATOM 2498 O O . ALA A 1 340 ? -1.681 -1.070 43.520 1.00 51.03 340 ALA A O 1
ATOM 2499 N N . ALA A 1 341 ? -1.789 0.277 45.310 1.00 58.19 341 ALA A N 1
ATOM 2500 C CA . ALA A 1 341 ? -0.361 0.189 45.602 1.00 58.19 341 ALA A CA 1
ATOM 2501 C C . ALA A 1 341 ? -0.019 -1.185 46.227 1.00 58.19 341 ALA A C 1
ATOM 2503 O O . ALA A 1 341 ? -0.759 -1.649 47.102 1.00 58.19 341 ALA A O 1
ATOM 2504 N N . PRO A 1 342 ? 1.095 -1.833 45.834 1.00 58.56 342 PRO A N 1
ATOM 2505 C CA . PRO A 1 342 ? 1.502 -3.120 46.399 1.00 58.56 342 PRO A CA 1
ATOM 2506 C C . PRO A 1 342 ? 1.773 -3.025 47.917 1.00 58.56 342 PRO A C 1
ATOM 2508 O O . PRO A 1 342 ? 2.156 -1.960 48.411 1.00 58.56 342 PRO A O 1
ATOM 2511 N N . PRO A 1 343 ? 1.611 -4.126 48.681 1.00 50.88 343 PRO A N 1
ATOM 2512 C CA . PRO A 1 343 ? 1.573 -5.518 48.206 1.00 50.88 343 PRO A CA 1
ATOM 2513 C C . PRO A 1 343 ? 0.176 -6.133 48.003 1.00 50.88 343 PRO A C 1
ATOM 2515 O O . PRO A 1 343 ? 0.087 -7.252 47.497 1.00 50.88 343 PRO A O 1
ATOM 2518 N N . ALA A 1 344 ? -0.901 -5.464 48.427 1.00 51.00 344 ALA A N 1
ATOM 2519 C CA . ALA A 1 344 ? -2.237 -6.061 48.494 1.00 51.00 344 ALA A CA 1
ATOM 2520 C C . ALA A 1 344 ? -3.052 -5.830 47.210 1.00 51.00 344 ALA A C 1
ATOM 2522 O O . ALA A 1 344 ? -3.230 -4.690 46.782 1.00 51.00 344 ALA A O 1
ATOM 2523 N N . LEU A 1 345 ? -3.609 -6.900 46.631 1.00 52.84 345 LEU A N 1
ATOM 2524 C CA . LEU A 1 345 ? -4.627 -6.779 45.586 1.00 52.84 345 LEU A CA 1
ATOM 2525 C C . LEU A 1 345 ? -5.939 -6.289 46.212 1.00 52.84 345 LEU A C 1
ATOM 2527 O O . LEU A 1 345 ? -6.509 -6.965 47.069 1.00 52.84 345 LEU A O 1
ATOM 2531 N N . HIS A 1 346 ? -6.481 -5.175 45.721 1.00 52.31 346 HIS A N 1
ATOM 2532 C CA . HIS A 1 346 ? -7.906 -4.880 45.885 1.00 52.31 346 HIS A CA 1
ATOM 2533 C C . HIS A 1 346 ? -8.697 -5.587 44.779 1.00 52.31 346 HIS A C 1
ATOM 2535 O O . HIS A 1 346 ? -9.159 -4.974 43.816 1.00 52.31 346 HIS A O 1
ATOM 2541 N N . ALA A 1 347 ? -8.824 -6.905 44.925 1.00 49.91 347 ALA A N 1
ATOM 2542 C CA . ALA A 1 347 ? -9.711 -7.704 44.097 1.00 49.91 347 ALA A CA 1
ATOM 2543 C C . ALA A 1 347 ? -11.178 -7.347 44.383 1.00 49.91 347 ALA A C 1
ATOM 2545 O O . ALA A 1 347 ? -11.595 -7.216 45.538 1.00 49.91 347 ALA A O 1
ATOM 2546 N N . THR A 1 348 ? -11.980 -7.228 43.326 1.00 54.09 348 THR A N 1
ATOM 2547 C CA . THR A 1 348 ? -13.444 -7.156 43.432 1.00 54.09 348 THR A CA 1
ATOM 2548 C C . THR A 1 348 ? -14.032 -8.344 42.682 1.00 54.09 348 THR A C 1
ATOM 2550 O O . THR A 1 348 ? -13.941 -8.448 41.462 1.00 54.09 348 THR A O 1
ATOM 2553 N N . GLY A 1 349 ? -14.548 -9.312 43.443 1.00 49.19 349 GLY A N 1
ATOM 2554 C CA . GLY A 1 349 ? -14.916 -10.624 42.915 1.00 49.19 349 GLY A CA 1
ATOM 2555 C C . GLY A 1 349 ? -16.145 -10.582 42.010 1.00 49.19 349 GLY A C 1
ATOM 2556 O O . GLY A 1 349 ? -17.257 -10.332 42.480 1.00 49.19 349 GLY A O 1
ATOM 2557 N N . ILE A 1 350 ? -15.955 -10.909 40.730 1.00 52.81 350 ILE A N 1
ATOM 2558 C CA . ILE A 1 350 ? -17.035 -11.377 39.860 1.00 52.81 350 ILE A CA 1
ATOM 2559 C C . ILE A 1 350 ? -17.167 -12.878 40.094 1.00 52.81 350 ILE A C 1
ATOM 2561 O O . ILE A 1 350 ? -16.224 -13.627 39.864 1.00 52.81 350 ILE A O 1
ATOM 2565 N N . ALA A 1 351 ? -18.340 -13.323 40.540 1.00 51.94 351 ALA A N 1
ATOM 2566 C CA . ALA A 1 351 ? -18.598 -14.728 40.839 1.00 51.94 351 ALA A CA 1
ATOM 2567 C C . ALA A 1 351 ? -18.772 -15.571 39.557 1.00 51.94 351 ALA A C 1
ATOM 2569 O O . ALA A 1 351 ? -19.879 -16.006 39.236 1.00 51.94 351 ALA A O 1
ATOM 2570 N N . LEU A 1 352 ? -17.676 -15.806 38.827 1.00 57.75 352 LEU A N 1
ATOM 2571 C CA . LEU A 1 352 ? -17.611 -16.896 37.852 1.00 57.75 352 LEU A CA 1
ATOM 2572 C C . LEU A 1 352 ? -17.635 -18.255 38.580 1.00 57.75 352 LEU A C 1
ATOM 2574 O O . LEU A 1 352 ? -17.118 -18.353 39.696 1.00 57.75 352 LEU A O 1
ATOM 2578 N N . PRO A 1 353 ? -18.180 -19.321 37.966 1.00 56.97 353 PRO A N 1
ATOM 2579 C CA . PRO A 1 353 ? -18.085 -20.670 38.512 1.00 56.97 353 PRO A CA 1
ATOM 2580 C C . PRO A 1 353 ? -16.625 -21.116 38.670 1.00 56.97 353 PRO A C 1
ATOM 2582 O O . PRO A 1 353 ? -15.812 -20.939 37.753 1.00 56.97 353 PRO A O 1
ATOM 2585 N N . ALA A 1 354 ? -16.326 -21.746 39.808 1.00 52.31 354 ALA A N 1
ATOM 2586 C CA . ALA A 1 354 ? -15.049 -22.399 40.085 1.00 52.31 354 ALA A CA 1
ATOM 2587 C C . ALA A 1 354 ? -14.627 -23.319 38.926 1.00 52.31 354 ALA A C 1
ATOM 2589 O O . ALA A 1 354 ? -15.463 -24.016 38.349 1.00 52.31 354 ALA A O 1
ATOM 2590 N N . ALA A 1 355 ? -13.333 -23.331 38.595 1.00 56.66 355 ALA A N 1
ATOM 2591 C CA . ALA A 1 355 ? -12.762 -24.146 37.518 1.00 56.66 355 ALA A CA 1
ATOM 2592 C C . ALA A 1 355 ? -13.429 -23.996 36.123 1.00 56.66 355 ALA A C 1
ATOM 2594 O O . ALA A 1 355 ? -13.437 -24.944 35.335 1.00 56.66 355 ALA A O 1
ATOM 2595 N N . SER A 1 356 ? -13.958 -22.812 35.781 1.00 65.31 356 SER A N 1
ATOM 2596 C CA . SER A 1 356 ? -14.329 -22.477 34.392 1.00 65.31 356 SER A CA 1
ATOM 2597 C C . SER A 1 356 ? -13.072 -22.514 33.497 1.00 65.31 356 SER A C 1
ATOM 2599 O O . SER A 1 356 ? -12.179 -21.693 33.710 1.00 65.31 356 SER A O 1
ATOM 2601 N N . PRO A 1 357 ? -12.951 -23.443 32.523 1.00 66.69 357 PRO A N 1
ATOM 2602 C CA . PRO A 1 357 ? -11.657 -23.778 31.915 1.00 66.69 357 PRO A CA 1
ATOM 2603 C C . PRO A 1 357 ? -11.180 -22.795 30.837 1.00 66.69 357 PRO A C 1
ATOM 2605 O O . PRO A 1 357 ? -10.009 -22.826 30.479 1.00 66.69 357 PRO A O 1
ATOM 2608 N N . ALA A 1 358 ? -12.067 -21.948 30.306 1.00 78.06 358 ALA A N 1
ATOM 2609 C CA . ALA A 1 358 ? -11.723 -20.925 29.322 1.00 78.06 358 ALA A CA 1
ATOM 2610 C C . ALA A 1 358 ? -12.718 -19.752 29.364 1.00 78.06 358 ALA A C 1
ATOM 2612 O O . ALA A 1 358 ? -13.923 -19.956 29.561 1.00 78.06 358 ALA A O 1
ATOM 2613 N N . SER A 1 359 ? -12.212 -18.541 29.130 1.00 83.81 359 SER A N 1
ATOM 2614 C CA . SER A 1 359 ? -12.976 -17.293 29.032 1.00 83.81 359 SER A CA 1
ATOM 2615 C C . SER A 1 359 ? -12.382 -16.348 27.989 1.00 83.81 359 SER A C 1
ATOM 2617 O O . SER A 1 359 ? -11.246 -16.526 27.557 1.00 83.81 359 SER A O 1
ATOM 2619 N N . LEU A 1 360 ? -13.171 -15.353 27.582 1.00 85.00 360 LEU A N 1
ATOM 2620 C CA . LEU A 1 360 ? -12.790 -14.272 26.677 1.00 85.00 360 LEU A CA 1
ATOM 2621 C C . LEU A 1 360 ? -13.474 -12.965 27.095 1.00 85.00 360 LEU A C 1
ATOM 2623 O O . LEU A 1 360 ? -14.619 -12.971 27.549 1.00 85.00 360 LEU A O 1
ATOM 2627 N N . ALA A 1 361 ? -12.792 -11.843 26.871 1.00 82.31 361 ALA A N 1
ATOM 2628 C CA . ALA A 1 361 ? -13.382 -10.508 26.879 1.00 82.31 361 ALA A CA 1
ATOM 2629 C C . ALA A 1 361 ? -13.641 -10.075 25.437 1.00 82.31 361 ALA A C 1
ATOM 2631 O O . ALA A 1 361 ? -12.760 -10.200 24.588 1.00 82.31 361 ALA A O 1
ATOM 2632 N N . LEU A 1 362 ? -14.849 -9.591 25.167 1.00 78.44 362 LEU A N 1
ATOM 2633 C CA . LEU A 1 362 ? -15.330 -9.216 23.838 1.00 78.44 362 LEU A CA 1
ATOM 2634 C C . LEU A 1 362 ? -16.088 -7.886 23.931 1.00 78.44 362 LEU A C 1
ATOM 2636 O O . LEU A 1 362 ? -16.541 -7.512 25.006 1.00 78.44 362 LEU A O 1
ATOM 2640 N N . HIS A 1 363 ? -16.280 -7.202 22.806 1.00 77.19 363 HIS A N 1
ATOM 2641 C CA . HIS A 1 363 ? -17.277 -6.136 22.692 1.00 77.19 363 HIS A CA 1
ATOM 2642 C C . HIS A 1 363 ? -18.465 -6.702 21.908 1.00 77.19 363 HIS A C 1
ATOM 2644 O O . HIS A 1 363 ? -18.408 -6.869 20.690 1.00 77.19 363 HIS A O 1
ATOM 2650 N N . LEU A 1 364 ? -19.500 -7.105 22.640 1.00 72.25 364 LEU A N 1
ATOM 2651 C CA . LEU A 1 364 ? -20.750 -7.677 22.141 1.00 72.25 364 LEU A CA 1
ATOM 2652 C C . LEU A 1 364 ? -21.853 -6.618 22.072 1.00 72.25 364 LEU A C 1
ATOM 2654 O O . LEU A 1 364 ? -22.712 -6.695 21.195 1.00 72.25 364 LEU A O 1
ATOM 2658 N N . ASN A 1 365 ? -21.867 -5.662 23.005 1.00 71.56 365 ASN A N 1
ATOM 2659 C CA . ASN A 1 365 ? -22.858 -4.589 23.037 1.00 71.56 365 ASN A CA 1
ATOM 2660 C C . ASN A 1 365 ? -22.377 -3.312 22.285 1.00 71.56 365 ASN A C 1
ATOM 2662 O O . ASN A 1 365 ? -21.613 -3.410 21.327 1.00 71.56 365 ASN A O 1
ATOM 2666 N N . HIS A 1 366 ? -22.908 -2.127 22.601 1.00 75.19 366 HIS A N 1
ATOM 2667 C CA . HIS A 1 366 ? -22.589 -0.851 21.936 1.00 75.19 366 HIS A CA 1
ATOM 2668 C C . HIS A 1 366 ? -21.795 0.146 22.805 1.00 75.19 366 HIS A C 1
ATOM 2670 O O . HIS A 1 366 ? -21.510 1.259 22.351 1.00 75.19 366 HIS A O 1
ATOM 2676 N N . ASP A 1 367 ? -21.452 -0.227 24.037 1.00 72.62 367 ASP A N 1
ATOM 2677 C CA . ASP A 1 367 ? -20.484 0.478 24.868 1.00 72.62 367 ASP A CA 1
ATOM 2678 C C . ASP A 1 367 ? -19.031 0.063 24.578 1.00 72.62 367 ASP A C 1
ATOM 2680 O O . ASP A 1 367 ? -18.762 -0.813 23.756 1.00 72.62 367 ASP A O 1
ATOM 2684 N N . ALA A 1 368 ? -18.088 0.771 25.204 1.00 73.31 368 ALA A N 1
ATOM 2685 C CA . ALA A 1 368 ? -16.650 0.568 25.027 1.00 73.31 368 ALA A CA 1
ATOM 2686 C C . ALA A 1 368 ? -16.008 -0.203 26.205 1.00 73.31 368 ALA A C 1
ATOM 2688 O O . ALA A 1 368 ? -14.790 -0.175 26.390 1.00 73.31 368 ALA A O 1
ATOM 2689 N N . LEU A 1 369 ? -16.822 -0.878 27.024 1.00 78.44 369 LEU A N 1
ATOM 2690 C CA . LEU A 1 369 ? -16.373 -1.789 28.073 1.00 78.44 369 LEU A CA 1
ATOM 2691 C C . LEU A 1 369 ? -16.379 -3.230 27.549 1.00 78.44 369 LEU A C 1
ATOM 2693 O O . LEU A 1 369 ? -17.015 -3.557 26.548 1.00 78.44 369 LEU A O 1
ATOM 2697 N N . SER A 1 370 ? -15.631 -4.104 28.213 1.00 76.75 370 SER A N 1
ATOM 2698 C CA . SER A 1 370 ? -15.613 -5.530 27.907 1.00 76.75 370 SER A CA 1
ATOM 2699 C C . SER A 1 370 ? -16.877 -6.222 28.420 1.00 76.75 370 SER A C 1
ATOM 2701 O O . SER A 1 370 ? -17.181 -6.194 29.611 1.00 76.75 370 SER A O 1
ATOM 2703 N N . ASP A 1 371 ? -17.539 -6.957 27.539 1.00 78.50 371 ASP A N 1
ATOM 2704 C CA . ASP A 1 371 ? -18.434 -8.048 27.897 1.00 78.50 371 ASP A CA 1
ATOM 2705 C C . ASP A 1 371 ? -17.597 -9.313 28.184 1.00 78.50 371 ASP A C 1
ATOM 2707 O O . ASP A 1 371 ? -16.578 -9.562 27.532 1.00 78.50 371 ASP A O 1
ATOM 2711 N N . LEU A 1 372 ? -18.016 -10.137 29.148 1.00 80.50 372 LEU A N 1
ATOM 2712 C CA . LEU A 1 372 ? -17.298 -11.347 29.566 1.00 80.50 372 LEU A CA 1
ATOM 2713 C C . LEU A 1 372 ? -18.039 -12.613 29.121 1.00 80.50 372 LEU A C 1
ATOM 2715 O O . LEU A 1 372 ? -19.232 -12.773 29.385 1.00 80.50 372 LEU A O 1
ATOM 2719 N N . VAL A 1 373 ? -17.321 -13.541 28.488 1.00 82.06 373 VAL A N 1
ATOM 2720 C CA . VAL A 1 373 ? -17.834 -14.846 28.045 1.00 82.06 373 VAL A CA 1
ATOM 2721 C C . VAL A 1 373 ? -16.974 -15.958 28.635 1.00 82.06 373 VAL A C 1
ATOM 2723 O O . VAL A 1 373 ? -15.752 -15.850 28.639 1.00 82.06 373 VAL A O 1
ATOM 2726 N N . TRP A 1 374 ? -17.585 -17.039 29.120 1.00 82.19 374 TRP A N 1
ATOM 2727 C CA . TRP A 1 374 ? -16.862 -18.195 29.665 1.00 82.19 374 TRP A CA 1
ATOM 2728 C C . TRP A 1 374 ? -17.582 -19.513 29.389 1.00 82.19 374 TRP A C 1
ATOM 2730 O O . TRP A 1 374 ? -18.794 -19.538 29.168 1.00 82.19 374 TRP A O 1
ATOM 2740 N N . LEU A 1 375 ? -16.837 -20.621 29.420 1.00 80.38 375 LEU A N 1
ATOM 2741 C CA . LEU A 1 375 ? -17.409 -21.966 29.363 1.00 80.38 375 LEU A CA 1
ATOM 2742 C C . LEU A 1 375 ? -17.759 -22.465 30.760 1.00 80.38 375 LEU A C 1
ATOM 2744 O O . LEU A 1 375 ? -16.900 -22.575 31.632 1.00 80.38 375 LEU A O 1
ATOM 2748 N N . ASP A 1 376 ? -19.030 -22.797 30.955 1.00 77.50 376 ASP A N 1
ATOM 2749 C CA . ASP A 1 376 ? -19.543 -23.247 32.240 1.00 77.50 376 ASP A CA 1
ATOM 2750 C C . ASP A 1 376 ? -19.241 -24.752 32.475 1.00 77.50 376 ASP A C 1
ATOM 2752 O O . ASP A 1 376 ? -19.616 -25.604 31.651 1.00 77.50 376 ASP A O 1
ATOM 2756 N N . PRO A 1 377 ? -18.561 -25.112 33.585 1.00 75.62 377 PRO A N 1
ATOM 2757 C CA . PRO A 1 377 ? -18.120 -26.478 33.861 1.00 75.62 377 PRO A CA 1
ATOM 2758 C C . PRO A 1 377 ? -19.222 -27.394 34.424 1.00 75.62 377 PRO A C 1
ATOM 2760 O O . PRO A 1 377 ? -18.952 -28.577 34.646 1.00 75.62 377 PRO A O 1
ATOM 2763 N N . GLU A 1 378 ? -20.457 -26.914 34.596 1.00 76.19 378 GLU A N 1
ATOM 2764 C CA . GLU A 1 378 ? -21.626 -27.746 34.907 1.00 76.19 378 GLU A CA 1
ATOM 2765 C C . GLU A 1 378 ? -22.534 -27.914 33.680 1.00 76.19 378 GLU A C 1
ATOM 2767 O O . GLU A 1 378 ? -22.862 -29.035 33.290 1.00 76.19 378 GLU A O 1
ATOM 2772 N N . THR A 1 379 ? -22.918 -26.808 33.036 1.00 74.44 379 THR A N 1
ATOM 2773 C CA . THR A 1 379 ? -23.885 -26.797 31.926 1.00 74.44 379 THR A CA 1
ATOM 2774 C C . THR A 1 379 ? -23.275 -27.150 30.570 1.00 74.44 379 THR A C 1
ATOM 2776 O O . THR A 1 379 ? -24.021 -27.487 29.650 1.00 74.44 379 THR A O 1
ATOM 2779 N N . ARG A 1 380 ? -21.940 -27.081 30.438 1.00 78.19 380 ARG A N 1
ATOM 2780 C CA . ARG A 1 380 ? -21.169 -27.232 29.185 1.00 78.19 380 ARG A CA 1
ATOM 2781 C C . ARG A 1 380 ? -21.416 -26.144 28.138 1.00 78.19 380 ARG A C 1
ATOM 2783 O O . ARG A 1 380 ? -20.887 -26.255 27.035 1.00 78.19 380 ARG A O 1
ATOM 2790 N N . LEU A 1 381 ? -22.201 -25.114 28.433 1.00 76.94 381 LEU A N 1
ATOM 2791 C CA . LEU A 1 381 ? -22.542 -24.057 27.480 1.00 76.94 381 LEU A CA 1
ATOM 2792 C C . LEU A 1 381 ? -21.686 -22.804 27.714 1.00 76.94 381 LEU A C 1
ATOM 2794 O O . LEU A 1 381 ? -21.253 -22.565 28.844 1.00 76.94 381 LEU A O 1
ATOM 2798 N N . PRO A 1 382 ? -21.469 -21.971 26.681 1.00 77.81 382 PRO A N 1
ATOM 2799 C CA . PRO A 1 382 ? -20.990 -20.620 26.897 1.00 77.81 382 PRO A CA 1
ATOM 2800 C C . PRO A 1 382 ? -22.054 -19.797 27.631 1.00 77.81 382 PRO A C 1
ATOM 2802 O O . PRO A 1 382 ? -23.225 -19.732 27.234 1.00 77.81 382 PRO A O 1
ATOM 2805 N N . HIS A 1 383 ? -21.629 -19.159 28.712 1.00 78.69 383 HIS A N 1
ATOM 2806 C CA . HIS A 1 383 ? -22.369 -18.118 29.408 1.00 78.69 383 HIS A CA 1
ATOM 2807 C C . HIS A 1 383 ? -21.768 -16.760 29.052 1.00 78.69 383 HIS A C 1
ATOM 2809 O O . HIS A 1 383 ? -20.566 -16.648 28.813 1.00 78.69 383 HIS A O 1
ATOM 2815 N N . MET A 1 384 ? -22.617 -15.733 29.004 1.00 74.56 384 MET A N 1
ATOM 2816 C CA . MET A 1 384 ? -22.200 -14.359 28.743 1.00 74.56 384 MET A CA 1
ATOM 2817 C C . MET A 1 384 ? -22.763 -13.411 29.801 1.00 74.56 384 MET A C 1
ATOM 2819 O O . MET A 1 384 ? -23.931 -13.499 30.195 1.00 74.56 384 MET A O 1
ATOM 2823 N N . GLN A 1 385 ? -21.925 -12.476 30.229 1.00 75.44 385 GLN A N 1
ATOM 2824 C CA . GLN A 1 385 ? -22.282 -11.345 31.066 1.00 75.44 385 GLN A CA 1
ATOM 2825 C C . GLN A 1 385 ? -21.876 -10.079 30.320 1.00 75.44 385 GLN A C 1
ATOM 2827 O O . GLN A 1 385 ? -20.690 -9.778 30.200 1.00 75.44 385 GLN A O 1
ATOM 2832 N N . GLN A 1 386 ? -22.870 -9.351 29.816 1.00 73.19 386 GLN A N 1
ATOM 2833 C CA . GLN A 1 386 ? -22.615 -8.063 29.185 1.00 73.19 386 GLN A CA 1
ATOM 2834 C C . GLN A 1 386 ? -22.316 -6.980 30.230 1.00 73.19 386 GLN A C 1
ATOM 2836 O O . GLN A 1 386 ? -22.885 -7.017 31.331 1.00 73.19 386 GLN A O 1
ATOM 2841 N N . SER A 1 387 ? -21.476 -6.003 29.877 1.00 71.75 387 SER A N 1
ATOM 2842 C CA . SER A 1 387 ? -21.455 -4.711 30.564 1.00 71.75 387 SER A CA 1
ATOM 2843 C C . SER A 1 387 ? -22.855 -4.087 30.500 1.00 71.75 387 SER A C 1
ATOM 2845 O O . SER A 1 387 ? -23.674 -4.373 29.620 1.00 71.75 387 SER A O 1
ATOM 2847 N N . ARG A 1 388 ? -23.200 -3.295 31.519 1.00 66.62 388 ARG A N 1
ATOM 2848 C CA . ARG A 1 388 ? -24.477 -2.576 31.578 1.00 66.62 388 ARG A CA 1
ATOM 2849 C C . ARG A 1 388 ? -24.261 -1.193 32.176 1.00 66.62 388 ARG A C 1
ATOM 2851 O O . ARG A 1 388 ? -23.513 -1.080 33.149 1.00 66.62 388 ARG A O 1
ATOM 2858 N N . PRO A 1 389 ? -24.943 -0.158 31.660 1.00 69.56 389 PRO A N 1
ATOM 2859 C CA . PRO A 1 389 ? -24.923 1.157 32.278 1.00 69.56 389 PRO A CA 1
ATOM 2860 C C . PRO A 1 389 ? -25.493 1.086 33.697 1.00 69.56 389 PRO A C 1
ATOM 2862 O O . PRO A 1 389 ? -26.538 0.476 33.930 1.00 69.56 389 PRO A O 1
ATOM 2865 N N . THR A 1 390 ? -24.843 1.758 34.646 1.00 71.81 390 THR A N 1
ATOM 2866 C CA . THR A 1 390 ? -25.328 1.852 36.031 1.00 71.81 390 THR A CA 1
ATOM 2867 C C . THR A 1 390 ? -26.581 2.728 36.123 1.00 71.81 390 THR A C 1
ATOM 2869 O O . THR A 1 390 ? -27.414 2.528 37.011 1.00 71.81 390 THR A O 1
ATOM 2872 N N . ARG A 1 391 ? -26.760 3.671 35.179 1.00 84.31 391 ARG A N 1
ATOM 2873 C CA . ARG A 1 391 ? -27.978 4.479 34.980 1.00 84.31 391 ARG A CA 1
ATOM 2874 C C . ARG A 1 391 ? -28.214 4.837 33.514 1.00 84.31 391 ARG A C 1
ATOM 2876 O O . ARG A 1 391 ? -27.269 5.055 32.762 1.00 84.31 391 ARG A O 1
ATOM 2883 N N . THR A 1 392 ? -29.484 5.018 33.153 1.00 90.81 392 THR A N 1
ATOM 2884 C CA . THR A 1 392 ? -29.904 5.623 31.880 1.00 90.81 392 THR A CA 1
ATOM 2885 C C . THR A 1 392 ? -30.590 6.962 32.142 1.00 90.81 392 THR A C 1
ATOM 2887 O O . THR A 1 392 ? -31.539 7.038 32.922 1.00 90.81 392 THR A O 1
ATOM 2890 N N . PHE A 1 393 ? -30.134 8.009 31.462 1.00 94.94 393 PHE A N 1
ATOM 2891 C CA . PHE A 1 393 ? -30.734 9.339 31.431 1.00 94.94 393 PHE A CA 1
ATOM 2892 C C . PHE A 1 393 ? -31.402 9.529 30.068 1.00 94.94 393 PHE A C 1
ATOM 2894 O O . PHE A 1 393 ? -30.766 9.313 29.041 1.00 94.94 393 PHE A O 1
ATOM 2901 N N . THR A 1 394 ? -32.691 9.872 30.039 1.00 96.31 394 THR A N 1
ATOM 2902 C CA . THR A 1 394 ? -33.447 10.018 28.782 1.00 96.31 394 THR A CA 1
ATOM 2903 C C . THR A 1 394 ? -33.698 11.489 28.492 1.00 96.31 394 THR A C 1
ATOM 2905 O O . THR A 1 394 ? -34.459 12.134 29.209 1.00 96.31 394 THR A O 1
ATOM 2908 N N . VAL A 1 395 ? -33.081 12.004 27.432 1.00 96.81 395 VAL A N 1
ATOM 2909 C CA . VAL A 1 395 ? -33.327 13.348 26.908 1.00 96.81 395 VAL A CA 1
ATOM 2910 C C . VAL A 1 395 ? -34.715 13.374 26.274 1.00 96.81 395 VAL A C 1
ATOM 2912 O O . VAL A 1 395 ? -34.984 12.665 25.303 1.00 96.81 395 VAL A O 1
ATOM 2915 N N . ASN A 1 396 ? -35.602 14.179 26.850 1.00 94.31 396 ASN A N 1
ATOM 2916 C CA . ASN A 1 396 ? -37.007 14.321 26.453 1.00 94.31 396 ASN A CA 1
ATOM 2917 C C . ASN A 1 396 ? -37.425 15.793 26.263 1.00 94.31 396 ASN A C 1
ATOM 2919 O O . ASN A 1 396 ? -38.564 16.063 25.890 1.00 94.31 396 ASN A O 1
ATOM 2923 N N . VAL A 1 397 ? -36.496 16.739 26.453 1.00 92.75 397 VAL A N 1
ATOM 2924 C CA . VAL A 1 397 ? -36.668 18.169 26.165 1.00 92.75 397 VAL A CA 1
ATOM 2925 C C . VAL A 1 397 ? -35.585 18.620 25.181 1.00 92.75 397 VAL A C 1
ATOM 2927 O O . VAL A 1 397 ? -34.401 18.366 25.391 1.00 92.75 397 VAL A O 1
ATOM 2930 N N . ALA A 1 398 ? -35.998 19.285 24.097 1.00 91.62 398 ALA A N 1
ATOM 2931 C CA . ALA A 1 398 ? -35.106 19.751 23.027 1.00 91.62 398 ALA A CA 1
ATOM 2932 C C . ALA A 1 398 ? -34.398 21.085 23.341 1.00 91.62 398 ALA A C 1
ATOM 2934 O O . ALA A 1 398 ? -33.445 21.464 22.659 1.00 91.62 398 ALA A O 1
ATOM 2935 N N . GLU A 1 399 ? -34.878 21.811 24.353 1.00 89.88 399 GLU A N 1
ATOM 2936 C CA . GLU A 1 399 ? -34.289 23.065 24.821 1.00 89.88 399 GLU A CA 1
ATOM 2937 C C . GLU A 1 399 ? -32.972 22.815 25.573 1.00 89.88 399 GLU A C 1
ATOM 2939 O O . GLU A 1 399 ? -32.892 21.941 26.439 1.00 89.88 399 GLU A O 1
ATOM 2944 N N . ASP A 1 400 ? -31.954 23.631 25.293 1.00 88.44 400 ASP A N 1
ATOM 2945 C CA . ASP A 1 400 ? -30.647 23.625 25.964 1.00 88.44 400 ASP A CA 1
ATOM 2946 C C . ASP A 1 400 ? -30.723 24.247 27.376 1.00 88.44 400 ASP A C 1
ATOM 2948 O O . ASP A 1 400 ? -30.151 25.301 27.656 1.00 88.44 400 ASP A O 1
ATOM 2952 N N . GLN A 1 401 ? -31.497 23.617 28.263 1.00 86.81 401 GLN A N 1
ATOM 2953 C CA . GLN A 1 401 ? -31.651 24.034 29.658 1.00 86.81 401 GLN A CA 1
ATOM 2954 C C . GLN A 1 401 ? -30.454 23.598 30.516 1.00 86.81 401 GLN A C 1
ATOM 2956 O O . GLN A 1 401 ? -29.967 22.477 30.379 1.00 86.81 401 GLN A O 1
ATOM 2961 N N . ASP A 1 402 ? -30.038 24.468 31.441 1.00 83.44 402 ASP A N 1
ATOM 2962 C CA . ASP A 1 402 ? -29.017 24.208 32.469 1.00 83.44 402 ASP A CA 1
ATOM 2963 C C . ASP A 1 402 ? -29.646 24.311 33.871 1.00 83.44 402 ASP A C 1
ATOM 2965 O O . ASP A 1 402 ? -29.354 25.217 34.654 1.00 83.44 402 ASP A O 1
ATOM 2969 N N . ASN A 1 403 ? -30.624 23.443 34.158 1.00 83.88 403 ASN A N 1
ATOM 2970 C CA . ASN A 1 403 ? -31.337 23.443 35.445 1.00 83.88 403 ASN A CA 1
ATOM 2971 C C . ASN A 1 403 ? -30.691 22.481 36.471 1.00 83.88 403 ASN A C 1
ATOM 2973 O O . ASN A 1 403 ? -30.988 22.543 37.667 1.00 83.88 403 ASN A O 1
ATOM 2977 N N . GLY A 1 404 ? -29.779 21.614 36.017 1.00 76.81 404 GLY A N 1
ATOM 2978 C CA . GLY A 1 404 ? -29.004 20.672 36.818 1.00 76.81 404 GLY A CA 1
ATOM 2979 C C . GLY A 1 404 ? -29.749 19.388 37.205 1.00 76.81 404 GLY A C 1
ATOM 2980 O O . GLY A 1 404 ? -29.223 18.633 38.035 1.00 76.81 404 GLY A O 1
ATOM 2981 N N . SER A 1 405 ? -30.943 19.151 36.644 1.00 85.19 405 SER A N 1
ATOM 2982 C CA . SER A 1 405 ? -31.936 18.161 37.082 1.00 85.19 405 SER A CA 1
ATOM 2983 C C . SER A 1 405 ? -32.543 17.363 35.914 1.00 85.19 405 SER A C 1
ATOM 2985 O O . SER A 1 405 ? -33.641 17.633 35.436 1.00 85.19 405 SER A O 1
ATOM 2987 N N . CYS A 1 406 ? -31.854 16.304 35.483 1.00 89.06 406 CYS A N 1
ATOM 2988 C CA . CYS A 1 406 ? -32.429 15.339 34.543 1.00 89.06 406 CYS A CA 1
ATOM 2989 C C . CYS A 1 406 ? -33.502 14.470 35.232 1.00 89.06 406 CYS A C 1
ATOM 2991 O O . CYS A 1 406 ? -33.203 13.740 36.180 1.00 89.06 406 CYS A O 1
ATOM 2993 N N . THR A 1 407 ? -34.746 14.520 34.747 1.00 87.94 407 THR A N 1
ATOM 2994 C CA . THR A 1 407 ? -35.894 13.768 35.284 1.00 87.94 407 THR A CA 1
ATOM 2995 C C . THR A 1 407 ? -36.720 13.105 34.177 1.00 87.94 407 THR A C 1
ATOM 2997 O O . THR A 1 407 ? -36.647 13.481 33.012 1.00 87.94 407 THR A O 1
ATOM 3000 N N . ALA A 1 408 ? -37.594 12.162 34.547 1.00 84.69 408 ALA A N 1
ATOM 3001 C CA . ALA A 1 408 ? -38.532 11.528 33.612 1.00 84.69 408 ALA A CA 1
ATOM 3002 C C . ALA A 1 408 ? -39.596 12.487 33.023 1.00 84.69 408 ALA A C 1
ATOM 3004 O O . ALA A 1 408 ? -40.294 12.105 32.089 1.00 84.69 408 ALA A O 1
ATOM 3005 N N . VAL A 1 409 ? -39.731 13.709 33.557 1.00 85.19 409 VAL A N 1
ATOM 3006 C CA . VAL A 1 409 ? -40.660 14.744 33.058 1.00 85.19 409 VAL A CA 1
ATOM 3007 C C . VAL A 1 409 ? -39.936 15.761 32.174 1.00 85.19 409 VAL A C 1
ATOM 3009 O O . VAL A 1 409 ? -40.480 16.177 31.158 1.00 85.19 409 VAL A O 1
ATOM 3012 N N . ALA A 1 410 ? -38.716 16.143 32.552 1.00 90.31 410 ALA A N 1
ATOM 3013 C CA . ALA A 1 410 ? -37.868 17.062 31.803 1.00 90.31 410 ALA A CA 1
ATOM 3014 C C . ALA A 1 410 ? -36.384 16.736 32.026 1.00 90.31 410 ALA A C 1
ATOM 3016 O O . ALA A 1 410 ? -35.939 16.582 33.166 1.00 90.31 410 ALA A O 1
ATOM 3017 N N . CYS A 1 411 ? -35.636 16.639 30.932 1.00 94.50 411 CYS A N 1
ATOM 3018 C CA . CYS A 1 411 ? -34.195 16.448 30.885 1.00 94.50 411 CYS A CA 1
ATOM 3019 C C . CYS A 1 411 ? -33.669 16.931 29.523 1.00 94.50 411 CYS A C 1
ATOM 3021 O O . CYS A 1 411 ? -34.048 16.381 28.482 1.00 94.50 411 CYS A O 1
ATOM 3023 N N . SER A 1 412 ? -32.807 17.953 29.531 1.00 94.88 412 SER A N 1
ATOM 3024 C CA . SER A 1 412 ? -32.037 18.378 28.356 1.00 94.88 412 SER A CA 1
ATOM 3025 C C . SER A 1 412 ? -30.806 17.482 28.154 1.00 94.88 412 SER A C 1
ATOM 3027 O O . SER A 1 412 ? -30.411 16.734 29.053 1.00 94.88 412 SER A O 1
ATOM 3029 N N . LEU A 1 413 ? -30.126 17.590 27.007 1.00 96.12 413 LEU A N 1
ATOM 3030 C CA . LEU A 1 413 ? -28.822 16.936 26.816 1.00 96.12 413 LEU A CA 1
ATOM 3031 C C . LEU A 1 413 ? -27.765 17.443 27.817 1.00 96.12 413 LEU A C 1
ATOM 3033 O O . LEU A 1 413 ? -26.951 16.661 28.304 1.00 96.12 413 LEU A O 1
ATOM 3037 N N . ARG A 1 414 ? -27.795 18.733 28.166 1.00 95.06 414 ARG A N 1
ATOM 3038 C CA . ARG A 1 414 ? -26.882 19.349 29.141 1.00 95.06 414 ARG A CA 1
ATOM 3039 C C . ARG A 1 414 ? -27.118 18.820 30.555 1.00 95.06 414 ARG A C 1
ATOM 3041 O O . ARG A 1 414 ? -26.154 18.468 31.239 1.00 95.06 414 ARG A O 1
ATOM 3048 N N . ASP A 1 415 ? -28.379 18.688 30.961 1.00 94.88 415 ASP A N 1
ATOM 3049 C CA . ASP A 1 415 ? -28.765 18.079 32.236 1.00 94.88 415 ASP A CA 1
ATOM 3050 C C . ASP A 1 415 ? -28.411 16.580 32.265 1.00 94.88 415 ASP A C 1
ATOM 3052 O O . ASP A 1 415 ? -27.931 16.086 33.287 1.00 94.88 415 ASP A O 1
ATOM 3056 N N . ALA A 1 416 ? -28.579 15.862 31.145 1.00 96.25 416 ALA A N 1
ATOM 3057 C CA . ALA A 1 416 ? -28.206 14.451 31.010 1.00 96.25 416 ALA A CA 1
ATOM 3058 C C . ALA A 1 416 ? -26.690 14.226 31.140 1.00 96.25 416 ALA A C 1
ATOM 3060 O O . ALA A 1 416 ? -26.274 13.386 31.937 1.00 96.25 416 ALA A O 1
ATOM 3061 N N . ILE A 1 417 ? -25.858 15.002 30.431 1.00 96.06 417 ILE A N 1
ATOM 3062 C CA . ILE A 1 417 ? -24.388 14.956 30.561 1.00 96.06 417 ILE A CA 1
ATOM 3063 C C . ILE A 1 417 ? -23.974 15.298 31.999 1.00 96.06 417 ILE A C 1
ATOM 3065 O O . ILE A 1 417 ? -23.167 14.600 32.611 1.00 96.06 417 ILE A O 1
ATOM 3069 N N . THR A 1 418 ? -24.582 16.330 32.585 1.00 94.88 418 THR A N 1
ATOM 3070 C CA . THR A 1 418 ? -24.304 16.753 33.965 1.00 94.88 418 THR A CA 1
ATOM 3071 C C . THR A 1 418 ? -24.703 15.691 35.001 1.00 94.88 418 THR A C 1
ATOM 3073 O O . THR A 1 418 ? -24.060 15.583 36.046 1.00 94.88 418 THR A O 1
ATOM 3076 N N . ALA A 1 419 ? -25.727 14.876 34.729 1.00 93.06 419 ALA A N 1
ATOM 3077 C CA . ALA A 1 419 ? -26.119 13.745 35.569 1.00 93.06 419 ALA A CA 1
ATOM 3078 C C . ALA A 1 419 ? -25.245 12.492 35.339 1.00 93.06 419 ALA A C 1
ATOM 3080 O O . ALA A 1 419 ? -24.902 11.803 36.306 1.00 93.06 419 ALA A O 1
ATOM 3081 N N . ALA A 1 420 ? -24.818 12.233 34.098 1.00 92.75 420 ALA A N 1
ATOM 3082 C CA . ALA A 1 420 ? -23.858 11.183 33.754 1.00 92.75 420 ALA A CA 1
ATOM 3083 C C . ALA A 1 420 ? -22.504 11.416 34.445 1.00 92.75 420 ALA A C 1
ATOM 3085 O O . ALA A 1 420 ? -22.025 10.540 35.156 1.00 92.75 420 ALA A O 1
ATOM 3086 N N . ASN A 1 421 ? -21.967 12.639 34.390 1.00 92.75 421 ASN A N 1
ATOM 3087 C CA . ASN A 1 421 ? -20.733 13.041 35.082 1.00 92.75 421 ASN A CA 1
ATOM 3088 C C . ASN A 1 421 ? -20.787 12.938 36.624 1.00 92.75 421 ASN A C 1
ATOM 3090 O O . ASN A 1 421 ? -19.758 13.048 37.286 1.00 92.75 421 ASN A O 1
ATOM 3094 N N . ARG A 1 422 ? -21.979 12.764 37.214 1.00 90.50 422 ARG A N 1
ATOM 3095 C CA . ARG A 1 422 ? -22.194 12.530 38.658 1.00 90.50 422 ARG A CA 1
ATOM 3096 C C . ARG A 1 422 ? -22.476 11.056 38.986 1.00 90.50 422 ARG A C 1
ATOM 3098 O O . ARG A 1 422 ? -22.781 10.738 40.135 1.00 90.50 422 ARG A O 1
ATOM 3105 N N . THR A 1 423 ? -22.444 10.175 37.990 1.00 82.75 423 THR A N 1
ATOM 3106 C CA . THR A 1 423 ? -22.720 8.742 38.122 1.00 82.75 423 THR A CA 1
ATOM 3107 C C . THR A 1 423 ? -21.404 7.967 38.134 1.00 82.75 423 THR A C 1
ATOM 3109 O O . THR A 1 423 ? -20.496 8.273 37.374 1.00 82.75 423 THR A O 1
ATOM 3112 N N . THR A 1 424 ? -21.289 6.984 39.027 1.00 74.81 424 THR A N 1
ATOM 3113 C CA . THR A 1 424 ? -20.129 6.087 39.115 1.00 74.81 424 THR A CA 1
ATOM 3114 C C . THR A 1 424 ? -20.275 4.919 38.143 1.00 74.81 424 THR A C 1
ATOM 3116 O O . THR A 1 424 ? -21.340 4.293 38.090 1.00 74.81 424 THR A O 1
ATOM 3119 N N . GLY A 1 425 ? -19.202 4.599 37.419 1.00 70.00 425 GLY A N 1
ATOM 3120 C CA . GLY A 1 425 ? -19.258 3.667 36.290 1.00 70.00 425 GLY A CA 1
ATOM 3121 C C . GLY A 1 425 ? -20.007 4.267 35.096 1.00 70.00 425 GLY A C 1
ATOM 3122 O O . GLY A 1 425 ? -20.427 5.424 35.127 1.00 70.00 425 GLY A O 1
ATOM 3123 N N . MET A 1 426 ? -20.173 3.487 34.029 1.00 79.38 426 MET A N 1
ATOM 3124 C CA . MET A 1 426 ? -20.752 4.007 32.792 1.00 79.38 426 MET A CA 1
ATOM 3125 C C . MET A 1 426 ? -22.244 4.357 32.925 1.00 79.38 426 MET A C 1
ATOM 3127 O O . MET A 1 426 ? -23.039 3.553 33.412 1.00 79.38 426 MET A O 1
ATOM 3131 N N . ALA A 1 427 ? -22.643 5.513 32.389 1.00 88.62 427 ALA A N 1
ATOM 3132 C CA . ALA A 1 427 ? -24.044 5.879 32.173 1.00 88.62 427 ALA A CA 1
ATOM 3133 C C . ALA A 1 427 ? -24.450 5.795 30.686 1.00 88.62 427 ALA A C 1
ATOM 3135 O O . ALA A 1 427 ? -23.617 5.901 29.791 1.00 88.62 427 ALA A O 1
ATOM 3136 N N . THR A 1 428 ? -25.748 5.678 30.399 1.00 91.69 428 THR A N 1
ATOM 3137 C CA . THR A 1 428 ? -26.296 5.863 29.042 1.00 91.69 428 THR A CA 1
ATOM 3138 C C . THR A 1 428 ? -27.095 7.156 28.960 1.00 91.69 428 THR A C 1
ATOM 3140 O O . THR A 1 428 ? -27.935 7.417 29.820 1.00 91.69 428 THR A O 1
ATOM 3143 N N . ILE A 1 429 ? -26.889 7.929 27.897 1.00 96.56 429 ILE A N 1
ATOM 3144 C CA . ILE A 1 429 ? -27.759 9.027 27.475 1.00 96.56 429 ILE A CA 1
ATOM 3145 C C . ILE A 1 429 ? -28.569 8.533 26.273 1.00 96.56 429 ILE A C 1
ATOM 3147 O O . ILE A 1 429 ? -28.035 8.335 25.182 1.00 96.56 429 ILE A O 1
ATOM 3151 N N . ALA A 1 430 ? -29.858 8.306 26.507 1.00 95.81 430 ALA A N 1
ATOM 3152 C CA . ALA A 1 430 ? -30.850 7.909 25.513 1.00 95.81 430 ALA A CA 1
ATOM 3153 C C . ALA A 1 430 ? -31.739 9.106 25.137 1.00 95.81 430 ALA A C 1
ATOM 3155 O O . ALA A 1 430 ? -31.750 10.122 25.834 1.00 95.81 430 ALA A O 1
ATOM 3156 N N . PHE A 1 431 ? -32.519 8.983 24.066 1.00 96.88 431 PHE A N 1
ATOM 3157 C CA . PHE A 1 431 ? -33.376 10.045 23.544 1.00 96.88 431 PHE A CA 1
ATOM 3158 C C . PHE A 1 431 ? -34.807 9.543 23.341 1.00 96.88 431 PHE A C 1
ATOM 3160 O O . PHE A 1 431 ? -35.033 8.469 22.789 1.00 96.88 431 PHE A O 1
ATOM 3167 N N . ASN A 1 432 ? -35.778 10.339 23.780 1.00 96.06 432 ASN A N 1
ATOM 3168 C CA . ASN A 1 432 ? -37.201 10.139 23.520 1.00 96.06 432 ASN A CA 1
ATOM 3169 C C . ASN A 1 432 ? -37.873 11.515 23.392 1.00 96.06 432 ASN A C 1
ATOM 3171 O O . ASN A 1 432 ? -38.679 11.921 24.232 1.00 96.06 432 ASN A O 1
ATOM 3175 N N . LEU A 1 433 ? -37.458 12.255 22.365 1.00 94.62 433 LEU A N 1
ATOM 3176 C CA . LEU A 1 433 ? -38.011 13.552 21.982 1.00 94.62 433 LEU A CA 1
ATOM 3177 C C . LEU A 1 433 ? -39.257 13.378 21.109 1.00 94.62 433 LEU A C 1
ATOM 3179 O O . LEU A 1 433 ? -39.397 12.382 20.392 1.00 94.62 433 LEU A O 1
ATOM 3183 N N . GLU A 1 434 ? -40.123 14.391 21.118 1.00 91.12 434 GLU A N 1
ATOM 3184 C CA . GLU A 1 434 ? -41.229 14.499 20.162 1.00 91.12 434 GLU A CA 1
ATOM 3185 C C . GLU A 1 434 ? -40.698 14.446 18.713 1.00 91.12 434 GLU A C 1
ATOM 3187 O O . GLU A 1 434 ? -39.728 15.149 18.407 1.00 91.12 434 GLU A O 1
ATOM 3192 N N . PRO A 1 435 ? -41.312 13.678 17.787 1.00 85.75 435 PRO A N 1
ATOM 3193 C CA . PRO A 1 435 ? -40.770 13.464 16.437 1.00 85.75 435 PRO A CA 1
ATOM 3194 C C . PRO A 1 435 ? -40.570 14.727 15.584 1.00 85.75 435 PRO A C 1
ATOM 3196 O O . PRO A 1 435 ? -39.845 14.689 14.595 1.00 85.75 435 PRO A O 1
ATOM 3199 N N . THR A 1 436 ? -41.202 15.848 15.943 1.00 84.94 436 THR A N 1
ATOM 3200 C CA . THR A 1 436 ? -41.036 17.155 15.278 1.00 84.94 436 THR A CA 1
ATOM 3201 C C . THR A 1 436 ? -40.014 18.072 15.963 1.00 84.94 436 THR A C 1
ATOM 3203 O O . THR A 1 436 ? -39.848 19.212 15.536 1.00 84.94 436 THR A O 1
ATOM 3206 N N . ALA A 1 437 ? -39.362 17.618 17.037 1.00 89.12 437 ALA A N 1
ATOM 3207 C CA . ALA A 1 437 ? -38.484 18.412 17.900 1.00 89.12 437 ALA A CA 1
ATOM 3208 C C . ALA A 1 437 ? -37.149 17.700 18.204 1.00 89.12 437 ALA A C 1
ATOM 3210 O O . ALA A 1 437 ? -36.581 17.853 19.279 1.00 89.12 437 ALA A O 1
ATOM 3211 N N . THR A 1 438 ? -36.618 16.924 17.256 1.00 92.06 438 THR A N 1
ATOM 3212 C CA . THR A 1 438 ? -35.369 16.151 17.425 1.00 92.06 438 THR A CA 1
ATOM 3213 C C . THR A 1 438 ? -34.087 16.961 17.167 1.00 92.06 438 THR A C 1
ATOM 3215 O O . THR A 1 438 ? -32.989 16.405 17.142 1.00 92.06 438 THR A O 1
ATOM 3218 N N . ARG A 1 439 ? -34.218 18.283 16.989 1.00 94.00 439 ARG A N 1
ATOM 3219 C CA . ARG A 1 439 ? -33.134 19.245 16.750 1.00 94.00 439 ARG A CA 1
ATOM 3220 C C . ARG A 1 439 ? -32.857 20.044 18.024 1.00 94.00 439 ARG A C 1
ATOM 3222 O O . ARG A 1 439 ? -33.637 20.923 18.384 1.00 94.00 439 ARG A O 1
ATOM 3229 N N . LEU A 1 440 ? -31.754 19.731 18.697 1.00 94.88 440 LEU A N 1
ATOM 3230 C CA . LEU A 1 440 ? -31.327 20.359 19.943 1.00 94.88 440 LEU A CA 1
ATOM 3231 C C . LEU A 1 440 ? -30.477 21.585 19.606 1.00 94.88 440 LEU A C 1
ATOM 3233 O O . LEU A 1 440 ? -29.350 21.462 19.123 1.00 94.88 440 LEU A O 1
ATOM 3237 N N . VAL A 1 441 ? -31.031 22.771 19.846 1.00 92.44 441 VAL A N 1
ATOM 3238 C CA . VAL A 1 441 ? -30.377 24.049 19.540 1.00 92.44 441 VAL A CA 1
ATOM 3239 C C . VAL A 1 441 ? -29.490 24.451 20.714 1.00 92.44 441 VAL A C 1
ATOM 3241 O O . VAL A 1 441 ? -29.976 24.936 21.734 1.00 92.44 441 VAL A O 1
ATOM 3244 N N . ILE A 1 442 ? -28.186 24.240 20.564 1.00 93.56 442 ILE A N 1
ATOM 3245 C CA . ILE A 1 442 ? -27.187 24.474 21.602 1.00 93.56 442 ILE A CA 1
ATOM 3246 C C . ILE A 1 442 ? -26.810 25.963 21.635 1.00 93.56 442 ILE A C 1
ATOM 3248 O O . ILE A 1 442 ? -26.493 26.583 20.619 1.00 93.56 442 ILE A O 1
ATOM 3252 N N . THR A 1 443 ? -26.865 26.553 22.827 1.00 90.38 443 THR A N 1
ATOM 3253 C CA . THR A 1 443 ? -26.711 28.000 23.066 1.00 90.38 443 THR A CA 1
ATOM 3254 C C . THR A 1 443 ? -25.340 28.368 23.630 1.00 90.38 443 THR A C 1
ATOM 3256 O O . THR A 1 443 ? -24.856 29.485 23.448 1.00 90.38 443 THR A O 1
ATOM 3259 N N . SER A 1 444 ? -24.688 27.416 24.295 1.00 88.19 444 SER A N 1
ATOM 3260 C CA . SER A 1 444 ? -23.351 27.537 24.879 1.00 88.19 444 SER A CA 1
ATOM 3261 C C . SER A 1 444 ? -22.637 26.185 24.837 1.00 88.19 444 SER A C 1
ATOM 3263 O O . SER A 1 444 ? -23.285 25.152 24.686 1.00 88.19 444 SER A O 1
ATOM 3265 N N . THR A 1 445 ? -21.311 26.158 24.985 1.00 87.62 445 THR A N 1
ATOM 3266 C CA . THR A 1 445 ? -20.528 24.906 25.023 1.00 87.62 445 THR A CA 1
ATOM 3267 C C . THR A 1 445 ? -21.138 23.887 25.988 1.00 87.62 445 THR A C 1
ATOM 3269 O O . THR A 1 445 ? -21.462 24.238 27.128 1.00 87.62 445 THR A O 1
ATOM 3272 N N . LEU A 1 446 ? -21.315 22.641 25.539 1.00 92.94 446 LEU A N 1
ATOM 3273 C CA . LEU A 1 446 ? -21.817 21.560 26.390 1.00 92.94 446 LEU A CA 1
ATOM 3274 C C . LEU A 1 446 ? -20.797 21.215 27.496 1.00 92.94 446 LEU A C 1
ATOM 3276 O O . LEU A 1 446 ? -19.607 21.507 27.346 1.00 92.94 446 LEU A O 1
ATOM 3280 N N . PRO A 1 447 ? -21.234 20.617 28.621 1.00 94.00 447 PRO A N 1
ATOM 3281 C CA . PRO A 1 447 ? -20.321 20.214 29.683 1.00 94.00 447 PRO A CA 1
ATOM 3282 C C . PRO A 1 447 ? -19.338 19.147 29.189 1.00 94.00 447 PRO A C 1
ATOM 3284 O O . PRO A 1 447 ? -19.709 18.246 28.438 1.00 94.00 447 PRO A O 1
ATOM 3287 N N . LEU A 1 448 ? -18.093 19.231 29.658 1.00 94.38 448 LEU A N 1
ATOM 3288 C CA . LEU A 1 448 ? -17.060 18.224 29.416 1.00 94.38 448 LEU A CA 1
ATOM 3289 C C . LEU A 1 448 ? -17.531 16.852 29.918 1.00 94.38 448 LEU A C 1
ATOM 3291 O O . LEU A 1 448 ? -17.999 16.760 31.052 1.00 94.38 448 LEU A O 1
ATOM 3295 N N . ILE A 1 449 ? -17.392 15.792 29.123 1.00 94.94 449 ILE A N 1
ATOM 3296 C CA . ILE A 1 449 ? -17.739 14.430 29.547 1.00 94.94 449 ILE A CA 1
ATOM 3297 C C . ILE A 1 449 ? -16.551 13.845 30.317 1.00 94.94 449 ILE A C 1
ATOM 3299 O O . ILE A 1 449 ? -15.464 13.670 29.764 1.00 94.94 449 ILE A O 1
ATOM 3303 N N . THR A 1 450 ? -16.758 13.594 31.611 1.00 92.62 450 THR A N 1
ATOM 3304 C CA . THR A 1 450 ? -15.713 13.223 32.582 1.00 92.62 450 THR A CA 1
ATOM 3305 C C . THR A 1 450 ? -15.975 11.899 33.301 1.00 92.62 450 THR A C 1
ATOM 3307 O O . THR A 1 450 ? -15.097 11.430 34.023 1.00 92.62 450 THR A O 1
ATOM 3310 N N . GLN A 1 451 ? -17.131 11.262 33.091 1.00 88.88 451 GLN A N 1
ATOM 3311 C CA . GLN A 1 451 ? -17.382 9.851 33.425 1.00 88.88 451 GLN A CA 1
ATOM 3312 C C . GLN A 1 451 ? -17.781 9.071 32.157 1.00 88.88 451 GLN A C 1
ATOM 3314 O O . GLN A 1 451 ? -18.363 9.685 31.257 1.00 88.88 451 GLN A O 1
ATOM 3319 N N . PRO A 1 452 ? -17.447 7.767 32.046 1.00 86.25 452 PRO A N 1
ATOM 3320 C CA . PRO A 1 452 ? -17.722 6.977 30.845 1.00 86.25 452 PRO A CA 1
ATOM 3321 C C . PRO A 1 452 ? -19.204 7.023 30.463 1.00 86.25 452 PRO A C 1
ATOM 3323 O O . PRO A 1 452 ? -20.083 6.886 31.321 1.00 86.25 452 PRO A O 1
ATOM 3326 N N . VAL A 1 453 ? -19.501 7.224 29.179 1.00 91.44 453 VAL A N 1
ATOM 3327 C CA . VAL A 1 453 ? -20.886 7.392 28.722 1.00 91.44 453 VAL A CA 1
ATOM 3328 C C . VAL A 1 453 ? -21.134 6.766 27.354 1.00 91.44 453 VAL A C 1
ATOM 3330 O O . VAL A 1 453 ? -20.330 6.919 26.439 1.00 91.44 453 VAL A O 1
ATOM 3333 N N . LEU A 1 454 ? -22.287 6.115 27.203 1.00 92.31 454 LEU A N 1
ATOM 3334 C CA . LEU A 1 454 ? -22.876 5.756 25.913 1.00 92.31 454 LEU A CA 1
ATOM 3335 C C . LEU A 1 454 ? -23.935 6.805 25.539 1.00 92.31 454 LEU A C 1
ATOM 3337 O O . LEU A 1 454 ? -24.996 6.849 26.158 1.00 92.31 454 LEU A O 1
ATOM 3341 N N . ILE A 1 455 ? -23.671 7.644 24.537 1.00 96.81 455 ILE A N 1
ATOM 3342 C CA . ILE A 1 455 ? -24.652 8.568 23.945 1.00 96.81 455 ILE A CA 1
ATOM 3343 C C . ILE A 1 455 ? -25.263 7.887 22.722 1.00 96.81 455 ILE A C 1
ATOM 3345 O O . ILE A 1 455 ? -24.602 7.749 21.692 1.00 96.81 455 ILE A O 1
ATOM 3349 N N . ASP A 1 456 ? -26.522 7.464 22.828 1.00 95.12 456 ASP A N 1
ATOM 3350 C CA . ASP A 1 456 ? -27.166 6.619 21.823 1.00 95.12 456 ASP A CA 1
ATOM 3351 C C . ASP A 1 456 ? -28.379 7.291 21.166 1.00 95.12 456 ASP A C 1
ATOM 3353 O O . ASP A 1 456 ? -29.532 7.099 21.563 1.00 95.12 456 ASP A O 1
ATOM 3357 N N . GLY A 1 457 ? -28.116 8.042 20.096 1.00 95.75 457 GLY A N 1
ATOM 3358 C CA . GLY A 1 457 ? -29.136 8.652 19.243 1.00 95.75 457 GLY A CA 1
ATOM 3359 C C . GLY A 1 457 ? -30.003 7.648 18.471 1.00 95.75 457 GLY A C 1
ATOM 3360 O O . GLY A 1 457 ? -31.041 8.042 17.942 1.00 95.75 457 GLY A O 1
ATOM 3361 N N . THR A 1 458 ? -29.643 6.357 18.431 1.00 93.81 458 THR A N 1
ATOM 3362 C CA . THR A 1 458 ? -30.474 5.312 17.797 1.00 93.81 458 THR A CA 1
ATOM 3363 C C . THR A 1 458 ? -31.687 4.928 18.648 1.00 93.81 458 THR A C 1
ATOM 3365 O O . THR A 1 458 ? -32.640 4.350 18.130 1.00 93.81 458 THR A O 1
ATOM 3368 N N . THR A 1 459 ? -31.690 5.300 19.935 1.00 94.88 459 THR A N 1
ATOM 3369 C CA . THR A 1 459 ? -32.843 5.115 20.836 1.00 94.88 459 THR A CA 1
ATOM 3370 C C . THR A 1 459 ? -34.038 6.014 20.502 1.00 94.88 459 THR A C 1
ATOM 3372 O O . THR A 1 459 ? -35.161 5.683 20.882 1.00 94.88 459 THR A O 1
ATOM 3375 N N . GLN A 1 460 ? -33.827 7.106 19.756 1.00 96.00 460 GLN A N 1
ATOM 3376 C CA . GLN A 1 460 ? -34.880 8.043 19.366 1.00 96.00 460 GLN A CA 1
ATOM 3377 C C . GLN A 1 460 ? -35.944 7.367 18.478 1.00 96.00 460 GLN A C 1
ATOM 3379 O O . GLN A 1 460 ? -35.614 6.877 17.389 1.00 96.00 460 GLN A O 1
ATOM 3384 N N . PRO A 1 461 ? -37.240 7.419 18.853 1.00 94.38 461 PRO A N 1
ATOM 3385 C CA . PRO A 1 461 ? -38.332 7.007 17.979 1.00 94.38 461 PRO A CA 1
ATOM 3386 C C . PRO A 1 461 ? -38.247 7.667 16.595 1.00 94.38 461 PRO A C 1
ATOM 3388 O O . PRO A 1 461 ? -38.207 8.893 16.477 1.00 94.38 461 PRO A O 1
ATOM 3391 N N . GLY A 1 462 ? -38.217 6.831 15.552 1.00 88.69 462 GLY A N 1
ATOM 3392 C CA . GLY A 1 462 ? -38.041 7.239 14.153 1.00 88.69 462 GLY A CA 1
ATOM 3393 C C . GLY A 1 462 ? -36.682 6.879 13.537 1.00 88.69 462 GLY A C 1
ATOM 3394 O O . GLY A 1 462 ? -36.551 6.947 12.315 1.00 88.69 462 GLY A O 1
ATOM 3395 N N . TYR A 1 463 ? -35.685 6.455 14.327 1.00 90.25 463 TYR A N 1
ATOM 3396 C CA . TYR A 1 463 ? -34.394 6.014 13.785 1.00 90.25 463 TYR A CA 1
ATOM 3397 C C . TYR A 1 463 ? -34.538 4.778 12.880 1.00 90.25 463 TYR A C 1
ATOM 3399 O O . TYR A 1 463 ? -35.044 3.733 13.286 1.00 90.25 463 TYR A O 1
ATOM 3407 N N . THR A 1 464 ? -34.063 4.898 11.637 1.00 84.25 464 THR A N 1
ATOM 3408 C CA . THR A 1 464 ? -34.161 3.867 10.582 1.00 84.25 464 THR A CA 1
ATOM 3409 C C . THR A 1 464 ? -32.832 3.706 9.826 1.00 84.25 464 THR A C 1
ATOM 3411 O O . THR A 1 464 ? -32.801 3.649 8.605 1.00 84.25 464 THR A O 1
ATOM 3414 N N . SER A 1 465 ? -31.720 3.650 10.573 1.00 81.25 465 SER A N 1
ATOM 3415 C CA . SER A 1 465 ? -30.315 3.675 10.103 1.00 81.25 465 SER A CA 1
ATOM 3416 C C . SER A 1 465 ? -29.754 5.029 9.636 1.00 81.25 465 SER A C 1
ATOM 3418 O O . SER A 1 465 ? -28.629 5.078 9.141 1.00 81.25 465 SER A O 1
ATOM 3420 N N . VAL A 1 466 ? -30.495 6.127 9.808 1.00 85.44 466 VAL A N 1
ATOM 3421 C CA . VAL A 1 466 ? -30.027 7.511 9.593 1.00 85.44 466 VAL A CA 1
ATOM 3422 C C . VAL A 1 466 ? -30.254 8.309 10.885 1.00 85.44 466 VAL A C 1
ATOM 3424 O O . VAL A 1 466 ? -31.329 8.164 11.472 1.00 85.44 466 VAL A O 1
ATOM 3427 N N . PRO A 1 467 ? -29.294 9.135 11.352 1.00 92.00 467 PRO A N 1
ATOM 3428 C CA . PRO A 1 467 ? -29.469 9.978 12.534 1.00 92.00 467 PRO A CA 1
ATOM 3429 C C . PRO A 1 467 ? -30.714 10.871 12.479 1.00 92.00 467 PRO A C 1
ATOM 3431 O O . PRO A 1 467 ? -30.949 11.587 11.503 1.00 92.00 467 PRO A O 1
ATOM 3434 N N . VAL A 1 468 ? -31.492 10.855 13.562 1.00 93.31 468 VAL A N 1
ATOM 3435 C CA . VAL A 1 468 ? -32.705 11.683 13.729 1.00 93.31 468 VAL A CA 1
ATOM 3436 C C . VAL A 1 468 ? -32.471 12.811 14.739 1.00 93.31 468 VAL A C 1
ATOM 3438 O O . VAL A 1 468 ? -33.031 13.896 14.595 1.00 93.31 468 VAL A O 1
ATOM 3441 N N . ILE A 1 469 ? -31.603 12.572 15.726 1.00 96.12 469 ILE A N 1
ATOM 3442 C CA . ILE A 1 469 ? -31.114 13.574 16.678 1.00 96.12 469 ILE A CA 1
ATOM 3443 C C . ILE A 1 469 ? -30.091 14.477 15.987 1.00 96.12 469 ILE A C 1
ATOM 3445 O O . ILE A 1 469 ? -29.093 13.975 15.475 1.00 96.12 469 ILE A O 1
ATOM 3449 N N . GLU A 1 470 ? -30.312 15.790 16.008 1.00 95.50 470 GLU A N 1
ATOM 3450 C CA . GLU A 1 470 ? -29.375 16.807 15.512 1.00 95.50 470 GLU A CA 1
ATOM 3451 C C . GLU A 1 470 ? -28.936 17.731 16.650 1.00 95.50 470 GLU A C 1
ATOM 3453 O O . GLU A 1 470 ? -29.774 18.317 17.332 1.00 95.50 470 GLU A O 1
ATOM 3458 N N . LEU A 1 471 ? -27.623 17.869 16.840 1.00 96.31 471 LEU A N 1
ATOM 3459 C CA . LEU A 1 471 ? -27.005 18.853 17.723 1.00 96.31 471 LEU A CA 1
ATOM 3460 C C . LEU A 1 471 ? -26.589 20.061 16.878 1.00 96.31 471 LEU A C 1
ATOM 3462 O O . LEU A 1 471 ? -25.679 19.958 16.050 1.00 96.31 471 LEU A O 1
ATOM 3466 N N . ASP A 1 472 ? -27.254 21.196 17.083 1.00 94.62 472 ASP A N 1
ATOM 3467 C CA . ASP A 1 472 ? -27.008 22.430 16.337 1.00 94.62 472 ASP A CA 1
ATOM 3468 C C . ASP A 1 472 ? -26.259 23.463 17.183 1.00 94.62 472 ASP A C 1
ATOM 3470 O O . ASP A 1 472 ? -26.820 24.051 18.106 1.00 94.62 472 ASP A O 1
ATOM 3474 N N . GLY A 1 473 ? -24.997 23.709 16.839 1.00 93.56 473 GLY A N 1
ATOM 3475 C CA . GLY A 1 473 ? -24.152 24.720 17.465 1.00 93.56 473 GLY A CA 1
ATOM 3476 C C . GLY A 1 473 ? -24.277 26.128 16.875 1.00 93.56 473 GLY A C 1
ATOM 3477 O O . GLY A 1 473 ? -23.572 27.022 17.349 1.00 93.56 473 GLY A O 1
ATOM 3478 N N . SER A 1 474 ? -25.126 26.372 15.862 1.00 90.31 474 SER A N 1
ATOM 3479 C CA . SER A 1 474 ? -25.091 27.630 15.089 1.00 90.31 474 SER A CA 1
ATOM 3480 C C . SER A 1 474 ? -25.396 28.894 15.900 1.00 90.31 474 SER A C 1
ATOM 3482 O O . SER A 1 474 ? -25.051 29.996 15.469 1.00 90.31 474 SER A O 1
ATOM 3484 N N . ASN A 1 475 ? -26.056 28.751 17.053 1.00 89.38 475 ASN A N 1
ATOM 3485 C CA . ASN A 1 475 ? -26.408 29.855 17.948 1.00 89.38 475 ASN A CA 1
ATOM 3486 C C . ASN A 1 475 ? -25.332 30.169 18.999 1.00 89.38 475 ASN A C 1
ATOM 3488 O O . ASN A 1 475 ? -25.449 31.178 19.698 1.00 89.38 475 ASN A O 1
ATOM 3492 N N . ILE A 1 476 ? -24.263 29.371 19.093 1.00 87.69 476 ILE A N 1
ATOM 3493 C CA . ILE A 1 476 ? -23.128 29.671 19.967 1.00 87.69 476 ILE A CA 1
ATOM 3494 C C . ILE A 1 476 ? -22.391 30.898 19.416 1.00 87.69 476 ILE A C 1
ATOM 3496 O O . ILE A 1 476 ? -21.750 30.866 18.361 1.00 87.69 476 ILE A O 1
ATOM 3500 N N . THR A 1 477 ? -22.457 32.010 20.148 1.00 75.06 477 THR A N 1
ATOM 3501 C CA . THR A 1 477 ? -21.784 33.252 19.758 1.00 75.06 477 THR A CA 1
ATOM 3502 C C . THR A 1 477 ? -20.265 33.081 19.785 1.00 75.06 477 THR A C 1
ATOM 3504 O O . THR A 1 477 ? -19.689 32.795 20.839 1.00 75.06 477 THR A O 1
ATOM 3507 N N . ARG A 1 478 ? -19.612 33.318 18.638 1.00 68.19 478 ARG A N 1
ATOM 3508 C CA . ARG A 1 478 ? -18.147 33.293 18.509 1.00 68.19 478 ARG A CA 1
ATOM 3509 C C . ARG A 1 478 ? -17.505 34.351 19.405 1.00 68.19 478 ARG A C 1
ATOM 3511 O O . ARG A 1 478 ? -17.691 35.544 19.170 1.00 68.19 478 ARG A O 1
ATOM 3518 N N . ILE A 1 479 ? -16.707 33.918 20.377 1.00 58.88 479 ILE A N 1
ATOM 3519 C CA . ILE A 1 479 ? -16.027 34.828 21.317 1.00 58.88 479 ILE A CA 1
ATOM 3520 C C . ILE A 1 479 ? -14.839 35.542 20.640 1.00 58.88 479 ILE A C 1
ATOM 3522 O O . ILE A 1 479 ? -14.529 36.689 20.957 1.00 58.88 479 ILE A O 1
ATOM 3526 N N . SER A 1 480 ? -14.201 34.904 19.650 1.00 53.62 480 SER A N 1
ATOM 3527 C CA . SER A 1 480 ? -13.145 35.510 18.828 1.00 53.62 480 SER A CA 1
ATOM 3528 C C . SER A 1 480 ? -13.115 34.934 17.397 1.00 53.62 480 SER A C 1
ATOM 3530 O O . SER A 1 480 ? -13.955 34.120 17.013 1.00 53.62 480 SER A O 1
ATOM 3532 N N . ARG A 1 481 ? -12.149 35.374 16.574 1.00 50.00 481 ARG A N 1
ATOM 3533 C CA . ARG A 1 481 ? -11.814 34.745 15.275 1.00 50.00 481 ARG A CA 1
ATOM 3534 C C . ARG A 1 481 ? -10.677 33.711 15.371 1.00 50.00 481 ARG A C 1
ATOM 3536 O O . ARG A 1 481 ? -10.265 33.203 14.333 1.00 50.00 481 ARG A O 1
ATOM 3543 N N . LEU A 1 482 ? -10.132 33.471 16.565 1.00 42.78 482 LEU A N 1
ATOM 3544 C CA . LEU A 1 482 ? -8.862 32.758 16.775 1.00 42.78 482 LEU A CA 1
ATOM 3545 C C . LEU A 1 482 ? -8.981 31.508 17.657 1.00 42.78 482 LEU A C 1
ATOM 3547 O O . LEU A 1 482 ? -8.035 30.733 17.719 1.00 42.78 482 LEU A O 1
ATOM 3551 N N . GLU A 1 483 ? -10.118 31.296 18.319 1.00 45.88 483 GLU A N 1
ATOM 3552 C CA . GLU A 1 483 ? -10.323 30.170 19.233 1.00 45.88 483 GLU A CA 1
ATOM 3553 C C . GLU A 1 483 ? -11.337 29.181 18.654 1.00 45.88 483 GLU A C 1
ATOM 3555 O O . GLU A 1 483 ? -12.533 29.457 18.598 1.00 45.88 483 GLU A O 1
ATOM 3560 N N . ALA A 1 484 ? -10.850 28.009 18.239 1.00 57.22 484 ALA A N 1
ATOM 3561 C CA . ALA A 1 484 ? -11.665 26.880 17.777 1.00 57.22 484 ALA A CA 1
ATOM 3562 C C . ALA A 1 484 ? -12.195 26.011 18.941 1.00 57.22 484 ALA A C 1
ATOM 3564 O O . ALA A 1 484 ? -12.525 24.847 18.744 1.00 57.22 484 ALA A O 1
ATOM 3565 N N . THR A 1 485 ? -12.248 26.568 20.155 1.00 68.75 485 THR A N 1
ATOM 3566 C CA . THR A 1 485 ? -12.472 25.870 21.437 1.00 68.75 485 THR A CA 1
ATOM 3567 C C . THR A 1 485 ? -13.944 25.593 21.758 1.00 68.75 485 THR A C 1
ATOM 3569 O O . THR A 1 485 ? -14.256 24.884 22.713 1.00 68.75 485 THR A O 1
ATOM 3572 N N . GLN A 1 486 ? -14.878 26.152 20.981 1.00 88.06 486 GLN A N 1
ATOM 3573 C CA . GLN A 1 486 ? -16.320 25.975 21.178 1.00 88.06 486 GLN A CA 1
ATOM 3574 C C . GLN A 1 486 ? -16.820 24.721 20.440 1.00 88.06 486 GLN A C 1
ATOM 3576 O O . GLN A 1 486 ? -17.535 24.803 19.440 1.00 88.06 486 GLN A O 1
ATOM 3581 N N . HIS A 1 487 ? -16.376 23.562 20.922 1.00 92.69 487 HIS A N 1
ATOM 3582 C CA . HIS A 1 487 ? -16.685 22.241 20.369 1.00 92.69 487 HIS A CA 1
ATOM 3583 C C . HIS A 1 487 ? -18.135 21.795 20.626 1.00 92.69 487 HIS A C 1
ATOM 3585 O O . HIS A 1 487 ? -18.823 22.357 21.481 1.00 92.69 487 HIS A O 1
ATOM 3591 N N . GLY A 1 488 ? -18.576 20.758 19.903 1.00 95.12 488 GLY A N 1
ATOM 3592 C CA . GLY A 1 488 ? -19.867 20.100 20.130 1.00 95.12 488 GLY A CA 1
ATOM 3593 C C . GLY A 1 488 ? -19.852 19.174 21.344 1.00 95.12 488 GLY A C 1
ATOM 3594 O O . GLY A 1 488 ? -20.350 19.535 22.408 1.00 95.12 488 GLY A O 1
ATOM 3595 N N . LEU A 1 489 ? -19.266 17.986 21.192 1.00 97.06 489 LEU A N 1
ATOM 3596 C CA . LEU A 1 489 ? -19.035 17.037 22.289 1.00 97.06 489 LEU A CA 1
ATOM 3597 C C . LEU A 1 489 ? -17.533 16.912 22.573 1.00 97.06 489 LEU A C 1
ATOM 3599 O O . LEU A 1 489 ? -16.734 16.869 21.641 1.00 97.06 489 LEU A O 1
ATOM 3603 N N . VAL A 1 490 ? -17.145 16.828 23.849 1.00 96.62 490 VAL A N 1
ATOM 3604 C CA . VAL A 1 490 ? -15.745 16.629 24.268 1.00 96.62 490 VAL A CA 1
ATOM 3605 C C . VAL A 1 490 ? -15.678 15.482 25.274 1.00 96.62 490 VAL A C 1
ATOM 3607 O O . VAL A 1 490 ? -16.221 15.588 26.375 1.00 96.62 490 VAL A O 1
ATOM 3610 N N . LEU A 1 491 ? -15.026 14.390 24.878 1.00 95.81 491 LEU A N 1
ATOM 3611 C CA . LEU A 1 491 ? -14.877 13.144 25.630 1.00 95.81 491 LEU A CA 1
ATOM 3612 C C . LEU A 1 491 ? -13.510 13.132 26.329 1.00 95.81 491 LEU A C 1
ATOM 3614 O O . LEU A 1 491 ? -12.516 12.717 25.738 1.00 95.81 491 LEU A O 1
ATOM 3618 N N . ALA A 1 492 ? -13.443 13.607 27.575 1.00 91.62 492 ALA A N 1
ATOM 3619 C CA . ALA A 1 492 ? -12.198 13.729 28.350 1.00 91.62 492 ALA A CA 1
ATOM 3620 C C . ALA A 1 492 ? -11.950 12.562 29.319 1.00 91.62 492 ALA A C 1
ATOM 3622 O O . ALA A 1 492 ? -11.171 12.670 30.265 1.00 91.62 492 ALA A O 1
ATOM 3623 N N . THR A 1 493 ? -12.628 11.441 29.096 1.00 86.25 493 THR A N 1
ATOM 3624 C CA . THR A 1 493 ? -12.489 10.210 29.871 1.00 86.25 493 THR A CA 1
ATOM 3625 C C . THR A 1 493 ? -12.563 9.010 28.943 1.00 86.25 493 THR A C 1
ATOM 3627 O O . THR A 1 493 ? -13.144 9.096 27.859 1.00 86.25 493 THR A O 1
ATOM 3630 N N . SER A 1 494 ? -11.934 7.912 29.347 1.00 84.69 494 SER A N 1
ATOM 3631 C CA . SER A 1 494 ? -11.829 6.725 28.500 1.00 84.69 494 SER A CA 1
ATOM 3632 C C . SER A 1 494 ? -13.108 5.884 28.541 1.00 84.69 494 SER A C 1
ATOM 3634 O O . SER A 1 494 ? -13.927 6.044 29.447 1.00 84.69 494 SER A O 1
ATOM 3636 N N . GLY A 1 495 ? -13.291 4.975 27.583 1.00 81.81 495 GLY A N 1
ATOM 3637 C CA . GLY A 1 495 ? -14.412 4.030 27.614 1.00 81.81 495 GLY A CA 1
ATOM 3638 C C . GLY A 1 495 ? -15.774 4.640 27.249 1.00 81.81 495 GLY A C 1
ATOM 3639 O O . GLY A 1 495 ? -16.798 4.203 27.775 1.00 81.81 495 GLY A O 1
ATOM 3640 N N . SER A 1 496 ? -15.803 5.677 26.405 1.00 90.69 496 SER A N 1
ATOM 3641 C CA . SER A 1 496 ? -17.041 6.356 25.984 1.00 90.69 496 SER A CA 1
ATOM 3642 C C . SER A 1 496 ? -17.467 5.962 24.566 1.00 90.69 496 SER A C 1
ATOM 3644 O O . SER A 1 496 ? -16.641 5.660 23.712 1.00 90.69 496 SER A O 1
ATOM 3646 N N . SER A 1 497 ? -18.769 5.991 24.287 1.00 93.44 497 SER A N 1
ATOM 3647 C CA . SER A 1 497 ? -19.347 5.627 22.989 1.00 93.44 497 SER A CA 1
ATOM 3648 C C . SER A 1 497 ? -20.360 6.682 22.538 1.00 93.44 497 SER A C 1
ATOM 3650 O O . SER A 1 497 ? -21.198 7.124 23.324 1.00 93.44 497 SER A O 1
ATOM 3652 N N . VAL A 1 498 ? -20.292 7.115 21.278 1.00 97.19 498 VAL A N 1
ATOM 3653 C CA . VAL A 1 498 ? -21.215 8.095 20.680 1.00 97.19 498 VAL A CA 1
ATOM 3654 C C . VAL A 1 498 ? -21.746 7.545 19.363 1.00 97.19 498 VAL A C 1
ATOM 3656 O O . VAL A 1 498 ? -20.978 7.312 18.427 1.00 97.19 498 VAL A O 1
ATOM 3659 N N . ARG A 1 499 ? -23.067 7.349 19.272 1.00 94.56 499 ARG A N 1
ATOM 3660 C CA . ARG A 1 499 ? -23.691 6.727 18.098 1.00 94.56 499 ARG A CA 1
ATOM 3661 C C . ARG A 1 499 ? -25.001 7.363 17.648 1.00 94.56 499 ARG A C 1
ATOM 3663 O O . ARG A 1 499 ? -25.798 7.827 18.459 1.00 94.56 499 ARG A O 1
ATOM 3670 N N . GLY A 1 500 ? -25.244 7.334 16.337 1.00 94.50 500 GLY A N 1
ATOM 3671 C CA . GLY A 1 500 ? -26.537 7.687 15.734 1.00 94.50 500 GLY A CA 1
ATOM 3672 C C . GLY A 1 500 ? -26.961 9.159 15.846 1.00 94.50 500 GLY A C 1
ATOM 3673 O O . GLY A 1 500 ? -28.152 9.445 15.720 1.00 94.50 500 GLY A O 1
ATOM 3674 N N . VAL A 1 501 ? -26.024 10.083 16.085 1.00 95.94 501 VAL A N 1
ATOM 3675 C CA . VAL A 1 501 ? -26.283 11.530 16.222 1.00 95.94 501 VAL A CA 1
ATOM 3676 C C . VAL A 1 501 ? -25.769 12.328 15.020 1.00 95.94 501 VAL A C 1
ATOM 3678 O O . VAL A 1 501 ? -24.755 11.979 14.411 1.00 95.94 501 VAL A O 1
ATOM 3681 N N . ARG A 1 502 ? -26.460 13.423 14.687 1.00 96.12 502 ARG A N 1
ATOM 3682 C CA . ARG A 1 502 ? -26.017 14.442 13.727 1.00 96.12 502 ARG A CA 1
ATOM 3683 C C . ARG A 1 502 ? -25.404 15.631 14.472 1.00 96.12 502 ARG A C 1
ATOM 3685 O O . ARG A 1 502 ? -25.958 16.041 15.488 1.00 96.12 502 ARG A O 1
ATOM 3692 N N . ILE A 1 503 ? -24.279 16.177 14.002 1.00 96.88 503 ILE A N 1
ATOM 3693 C CA . ILE A 1 503 ? -23.567 17.290 14.668 1.00 96.88 503 ILE A CA 1
ATOM 3694 C C . ILE A 1 503 ? -23.171 18.371 13.651 1.00 96.88 503 ILE A C 1
ATOM 3696 O O . ILE A 1 503 ? -22.427 18.110 12.698 1.00 96.88 503 ILE A O 1
ATOM 3700 N N . THR A 1 504 ? -23.669 19.592 13.858 1.00 95.19 504 THR A N 1
ATOM 3701 C CA . THR A 1 504 ? -23.665 20.669 12.853 1.00 95.19 504 THR A CA 1
ATOM 3702 C C . THR A 1 504 ? -23.449 22.061 13.446 1.00 95.19 504 THR A C 1
ATOM 3704 O O . THR A 1 504 ? -23.868 22.338 14.568 1.00 95.19 504 THR A O 1
ATOM 3707 N N . GLY A 1 505 ? -22.863 22.970 12.661 1.00 92.00 505 GLY A N 1
ATOM 3708 C CA . GLY A 1 505 ? -22.823 24.410 12.948 1.00 92.00 505 GLY A CA 1
ATOM 3709 C C . GLY A 1 505 ? -21.909 24.885 14.088 1.00 92.00 505 GLY A C 1
ATOM 3710 O O . GLY A 1 505 ? -21.908 26.083 14.378 1.00 92.00 505 GLY A O 1
ATOM 3711 N N . PHE A 1 506 ? -21.127 24.014 14.735 1.00 93.69 506 PHE A N 1
ATOM 3712 C CA . PHE A 1 506 ? -20.310 24.399 15.895 1.00 93.69 506 PHE A CA 1
ATOM 3713 C C . PHE A 1 506 ? -19.134 25.329 15.533 1.00 93.69 506 PHE A C 1
ATOM 3715 O O . PHE A 1 506 ? -18.500 25.142 14.486 1.00 93.69 506 PHE A O 1
ATOM 3722 N N . PRO A 1 507 ? -18.780 26.316 16.391 1.00 91.44 507 PRO A N 1
ATOM 3723 C CA . PRO A 1 507 ? -17.646 27.201 16.123 1.00 91.44 507 PRO A CA 1
ATOM 3724 C C . PRO A 1 507 ? -16.256 26.570 16.319 1.00 91.44 507 PRO A C 1
ATOM 3726 O O . PRO A 1 507 ? -15.264 27.175 15.914 1.00 91.44 507 PRO A O 1
ATOM 3729 N N . GLY A 1 508 ? -16.181 25.386 16.929 1.00 91.38 508 GLY A N 1
ATOM 3730 C CA . GLY A 1 508 ? -15.001 24.523 16.991 1.00 91.38 508 GLY A CA 1
ATOM 3731 C C . GLY A 1 508 ? -15.176 23.229 16.193 1.00 91.38 508 GLY A C 1
ATOM 3732 O O . GLY A 1 508 ? -15.996 23.155 15.276 1.00 91.38 508 GLY A O 1
ATOM 3733 N N . SER A 1 509 ? -14.402 22.200 16.543 1.00 94.50 509 SER A N 1
ATOM 3734 C CA . SER A 1 509 ? -14.584 20.833 16.018 1.00 94.50 509 SER A CA 1
ATOM 3735 C C . SER A 1 509 ? -15.876 20.187 16.542 1.00 94.50 509 SER A C 1
ATOM 3737 O O . SER A 1 509 ? -16.296 20.479 17.664 1.00 94.50 509 SER A O 1
ATOM 3739 N N . ALA A 1 510 ? -16.505 19.306 15.761 1.00 96.31 510 ALA A N 1
ATOM 3740 C CA . ALA A 1 510 ? -17.815 18.740 16.108 1.00 96.31 510 ALA A CA 1
ATOM 3741 C C . ALA A 1 510 ? -17.750 17.777 17.309 1.00 96.31 510 ALA A C 1
ATOM 3743 O O . ALA A 1 510 ? -18.567 17.864 18.228 1.00 96.31 510 ALA A O 1
ATOM 3744 N N . LEU A 1 511 ? -16.751 16.891 17.317 1.00 97.38 511 LEU A N 1
ATOM 3745 C CA . LEU A 1 511 ? -16.469 15.963 18.411 1.00 97.38 511 LEU A CA 1
ATOM 3746 C C . LEU A 1 511 ? -14.960 15.945 18.693 1.00 97.38 511 LEU A C 1
ATOM 3748 O O . LEU A 1 511 ? -14.158 15.842 17.765 1.00 97.38 511 LEU A O 1
ATOM 3752 N N . VAL A 1 512 ? -14.580 16.054 19.967 1.00 97.56 512 VAL A N 1
ATOM 3753 C CA . VAL A 1 512 ? -13.191 15.963 20.441 1.00 97.56 512 VAL A CA 1
ATOM 3754 C C . VAL A 1 512 ? -13.025 14.766 21.376 1.00 97.56 512 VAL A C 1
ATOM 3756 O O . VAL A 1 512 ? -13.828 14.574 22.290 1.00 97.56 512 VAL A O 1
ATOM 3759 N N . VAL A 1 513 ? -11.974 13.977 21.161 1.00 96.81 513 VAL A N 1
ATOM 3760 C CA . VAL A 1 513 ? -11.615 12.793 21.948 1.00 96.81 513 VAL A CA 1
ATOM 3761 C C . VAL A 1 513 ? -10.290 13.050 22.663 1.00 96.81 513 VAL A C 1
ATOM 3763 O O . VAL A 1 513 ? -9.261 13.234 22.020 1.00 96.81 513 VAL A O 1
ATOM 3766 N N . GLN A 1 514 ? -10.328 13.070 23.994 1.00 93.62 514 GLN A N 1
ATOM 3767 C CA . GLN A 1 514 ? -9.183 13.266 24.896 1.00 93.62 514 GLN A CA 1
ATOM 3768 C C . GLN A 1 514 ? -9.002 12.085 25.873 1.00 93.62 514 GLN A C 1
ATOM 3770 O O . GLN A 1 514 ? -7.948 11.948 26.487 1.00 93.62 514 GLN A O 1
ATOM 3775 N N . GLY A 1 515 ? -10.004 11.207 26.002 1.00 85.88 515 GLY A N 1
ATOM 3776 C CA . GLY A 1 515 ? -9.894 9.900 26.652 1.00 85.88 515 GLY A CA 1
ATOM 3777 C C . GLY A 1 515 ? -9.940 8.754 25.639 1.00 85.88 515 GLY A C 1
ATOM 3778 O O . GLY A 1 515 ? -10.764 8.764 24.724 1.00 85.88 515 GLY A O 1
ATOM 3779 N N . GLY A 1 516 ? -9.040 7.781 25.796 1.00 84.94 516 GLY A N 1
ATOM 3780 C CA . GLY A 1 516 ? -8.901 6.647 24.878 1.00 84.94 516 GLY A CA 1
ATOM 3781 C C . GLY A 1 516 ? -10.024 5.613 24.973 1.00 84.94 516 GLY A C 1
ATOM 3782 O O . GLY A 1 516 ? -10.966 5.769 25.747 1.00 84.94 516 GLY A O 1
ATOM 3783 N N . ASP A 1 517 ? -9.925 4.535 24.196 1.00 82.25 517 ASP A N 1
ATOM 3784 C CA . ASP A 1 517 ? -10.939 3.469 24.152 1.00 82.25 517 ASP A CA 1
ATOM 3785 C C . ASP A 1 517 ? -12.342 4.047 23.894 1.00 82.25 517 ASP A C 1
ATOM 3787 O O . ASP A 1 517 ? -13.299 3.800 24.629 1.00 82.25 517 ASP A O 1
ATOM 3791 N N . THR A 1 518 ? -12.422 4.914 22.883 1.00 90.62 518 THR A N 1
ATOM 3792 C CA . THR A 1 518 ? -13.626 5.665 22.516 1.00 90.62 518 THR A CA 1
ATOM 3793 C C . THR A 1 518 ? -14.187 5.151 21.193 1.00 90.62 518 THR A C 1
ATOM 3795 O O . THR A 1 518 ? -13.444 5.002 20.225 1.00 90.62 518 THR A O 1
ATOM 3798 N N . ILE A 1 519 ? -15.502 4.927 21.119 1.00 92.81 519 ILE A N 1
ATOM 3799 C CA . ILE A 1 519 ? -16.195 4.424 19.921 1.00 92.81 519 ILE A CA 1
ATOM 3800 C C . ILE A 1 519 ? -17.098 5.517 19.331 1.00 92.81 519 ILE A C 1
ATOM 3802 O O . ILE A 1 519 ? -17.902 6.120 20.041 1.00 92.81 519 ILE A O 1
ATOM 3806 N N . ILE A 1 520 ? -17.002 5.769 18.022 1.00 97.44 520 ILE A N 1
ATOM 3807 C CA . ILE A 1 520 ? -17.836 6.750 17.303 1.00 97.44 520 ILE A CA 1
ATOM 3808 C C . ILE A 1 520 ? -18.451 6.077 16.073 1.00 97.44 520 ILE A C 1
ATOM 3810 O O . ILE A 1 520 ? -17.729 5.742 15.133 1.00 97.44 520 ILE A O 1
ATOM 3814 N N . GLN A 1 521 ? -19.770 5.849 16.065 1.00 94.88 521 GLN A N 1
ATOM 3815 C CA . GLN A 1 521 ? -20.424 4.976 15.074 1.00 94.88 521 GLN A CA 1
ATOM 3816 C C . GLN A 1 521 ? -21.785 5.478 14.564 1.00 94.88 521 GLN A C 1
ATOM 3818 O O . GLN A 1 521 ? -22.701 5.783 15.323 1.00 94.88 521 GLN A O 1
ATOM 3823 N N . GLY A 1 522 ? -21.969 5.477 13.243 1.00 93.69 522 GLY A N 1
ATOM 3824 C CA . GLY A 1 522 ? -23.240 5.812 12.596 1.00 93.69 522 GLY A CA 1
ATOM 3825 C C . GLY A 1 522 ? -23.646 7.284 12.725 1.00 93.69 522 GLY A C 1
ATOM 3826 O O . GLY A 1 522 ? -24.825 7.600 12.573 1.00 93.69 522 GLY A O 1
ATOM 3827 N N . CYS A 1 523 ? -22.699 8.171 13.036 1.00 95.81 523 CYS A N 1
ATOM 3828 C CA . CYS A 1 523 ? -22.913 9.607 13.191 1.00 95.81 523 CYS A CA 1
ATOM 3829 C C . CYS A 1 523 ? -22.836 10.353 11.846 1.00 95.81 523 CYS A C 1
ATOM 3831 O O . CYS A 1 523 ? -22.224 9.884 10.884 1.00 95.81 523 CYS A O 1
ATOM 3833 N N . GLU A 1 524 ? -23.440 11.540 11.783 1.00 95.12 524 GLU A N 1
ATOM 3834 C CA . GLU A 1 524 ? -23.478 12.383 10.580 1.00 95.12 524 GLU A CA 1
ATOM 3835 C C . GLU A 1 524 ? -23.029 13.816 10.902 1.00 95.12 524 GLU A C 1
ATOM 3837 O O . GLU A 1 524 ? -23.670 14.538 11.660 1.00 95.12 524 GLU A O 1
ATOM 3842 N N . ILE A 1 525 ? -21.886 14.235 10.367 1.00 95.81 525 ILE A N 1
ATOM 3843 C CA . ILE A 1 525 ? -21.175 15.429 10.825 1.00 95.81 525 ILE A CA 1
ATOM 3844 C C . ILE A 1 525 ? -21.037 16.420 9.665 1.00 95.81 525 ILE A C 1
ATOM 3846 O O . ILE A 1 525 ? -20.419 16.123 8.642 1.00 95.81 525 ILE A O 1
ATOM 3850 N N . GLY A 1 526 ? -21.623 17.610 9.839 1.00 91.81 526 GLY A N 1
ATOM 3851 C CA . GLY A 1 526 ? -21.615 18.708 8.860 1.00 91.81 526 GLY A CA 1
ATOM 3852 C C . GLY A 1 526 ? -22.632 18.638 7.719 1.00 91.81 526 GLY A C 1
ATOM 3853 O O . GLY A 1 526 ? -22.604 19.500 6.842 1.00 91.81 526 GLY A O 1
ATOM 3854 N N . LEU A 1 527 ? -23.540 17.663 7.727 1.00 88.50 527 LEU A N 1
ATOM 3855 C CA . LEU A 1 527 ? -24.691 17.587 6.820 1.00 88.50 527 LEU A CA 1
ATOM 3856 C C . LEU A 1 527 ? -25.966 17.989 7.563 1.00 88.50 527 LEU A C 1
ATOM 3858 O O . LEU A 1 527 ? -26.126 17.646 8.732 1.00 88.50 527 LEU A O 1
ATOM 3862 N N . ALA A 1 528 ? -26.873 18.693 6.888 1.00 84.62 528 ALA A N 1
ATOM 3863 C CA . ALA A 1 528 ? -28.201 19.003 7.414 1.00 84.62 528 ALA A CA 1
ATOM 3864 C C . ALA A 1 528 ? -29.097 17.748 7.496 1.00 84.62 528 ALA A C 1
ATOM 3866 O O . ALA A 1 528 ? -28.771 16.693 6.950 1.00 84.62 528 ALA A O 1
ATOM 3867 N N . ALA A 1 529 ? -30.273 17.876 8.121 1.00 83.50 529 ALA A N 1
ATOM 3868 C CA . ALA A 1 529 ? -31.252 16.794 8.279 1.00 83.50 529 ALA A CA 1
ATOM 3869 C C . ALA A 1 529 ? -31.752 16.122 6.977 1.00 83.50 529 ALA A C 1
ATOM 3871 O O . ALA A 1 529 ? -32.397 15.077 7.057 1.00 83.50 529 ALA A O 1
ATOM 3872 N N . ASP A 1 530 ? -31.475 16.682 5.793 1.00 78.69 530 ASP A N 1
ATOM 3873 C CA . ASP A 1 530 ? -31.799 16.065 4.500 1.00 78.69 530 ASP A CA 1
ATOM 3874 C C . ASP A 1 530 ? -30.673 15.184 3.916 1.00 78.69 530 ASP A C 1
ATOM 3876 O O . ASP A 1 530 ? -30.894 14.507 2.912 1.00 78.69 530 ASP A O 1
ATOM 3880 N N . GLY A 1 531 ? -29.476 15.173 4.520 1.00 75.88 531 GLY A N 1
ATOM 3881 C CA . GLY A 1 531 ? -28.300 14.447 4.020 1.00 75.88 531 GLY A CA 1
ATOM 3882 C C . GLY A 1 531 ? -27.704 15.023 2.723 1.00 75.88 531 GLY A C 1
ATOM 3883 O O . GLY A 1 531 ? -26.931 14.348 2.030 1.00 75.88 531 GLY A O 1
ATOM 3884 N N . ILE A 1 532 ? -28.079 16.252 2.347 1.00 75.31 532 ILE A N 1
ATOM 3885 C CA . ILE A 1 532 ? -27.683 16.905 1.091 1.00 75.31 532 ILE A CA 1
ATOM 3886 C C . ILE A 1 532 ? -27.061 18.282 1.342 1.00 75.31 532 ILE A C 1
ATOM 3888 O O . ILE A 1 532 ? -26.034 18.586 0.734 1.00 75.31 532 ILE A O 1
ATOM 3892 N N . GLN A 1 533 ? -27.665 19.118 2.193 1.00 82.25 533 GLN A N 1
ATOM 3893 C CA . GLN A 1 533 ? -27.227 20.505 2.382 1.00 82.25 533 GLN A CA 1
ATOM 3894 C C . GLN A 1 533 ? -26.053 20.635 3.372 1.00 82.25 533 GLN A C 1
ATOM 3896 O O . GLN A 1 533 ? -25.989 19.894 4.359 1.00 82.25 533 GLN A O 1
ATOM 3901 N N . PRO A 1 534 ? -25.142 21.604 3.155 1.00 84.19 534 PRO A N 1
ATOM 3902 C CA . PRO A 1 534 ? -24.028 21.873 4.057 1.00 84.19 534 PRO A CA 1
ATOM 3903 C C . PRO A 1 534 ? -24.491 22.486 5.384 1.00 84.19 534 PRO A C 1
ATOM 3905 O O . PRO A 1 534 ? -25.162 23.517 5.409 1.00 84.19 534 PRO A O 1
ATOM 3908 N N . ALA A 1 535 ? -24.044 21.897 6.490 1.00 88.44 535 ALA A N 1
ATOM 3909 C CA . ALA A 1 535 ? -24.227 22.387 7.858 1.00 88.44 535 ALA A CA 1
ATOM 3910 C C . ALA A 1 535 ? -22.928 22.227 8.687 1.00 88.44 535 ALA A C 1
ATOM 3912 O O . ALA A 1 535 ? -22.944 21.894 9.874 1.00 88.44 535 ALA A O 1
ATOM 3913 N N . GLY A 1 536 ? -21.786 22.419 8.019 1.00 86.62 536 GLY A N 1
ATOM 3914 C CA . GLY A 1 536 ? -20.430 22.181 8.521 1.00 86.62 536 GLY A CA 1
ATOM 3915 C C . GLY A 1 536 ? -20.043 22.920 9.805 1.00 86.62 536 GLY A C 1
ATOM 3916 O O . GLY A 1 536 ? -20.558 23.997 10.109 1.00 86.62 536 GLY A O 1
ATOM 3917 N N . ASN A 1 537 ? -19.086 22.346 10.538 1.00 91.50 537 ASN A N 1
ATOM 3918 C CA . ASN A 1 537 ? -18.475 22.959 11.720 1.00 91.50 537 ASN A CA 1
ATOM 3919 C C . ASN A 1 537 ? -17.187 23.707 11.328 1.00 91.50 537 ASN A C 1
ATOM 3921 O O . ASN A 1 537 ? -16.633 23.510 10.241 1.00 91.50 537 ASN A O 1
ATOM 3925 N N . LEU A 1 538 ? -16.712 24.610 12.191 1.00 90.81 538 LEU A N 1
ATOM 3926 C CA . LEU A 1 538 ? -15.581 25.494 11.866 1.00 90.81 538 LEU A CA 1
ATOM 3927 C C . LEU A 1 538 ? -14.201 24.945 12.257 1.00 90.81 538 LEU A C 1
ATOM 3929 O O . LEU A 1 538 ? -13.194 25.512 11.828 1.00 90.81 538 LEU A O 1
ATOM 3933 N N . GLY A 1 539 ? -14.157 23.889 13.066 1.00 91.25 539 GLY A N 1
ATOM 3934 C CA . GLY A 1 539 ? -12.971 23.064 13.279 1.00 91.25 539 GLY A CA 1
ATOM 3935 C C . GLY A 1 539 ? -13.001 21.813 12.401 1.00 91.25 539 GLY A C 1
ATOM 3936 O O . GLY A 1 539 ? -13.475 21.847 11.264 1.00 91.25 539 GLY A O 1
ATOM 3937 N N . ASP A 1 540 ? -12.495 20.716 12.952 1.00 95.25 540 ASP A N 1
ATOM 3938 C CA . ASP A 1 540 ? -12.517 19.389 12.332 1.00 95.25 540 ASP A CA 1
ATOM 3939 C C . ASP A 1 540 ? -13.855 18.667 12.590 1.00 95.25 540 ASP A C 1
ATOM 3941 O O . ASP A 1 540 ? -14.607 19.025 13.502 1.00 95.25 540 ASP A O 1
ATOM 3945 N N . GLY A 1 541 ? -14.155 17.616 11.827 1.00 96.62 541 GLY A N 1
ATOM 3946 C CA . GLY A 1 541 ? -15.332 16.777 12.087 1.00 96.62 541 GLY A CA 1
ATOM 3947 C C . GLY A 1 541 ? -15.173 15.971 13.374 1.00 96.62 541 GLY A C 1
ATOM 3948 O O . GLY A 1 541 ? -15.963 16.110 14.308 1.00 96.62 541 GLY A O 1
ATOM 3949 N N . ILE A 1 542 ? -14.106 15.177 13.437 1.00 98.31 542 ILE A N 1
ATOM 3950 C CA . ILE A 1 542 ? -13.641 14.497 14.650 1.00 98.31 542 ILE A CA 1
ATOM 3951 C C . ILE A 1 542 ? -12.181 14.889 14.886 1.00 98.31 542 ILE A C 1
ATOM 3953 O O . ILE A 1 542 ? -11.375 14.866 13.958 1.00 98.31 542 ILE A O 1
ATOM 3957 N N . LEU A 1 543 ? -11.839 15.237 16.123 1.00 97.56 543 LEU A N 1
ATOM 3958 C CA . LEU A 1 543 ? -10.485 15.574 16.558 1.00 97.56 543 LEU A CA 1
ATOM 3959 C C . LEU A 1 543 ? -10.073 14.640 17.703 1.00 97.56 543 LEU A C 1
ATOM 3961 O O . LEU A 1 543 ? -10.750 14.592 18.723 1.00 97.56 543 LEU A O 1
ATOM 3965 N N . ILE A 1 544 ? -8.965 13.919 17.550 1.00 97.25 544 ILE A N 1
ATOM 3966 C CA . ILE A 1 544 ? -8.373 13.066 18.587 1.00 97.25 544 ILE A CA 1
ATOM 3967 C C . ILE A 1 544 ? -7.110 13.752 19.115 1.00 97.25 544 ILE A C 1
ATOM 3969 O O . ILE A 1 544 ? -6.163 13.967 18.361 1.00 97.25 544 ILE A O 1
ATOM 3973 N N . GLU A 1 545 ? -7.078 14.075 20.406 1.00 93.69 545 GLU A N 1
ATOM 3974 C CA . GLU A 1 545 ? -5.949 14.723 21.079 1.00 93.69 545 GLU A CA 1
ATOM 3975 C C . GLU A 1 545 ? -5.357 13.783 22.132 1.00 93.69 545 GLU A C 1
ATOM 3977 O O . GLU A 1 545 ? -5.849 13.691 23.253 1.00 93.69 545 GLU A O 1
ATOM 3982 N N . ASN A 1 546 ? -4.266 13.098 21.781 1.00 86.69 546 ASN A N 1
ATOM 3983 C CA . ASN A 1 546 ? -3.550 12.167 22.664 1.00 86.69 546 ASN A CA 1
ATOM 3984 C C . ASN A 1 546 ? -4.403 11.034 23.295 1.00 86.69 546 ASN A C 1
ATOM 3986 O O . ASN A 1 546 ? -4.040 10.523 24.354 1.00 86.69 546 ASN A O 1
ATOM 3990 N N . ALA A 1 547 ? -5.496 10.621 22.644 1.00 88.31 547 ALA A N 1
ATOM 3991 C CA . ALA A 1 547 ? -6.405 9.579 23.124 1.00 88.31 547 ALA A CA 1
ATOM 3992 C C . ALA A 1 547 ? -6.246 8.248 22.347 1.00 88.31 547 ALA A C 1
ATOM 3994 O O . ALA A 1 547 ? -6.636 8.188 21.176 1.00 88.31 547 ALA A O 1
ATOM 3995 N N . PRO A 1 548 ? -5.705 7.179 22.966 1.00 84.88 548 PRO A N 1
ATOM 3996 C CA . PRO A 1 548 ? -5.358 5.946 22.258 1.00 84.88 548 PRO A CA 1
ATOM 3997 C C . PRO A 1 548 ? -6.575 5.044 22.020 1.00 84.88 548 PRO A C 1
ATOM 3999 O O . PRO A 1 548 ? -7.604 5.205 22.673 1.00 84.88 548 PRO A O 1
ATOM 4002 N N . ARG A 1 549 ? -6.454 4.043 21.140 1.00 82.94 549 ARG A N 1
ATOM 4003 C CA . ARG A 1 549 ? -7.479 3.001 20.909 1.00 82.94 549 ARG A CA 1
ATOM 4004 C C . ARG A 1 549 ? -8.866 3.569 20.560 1.00 82.94 549 ARG A C 1
ATOM 4006 O O . ARG A 1 549 ? -9.894 3.075 21.017 1.00 82.94 549 ARG A O 1
ATOM 4013 N N . THR A 1 550 ? -8.909 4.643 19.773 1.00 91.25 550 THR A N 1
ATOM 4014 C CA . THR A 1 550 ? -10.174 5.245 19.319 1.00 91.25 550 THR A CA 1
ATOM 4015 C C . THR A 1 550 ? -10.671 4.537 18.054 1.00 91.25 550 THR A C 1
ATOM 4017 O O . THR A 1 550 ? -9.926 4.414 17.086 1.00 91.25 550 THR A O 1
ATOM 4020 N N . VAL A 1 551 ? -11.934 4.103 18.029 1.00 93.38 551 VAL A N 1
ATOM 4021 C CA . VAL A 1 551 ? -12.568 3.437 16.878 1.00 93.38 551 VAL A CA 1
ATOM 4022 C C . VAL A 1 551 ? -13.598 4.368 16.238 1.00 93.38 551 VAL A C 1
ATOM 4024 O O . VAL A 1 551 ? -14.672 4.615 16.790 1.00 93.38 551 VAL A O 1
ATOM 4027 N N . ILE A 1 552 ? -13.290 4.867 15.042 1.00 97.81 552 ILE A N 1
ATOM 4028 C CA . ILE A 1 552 ? -14.193 5.678 14.223 1.00 97.81 552 ILE A CA 1
ATOM 4029 C C . ILE A 1 552 ? -14.785 4.795 13.126 1.00 97.81 552 ILE A C 1
ATOM 4031 O O . ILE A 1 552 ? -14.154 4.522 12.105 1.00 97.81 552 ILE A O 1
ATOM 4035 N N . GLY A 1 553 ? -16.037 4.395 13.322 1.00 95.19 553 GLY A N 1
ATOM 4036 C CA . GLY A 1 553 ? -16.819 3.619 12.370 1.00 95.19 553 GLY A CA 1
ATOM 4037 C C . GLY A 1 553 ? -16.757 2.113 12.617 1.00 95.19 553 GLY A C 1
ATOM 4038 O O . GLY A 1 553 ? -16.765 1.656 13.760 1.00 95.19 553 GLY A O 1
ATOM 4039 N N . GLY A 1 554 ? -16.786 1.334 11.542 1.00 88.44 554 GLY A N 1
ATOM 4040 C CA . GLY A 1 554 ? -16.831 -0.127 11.561 1.00 88.44 554 GLY A CA 1
ATOM 4041 C C . GLY A 1 554 ? -17.213 -0.699 10.195 1.00 88.44 554 GLY A C 1
ATOM 4042 O O . GLY A 1 554 ? -17.530 0.039 9.264 1.00 88.44 554 GLY A O 1
ATOM 4043 N N . THR A 1 555 ? -17.210 -2.025 10.079 1.00 82.81 555 THR A N 1
ATOM 4044 C CA . THR A 1 555 ? -17.458 -2.752 8.821 1.00 82.81 555 THR A CA 1
ATOM 4045 C C . THR A 1 555 ? -18.907 -2.683 8.326 1.00 82.81 555 THR A C 1
ATOM 4047 O O . THR A 1 555 ? -19.162 -2.874 7.137 1.00 82.81 555 THR A O 1
ATOM 4050 N N . THR A 1 556 ? -19.885 -2.385 9.191 1.00 84.12 556 THR A N 1
ATOM 4051 C CA . THR A 1 556 ? -21.309 -2.374 8.805 1.00 84.12 556 THR A CA 1
ATOM 4052 C C . THR A 1 556 ? -21.846 -0.979 8.448 1.00 84.12 556 THR A C 1
ATOM 4054 O O . THR A 1 556 ? -21.448 0.048 9.001 1.00 84.12 556 THR A O 1
ATOM 4057 N N . LEU A 1 557 ? -22.859 -0.926 7.571 1.00 84.06 557 LEU A N 1
ATOM 4058 C CA . LEU A 1 557 ? -23.507 0.325 7.127 1.00 84.06 557 LEU A CA 1
ATOM 4059 C C . LEU A 1 557 ? -24.168 1.153 8.250 1.00 84.06 557 LEU A C 1
ATOM 4061 O O . LEU A 1 557 ? -24.442 2.341 8.040 1.00 84.06 557 LEU A O 1
ATOM 4065 N N . ALA A 1 558 ? -24.427 0.531 9.406 1.00 84.38 558 ALA A N 1
ATOM 4066 C CA . ALA A 1 558 ? -24.944 1.174 10.615 1.00 84.38 558 ALA A CA 1
ATOM 4067 C C . ALA A 1 558 ? -23.834 1.791 11.490 1.00 84.38 558 ALA A C 1
ATOM 4069 O O . ALA A 1 558 ? -24.109 2.711 12.253 1.00 84.38 558 ALA A O 1
ATOM 4070 N N . GLN A 1 559 ? -22.590 1.316 11.363 1.00 89.94 559 GLN A N 1
ATOM 4071 C CA . GLN A 1 559 ? -21.413 1.866 12.046 1.00 89.94 559 GLN A CA 1
ATOM 4072 C C . GLN A 1 559 ? -20.741 2.978 11.228 1.00 89.94 559 GLN A C 1
ATOM 4074 O O . GLN A 1 559 ? -20.158 3.891 11.804 1.00 89.94 559 GLN A O 1
ATOM 4079 N N . ARG A 1 560 ? -20.872 2.946 9.895 1.00 92.25 560 ARG A N 1
ATOM 4080 C CA . ARG A 1 560 ? -20.410 3.978 8.948 1.00 92.25 560 ARG A CA 1
ATOM 4081 C C . ARG A 1 560 ? -20.810 5.401 9.362 1.00 92.25 560 ARG A C 1
ATOM 4083 O O . ARG A 1 560 ? -21.977 5.781 9.214 1.00 92.25 560 ARG A O 1
ATOM 4090 N N . ASN A 1 561 ? -19.837 6.209 9.784 1.00 96.06 561 ASN A N 1
ATOM 4091 C CA . ASN A 1 561 ? -20.029 7.653 9.930 1.00 96.06 561 ASN A CA 1
ATOM 4092 C C . ASN A 1 561 ? -20.018 8.350 8.559 1.00 96.06 561 ASN A C 1
ATOM 4094 O O . ASN A 1 561 ? -19.519 7.808 7.567 1.00 96.06 561 ASN A O 1
ATOM 4098 N N . VAL A 1 562 ? -20.560 9.566 8.513 1.00 94.38 562 VAL A N 1
ATOM 4099 C CA . VAL A 1 562 ? -20.528 10.460 7.347 1.00 94.38 562 VAL A CA 1
ATOM 4100 C C . VAL A 1 562 ? -19.994 11.815 7.799 1.00 94.38 562 VAL A C 1
ATOM 4102 O O . VAL A 1 562 ? -20.564 12.409 8.709 1.00 94.38 562 VAL A O 1
ATOM 4105 N N . ILE A 1 563 ? -18.891 12.287 7.214 1.00 95.31 563 ILE A N 1
ATOM 4106 C CA . ILE A 1 563 ? -18.156 13.469 7.687 1.00 95.31 563 ILE A CA 1
ATOM 4107 C C . ILE A 1 563 ? -17.764 14.347 6.492 1.00 95.31 563 ILE A C 1
ATOM 4109 O O . ILE A 1 563 ? -16.824 14.036 5.758 1.00 95.31 563 ILE A O 1
ATOM 4113 N N . ALA A 1 564 ? -18.479 15.452 6.290 1.00 91.94 564 ALA A N 1
ATOM 4114 C CA . ALA A 1 564 ? -18.299 16.350 5.145 1.00 91.94 564 ALA A CA 1
ATOM 4115 C C . ALA A 1 564 ? -18.454 17.824 5.554 1.00 91.94 564 ALA A C 1
ATOM 4117 O O . ALA A 1 564 ? -18.908 18.115 6.661 1.00 91.94 564 ALA A O 1
ATOM 4118 N N . PHE A 1 565 ? -18.113 18.756 4.659 1.00 88.81 565 PHE A N 1
ATOM 4119 C CA . PHE A 1 565 ? -18.287 20.207 4.850 1.00 88.81 565 PHE A CA 1
ATOM 4120 C C . PHE A 1 565 ? -17.551 20.835 6.056 1.00 88.81 565 PHE A C 1
ATOM 4122 O O . PHE A 1 565 ? -17.877 21.955 6.454 1.00 88.81 565 PHE A O 1
ATOM 4129 N N . GLN A 1 566 ? -16.576 20.156 6.668 1.00 91.81 566 GLN A N 1
ATOM 4130 C CA . GLN A 1 566 ? -15.826 20.708 7.805 1.00 91.81 566 GLN A CA 1
ATOM 4131 C C . GLN A 1 566 ? -14.846 21.786 7.334 1.00 91.81 566 GLN A C 1
ATOM 4133 O O . GLN A 1 566 ? -14.236 21.661 6.279 1.00 91.81 566 GLN A O 1
ATOM 4138 N N . ARG A 1 567 ? -14.630 22.851 8.110 1.00 90.81 567 ARG A N 1
ATOM 4139 C CA . ARG A 1 567 ? -13.628 23.871 7.741 1.00 90.81 567 ARG A CA 1
ATOM 4140 C C . ARG A 1 567 ? -12.184 23.395 7.976 1.00 90.81 567 ARG A C 1
ATOM 4142 O O . ARG A 1 567 ? -11.269 23.897 7.324 1.00 90.81 567 ARG A O 1
ATOM 4149 N N . GLY A 1 568 ? -11.985 22.472 8.914 1.00 91.44 568 GLY A N 1
ATOM 4150 C CA . GLY A 1 568 ? -10.736 21.749 9.143 1.00 91.44 568 GLY A CA 1
ATOM 4151 C C . GLY A 1 568 ? -10.645 20.468 8.309 1.00 91.44 568 GLY A C 1
ATOM 4152 O O . GLY A 1 568 ? -11.069 20.428 7.155 1.00 91.44 568 GLY A O 1
ATOM 4153 N N . ALA A 1 569 ? -10.079 19.420 8.897 1.00 94.81 569 ALA A N 1
ATOM 4154 C CA . ALA A 1 569 ? -10.092 18.072 8.347 1.00 94.81 569 ALA A CA 1
ATOM 4155 C C . ALA A 1 569 ? -11.428 17.358 8.632 1.00 94.81 569 ALA A C 1
ATOM 4157 O O . ALA A 1 569 ? -12.191 17.756 9.518 1.00 94.81 569 ALA A O 1
ATOM 4158 N N . GLY A 1 570 ? -11.701 16.265 7.918 1.00 96.44 570 GLY A N 1
ATOM 4159 C CA . GLY A 1 570 ? -12.790 15.357 8.293 1.00 96.44 570 GLY A CA 1
ATOM 4160 C C . GLY A 1 570 ? -12.494 14.692 9.641 1.00 96.44 570 GLY A C 1
ATOM 4161 O O . GLY A 1 570 ? -13.255 14.840 10.598 1.00 96.44 570 GLY A O 1
ATOM 4162 N N . ILE A 1 571 ? -11.340 14.031 9.734 1.00 98.38 571 ILE A N 1
ATOM 4163 C CA . ILE A 1 571 ? -10.785 13.479 10.976 1.00 98.38 571 ILE A CA 1
ATOM 4164 C C . ILE A 1 571 ? -9.365 14.025 11.167 1.00 98.38 571 ILE A C 1
ATOM 4166 O O . ILE A 1 571 ? -8.548 13.932 10.250 1.00 98.38 571 ILE A O 1
ATOM 4170 N N . ARG A 1 572 ? -9.050 14.553 12.356 1.00 97.75 572 ARG A N 1
ATOM 4171 C CA . ARG A 1 572 ? -7.680 14.875 12.785 1.00 97.75 572 ARG A CA 1
ATOM 4172 C C . ARG A 1 572 ? -7.248 13.965 13.932 1.00 97.75 572 ARG A C 1
ATOM 4174 O O . ARG A 1 572 ? -7.992 13.801 14.895 1.00 97.75 572 ARG A O 1
ATOM 4181 N N . LEU A 1 573 ? -6.027 13.446 13.856 1.00 97.19 573 LEU A N 1
ATOM 4182 C CA . LEU A 1 573 ? -5.327 12.769 14.945 1.00 97.19 573 LEU A CA 1
ATOM 4183 C C . LEU A 1 573 ? -4.112 13.617 15.318 1.00 97.19 573 LEU A C 1
ATOM 4185 O O . LEU A 1 573 ? -3.359 14.014 14.430 1.00 97.19 573 LEU A O 1
ATOM 4189 N N . GLN A 1 574 ? -3.935 13.926 16.602 1.00 94.00 574 GLN A N 1
ATOM 4190 C CA . GLN A 1 574 ? -2.914 14.866 17.053 1.00 94.00 574 GLN A CA 1
ATOM 4191 C C . GLN A 1 574 ? -2.184 14.379 18.311 1.00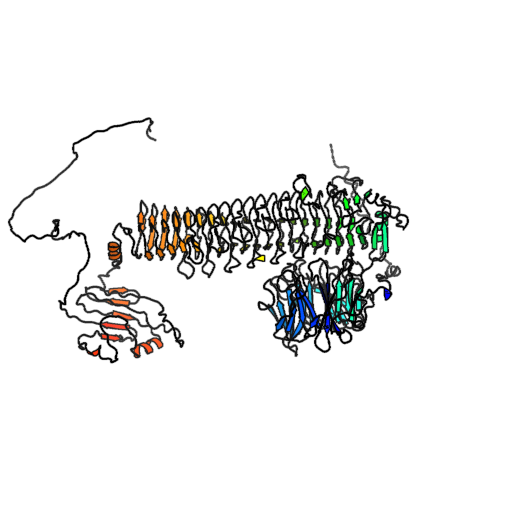 94.00 574 GLN A C 1
ATOM 4193 O O . GLN A 1 574 ? -2.759 14.272 19.399 1.00 94.00 574 GLN A O 1
ATOM 4198 N N . GLY A 1 575 ? -0.872 14.189 18.163 1.00 88.25 575 GLY A N 1
ATOM 4199 C CA . GLY A 1 575 ? 0.054 13.849 19.238 1.00 88.25 575 GLY A CA 1
ATOM 4200 C C . GLY A 1 575 ? 0.145 12.351 19.534 1.00 88.25 575 GLY A C 1
ATOM 4201 O O . GLY A 1 575 ? -0.772 11.574 19.277 1.00 88.25 575 GLY A O 1
ATOM 4202 N N . ARG A 1 576 ? 1.278 11.950 20.123 1.00 82.56 576 ARG A N 1
ATOM 4203 C CA . ARG A 1 576 ? 1.693 10.541 20.260 1.00 82.56 576 ARG A CA 1
ATOM 4204 C C . ARG A 1 576 ? 0.783 9.675 21.125 1.00 82.56 576 ARG A C 1
ATOM 4206 O O . ARG A 1 576 ? 0.880 8.458 21.036 1.00 82.56 576 ARG A O 1
ATOM 4213 N N . GLY A 1 577 ? -0.092 10.276 21.933 1.00 80.81 577 GLY A N 1
ATOM 4214 C CA . GLY A 1 577 ? -1.118 9.529 22.658 1.00 80.81 577 GLY A CA 1
ATOM 4215 C C . GLY A 1 577 ? -2.291 9.068 21.785 1.00 80.81 577 GLY A C 1
ATOM 4216 O O . GLY A 1 577 ? -3.046 8.222 22.230 1.00 80.81 577 GLY A O 1
ATOM 4217 N N . ALA A 1 578 ? -2.470 9.582 20.561 1.00 88.44 578 ALA A N 1
ATOM 4218 C CA . ALA A 1 578 ? -3.565 9.196 19.658 1.00 88.44 578 ALA A CA 1
ATOM 4219 C C . ALA A 1 578 ? -3.301 7.854 18.929 1.00 88.44 578 ALA A C 1
ATOM 4221 O O . ALA A 1 578 ? -3.702 7.669 17.778 1.00 88.44 578 ALA A O 1
ATOM 4222 N N . SER A 1 579 ? -2.580 6.940 19.588 1.00 83.44 579 SER A N 1
ATOM 4223 C CA . SER A 1 579 ? -2.101 5.674 19.030 1.00 83.44 579 SER A CA 1
ATOM 4224 C C . SER A 1 579 ? -3.202 4.628 18.878 1.00 83.44 579 SER A C 1
ATOM 4226 O O . SER A 1 579 ? -4.242 4.721 19.528 1.00 83.44 579 SER A O 1
ATOM 4228 N N . GLU A 1 580 ? -2.971 3.597 18.059 1.00 81.44 580 GLU A N 1
ATOM 4229 C CA . GLU A 1 580 ? -3.901 2.460 17.893 1.00 81.44 580 GLU A CA 1
ATOM 4230 C C . GLU A 1 580 ? -5.310 2.899 17.433 1.00 81.44 580 GLU A C 1
ATOM 4232 O O . GLU A 1 580 ? -6.316 2.253 17.730 1.00 81.44 580 GLU A O 1
ATOM 4237 N N . THR A 1 581 ? -5.405 4.037 16.737 1.00 90.25 581 THR A N 1
ATOM 4238 C CA . THR A 1 581 ? -6.680 4.562 16.235 1.00 90.25 581 THR A CA 1
ATOM 4239 C C . THR A 1 581 ? -7.109 3.789 14.990 1.00 90.25 581 THR A C 1
ATOM 4241 O O . THR A 1 581 ? -6.355 3.703 14.023 1.00 90.25 581 THR A O 1
ATOM 4244 N N . GLN A 1 582 ? -8.345 3.288 14.977 1.00 93.31 582 GLN A N 1
ATOM 4245 C CA . GLN A 1 582 ? -8.947 2.594 13.837 1.00 93.31 582 GLN A CA 1
ATOM 4246 C C . GLN A 1 582 ? -10.004 3.477 13.168 1.00 93.31 582 GLN A C 1
ATOM 4248 O O . GLN A 1 582 ? -10.957 3.920 13.809 1.00 93.31 582 GLN A O 1
ATOM 4253 N N . ILE A 1 583 ? -9.869 3.719 11.866 1.00 98.25 583 ILE A N 1
ATOM 4254 C CA . ILE A 1 583 ? -10.808 4.504 11.056 1.00 98.25 583 ILE A CA 1
ATOM 4255 C C . ILE A 1 583 ? -11.373 3.578 9.982 1.00 98.25 583 ILE A C 1
ATOM 4257 O O . ILE A 1 583 ? -10.710 3.309 8.983 1.00 98.25 583 ILE A O 1
ATOM 4261 N N . LEU A 1 584 ? -12.589 3.070 10.194 1.00 94.81 584 LEU A N 1
ATOM 4262 C CA . LEU A 1 584 ? -13.160 1.952 9.438 1.00 94.81 584 LEU A CA 1
ATOM 4263 C C . LEU A 1 584 ? -14.507 2.313 8.792 1.00 94.81 584 LEU A C 1
ATOM 4265 O O . LEU A 1 584 ? -15.447 2.743 9.459 1.00 94.81 584 LEU A O 1
ATOM 4269 N N . GLY A 1 585 ? -14.631 2.077 7.489 1.00 94.12 585 GLY A N 1
ATOM 4270 C CA . GLY A 1 585 ? -15.903 2.026 6.773 1.00 94.12 585 GLY A CA 1
ATOM 4271 C C . GLY A 1 585 ? -16.654 3.352 6.656 1.00 94.12 585 GLY A C 1
ATOM 4272 O O . GLY A 1 585 ? -17.861 3.331 6.419 1.00 94.12 585 GLY A O 1
ATOM 4273 N N . ASN A 1 586 ? -15.993 4.499 6.824 1.00 96.88 586 ASN A N 1
ATOM 4274 C CA . ASN A 1 586 ? -16.612 5.830 6.847 1.00 96.88 586 ASN A CA 1
ATOM 4275 C C . ASN A 1 586 ? -16.775 6.457 5.446 1.00 96.88 586 ASN A C 1
ATOM 4277 O O . ASN A 1 586 ? -16.126 6.048 4.481 1.00 96.88 586 ASN A O 1
ATOM 4281 N N . LEU A 1 587 ? -17.614 7.495 5.348 1.00 94.88 587 LEU A N 1
ATOM 4282 C CA . LEU A 1 587 ? -17.627 8.453 4.233 1.00 94.88 587 LEU A CA 1
ATOM 4283 C C . LEU A 1 587 ? -16.990 9.772 4.692 1.00 94.88 587 LEU A C 1
ATOM 4285 O O . LEU A 1 587 ? -17.459 10.358 5.667 1.00 94.88 587 LEU A O 1
ATOM 4289 N N . ILE A 1 588 ? -15.942 10.236 4.008 1.00 95.44 588 ILE A N 1
ATOM 4290 C CA . ILE A 1 588 ? -15.130 11.388 4.428 1.00 95.44 588 ILE A CA 1
ATOM 4291 C C . ILE A 1 588 ? -14.901 12.341 3.243 1.00 95.44 588 ILE A C 1
ATOM 4293 O O . ILE A 1 588 ? -14.274 11.977 2.250 1.00 95.44 588 ILE A O 1
ATOM 4297 N N . GLY A 1 589 ? -15.426 13.566 3.353 1.00 90.12 589 GLY A N 1
ATOM 4298 C CA . GLY A 1 589 ? -15.501 14.566 2.271 1.00 90.12 589 GLY A CA 1
ATOM 4299 C C . GLY A 1 589 ? -16.660 14.330 1.291 1.00 90.12 589 GLY A C 1
ATOM 4300 O O . GLY A 1 589 ? -16.803 15.020 0.284 1.00 90.12 589 GLY A O 1
ATOM 4301 N N . THR A 1 590 ? -17.509 13.344 1.588 1.00 85.81 590 THR A N 1
ATOM 4302 C CA . THR A 1 590 ? -18.653 12.950 0.767 1.00 85.81 590 THR A CA 1
ATOM 4303 C C . THR A 1 590 ? -19.816 12.457 1.630 1.00 85.81 590 THR A C 1
ATOM 4305 O O . THR A 1 590 ? -19.687 12.254 2.838 1.00 85.81 590 THR A O 1
ATOM 4308 N N . ARG A 1 591 ? -20.975 12.277 0.998 1.00 75.81 591 ARG A N 1
ATOM 4309 C CA . ARG A 1 591 ? -22.275 11.967 1.611 1.00 75.81 591 ARG A CA 1
ATOM 4310 C C . ARG A 1 591 ? -22.882 10.694 1.020 1.00 75.81 591 ARG A C 1
ATOM 4312 O O . ARG A 1 591 ? -22.386 10.152 0.036 1.00 75.81 591 ARG A O 1
ATOM 4319 N N . ARG A 1 592 ? -23.986 10.209 1.597 1.00 73.75 592 ARG A N 1
ATOM 4320 C CA . ARG A 1 592 ? -24.712 9.033 1.082 1.00 73.75 592 ARG A CA 1
ATOM 4321 C C . ARG A 1 592 ? -25.438 9.411 -0.223 1.00 73.75 592 ARG A C 1
ATOM 4323 O O . ARG A 1 592 ? -26.493 10.038 -0.185 1.00 73.75 592 ARG A O 1
ATOM 4330 N N . ILE A 1 593 ? -24.867 9.065 -1.382 1.00 60.69 593 ILE A N 1
ATOM 4331 C CA . ILE A 1 593 ? -25.408 9.419 -2.708 1.00 60.69 593 ILE A CA 1
ATOM 4332 C C . ILE A 1 593 ? -26.077 8.201 -3.358 1.00 60.69 593 ILE A C 1
ATOM 4334 O O . ILE A 1 593 ? -25.440 7.189 -3.640 1.00 60.69 593 ILE A O 1
ATOM 4338 N N . ALA A 1 594 ? -27.368 8.313 -3.680 1.00 47.62 594 ALA A N 1
ATOM 4339 C CA . ALA A 1 594 ? -28.017 7.370 -4.588 1.00 47.62 594 ALA A CA 1
ATOM 4340 C C . ALA A 1 594 ? -27.506 7.594 -6.024 1.00 47.62 594 ALA A C 1
ATOM 4342 O O . ALA A 1 594 ? -27.462 8.732 -6.495 1.00 47.62 594 ALA A O 1
ATOM 4343 N N . ARG A 1 595 ? -27.168 6.505 -6.731 1.00 43.94 595 ARG A N 1
ATOM 4344 C CA . ARG A 1 595 ? -26.453 6.459 -8.030 1.00 43.94 595 ARG A CA 1
ATOM 4345 C C . ARG A 1 595 ? -26.933 7.447 -9.113 1.00 43.94 595 ARG A C 1
ATOM 4347 O O . ARG A 1 595 ? -26.151 7.851 -9.963 1.00 43.94 595 ARG A O 1
ATOM 4354 N N . ALA A 1 596 ? -28.198 7.868 -9.076 1.00 37.41 596 ALA A N 1
ATOM 4355 C CA . ALA A 1 596 ? -28.779 8.838 -10.010 1.00 37.41 596 ALA A CA 1
ATOM 4356 C C . ALA A 1 596 ? -28.333 10.308 -9.806 1.00 37.41 596 ALA A C 1
ATOM 4358 O O . ALA A 1 596 ? -28.607 11.134 -10.672 1.00 37.41 596 ALA A O 1
ATOM 4359 N N . LEU A 1 597 ? -27.675 10.654 -8.690 1.00 46.56 597 LEU A N 1
ATOM 4360 C CA . LEU A 1 597 ? -27.318 12.040 -8.327 1.00 46.56 597 LEU A CA 1
ATOM 4361 C C . LEU A 1 597 ? -25.819 12.379 -8.445 1.00 46.56 597 LEU A C 1
ATOM 4363 O O . LEU A 1 597 ? -25.437 13.519 -8.186 1.00 46.56 597 LEU A O 1
ATOM 4367 N N . ALA A 1 598 ? -24.964 11.428 -8.836 1.00 46.81 598 ALA A N 1
ATOM 4368 C CA . ALA A 1 598 ? -23.513 11.641 -8.908 1.00 46.81 598 ALA A CA 1
ATOM 4369 C C . ALA A 1 598 ? -23.104 12.729 -9.927 1.00 46.81 598 ALA A C 1
ATOM 4371 O O . ALA A 1 598 ? -22.186 13.505 -9.677 1.00 46.81 598 ALA A O 1
ATOM 4372 N N . ASN A 1 599 ? -23.829 12.843 -11.044 1.00 38.22 599 ASN A N 1
ATOM 4373 C CA . ASN A 1 599 ? -23.437 13.680 -12.186 1.00 38.22 599 ASN A CA 1
ATOM 4374 C C . ASN A 1 599 ? -23.902 15.152 -12.112 1.00 38.22 599 ASN A C 1
ATOM 4376 O O . ASN A 1 599 ? -23.742 15.872 -13.096 1.00 38.22 599 ASN A O 1
ATOM 4380 N N . SER A 1 600 ? -24.526 15.612 -11.016 1.00 39.00 600 SER A N 1
ATOM 4381 C CA . SER A 1 600 ? -25.278 16.884 -11.018 1.00 39.00 600 SER A CA 1
ATOM 4382 C C . SER A 1 600 ? -24.940 17.900 -9.918 1.00 39.00 600 SER A C 1
ATOM 4384 O O . SER A 1 600 ? -25.704 18.850 -9.749 1.00 39.00 600 SER A O 1
ATOM 4386 N N . VAL A 1 601 ? -23.847 17.744 -9.157 1.00 43.59 601 VAL A N 1
ATOM 4387 C CA . VAL A 1 601 ? -23.458 18.742 -8.132 1.00 43.59 601 VAL A CA 1
ATOM 4388 C C . VAL 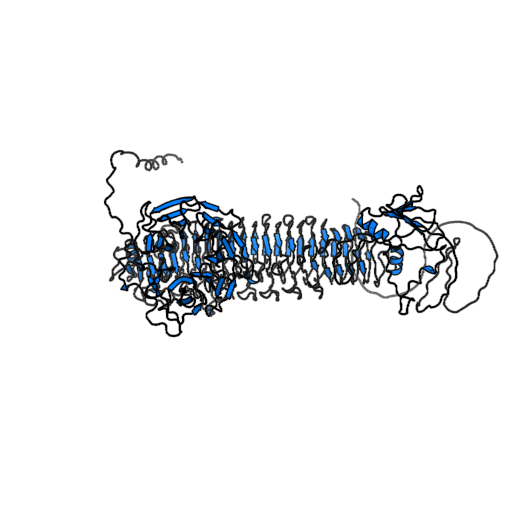A 1 601 ? -21.942 18.971 -8.055 1.00 43.59 601 VAL A C 1
ATOM 4390 O O . VAL A 1 601 ? -21.247 18.472 -7.172 1.00 43.59 601 VAL A O 1
ATOM 4393 N N . ALA A 1 602 ? -21.437 19.794 -8.978 1.00 42.78 602 ALA A N 1
ATOM 4394 C CA . ALA A 1 602 ? -20.095 20.378 -8.925 1.00 42.78 602 ALA A CA 1
ATOM 4395 C C . ALA A 1 602 ? -20.055 21.573 -7.946 1.00 42.78 602 ALA A C 1
ATOM 4397 O O . ALA A 1 602 ? -19.859 22.722 -8.338 1.00 42.78 602 ALA A O 1
ATOM 4398 N N . SER A 1 603 ? -20.296 21.297 -6.665 1.00 43.41 603 SER A N 1
ATOM 4399 C CA . SER A 1 603 ? -20.206 22.257 -5.560 1.00 43.41 603 SER A CA 1
ATOM 4400 C C . SER A 1 603 ? -19.450 21.603 -4.408 1.00 43.41 603 SER A C 1
ATOM 4402 O O . SER A 1 603 ? -19.897 20.552 -3.950 1.00 43.41 603 SER A O 1
ATOM 4404 N N . ASN A 1 604 ? -18.335 22.202 -3.972 1.00 50.91 604 ASN A N 1
ATOM 4405 C CA . ASN A 1 604 ? -17.417 21.681 -2.950 1.00 50.91 604 ASN A CA 1
ATOM 4406 C C . ASN A 1 604 ? -18.156 20.960 -1.807 1.00 50.91 604 ASN A C 1
ATOM 4408 O O . ASN A 1 604 ? -18.849 21.608 -1.028 1.00 50.91 604 ASN A O 1
ATOM 4412 N N . GLN A 1 605 ? -17.999 19.634 -1.704 1.00 61.97 605 GLN A N 1
ATOM 4413 C CA . GLN A 1 605 ? -18.574 18.807 -0.622 1.00 61.97 605 GLN A CA 1
ATOM 4414 C C . GLN A 1 605 ? -17.589 18.671 0.559 1.00 61.97 605 GLN A C 1
ATOM 4416 O O . GLN A 1 605 ? -17.629 17.731 1.351 1.00 61.97 605 GLN A O 1
ATOM 4421 N N . SER A 1 606 ? -16.659 19.620 0.638 1.00 68.56 606 SER A N 1
ATOM 4422 C CA . SER A 1 606 ? -15.293 19.403 1.082 1.00 68.56 606 SER A CA 1
ATOM 4423 C C . SER A 1 606 ? -15.085 19.575 2.574 1.00 68.56 606 SER A C 1
ATOM 4425 O O . SER A 1 606 ? -15.681 20.432 3.221 1.00 68.56 606 SER A O 1
ATOM 4427 N N . ASN A 1 607 ? -14.142 18.801 3.107 1.00 80.81 607 ASN A N 1
ATOM 4428 C CA . ASN A 1 607 ? -13.405 19.238 4.281 1.00 80.81 607 ASN A CA 1
ATOM 4429 C C . ASN A 1 607 ? -12.283 20.185 3.813 1.00 80.81 607 ASN A C 1
ATOM 4431 O O . ASN A 1 607 ? -11.607 19.884 2.829 1.00 80.81 607 ASN A O 1
ATOM 4435 N N . GLY A 1 608 ? -12.113 21.327 4.483 1.00 79.88 608 GLY A N 1
ATOM 4436 C CA . GLY A 1 608 ? -11.234 22.438 4.083 1.00 79.88 608 GLY A CA 1
ATOM 4437 C C . GLY A 1 608 ? -9.728 22.181 4.229 1.00 79.88 608 GLY A C 1
ATOM 4438 O O . GLY A 1 608 ? -8.913 23.032 3.867 1.00 79.88 608 GLY A O 1
ATOM 4439 N N . GLN A 1 609 ? -9.350 21.024 4.771 1.00 81.56 609 GLN A N 1
ATOM 4440 C CA . GLN A 1 609 ? -7.996 20.472 4.738 1.00 81.56 609 GLN A CA 1
ATOM 4441 C C . GLN A 1 609 ? -8.039 19.072 4.094 1.00 81.56 609 GLN A C 1
ATOM 4443 O O . GLN A 1 609 ? -8.629 18.905 3.025 1.00 81.56 609 GLN A O 1
ATOM 4448 N N . GLY A 1 610 ? -7.403 18.074 4.715 1.00 85.06 610 GLY A N 1
ATOM 4449 C CA . GLY A 1 610 ? -7.491 16.686 4.268 1.00 85.06 610 GLY A CA 1
ATOM 4450 C C . GLY A 1 610 ? -8.781 15.997 4.725 1.00 85.06 610 GLY A C 1
ATOM 4451 O O . GLY A 1 610 ? -9.438 16.442 5.669 1.00 85.06 610 GLY A O 1
ATOM 4452 N N . GLY A 1 611 ? -9.119 14.868 4.104 1.00 94.69 611 GLY A N 1
ATOM 4453 C CA . GLY A 1 611 ? -10.148 13.970 4.633 1.00 94.69 611 GLY A CA 1
ATOM 4454 C C . GLY A 1 611 ? -9.738 13.396 5.990 1.00 94.69 611 GLY A C 1
ATOM 4455 O O . GLY A 1 611 ? -10.450 13.570 6.980 1.00 94.69 611 GLY A O 1
ATOM 4456 N N . ILE A 1 612 ? -8.552 12.789 6.050 1.00 98.38 612 ILE A N 1
ATOM 4457 C CA . ILE A 1 612 ? -7.883 12.378 7.292 1.00 98.38 612 ILE A CA 1
ATOM 4458 C C . ILE A 1 612 ? -6.542 13.115 7.405 1.00 98.38 612 ILE A C 1
ATOM 4460 O O . ILE A 1 612 ? -5.791 13.183 6.433 1.00 98.38 612 ILE A O 1
ATOM 4464 N N . TYR A 1 613 ? -6.241 13.656 8.585 1.00 97.50 613 TYR A N 1
ATOM 4465 C CA . TYR A 1 613 ? -4.984 14.335 8.910 1.00 97.50 613 TYR A CA 1
ATOM 4466 C C . TYR A 1 613 ? -4.382 13.718 10.180 1.00 97.50 613 TYR A C 1
ATOM 4468 O O . TYR A 1 613 ? -4.892 13.959 11.273 1.00 97.50 613 TYR A O 1
ATOM 4476 N N . SER A 1 614 ? -3.323 12.919 10.045 1.00 96.75 614 SER A N 1
ATOM 4477 C CA . SER A 1 614 ? -2.635 12.266 11.167 1.00 96.75 614 SER A CA 1
ATOM 4478 C C . SER A 1 614 ? -1.290 12.937 11.448 1.00 96.75 614 SER A C 1
ATOM 4480 O O . SER A 1 614 ? -0.500 13.137 10.522 1.00 96.75 614 SER A O 1
ATOM 4482 N N . ASP A 1 615 ? -1.053 13.333 12.701 1.00 94.62 615 ASP A N 1
ATOM 4483 C CA . ASP A 1 615 ? 0.010 14.276 13.060 1.00 94.62 615 ASP A CA 1
ATOM 4484 C C . ASP A 1 615 ? 0.720 13.918 14.381 1.00 94.62 615 ASP A C 1
ATOM 4486 O O . ASP A 1 615 ? 0.189 14.114 15.479 1.00 94.62 615 ASP A O 1
ATOM 4490 N N . ASP A 1 616 ? 1.941 13.385 14.266 1.00 91.06 616 ASP A N 1
ATOM 4491 C CA . ASP A 1 616 ? 2.697 12.706 15.333 1.00 91.06 616 ASP A CA 1
ATOM 4492 C C . ASP A 1 616 ? 1.910 11.551 16.025 1.00 91.06 616 ASP A C 1
ATOM 4494 O O . ASP A 1 616 ? 2.175 11.251 17.189 1.00 91.06 616 ASP A O 1
ATOM 4498 N N . ALA A 1 617 ? 0.962 10.893 15.337 1.00 89.94 617 ALA A N 1
ATOM 4499 C CA . ALA A 1 617 ? 0.052 9.876 15.901 1.00 89.94 617 ALA A CA 1
ATOM 4500 C C . ALA A 1 617 ? 0.325 8.446 15.349 1.00 89.94 617 ALA A C 1
ATOM 4502 O O . ALA A 1 617 ? -0.058 8.148 14.214 1.00 89.94 617 ALA A O 1
ATOM 4503 N N . PRO A 1 618 ? 0.999 7.556 16.111 1.00 84.50 618 PRO A N 1
ATOM 4504 C CA . PRO A 1 618 ? 1.516 6.281 15.597 1.00 84.50 618 PRO A CA 1
ATOM 4505 C C . PRO A 1 618 ? 0.440 5.200 15.475 1.00 84.50 618 PRO A C 1
ATOM 4507 O O . PRO A 1 618 ? -0.601 5.281 16.121 1.00 84.50 618 PRO A O 1
ATOM 4510 N N . ALA A 1 619 ? 0.734 4.132 14.727 1.00 81.88 619 ALA A N 1
ATOM 4511 C CA . ALA A 1 619 ? -0.096 2.919 14.696 1.00 81.88 619 ALA A CA 1
ATOM 4512 C C . ALA A 1 619 ? -1.579 3.188 14.365 1.00 81.88 619 ALA A C 1
ATOM 4514 O O . ALA A 1 619 ? -2.489 2.673 15.014 1.00 81.88 619 ALA A O 1
ATOM 4515 N N . THR A 1 620 ? -1.826 4.059 13.382 1.00 89.94 620 THR A N 1
ATOM 4516 C CA . THR A 1 620 ? -3.181 4.367 12.906 1.00 89.94 620 THR A CA 1
ATOM 4517 C C . THR A 1 620 ? -3.571 3.393 11.796 1.00 89.94 620 THR A C 1
ATOM 4519 O O . THR A 1 620 ? -2.869 3.301 10.791 1.00 89.94 620 THR A O 1
ATOM 4522 N N . GLN A 1 621 ? -4.712 2.718 11.928 1.00 92.38 621 GLN A N 1
ATOM 4523 C CA . GLN A 1 621 ? -5.292 1.891 10.869 1.00 92.38 621 GLN A CA 1
ATOM 4524 C C . GLN A 1 621 ? -6.372 2.686 10.121 1.00 92.38 621 GLN A C 1
ATOM 4526 O O . GLN A 1 621 ? -7.381 3.093 10.699 1.00 92.38 621 GLN A O 1
ATOM 4531 N N . ILE A 1 622 ? -6.170 2.912 8.824 1.00 97.50 622 ILE A N 1
ATOM 4532 C CA . ILE A 1 622 ? -7.107 3.591 7.927 1.00 97.50 622 ILE A CA 1
ATOM 4533 C C . ILE A 1 622 ? -7.656 2.562 6.940 1.00 97.50 622 ILE A C 1
ATOM 4535 O O . ILE A 1 622 ? -7.025 2.224 5.940 1.00 97.50 622 ILE A O 1
ATOM 4539 N N . GLY A 1 623 ? -8.866 2.089 7.209 1.00 94.75 623 GLY A N 1
ATOM 4540 C CA . GLY A 1 623 ? -9.501 1.010 6.463 1.00 94.75 623 GLY A CA 1
ATOM 4541 C C . GLY A 1 623 ? -9.050 -0.369 6.944 1.00 94.75 623 GLY A C 1
ATOM 4542 O O . GLY A 1 623 ? -8.720 -0.532 8.113 1.00 94.75 623 GLY A O 1
ATOM 4543 N N . GLY A 1 624 ? -9.078 -1.374 6.072 1.00 85.56 624 GLY A N 1
ATOM 4544 C CA . GLY A 1 624 ? -8.713 -2.747 6.427 1.00 85.56 624 GLY A CA 1
ATOM 4545 C C . GLY A 1 624 ? -9.160 -3.778 5.393 1.00 85.56 624 GLY A C 1
ATOM 4546 O O . GLY A 1 624 ? -9.970 -3.478 4.514 1.00 85.56 624 GLY A O 1
ATOM 4547 N N . THR A 1 625 ? -8.660 -5.005 5.539 1.00 78.31 625 THR A N 1
ATOM 4548 C CA . THR A 1 625 ? -8.969 -6.171 4.688 1.00 78.31 625 THR A CA 1
ATOM 4549 C C . THR A 1 625 ? -10.385 -6.730 4.887 1.00 78.31 625 THR A C 1
ATOM 4551 O O . THR A 1 625 ? -10.939 -7.362 3.985 1.00 78.31 625 THR A O 1
ATOM 4554 N N . ALA A 1 626 ? -11.008 -6.483 6.044 1.00 76.50 626 ALA A N 1
ATOM 4555 C CA . ALA A 1 626 ? -12.367 -6.930 6.338 1.00 76.50 626 ALA A CA 1
ATOM 4556 C C . ALA A 1 626 ? -13.422 -6.243 5.443 1.00 76.50 626 ALA A C 1
ATOM 4558 O O . ALA A 1 626 ? -13.344 -5.053 5.122 1.00 76.50 626 ALA A O 1
ATOM 4559 N N . ALA A 1 627 ? -14.462 -6.983 5.064 1.00 77.38 627 ALA A N 1
ATOM 4560 C CA . ALA A 1 627 ? -15.508 -6.514 4.169 1.00 77.38 627 ALA A CA 1
ATOM 4561 C C . ALA A 1 627 ? -16.236 -5.296 4.764 1.00 77.38 627 ALA A C 1
ATOM 4563 O O . ALA A 1 627 ? -16.816 -5.345 5.846 1.00 77.38 627 ALA A O 1
ATOM 4564 N N . GLY A 1 628 ? -16.194 -4.175 4.040 1.00 82.12 628 GLY A N 1
ATOM 4565 C CA . GLY A 1 628 ? -16.767 -2.903 4.485 1.00 82.12 628 GLY A CA 1
ATOM 4566 C C . GLY A 1 628 ? -15.871 -2.060 5.404 1.00 82.12 628 GLY A C 1
ATOM 4567 O O . GLY A 1 628 ? -16.261 -0.936 5.712 1.00 82.12 628 GLY A O 1
ATOM 4568 N N . ALA A 1 629 ? -14.676 -2.534 5.789 1.00 87.06 629 ALA A N 1
ATOM 4569 C CA . ALA A 1 629 ? -13.701 -1.745 6.553 1.00 87.06 629 ALA A CA 1
ATOM 4570 C C . ALA A 1 629 ? -13.105 -0.584 5.741 1.00 87.06 629 ALA A C 1
ATOM 4572 O O . ALA A 1 629 ? -12.775 0.448 6.314 1.00 87.06 629 ALA A O 1
ATOM 4573 N N . GLY A 1 630 ? -13.005 -0.705 4.415 1.00 93.00 630 GLY A N 1
ATOM 4574 C CA . GLY A 1 630 ? -12.527 0.369 3.539 1.00 93.00 630 GLY A CA 1
ATOM 4575 C C . GLY A 1 630 ? -13.370 1.651 3.623 1.00 93.00 630 GLY A C 1
ATOM 4576 O O . GLY A 1 630 ? -14.595 1.623 3.457 1.00 93.00 630 GLY A O 1
ATOM 4577 N N . ASN A 1 631 ? -12.715 2.792 3.855 1.00 97.50 631 ASN A N 1
ATOM 4578 C CA . ASN A 1 631 ? -13.351 4.112 3.830 1.00 97.50 631 ASN A CA 1
ATOM 4579 C C . ASN A 1 631 ? -13.492 4.631 2.391 1.00 97.50 631 ASN A C 1
ATOM 4581 O O . ASN A 1 631 ? -12.769 4.210 1.488 1.00 97.50 631 ASN A O 1
ATOM 4585 N N . ILE A 1 632 ? -14.376 5.610 2.192 1.00 96.25 632 ILE A N 1
ATOM 4586 C CA . ILE A 1 632 ? -14.430 6.429 0.973 1.00 96.25 632 ILE A CA 1
ATOM 4587 C C . ILE A 1 632 ? -13.982 7.847 1.343 1.00 96.25 632 ILE A C 1
ATOM 4589 O O . ILE A 1 632 ? -14.642 8.508 2.148 1.00 96.25 632 ILE A O 1
ATOM 4593 N N . ILE A 1 633 ? -12.854 8.291 0.786 1.00 97.06 633 ILE A N 1
ATOM 4594 C CA . ILE A 1 633 ? -12.135 9.513 1.171 1.00 97.06 633 ILE A CA 1
ATOM 4595 C C . ILE A 1 633 ? -11.933 10.387 -0.075 1.00 97.06 633 ILE A C 1
ATOM 4597 O O . ILE A 1 633 ? -10.935 10.295 -0.796 1.00 97.06 633 ILE A O 1
ATOM 4601 N N . SER A 1 634 ? -12.931 11.217 -0.352 1.00 93.31 634 SER A N 1
ATOM 4602 C CA . SER A 1 634 ? -13.167 11.825 -1.666 1.00 93.31 634 SER A CA 1
ATOM 4603 C C . SER A 1 634 ? -13.794 13.209 -1.505 1.00 93.31 634 SER A C 1
ATOM 4605 O O . SER A 1 634 ? -14.459 13.450 -0.506 1.00 93.31 634 SER A O 1
ATOM 4607 N N . GLY A 1 635 ? -13.625 14.114 -2.472 1.00 88.69 635 GLY A N 1
ATOM 4608 C CA . GLY A 1 635 ? -14.259 15.442 -2.451 1.00 88.69 635 GLY A CA 1
ATOM 4609 C C . GLY A 1 635 ? -13.672 16.474 -1.473 1.00 88.69 635 GLY A C 1
ATOM 4610 O O . GLY A 1 635 ? -14.258 17.546 -1.328 1.00 88.69 635 GLY A O 1
ATOM 4611 N N . ASN A 1 636 ? -12.549 16.190 -0.803 1.00 91.25 636 ASN A N 1
ATOM 4612 C CA . ASN A 1 636 ? -11.892 17.110 0.142 1.00 91.25 636 ASN A CA 1
ATOM 4613 C C . ASN A 1 636 ? -11.143 18.245 -0.594 1.00 91.25 636 ASN A C 1
ATOM 4615 O O . ASN A 1 636 ? -10.706 18.048 -1.727 1.00 91.25 636 ASN A O 1
ATOM 4619 N N . ASP A 1 637 ? -10.976 19.425 0.022 1.00 90.12 637 ASP A N 1
ATOM 4620 C CA . ASP A 1 637 ? -10.371 20.593 -0.656 1.00 90.12 637 ASP A CA 1
ATOM 4621 C C . ASP A 1 637 ? -8.860 20.432 -0.883 1.00 90.12 637 ASP A C 1
ATOM 4623 O O . ASP A 1 637 ? -8.327 20.994 -1.841 1.00 90.12 637 ASP A O 1
ATOM 4627 N N . THR A 1 638 ? -8.157 19.666 -0.036 1.00 92.06 638 THR A N 1
ATOM 4628 C CA . THR A 1 638 ? -6.754 19.293 -0.278 1.00 92.06 638 THR A CA 1
ATOM 4629 C C . THR A 1 638 ? -6.615 17.792 -0.540 1.00 92.06 638 THR A C 1
ATOM 4631 O O . THR A 1 638 ? -7.137 17.306 -1.541 1.00 92.06 638 THR A O 1
ATOM 4634 N N . ALA A 1 639 ? -5.884 17.043 0.281 1.00 95.56 639 ALA A N 1
ATOM 4635 C CA . ALA A 1 639 ? -5.623 15.627 0.044 1.00 95.56 639 ALA A CA 1
ATOM 4636 C C . ALA A 1 639 ? -6.717 14.707 0.612 1.00 95.56 639 ALA A C 1
ATOM 4638 O O . ALA A 1 639 ? -7.495 15.101 1.481 1.00 95.56 639 ALA A O 1
ATOM 4639 N N . GLY A 1 640 ? -6.755 13.451 0.164 1.00 97.06 640 GLY A N 1
ATOM 4640 C CA . GLY A 1 640 ? -7.583 12.429 0.813 1.00 97.06 640 GLY A CA 1
ATOM 4641 C C . GLY A 1 640 ? -7.059 12.120 2.220 1.00 97.06 640 GLY A C 1
ATOM 4642 O O . GLY A 1 640 ? -7.740 12.366 3.217 1.00 97.06 640 GLY A O 1
ATOM 4643 N N . ILE A 1 641 ? -5.816 11.648 2.298 1.00 98.69 641 ILE A N 1
ATOM 4644 C CA . ILE A 1 641 ? -5.096 11.353 3.546 1.00 98.69 641 ILE A CA 1
ATOM 4645 C C . ILE A 1 641 ? -3.819 12.201 3.607 1.00 98.69 641 ILE A C 1
ATOM 4647 O O . ILE A 1 641 ? -3.102 12.317 2.613 1.00 98.69 641 ILE A O 1
ATOM 4651 N N . ILE A 1 642 ? -3.514 12.761 4.778 1.00 98.25 642 ILE A N 1
ATOM 4652 C CA . ILE A 1 642 ? -2.239 13.416 5.098 1.00 98.25 642 ILE A CA 1
ATOM 4653 C C . ILE A 1 642 ? -1.652 12.749 6.343 1.00 98.25 642 ILE A C 1
ATOM 4655 O O . ILE A 1 642 ? -2.297 12.729 7.391 1.00 98.25 642 ILE A O 1
ATOM 4659 N N . LEU A 1 643 ? -0.432 12.231 6.225 1.00 97.81 643 LEU A N 1
ATOM 4660 C CA . LEU A 1 643 ? 0.376 11.686 7.313 1.00 97.81 643 LEU A CA 1
ATOM 4661 C C . LEU A 1 643 ? 1.596 12.595 7.501 1.00 97.81 643 LEU A C 1
ATOM 4663 O O . LEU A 1 643 ? 2.390 12.758 6.572 1.00 97.81 643 LEU A O 1
ATOM 4667 N N . PHE A 1 644 ? 1.731 13.201 8.680 1.00 94.75 644 PHE A N 1
ATOM 4668 C CA . PHE A 1 644 ? 2.739 14.226 8.957 1.00 94.75 644 PHE A CA 1
ATOM 4669 C C . PHE A 1 644 ? 3.547 13.910 10.223 1.00 94.75 644 PHE A C 1
ATOM 4671 O O . PHE A 1 644 ? 2.980 13.505 11.239 1.00 94.75 644 PHE A O 1
ATOM 4678 N N . ARG A 1 645 ? 4.866 14.150 10.161 1.00 91.56 645 ARG A N 1
ATOM 4679 C CA . ARG A 1 645 ? 5.870 13.968 11.235 1.00 91.56 645 ARG A CA 1
ATOM 4680 C C . ARG A 1 645 ? 6.094 12.528 11.708 1.00 91.56 645 ARG A C 1
ATOM 4682 O O . ARG A 1 645 ? 5.183 11.717 11.825 1.00 91.56 645 ARG A O 1
ATOM 4689 N N . SER A 1 646 ? 7.332 12.237 12.106 1.00 82.69 646 SER A N 1
ATOM 4690 C CA . SER A 1 646 ? 7.829 10.876 12.351 1.00 82.69 646 SER A CA 1
ATOM 4691 C C . SER A 1 646 ? 7.194 10.138 13.540 1.00 82.69 646 SER A C 1
ATOM 4693 O O . SER A 1 646 ? 7.478 8.965 13.749 1.00 82.69 646 SER A O 1
ATOM 4695 N N . GLY A 1 647 ? 6.346 10.784 14.348 1.00 80.88 647 GLY A N 1
ATOM 4696 C CA . GLY A 1 647 ? 5.478 10.078 15.298 1.00 80.88 647 GLY A CA 1
ATOM 4697 C C . GLY A 1 647 ? 4.303 9.356 14.648 1.00 80.88 647 GLY A C 1
ATOM 4698 O O . GLY A 1 647 ? 3.744 8.489 15.294 1.00 80.88 647 GLY A O 1
ATOM 4699 N N . THR A 1 648 ? 3.966 9.651 13.391 1.00 87.44 648 THR A N 1
ATOM 4700 C CA . THR A 1 648 ? 2.866 9.025 12.628 1.00 87.44 648 THR A CA 1
ATOM 4701 C C . THR A 1 648 ? 3.259 7.681 11.988 1.00 87.44 648 THR A C 1
ATOM 4703 O O . THR A 1 648 ? 2.486 7.068 11.253 1.00 87.44 648 THR A O 1
ATOM 4706 N N . ALA A 1 649 ? 4.472 7.199 12.267 1.00 84.00 649 ALA A N 1
ATOM 4707 C CA . ALA A 1 649 ? 4.969 5.915 11.786 1.00 84.00 649 ALA A CA 1
ATOM 4708 C C . ALA A 1 649 ? 4.173 4.715 12.349 1.00 84.00 649 ALA A C 1
ATOM 4710 O O . ALA A 1 649 ? 3.492 4.829 13.377 1.00 84.00 649 ALA A O 1
ATOM 4711 N N . GLY A 1 650 ? 4.229 3.574 11.658 1.00 79.12 650 GLY A N 1
ATOM 4712 C CA . GLY A 1 650 ? 3.363 2.409 11.880 1.00 79.12 650 GLY A CA 1
ATOM 4713 C C . GLY A 1 650 ? 1.940 2.576 11.332 1.00 79.12 650 GLY A C 1
ATOM 4714 O O . GLY A 1 650 ? 1.039 1.860 11.754 1.00 79.12 650 GLY A O 1
ATOM 4715 N N . THR A 1 651 ? 1.689 3.554 10.456 1.00 90.19 651 THR A N 1
ATOM 4716 C CA . THR A 1 651 ? 0.350 3.764 9.875 1.00 90.19 651 THR A CA 1
ATOM 4717 C C . THR A 1 651 ? 0.071 2.755 8.758 1.00 90.19 651 THR A C 1
ATOM 4719 O O . THR A 1 651 ? 0.927 2.495 7.915 1.00 90.19 651 THR A O 1
ATOM 4722 N N . VAL A 1 652 ? -1.152 2.230 8.726 1.00 92.31 652 VAL A N 1
ATOM 4723 C CA . VAL A 1 652 ? -1.615 1.203 7.784 1.00 92.31 652 VAL A CA 1
ATOM 4724 C C . VAL A 1 652 ? -2.812 1.750 7.013 1.00 92.31 652 VAL A C 1
ATOM 4726 O O . VAL A 1 652 ? -3.771 2.221 7.619 1.00 92.31 652 VAL A O 1
ATOM 4729 N N . VAL A 1 653 ? -2.780 1.707 5.682 1.00 97.75 653 VAL A N 1
ATOM 4730 C CA . VAL A 1 653 ? -3.843 2.239 4.814 1.00 97.75 653 VAL A CA 1
ATOM 4731 C C . VAL A 1 653 ? -4.319 1.141 3.867 1.00 97.75 653 VAL A C 1
ATOM 4733 O O . VAL A 1 653 ? -3.603 0.809 2.930 1.00 97.75 653 VAL A O 1
ATOM 4736 N N . GLN A 1 654 ? -5.514 0.583 4.075 1.00 94.69 654 GLN A N 1
ATOM 4737 C CA . GLN A 1 654 ? -5.994 -0.625 3.379 1.00 94.69 654 GLN A CA 1
ATOM 4738 C C . GLN A 1 654 ? -7.446 -0.529 2.880 1.00 94.69 654 GLN A C 1
ATOM 4740 O O . GLN A 1 654 ? -8.329 -0.030 3.576 1.00 94.69 654 GLN A O 1
ATOM 4745 N N . GLY A 1 655 ? -7.718 -1.068 1.690 1.00 94.50 655 GLY A N 1
ATOM 4746 C CA . GLY A 1 655 ? -9.069 -1.285 1.152 1.00 94.50 655 GLY A CA 1
ATOM 4747 C C . GLY A 1 655 ? -9.884 -0.018 0.848 1.00 94.50 655 GLY A C 1
ATOM 4748 O O . GLY A 1 655 ? -11.084 -0.109 0.575 1.00 94.50 655 GLY A O 1
ATOM 4749 N N . ASN A 1 656 ? -9.283 1.175 0.919 1.00 98.25 656 ASN A N 1
ATOM 4750 C CA . ASN A 1 656 ? -9.991 2.451 0.787 1.00 98.25 656 ASN A CA 1
ATOM 4751 C C . ASN A 1 656 ? -10.244 2.840 -0.680 1.00 98.25 656 ASN A C 1
ATOM 4753 O O . ASN A 1 656 ? -9.460 2.522 -1.575 1.00 98.25 656 ASN A O 1
ATOM 4757 N N . LEU A 1 657 ? -11.302 3.621 -0.909 1.00 97.75 657 LEU A N 1
ATOM 4758 C CA . LEU A 1 657 ? -11.570 4.324 -2.166 1.00 97.75 657 LEU A CA 1
ATOM 4759 C C . LEU A 1 657 ? -11.227 5.812 -1.978 1.00 97.75 657 LEU A C 1
ATOM 4761 O O . LEU A 1 657 ? -11.838 6.485 -1.150 1.00 97.75 657 LEU A O 1
ATOM 4765 N N . ILE A 1 658 ? -10.230 6.327 -2.702 1.00 98.31 658 ILE A N 1
ATOM 4766 C CA . ILE A 1 658 ? -9.632 7.651 -2.466 1.00 98.31 658 ILE A CA 1
ATOM 4767 C C . ILE A 1 658 ? -9.672 8.495 -3.747 1.00 98.31 658 ILE A C 1
ATOM 4769 O O . ILE A 1 658 ? -8.930 8.240 -4.698 1.00 98.31 658 ILE A O 1
ATOM 4773 N N . GLY A 1 659 ? -10.526 9.524 -3.752 1.00 95.62 659 GLY A N 1
ATOM 4774 C CA . GLY A 1 659 ? -10.774 10.408 -4.904 1.00 95.62 659 GLY A CA 1
ATOM 4775 C C . GLY A 1 659 ? -11.834 9.895 -5.888 1.00 95.62 659 GLY A C 1
ATOM 4776 O O . GLY A 1 659 ? -12.049 10.490 -6.946 1.00 95.62 659 GLY A O 1
ATOM 4777 N N . THR A 1 660 ? -12.524 8.809 -5.538 1.00 93.31 660 THR A N 1
ATOM 4778 C CA . THR A 1 660 ? -13.547 8.135 -6.351 1.00 93.31 660 THR A CA 1
ATOM 4779 C C . THR A 1 660 ? -14.918 8.113 -5.667 1.00 93.31 660 THR A C 1
ATOM 4781 O O . THR A 1 660 ? -15.059 8.477 -4.495 1.00 93.31 660 THR A O 1
ATOM 4784 N N . ASP A 1 661 ? -15.960 7.748 -6.411 1.00 88.00 661 ASP A N 1
ATOM 4785 C CA . ASP A 1 661 ? -17.300 7.515 -5.873 1.00 88.00 661 ASP A CA 1
ATOM 4786 C C . ASP A 1 661 ? -17.398 6.196 -5.079 1.00 88.00 661 ASP A C 1
ATOM 4788 O O . ASP A 1 661 ? -16.449 5.421 -4.987 1.00 88.00 661 ASP A O 1
ATOM 4792 N N . GLN A 1 662 ? -18.558 5.932 -4.467 1.00 87.81 662 GLN A N 1
ATOM 4793 C CA . GLN A 1 662 ? -18.740 4.771 -3.581 1.00 87.81 662 GLN A CA 1
ATOM 4794 C C . GLN A 1 662 ? -18.631 3.408 -4.292 1.00 87.81 662 GLN A C 1
ATOM 4796 O O . GLN A 1 662 ? -18.369 2.401 -3.634 1.00 87.81 662 GLN A O 1
ATOM 4801 N N . ASP A 1 663 ? -18.839 3.388 -5.612 1.00 88.75 663 ASP A N 1
ATOM 4802 C CA . ASP A 1 663 ? -18.696 2.204 -6.461 1.00 88.75 663 ASP A CA 1
ATOM 4803 C C . ASP A 1 663 ? -17.217 2.023 -6.893 1.00 88.75 663 ASP A C 1
ATOM 4805 O O . ASP A 1 663 ? -16.798 0.919 -7.243 1.00 88.75 663 ASP A O 1
ATOM 4809 N N . GLY A 1 664 ? -16.408 3.093 -6.835 1.00 91.50 664 GLY A N 1
ATOM 4810 C CA . GLY A 1 664 ? -15.031 3.151 -7.332 1.00 91.50 664 GLY A CA 1
ATOM 4811 C C . GLY A 1 664 ? -14.937 3.254 -8.860 1.00 91.50 664 GLY A C 1
ATOM 4812 O O . GLY A 1 664 ? -13.908 2.898 -9.433 1.00 91.50 664 GLY A O 1
ATOM 4813 N N . GLY A 1 665 ? -16.015 3.686 -9.523 1.00 91.19 665 GLY A N 1
ATOM 4814 C CA . GLY A 1 665 ? -16.163 3.715 -10.983 1.00 91.19 665 GLY A CA 1
ATOM 4815 C C . GLY A 1 665 ? -16.164 5.117 -11.600 1.00 91.19 665 GLY A C 1
ATOM 4816 O O . GLY A 1 665 ? -15.986 5.248 -12.810 1.00 91.19 665 GLY A O 1
ATOM 4817 N N . ALA A 1 666 ? -16.346 6.166 -10.796 1.00 91.06 666 A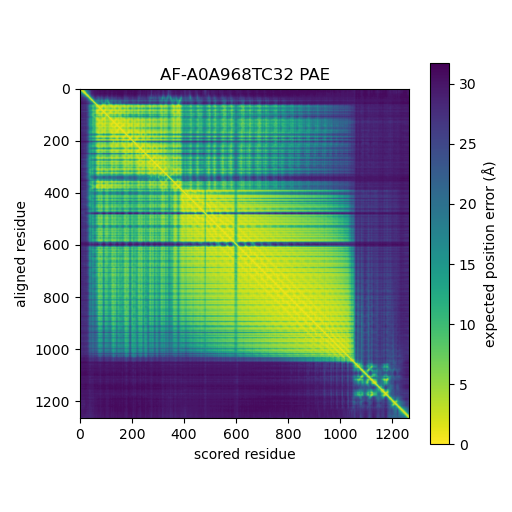LA A N 1
ATOM 4818 C CA . ALA A 1 666 ? -16.286 7.561 -11.231 1.00 91.06 666 ALA A CA 1
ATOM 4819 C C . ALA A 1 666 ? -15.404 8.407 -10.300 1.00 91.06 666 ALA A C 1
ATOM 4821 O O . ALA A 1 666 ? -15.178 8.061 -9.141 1.00 91.06 666 ALA A O 1
ATOM 4822 N N . ALA A 1 667 ? -14.896 9.534 -10.804 1.00 90.56 667 ALA A N 1
ATOM 4823 C CA . ALA A 1 667 ? -14.054 10.439 -10.028 1.00 90.56 667 ALA A CA 1
ATOM 4824 C C . ALA A 1 667 ? -14.907 11.358 -9.141 1.00 90.56 667 ALA A C 1
ATOM 4826 O O . ALA A 1 667 ? -15.791 12.064 -9.627 1.00 90.56 667 ALA A O 1
ATOM 4827 N N . LEU A 1 668 ? -14.576 11.403 -7.852 1.00 89.62 668 LEU A N 1
ATOM 4828 C CA . LEU A 1 668 ? -15.042 12.396 -6.888 1.00 89.62 668 LEU A CA 1
ATOM 4829 C C . LEU A 1 668 ? -13.797 13.021 -6.244 1.00 89.62 668 LEU A C 1
ATOM 4831 O O . LEU A 1 668 ? -13.456 12.770 -5.089 1.00 89.62 668 LEU A O 1
ATOM 4835 N N . ALA A 1 669 ? -13.061 13.758 -7.072 1.00 90.62 669 ALA A N 1
ATOM 4836 C CA . ALA A 1 669 ? -11.683 14.157 -6.819 1.00 90.62 669 ALA A CA 1
ATOM 4837 C C . ALA A 1 669 ? -11.477 14.853 -5.464 1.00 90.62 669 ALA A C 1
ATOM 4839 O O . ALA A 1 669 ? -12.242 15.746 -5.098 1.00 90.62 669 ALA A O 1
ATOM 4840 N N . ASN A 1 670 ? -10.397 14.506 -4.760 1.00 93.25 670 ASN A N 1
ATOM 4841 C CA . ASN A 1 670 ? -9.811 15.415 -3.775 1.00 93.25 670 ASN A CA 1
ATOM 4842 C C . ASN A 1 670 ? -9.027 16.515 -4.521 1.00 93.25 670 ASN A C 1
ATOM 4844 O O . ASN A 1 670 ? -8.409 16.241 -5.556 1.00 93.25 670 ASN A O 1
ATOM 4848 N N . GLY A 1 671 ? -9.054 17.750 -4.013 1.00 91.19 671 GLY A N 1
ATOM 4849 C CA . GLY A 1 671 ? -8.469 18.944 -4.647 1.00 91.19 671 GLY A CA 1
ATOM 4850 C C . GLY A 1 671 ? -6.936 18.967 -4.730 1.00 91.19 671 GLY A C 1
ATOM 4851 O O . GLY A 1 671 ? -6.366 19.819 -5.412 1.00 91.19 671 GLY A O 1
ATOM 4852 N N . GLY A 1 672 ? -6.266 18.018 -4.077 1.00 93.81 672 GLY A N 1
ATOM 4853 C CA . GLY A 1 672 ? -4.828 17.774 -4.121 1.00 93.81 672 GLY A CA 1
ATOM 4854 C C . GLY A 1 672 ? -4.495 16.312 -4.436 1.00 93.81 672 GLY A C 1
ATOM 4855 O O . GLY A 1 672 ? -5.029 15.727 -5.376 1.00 93.81 672 GLY A O 1
ATOM 4856 N N . THR A 1 673 ? -3.559 15.738 -3.680 1.00 97.88 673 THR A N 1
ATOM 4857 C CA . THR A 1 673 ? -3.074 14.353 -3.845 1.00 97.88 673 THR A CA 1
ATOM 4858 C C . THR A 1 673 ? -3.981 13.354 -3.115 1.00 97.88 673 THR A C 1
ATOM 4860 O O . THR A 1 673 ? -4.578 13.702 -2.101 1.00 97.88 673 THR A O 1
ATOM 4863 N N . GLY A 1 674 ? -4.074 12.101 -3.568 1.00 98.31 674 GLY A N 1
ATOM 4864 C CA . GLY A 1 674 ? -4.813 11.056 -2.842 1.00 98.31 674 GLY A CA 1
ATOM 4865 C C . GLY A 1 674 ? -4.264 10.800 -1.427 1.00 98.31 674 GLY A C 1
ATOM 4866 O O . GLY A 1 674 ? -4.992 10.970 -0.448 1.00 98.31 674 GLY A O 1
ATOM 4867 N N . ILE A 1 675 ? -2.977 10.454 -1.313 1.00 98.81 675 ILE A N 1
ATOM 4868 C CA . ILE A 1 675 ? -2.260 10.243 -0.040 1.00 98.81 675 ILE A CA 1
ATOM 4869 C C . ILE A 1 675 ? -0.963 11.070 -0.007 1.00 98.81 675 ILE A C 1
ATOM 4871 O O . ILE A 1 675 ? -0.154 11.000 -0.934 1.00 98.81 675 ILE A O 1
ATOM 4875 N N . VAL A 1 676 ? -0.747 11.826 1.071 1.00 98.62 676 VAL A N 1
ATOM 4876 C CA . VAL A 1 676 ? 0.481 12.590 1.348 1.00 98.62 676 VAL A CA 1
ATOM 4877 C C . VAL A 1 676 ? 1.203 12.001 2.558 1.00 98.62 676 VAL A C 1
ATOM 4879 O O . VAL A 1 676 ? 0.591 11.823 3.608 1.00 98.62 676 VAL A O 1
ATOM 4882 N N . LEU A 1 677 ? 2.501 11.743 2.410 1.00 98.44 677 LEU A N 1
ATOM 4883 C CA . LEU A 1 677 ? 3.414 11.284 3.452 1.00 98.44 677 LEU A CA 1
ATOM 4884 C C . LEU A 1 677 ? 4.561 12.297 3.572 1.00 98.44 677 LEU A C 1
ATOM 4886 O O . LEU A 1 677 ? 5.346 12.457 2.639 1.00 98.44 677 LEU A O 1
ATOM 4890 N N . ASP A 1 678 ? 4.661 12.998 4.697 1.00 96.69 678 ASP A N 1
ATOM 4891 C CA . ASP A 1 678 ? 5.646 14.068 4.900 1.00 96.69 678 ASP A CA 1
ATOM 4892 C C . ASP A 1 678 ? 6.398 13.845 6.220 1.00 96.69 678 ASP A C 1
ATOM 4894 O O . ASP A 1 678 ? 5.837 13.985 7.314 1.00 96.69 678 ASP A O 1
ATOM 4898 N N . ASN A 1 679 ? 7.677 13.457 6.098 1.00 95.00 679 ASN A N 1
ATOM 4899 C CA . ASN A 1 679 ? 8.561 13.116 7.217 1.00 95.00 679 ASN A CA 1
ATOM 4900 C C . ASN A 1 679 ? 7.969 12.020 8.139 1.00 95.00 679 ASN A C 1
ATOM 4902 O O . ASN A 1 679 ? 8.025 12.131 9.364 1.00 95.00 679 ASN A O 1
ATOM 4906 N N . VAL A 1 680 ? 7.367 10.976 7.553 1.00 93.19 680 VAL A N 1
ATOM 4907 C CA . VAL A 1 680 ? 6.811 9.797 8.250 1.00 93.19 680 VAL A CA 1
ATOM 4908 C C . VAL A 1 680 ? 7.559 8.532 7.837 1.00 93.19 680 VAL A C 1
ATOM 4910 O O . VAL A 1 680 ? 7.745 8.302 6.650 1.00 93.19 680 VAL A O 1
ATOM 4913 N N . ASP A 1 681 ? 7.982 7.709 8.791 1.00 89.50 681 ASP A N 1
ATOM 4914 C CA . ASP A 1 681 ? 8.603 6.413 8.492 1.00 89.50 681 ASP A CA 1
ATOM 4915 C C . ASP A 1 681 ? 7.576 5.262 8.586 1.00 89.50 681 ASP A C 1
ATOM 4917 O O . ASP A 1 681 ? 6.478 5.466 9.097 1.00 89.50 681 ASP A O 1
ATOM 4921 N N . ASP A 1 682 ? 7.935 4.055 8.137 1.00 85.38 682 ASP A N 1
ATOM 4922 C CA . ASP A 1 682 ? 7.249 2.787 8.464 1.00 85.38 682 ASP A CA 1
ATOM 4923 C C . ASP A 1 682 ? 5.727 2.814 8.204 1.00 85.38 682 ASP A C 1
ATOM 4925 O O . ASP A 1 682 ? 4.915 2.611 9.109 1.00 85.38 682 ASP A O 1
ATOM 4929 N N . VAL A 1 683 ? 5.322 3.113 6.965 1.00 92.00 683 VAL A N 1
ATOM 4930 C CA . VAL A 1 683 ? 3.906 3.154 6.547 1.00 92.00 683 VAL A CA 1
ATOM 4931 C C . VAL A 1 683 ? 3.619 2.056 5.526 1.00 92.00 683 VAL A C 1
ATOM 4933 O O . VAL A 1 683 ? 4.327 1.944 4.522 1.00 92.00 683 VAL A O 1
ATOM 4936 N N . LEU A 1 684 ? 2.545 1.295 5.746 1.00 93.44 684 LEU A N 1
ATOM 4937 C CA . LEU A 1 684 ? 2.002 0.326 4.793 1.00 93.44 684 LEU A CA 1
ATOM 4938 C C . LEU A 1 684 ? 0.815 0.943 4.039 1.00 93.44 684 LEU A C 1
ATOM 4940 O O . LEU A 1 684 ? -0.158 1.391 4.646 1.00 93.44 684 LEU A O 1
ATOM 4944 N N . ILE A 1 685 ? 0.878 0.952 2.707 1.00 97.75 685 ILE A N 1
ATOM 4945 C CA . ILE A 1 685 ? -0.221 1.351 1.825 1.00 97.75 685 ILE A CA 1
ATOM 4946 C C . ILE A 1 685 ? -0.604 0.153 0.964 1.00 97.75 685 ILE A C 1
ATOM 4948 O O . ILE A 1 685 ? 0.110 -0.229 0.037 1.00 97.75 685 ILE A O 1
ATOM 4952 N N . GLY A 1 686 ? -1.769 -0.402 1.265 1.00 94.69 686 GLY A N 1
ATOM 4953 C CA . GLY A 1 686 ? -2.285 -1.631 0.699 1.00 94.69 686 GLY A CA 1
ATOM 4954 C C . GLY A 1 686 ? -1.780 -2.846 1.472 1.00 94.69 686 GLY A C 1
ATOM 4955 O O . GLY A 1 686 ? -1.801 -2.850 2.701 1.00 94.69 686 GLY A O 1
ATOM 4956 N N . GLY A 1 687 ? -1.369 -3.887 0.761 1.00 85.81 687 GLY A N 1
ATOM 4957 C CA . GLY A 1 687 ? -0.940 -5.153 1.346 1.00 85.81 687 GLY A CA 1
ATOM 4958 C C . GLY A 1 687 ? -0.910 -6.255 0.294 1.00 85.81 687 GLY A C 1
ATOM 4959 O O . GLY A 1 687 ? -0.971 -5.979 -0.905 1.00 85.81 687 GLY A O 1
ATOM 4960 N N . SER A 1 688 ? -0.820 -7.499 0.753 1.00 78.06 688 SER A N 1
ATOM 4961 C CA . SER A 1 688 ? -0.795 -8.705 -0.084 1.00 78.06 688 SER A CA 1
ATOM 4962 C C . SER A 1 688 ? -2.076 -9.539 -0.006 1.00 78.06 688 SER A C 1
ATOM 4964 O O . SER A 1 688 ? -2.168 -10.559 -0.677 1.00 78.06 688 SER A O 1
ATOM 4966 N N . ASP A 1 689 ? -3.074 -9.118 0.770 1.00 76.25 689 ASP A N 1
ATOM 4967 C CA . ASP A 1 689 ? -4.355 -9.824 0.869 1.00 76.25 689 ASP A CA 1
ATOM 4968 C C . ASP A 1 689 ? -5.343 -9.341 -0.206 1.00 76.25 689 ASP A C 1
ATOM 4970 O O . ASP A 1 689 ? -5.330 -8.155 -0.563 1.00 76.25 689 ASP A O 1
ATOM 4974 N N . PRO A 1 690 ? -6.289 -10.186 -0.668 1.00 74.06 690 PRO A N 1
ATOM 4975 C CA . PRO A 1 690 ? -7.206 -9.854 -1.768 1.00 74.06 690 PRO A CA 1
ATOM 4976 C C . PRO A 1 690 ? -8.046 -8.572 -1.602 1.00 74.06 690 PRO A C 1
ATOM 4978 O O . PRO A 1 690 ? -8.558 -8.044 -2.590 1.00 74.06 690 PRO A O 1
ATOM 4981 N N . ASN A 1 691 ? -8.198 -8.067 -0.371 1.00 81.00 691 ASN A N 1
ATOM 4982 C CA . ASN A 1 691 ? -8.935 -6.840 -0.041 1.00 81.00 691 ASN A CA 1
ATOM 4983 C C . ASN A 1 691 ? -8.050 -5.697 0.500 1.00 81.00 691 ASN A C 1
ATOM 4985 O O . ASN A 1 691 ? -8.576 -4.624 0.798 1.00 81.00 691 ASN A O 1
ATOM 4989 N N . ALA A 1 692 ? -6.733 -5.890 0.639 1.00 86.81 692 ALA A N 1
ATOM 4990 C CA . ALA A 1 692 ? -5.839 -4.878 1.205 1.00 86.81 692 ALA A CA 1
ATOM 4991 C C . ALA A 1 692 ? -5.644 -3.669 0.270 1.00 86.81 692 ALA A C 1
ATOM 4993 O O . ALA A 1 692 ? -5.509 -2.539 0.736 1.00 86.81 692 ALA A O 1
ATOM 4994 N N . GLY A 1 693 ? -5.659 -3.882 -1.049 1.00 93.06 693 GLY A N 1
ATOM 4995 C CA . GLY A 1 693 ? -5.399 -2.849 -2.056 1.00 93.06 693 GLY A CA 1
ATOM 4996 C C . GLY A 1 693 ? -6.368 -1.658 -2.026 1.00 93.06 693 GLY A C 1
ATOM 4997 O O . GLY A 1 693 ? -7.588 -1.824 -2.042 1.00 93.06 693 GLY A O 1
ATOM 4998 N N . ASN A 1 694 ? -5.828 -0.435 -2.038 1.00 98.50 694 ASN A N 1
ATOM 4999 C CA . ASN A 1 694 ? -6.620 0.795 -2.158 1.00 98.50 694 ASN A CA 1
ATOM 5000 C C . ASN A 1 694 ? -6.856 1.169 -3.632 1.00 98.50 694 ASN A C 1
ATOM 5002 O O . ASN A 1 694 ? -6.015 0.895 -4.489 1.00 98.50 694 ASN A O 1
ATOM 5006 N N . VAL A 1 695 ? -7.949 1.885 -3.919 1.00 98.56 695 VAL A N 1
ATOM 5007 C CA . VAL A 1 695 ? -8.193 2.547 -5.215 1.00 98.56 695 VAL A CA 1
ATOM 5008 C C . VAL A 1 695 ? -7.913 4.039 -5.061 1.00 98.56 695 VAL A C 1
ATOM 5010 O O . VAL A 1 695 ? -8.678 4.749 -4.412 1.00 98.56 695 VAL A O 1
ATOM 5013 N N . ILE A 1 696 ? -6.815 4.522 -5.640 1.00 98.88 696 ILE A N 1
ATOM 5014 C CA . ILE A 1 696 ? -6.280 5.875 -5.438 1.00 98.88 696 ILE A CA 1
ATOM 5015 C C . ILE A 1 696 ? -6.272 6.597 -6.788 1.00 98.88 696 ILE A C 1
ATOM 5017 O O . ILE A 1 696 ? -5.303 6.535 -7.550 1.00 98.88 696 ILE A O 1
ATOM 5021 N N . SER A 1 697 ? -7.391 7.246 -7.106 1.00 98.25 697 SER A N 1
ATOM 5022 C CA . SER A 1 697 ? -7.751 7.618 -8.480 1.00 98.25 697 SER A CA 1
ATOM 5023 C C . SER A 1 697 ? -8.578 8.903 -8.537 1.00 98.25 697 SER A C 1
ATOM 5025 O O . SER A 1 697 ? -9.230 9.283 -7.571 1.00 98.25 697 SER A O 1
ATOM 5027 N N . GLY A 1 698 ? -8.561 9.588 -9.681 1.00 95.94 698 GLY A N 1
ATOM 5028 C CA . GLY A 1 698 ? -9.343 10.801 -9.937 1.00 95.94 698 GLY A CA 1
ATOM 5029 C C . GLY A 1 698 ? -8.869 12.077 -9.227 1.00 95.94 698 GLY A C 1
ATOM 5030 O O . GLY A 1 698 ? -9.475 13.125 -9.434 1.00 95.94 698 GLY A O 1
ATOM 5031 N N . ASN A 1 699 ? -7.809 12.031 -8.413 1.00 97.12 699 ASN A N 1
ATOM 5032 C CA . ASN A 1 699 ? -7.340 13.174 -7.618 1.00 97.12 699 ASN A CA 1
ATOM 5033 C C . ASN A 1 699 ? -6.697 14.277 -8.494 1.00 97.12 699 ASN A C 1
ATOM 5035 O O . ASN A 1 699 ? -6.116 13.995 -9.546 1.00 97.12 699 ASN A O 1
ATOM 5039 N N . VAL A 1 700 ? -6.795 15.546 -8.072 1.00 96.00 700 VAL A N 1
ATOM 5040 C CA . VAL A 1 700 ? -6.360 16.724 -8.866 1.00 96.00 700 VAL A CA 1
ATOM 5041 C C . VAL A 1 700 ? -4.829 16.883 -8.936 1.00 96.00 700 VAL A C 1
ATOM 5043 O O . VAL A 1 700 ? -4.310 17.559 -9.827 1.00 96.00 700 VAL A O 1
ATOM 5046 N N . ALA A 1 701 ? -4.079 16.239 -8.042 1.00 97.12 701 ALA A N 1
ATOM 5047 C CA . ALA A 1 701 ? -2.622 16.160 -8.111 1.00 97.12 701 ALA A CA 1
ATOM 5048 C C . ALA A 1 701 ? -2.140 14.726 -8.394 1.00 97.12 701 ALA A C 1
ATOM 5050 O O . ALA A 1 701 ? -2.450 14.169 -9.448 1.00 97.12 701 ALA A O 1
ATOM 5051 N N . LEU A 1 702 ? -1.332 14.153 -7.501 1.00 98.62 702 LEU A N 1
ATOM 5052 C CA . LEU A 1 702 ? -0.832 12.782 -7.614 1.00 98.62 702 LEU A CA 1
ATOM 5053 C C . LEU A 1 702 ? -1.827 11.782 -6.997 1.00 98.62 702 LEU A C 1
ATOM 5055 O O . LEU A 1 702 ? -2.735 12.169 -6.259 1.00 98.62 702 LEU A O 1
ATOM 5059 N N . GLY A 1 703 ? -1.631 10.488 -7.240 1.00 98.69 703 GLY A N 1
ATOM 5060 C CA . GLY A 1 703 ? -2.241 9.446 -6.411 1.00 98.69 703 GLY A CA 1
ATOM 5061 C C . GLY A 1 703 ? -1.597 9.418 -5.022 1.00 98.69 703 GLY A C 1
ATOM 5062 O O . GLY A 1 703 ? -2.266 9.656 -4.019 1.00 98.69 703 GLY A O 1
ATOM 5063 N N . ILE A 1 704 ? -0.280 9.210 -4.969 1.00 98.88 704 ILE A N 1
ATOM 5064 C CA . ILE A 1 704 ? 0.518 9.176 -3.734 1.00 98.88 704 ILE A CA 1
ATOM 5065 C C . ILE A 1 704 ? 1.744 10.091 -3.874 1.00 98.88 704 ILE A C 1
ATOM 5067 O O . ILE A 1 704 ? 2.405 10.106 -4.917 1.00 98.88 704 ILE A O 1
ATOM 5071 N N . ILE A 1 705 ? 2.092 10.807 -2.804 1.00 98.44 705 ILE A N 1
ATOM 5072 C CA . ILE A 1 705 ? 3.408 11.433 -2.635 1.00 98.44 705 ILE A CA 1
ATOM 5073 C C . ILE A 1 705 ? 4.016 11.075 -1.277 1.00 98.44 705 ILE A C 1
ATOM 5075 O O . ILE A 1 705 ? 3.331 11.177 -0.263 1.00 98.44 705 ILE A O 1
ATOM 5079 N N . ALA A 1 706 ? 5.302 10.725 -1.258 1.00 98.06 706 ALA A N 1
ATOM 5080 C CA . ALA A 1 706 ? 6.110 10.708 -0.042 1.00 98.06 706 ALA A CA 1
ATOM 5081 C C . ALA A 1 706 ? 7.322 11.632 -0.193 1.00 98.06 706 ALA A C 1
ATOM 5083 O O . ALA A 1 706 ? 8.033 11.554 -1.198 1.00 98.06 706 ALA A O 1
ATOM 5084 N N . GLU A 1 707 ? 7.554 12.512 0.779 1.00 96.25 707 GLU A N 1
ATOM 5085 C CA . GLU A 1 707 ? 8.657 13.475 0.748 1.00 96.25 707 GLU A CA 1
ATOM 5086 C C . GLU A 1 707 ? 9.230 13.814 2.139 1.00 96.25 707 GLU A C 1
ATOM 5088 O O . GLU A 1 707 ? 8.801 13.286 3.166 1.00 96.25 707 GLU A O 1
ATOM 5093 N N . ASN A 1 708 ? 10.266 14.660 2.161 1.00 91.94 708 ASN A N 1
ATOM 5094 C CA . ASN A 1 708 ? 10.932 15.163 3.370 1.00 91.94 708 ASN A CA 1
ATOM 5095 C C . ASN A 1 708 ? 11.491 14.069 4.306 1.00 91.94 708 ASN A C 1
ATOM 5097 O O . ASN A 1 708 ? 11.431 14.206 5.527 1.00 91.94 708 ASN A O 1
ATOM 5101 N N . ASN A 1 709 ? 12.125 13.031 3.745 1.00 87.62 709 ASN A N 1
ATOM 5102 C CA . ASN A 1 709 ? 12.642 11.852 4.460 1.00 87.62 709 ASN A CA 1
ATOM 5103 C C . ASN A 1 709 ? 11.543 10.945 5.051 1.00 87.62 709 ASN A C 1
ATOM 5105 O O . ASN A 1 709 ? 11.719 10.421 6.146 1.00 87.62 709 ASN A O 1
ATOM 5109 N N . ALA A 1 710 ? 10.424 10.743 4.353 1.00 93.94 710 ALA A N 1
ATOM 5110 C CA . ALA A 1 710 ? 9.444 9.715 4.707 1.00 93.94 710 ALA A CA 1
ATOM 5111 C C . ALA A 1 710 ? 9.895 8.305 4.244 1.00 93.94 710 ALA A C 1
ATOM 5113 O O . ALA A 1 710 ? 9.670 7.949 3.090 1.00 93.94 710 ALA A O 1
ATOM 5114 N N . ASN A 1 711 ? 10.605 7.530 5.076 1.00 92.25 711 ASN A N 1
ATOM 5115 C CA . ASN A 1 711 ? 11.353 6.326 4.655 1.00 92.25 711 ASN A CA 1
ATOM 5116 C C . ASN A 1 711 ? 10.650 5.008 5.028 1.00 92.25 711 ASN A C 1
ATOM 5118 O O . ASN A 1 711 ? 9.728 4.989 5.833 1.00 92.25 711 ASN A O 1
ATOM 5122 N N . ARG A 1 712 ? 11.150 3.870 4.517 1.00 90.75 712 ARG A N 1
ATOM 5123 C CA . A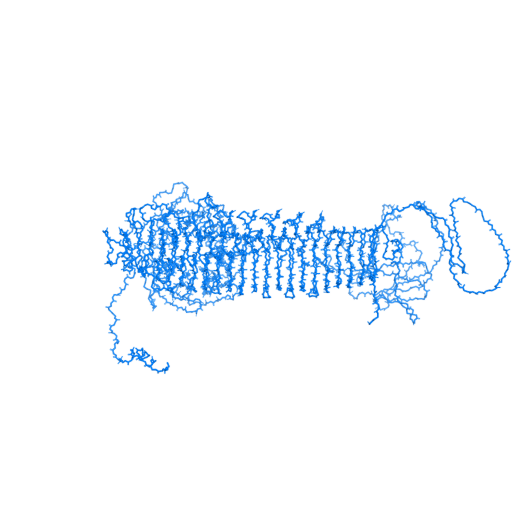RG A 1 712 ? 10.634 2.523 4.868 1.00 90.75 712 ARG A CA 1
ATOM 5124 C C . ARG A 1 712 ? 9.130 2.365 4.584 1.00 90.75 712 ARG A C 1
ATOM 5126 O O . ARG A 1 712 ? 8.391 1.732 5.332 1.00 90.75 712 ARG A O 1
ATOM 5133 N N . ILE A 1 713 ? 8.674 2.974 3.491 1.00 94.75 713 ILE A N 1
ATOM 5134 C CA . ILE A 1 713 ? 7.284 2.921 3.035 1.00 94.75 713 ILE A CA 1
ATOM 5135 C C . ILE A 1 713 ? 7.094 1.674 2.169 1.00 94.75 713 ILE A C 1
ATOM 5137 O O . ILE A 1 713 ? 7.844 1.463 1.213 1.00 94.75 713 ILE A O 1
ATOM 5141 N N . THR A 1 714 ? 6.073 0.875 2.470 1.00 95.25 714 THR A N 1
ATOM 5142 C CA . THR A 1 714 ? 5.672 -0.279 1.654 1.00 95.25 714 THR A CA 1
ATOM 5143 C C . THR A 1 714 ? 4.375 0.050 0.928 1.00 95.25 714 THR A C 1
ATOM 5145 O O . THR A 1 714 ? 3.393 0.446 1.550 1.00 95.25 714 THR A O 1
ATOM 5148 N N . ILE A 1 715 ? 4.369 -0.079 -0.398 1.00 98.31 715 ILE A N 1
ATOM 5149 C CA . ILE A 1 715 ? 3.224 0.234 -1.259 1.00 98.31 715 ILE A CA 1
ATOM 5150 C C . ILE A 1 715 ? 2.937 -1.002 -2.113 1.00 98.31 715 ILE A C 1
ATOM 5152 O O . ILE A 1 715 ? 3.691 -1.283 -3.043 1.00 98.31 715 ILE A O 1
ATOM 5156 N N . THR A 1 716 ? 1.876 -1.750 -1.813 1.00 95.88 716 THR A N 1
ATOM 5157 C CA . THR A 1 716 ? 1.570 -3.063 -2.420 1.00 95.88 716 THR A CA 1
ATOM 5158 C C . THR A 1 716 ? 0.074 -3.234 -2.704 1.00 95.88 716 THR A C 1
ATOM 5160 O O . THR A 1 716 ? -0.772 -2.726 -1.976 1.00 95.88 716 THR A O 1
ATOM 5163 N N . GLY A 1 717 ? -0.276 -3.916 -3.796 1.00 95.94 717 GLY A N 1
ATOM 5164 C CA . GLY A 1 717 ? -1.662 -4.280 -4.135 1.00 95.94 717 GLY A CA 1
ATOM 5165 C C . GLY A 1 717 ? -2.588 -3.140 -4.595 1.00 95.94 717 GLY A C 1
ATOM 5166 O O . GLY A 1 717 ? -3.780 -3.364 -4.807 1.00 95.94 717 GLY A O 1
ATOM 5167 N N . ASN A 1 718 ? -2.099 -1.902 -4.741 1.00 98.62 718 ASN A N 1
ATOM 5168 C CA . ASN A 1 718 ? -2.955 -0.733 -4.988 1.00 98.62 718 ASN A CA 1
ATOM 5169 C C . ASN A 1 718 ? -3.311 -0.531 -6.470 1.00 98.62 718 ASN A C 1
ATOM 5171 O O . ASN A 1 718 ? -2.480 -0.714 -7.360 1.00 98.62 718 ASN A O 1
ATOM 5175 N N . LEU A 1 719 ? -4.519 -0.025 -6.725 1.00 98.62 719 LEU A N 1
ATOM 5176 C CA . LEU A 1 719 ? -4.963 0.469 -8.029 1.00 98.62 719 LEU A CA 1
ATOM 5177 C C . LEU A 1 719 ? -4.804 1.997 -8.066 1.00 98.62 719 LEU A C 1
ATOM 5179 O O . LEU A 1 719 ? -5.528 2.716 -7.380 1.00 98.62 719 LEU A O 1
ATOM 5183 N N . ILE A 1 720 ? -3.846 2.510 -8.842 1.00 98.88 720 ILE A N 1
ATOM 5184 C CA . ILE A 1 720 ? -3.455 3.930 -8.849 1.00 98.88 720 ILE A CA 1
ATOM 5185 C C . ILE A 1 720 ? -3.709 4.544 -10.232 1.00 98.88 720 ILE A C 1
ATOM 5187 O O . ILE A 1 720 ? -2.927 4.353 -11.166 1.00 98.88 720 ILE A O 1
ATOM 5191 N N . GLY A 1 721 ? -4.790 5.323 -10.348 1.00 98.56 721 GLY A N 1
ATOM 5192 C CA . GLY A 1 721 ? -5.213 5.989 -11.589 1.00 98.56 721 GLY A CA 1
ATOM 5193 C C . GLY A 1 721 ? -6.188 5.189 -12.461 1.00 98.56 721 GLY A C 1
ATOM 5194 O O . GLY A 1 721 ? -6.439 5.557 -13.610 1.00 98.56 721 GLY A O 1
ATOM 5195 N N . THR A 1 722 ? -6.761 4.115 -11.922 1.00 98.19 722 THR A N 1
ATOM 5196 C CA . THR A 1 722 ? -7.770 3.266 -12.574 1.00 98.19 722 THR A CA 1
ATOM 5197 C C . THR A 1 722 ? -9.058 3.179 -11.753 1.00 98.19 722 THR A C 1
ATOM 5199 O O . THR A 1 722 ? -9.104 3.601 -10.595 1.00 98.19 722 THR A O 1
ATOM 5202 N N . ASP A 1 723 ? -10.134 2.688 -12.359 1.00 97.12 723 ASP A N 1
ATOM 5203 C CA . ASP A 1 723 ? -11.346 2.305 -11.637 1.00 97.12 723 ASP A CA 1
ATOM 5204 C C . ASP A 1 723 ? -11.106 1.078 -10.732 1.00 97.12 723 ASP A C 1
ATOM 5206 O O . ASP A 1 723 ? -10.070 0.418 -10.805 1.00 97.12 723 ASP A O 1
ATOM 5210 N N . ARG A 1 724 ? -12.096 0.711 -9.911 1.00 95.81 724 ARG A N 1
ATOM 5211 C CA . ARG A 1 724 ? -12.007 -0.448 -9.005 1.00 95.81 724 ARG A CA 1
ATOM 5212 C C . ARG A 1 724 ? -11.784 -1.799 -9.708 1.00 95.81 724 ARG A C 1
ATOM 5214 O O . ARG A 1 724 ? -11.297 -2.723 -9.062 1.00 95.81 724 ARG A O 1
ATOM 5221 N N . THR A 1 725 ? -12.111 -1.947 -10.995 1.00 96.19 725 THR A N 1
ATOM 5222 C CA . THR A 1 725 ? -11.772 -3.163 -11.763 1.00 96.19 725 THR A CA 1
ATOM 5223 C C . THR A 1 725 ? -10.330 -3.171 -12.276 1.00 96.19 725 THR A C 1
ATOM 5225 O O . THR A 1 725 ? -9.801 -4.240 -12.575 1.00 96.19 725 THR A O 1
ATOM 5228 N N . GLY A 1 726 ? -9.676 -2.008 -12.366 1.00 97.31 726 GLY A N 1
ATOM 5229 C CA . GLY A 1 726 ? -8.358 -1.861 -12.980 1.00 97.31 726 GLY A CA 1
ATOM 5230 C C . GLY A 1 726 ? -8.375 -1.957 -14.512 1.00 97.31 726 GLY A C 1
ATOM 5231 O O . GLY A 1 726 ? -7.348 -2.278 -15.105 1.00 97.31 726 GLY A O 1
ATOM 5232 N N . THR A 1 727 ? -9.519 -1.712 -15.161 1.00 96.81 727 THR A N 1
ATOM 5233 C CA . THR A 1 727 ? -9.674 -1.829 -16.630 1.00 96.81 727 THR A CA 1
ATOM 5234 C C . THR A 1 727 ? -10.021 -0.504 -17.313 1.00 96.81 727 THR A C 1
ATOM 5236 O O . THR A 1 727 ? -9.823 -0.354 -18.519 1.00 96.81 727 THR A O 1
ATOM 5239 N N . ILE A 1 728 ? -10.491 0.490 -16.555 1.00 96.69 728 ILE A N 1
ATOM 5240 C CA . ILE A 1 728 ? -10.868 1.819 -17.038 1.00 96.69 728 ILE A CA 1
ATOM 5241 C C . ILE A 1 728 ? -9.919 2.856 -16.428 1.00 96.69 728 ILE A C 1
ATOM 5243 O O . ILE A 1 728 ? -9.656 2.862 -15.226 1.00 96.69 728 ILE A O 1
ATOM 5247 N N . ALA A 1 729 ? -9.404 3.768 -17.257 1.00 97.12 729 ALA A N 1
ATOM 5248 C CA . ALA A 1 729 ? -8.553 4.858 -16.791 1.00 97.12 729 ALA A CA 1
ATOM 5249 C C . ALA A 1 729 ? -9.375 5.888 -16.000 1.00 97.12 729 ALA A C 1
ATOM 5251 O O . ALA A 1 729 ? -10.338 6.461 -16.509 1.00 97.12 729 ALA A O 1
ATOM 5252 N N . LEU A 1 730 ? -8.939 6.163 -14.773 1.00 96.50 730 LEU A N 1
ATOM 5253 C CA . LEU A 1 730 ? -9.525 7.128 -13.845 1.00 96.50 730 LEU A CA 1
ATOM 5254 C C . LEU A 1 730 ? -8.392 7.964 -13.224 1.00 96.50 730 LEU A C 1
ATOM 5256 O O . LEU A 1 730 ? -8.242 8.068 -12.009 1.00 96.50 730 LEU A O 1
ATOM 5260 N N . GLY A 1 731 ? -7.516 8.477 -14.090 1.00 96.00 731 GLY A N 1
ATOM 5261 C CA . GLY A 1 731 ? -6.187 8.965 -13.729 1.00 96.00 731 GLY A CA 1
ATOM 5262 C C . GLY A 1 731 ? -6.158 10.096 -12.702 1.00 96.00 731 GLY A C 1
ATOM 5263 O O . GLY A 1 731 ? -6.955 11.032 -12.764 1.00 96.00 731 GLY A O 1
ATOM 5264 N N . ASN A 1 732 ? -5.166 10.058 -11.811 1.00 98.38 732 ASN A N 1
ATOM 5265 C CA . ASN A 1 732 ? -4.779 11.232 -11.028 1.00 98.38 732 ASN A CA 1
ATOM 5266 C C . ASN A 1 732 ? -4.066 12.226 -11.960 1.00 98.38 732 ASN A C 1
ATOM 5268 O O . ASN A 1 732 ? -3.243 11.820 -12.788 1.00 98.38 732 ASN A O 1
ATOM 5272 N N . GLN A 1 733 ? -4.395 13.515 -11.882 1.00 97.62 733 GLN A N 1
ATOM 5273 C CA . GLN A 1 733 ? -4.132 14.454 -12.983 1.00 97.62 733 GLN A CA 1
ATOM 5274 C C . GLN A 1 733 ? -2.645 14.786 -13.209 1.00 97.62 733 GLN A C 1
ATOM 5276 O O . GLN A 1 733 ? -2.283 15.160 -14.321 1.00 97.62 733 GLN A O 1
ATOM 5281 N N . GLN A 1 734 ? -1.774 14.627 -12.206 1.00 97.19 734 GLN A N 1
ATOM 5282 C CA . GLN A 1 734 ? -0.336 14.933 -12.315 1.00 97.19 734 GLN A CA 1
ATOM 5283 C C . GLN A 1 734 ? 0.570 13.689 -12.394 1.00 97.19 734 GLN A C 1
ATOM 5285 O O . GLN A 1 734 ? 1.755 13.823 -12.699 1.00 97.19 734 GLN A O 1
ATOM 5290 N N . GLY A 1 735 ? 0.045 12.487 -12.134 1.00 98.00 735 GLY A N 1
ATOM 5291 C CA . GLY A 1 735 ? 0.827 11.245 -12.081 1.00 98.00 735 GLY A CA 1
ATOM 5292 C C . GLY A 1 735 ? 0.375 10.284 -10.978 1.00 98.00 735 GLY A C 1
ATOM 5293 O O . GLY A 1 735 ? -0.447 10.642 -10.137 1.00 98.00 735 GLY A O 1
ATOM 5294 N N . GLY A 1 736 ? 0.900 9.058 -10.984 1.00 98.56 736 GLY A N 1
ATOM 5295 C CA . GLY A 1 736 ? 0.523 8.014 -10.026 1.00 98.56 736 GLY A CA 1
ATOM 5296 C C . GLY A 1 736 ? 1.191 8.188 -8.660 1.00 98.56 736 GLY A C 1
ATOM 5297 O O . GLY A 1 736 ? 0.550 8.609 -7.699 1.00 98.56 736 GLY A O 1
ATOM 5298 N N . LEU A 1 737 ? 2.482 7.870 -8.578 1.00 98.69 737 LEU A N 1
ATOM 5299 C CA . LEU A 1 737 ? 3.279 7.829 -7.348 1.00 98.69 737 LEU A CA 1
ATOM 5300 C C . LEU A 1 737 ? 4.556 8.673 -7.495 1.00 98.69 737 LEU A C 1
ATOM 5302 O O . LEU A 1 737 ? 5.290 8.518 -8.471 1.00 98.69 737 LEU A O 1
ATOM 5306 N N . ARG A 1 738 ? 4.873 9.516 -6.503 1.00 98.62 738 ARG A N 1
ATOM 5307 C CA . ARG A 1 738 ? 6.189 10.171 -6.383 1.00 98.62 738 ARG A CA 1
ATOM 5308 C C . ARG A 1 738 ? 6.809 9.951 -5.006 1.00 98.62 738 ARG A C 1
ATOM 5310 O O . ARG A 1 738 ? 6.227 10.352 -4.005 1.00 98.62 738 ARG A O 1
ATOM 5317 N N . LEU A 1 739 ? 8.024 9.412 -4.976 1.00 98.00 739 LEU A N 1
ATOM 5318 C CA . LEU A 1 739 ? 8.892 9.416 -3.799 1.00 98.00 739 LEU A CA 1
ATOM 5319 C C . LEU A 1 739 ? 9.972 10.491 -4.004 1.00 98.00 739 LEU A C 1
ATOM 5321 O O . LEU A 1 739 ? 10.587 10.561 -5.075 1.00 98.00 739 LEU A O 1
ATOM 5325 N N . ARG A 1 740 ? 10.185 11.360 -3.013 1.00 96.75 740 ARG A N 1
ATOM 5326 C CA . ARG A 1 740 ? 11.127 12.482 -3.102 1.00 96.75 740 ARG A CA 1
ATOM 5327 C C . ARG A 1 740 ? 12.059 12.546 -1.900 1.00 96.75 740 ARG A C 1
ATOM 5329 O O . ARG A 1 740 ? 11.616 12.844 -0.797 1.00 96.75 740 ARG A O 1
ATOM 5336 N N . ASP A 1 741 ? 13.352 12.341 -2.139 1.00 94.44 741 ASP A N 1
ATOM 5337 C CA . ASP A 1 741 ? 14.372 12.273 -1.084 1.00 94.44 741 ASP A CA 1
ATOM 5338 C C . ASP A 1 741 ? 13.987 11.239 0.003 1.00 94.44 741 ASP A C 1
ATOM 5340 O O . ASP A 1 741 ? 14.090 11.473 1.205 1.00 94.44 741 ASP A O 1
ATOM 5344 N N . VAL A 1 742 ? 13.500 10.086 -0.475 1.00 94.94 742 VAL A N 1
ATOM 5345 C CA . VAL A 1 742 ? 12.870 8.990 0.278 1.00 94.94 742 VAL A CA 1
ATOM 5346 C C . VAL A 1 742 ? 13.541 7.659 -0.066 1.00 94.94 742 VAL A C 1
ATOM 5348 O O . VAL A 1 742 ? 13.693 7.313 -1.240 1.00 94.94 742 VAL A O 1
ATOM 5351 N N . ARG A 1 743 ? 13.962 6.924 0.963 1.00 95.56 743 ARG A N 1
ATOM 5352 C CA . ARG A 1 743 ? 14.810 5.724 0.871 1.00 95.56 743 ARG A CA 1
ATOM 5353 C C . ARG A 1 743 ? 14.175 4.515 1.551 1.00 95.56 743 ARG A C 1
ATOM 5355 O O . ARG A 1 743 ? 13.218 4.656 2.314 1.00 95.56 743 ARG A O 1
ATOM 5362 N N . ASP A 1 744 ? 14.770 3.346 1.325 1.00 95.00 744 ASP A N 1
ATOM 5363 C CA . ASP A 1 744 ? 14.402 2.085 1.985 1.00 95.00 744 ASP A CA 1
ATOM 5364 C C . ASP A 1 744 ? 12.954 1.618 1.691 1.00 95.00 744 ASP A C 1
ATOM 5366 O O . ASP A 1 744 ? 12.391 0.851 2.465 1.00 95.00 744 ASP A O 1
ATOM 5370 N N . CYS A 1 745 ? 12.323 2.095 0.610 1.00 95.88 745 CYS A N 1
ATOM 5371 C CA . CYS A 1 745 ? 10.918 1.805 0.293 1.00 95.88 745 CYS A CA 1
ATOM 5372 C C . CYS A 1 745 ? 10.749 0.640 -0.691 1.00 95.88 745 CYS A C 1
ATOM 5374 O O . CYS A 1 745 ? 11.561 0.457 -1.602 1.00 95.88 745 CYS A O 1
ATOM 5376 N N . VAL A 1 746 ? 9.640 -0.088 -0.557 1.00 96.56 746 VAL A N 1
ATOM 5377 C CA . VAL A 1 746 ? 9.260 -1.213 -1.423 1.00 96.56 746 VAL A CA 1
ATOM 5378 C C . VAL A 1 746 ? 7.964 -0.872 -2.155 1.00 96.56 746 VAL A C 1
ATOM 5380 O O . VAL A 1 746 ? 6.957 -0.535 -1.535 1.00 96.56 746 VAL A O 1
ATOM 5383 N N . ILE A 1 747 ? 7.988 -0.946 -3.485 1.00 98.50 747 ILE A N 1
ATOM 5384 C CA . ILE A 1 747 ? 6.837 -0.701 -4.351 1.00 98.50 747 ILE A CA 1
ATOM 5385 C C . ILE A 1 747 ? 6.545 -1.988 -5.119 1.00 98.50 747 ILE A C 1
ATOM 5387 O O . ILE A 1 747 ? 7.269 -2.341 -6.052 1.00 98.50 747 ILE A O 1
ATOM 5391 N N . GLY A 1 748 ? 5.464 -2.659 -4.732 1.00 96.38 748 GLY A N 1
ATOM 5392 C CA . GLY A 1 748 ? 5.044 -3.962 -5.238 1.00 96.38 748 GLY A CA 1
ATOM 5393 C C . GLY A 1 748 ? 5.805 -5.133 -4.605 1.00 96.38 748 GLY A C 1
ATOM 5394 O O . GLY A 1 748 ? 6.707 -4.950 -3.787 1.00 96.38 748 GLY A O 1
ATOM 5395 N N . GLY A 1 749 ? 5.420 -6.358 -4.955 1.00 90.88 749 GLY A N 1
ATOM 5396 C CA . GLY A 1 749 ? 5.973 -7.588 -4.383 1.00 90.88 749 GLY A CA 1
ATOM 5397 C C . GLY A 1 749 ? 5.951 -8.743 -5.378 1.00 90.88 749 GLY A C 1
ATOM 5398 O O . GLY A 1 749 ? 5.436 -8.595 -6.484 1.00 90.88 749 GLY A O 1
ATOM 5399 N N . ALA A 1 750 ? 6.522 -9.883 -4.984 1.00 87.25 750 ALA A N 1
ATOM 5400 C CA . ALA A 1 750 ? 6.580 -11.072 -5.833 1.00 87.25 750 ALA A CA 1
ATOM 5401 C C . ALA A 1 750 ? 5.202 -11.731 -6.046 1.00 87.25 750 ALA A C 1
ATOM 5403 O O . ALA A 1 750 ? 4.943 -12.270 -7.122 1.00 87.25 750 ALA A O 1
ATOM 5404 N N . GLU A 1 751 ? 4.311 -11.666 -5.054 1.00 86.94 751 GLU A N 1
ATOM 5405 C CA . GLU A 1 751 ? 2.982 -12.279 -5.149 1.00 86.94 751 GLU A CA 1
ATOM 5406 C C . GLU A 1 751 ? 2.010 -11.445 -6.012 1.00 86.94 751 GLU A C 1
ATOM 5408 O O . GLU A 1 751 ? 2.062 -10.208 -5.974 1.00 86.94 751 GLU A O 1
ATOM 5413 N N . PRO A 1 752 ? 1.096 -12.079 -6.780 1.00 86.81 752 PRO A N 1
ATOM 5414 C CA . PRO A 1 752 ? 0.156 -11.382 -7.665 1.00 86.81 752 PRO A CA 1
ATOM 5415 C C . PRO A 1 752 ? -0.712 -10.330 -6.966 1.00 86.81 752 PRO A C 1
ATOM 5417 O O . PRO A 1 752 ? -1.040 -9.311 -7.568 1.00 86.81 752 PRO A O 1
ATOM 5420 N N . GLU A 1 753 ? -1.065 -10.563 -5.707 1.00 85.81 753 GLU A N 1
ATOM 5421 C CA . GLU A 1 753 ? -1.883 -9.687 -4.873 1.00 85.81 753 GLU A CA 1
ATOM 5422 C C . GLU A 1 753 ? -1.097 -8.469 -4.359 1.00 85.81 753 GLU A C 1
ATOM 5424 O O . GLU A 1 753 ? -1.674 -7.399 -4.184 1.00 85.81 753 GLU A O 1
ATOM 5429 N N . ALA A 1 754 ? 0.229 -8.580 -4.204 1.00 89.75 754 ALA A N 1
ATOM 5430 C CA . ALA A 1 754 ? 1.104 -7.477 -3.796 1.00 89.75 754 ALA A CA 1
ATOM 5431 C C . ALA A 1 754 ? 1.418 -6.489 -4.941 1.00 89.75 754 ALA A C 1
ATOM 5433 O O . ALA A 1 754 ? 2.005 -5.426 -4.714 1.00 89.75 754 ALA A O 1
ATOM 5434 N N . ARG A 1 755 ? 1.018 -6.799 -6.179 1.00 95.00 755 ARG A N 1
ATOM 5435 C CA . ARG A 1 755 ? 1.198 -5.968 -7.381 1.00 95.00 755 ARG A CA 1
ATOM 5436 C C . ARG A 1 755 ? 0.418 -4.657 -7.312 1.00 95.00 755 ARG A C 1
ATOM 5438 O O . ARG A 1 755 ? -0.807 -4.669 -7.236 1.00 95.00 755 ARG A O 1
ATOM 5445 N N . ASN A 1 756 ? 1.092 -3.517 -7.482 1.00 98.56 756 ASN A N 1
ATOM 5446 C CA . ASN A 1 756 ? 0.376 -2.284 -7.821 1.00 98.56 756 ASN A CA 1
ATOM 5447 C C . ASN A 1 756 ? 0.078 -2.221 -9.325 1.00 98.56 756 ASN A C 1
ATOM 5449 O O . ASN A 1 756 ? 0.904 -2.616 -10.156 1.00 98.56 756 ASN A O 1
ATOM 5453 N N . LEU A 1 757 ? -1.074 -1.641 -9.660 1.00 98.56 757 LEU A N 1
ATOM 5454 C CA . LEU A 1 757 ? -1.445 -1.226 -11.008 1.00 98.56 757 LEU A CA 1
ATOM 5455 C C . LEU A 1 757 ? -1.346 0.300 -11.101 1.00 98.56 757 LEU A C 1
ATOM 5457 O O . LEU A 1 757 ? -2.194 1.013 -10.567 1.00 98.56 757 LEU A O 1
ATOM 5461 N N . ILE A 1 758 ? -0.310 0.810 -11.765 1.00 98.88 758 ILE A N 1
ATOM 5462 C CA . ILE A 1 758 ? -0.013 2.246 -11.848 1.00 98.88 758 ILE A CA 1
ATOM 5463 C C . ILE A 1 758 ? -0.247 2.706 -13.288 1.00 98.88 758 ILE A C 1
ATOM 5465 O O . ILE A 1 758 ? 0.664 2.698 -14.117 1.00 98.88 758 ILE A O 1
ATOM 5469 N N . SER A 1 759 ? -1.489 3.072 -13.599 1.00 98.62 759 SER A N 1
ATOM 5470 C CA . SER A 1 759 ? -1.986 3.180 -14.979 1.00 98.62 759 SER A CA 1
ATOM 5471 C C . SER A 1 759 ? -2.988 4.322 -15.149 1.00 98.62 759 SER A C 1
ATOM 5473 O O . SER A 1 759 ? -3.572 4.800 -14.184 1.00 98.62 759 SER A O 1
ATOM 5475 N N . GLY A 1 760 ? -3.185 4.785 -16.384 1.00 98.31 760 GLY A N 1
ATOM 5476 C CA . GLY A 1 760 ? -4.175 5.807 -16.738 1.00 98.31 760 GLY A CA 1
ATOM 5477 C C . GLY A 1 760 ? -3.895 7.232 -16.237 1.00 98.31 760 GLY A C 1
ATOM 5478 O O . GLY A 1 760 ? -4.698 8.126 -16.505 1.00 98.31 760 GLY A O 1
ATOM 5479 N N . ASN A 1 761 ? -2.789 7.484 -15.524 1.00 98.75 761 ASN A N 1
ATOM 5480 C CA . ASN A 1 761 ? -2.537 8.773 -14.869 1.00 98.75 761 ASN A CA 1
ATOM 5481 C C . ASN A 1 761 ? -2.208 9.913 -15.854 1.00 98.75 761 ASN A C 1
ATOM 5483 O O . ASN A 1 761 ? -1.673 9.707 -16.948 1.00 98.75 761 ASN A O 1
ATOM 5487 N N . GLY A 1 762 ? -2.496 11.150 -15.436 1.00 98.25 762 GLY A N 1
ATOM 5488 C CA . GLY A 1 762 ? -2.321 12.383 -16.217 1.00 98.25 762 GLY A CA 1
ATOM 5489 C C 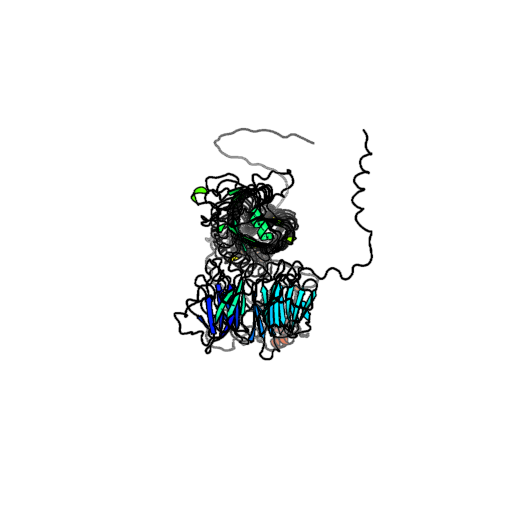. GLY A 1 762 ? -0.872 12.859 -16.395 1.00 98.25 762 GLY A C 1
ATOM 5490 O O . GLY A 1 762 ? -0.626 13.774 -17.176 1.00 98.25 762 GLY A O 1
ATOM 5491 N N . GLY A 1 763 ? 0.093 12.197 -15.749 1.00 98.12 763 GLY A N 1
ATOM 5492 C CA . GLY A 1 763 ? 1.530 12.444 -15.902 1.00 98.12 763 GLY A CA 1
ATOM 5493 C C . GLY A 1 763 ? 2.344 11.149 -15.904 1.00 98.12 763 GLY A C 1
ATOM 5494 O O . GLY A 1 763 ? 1.986 10.192 -16.590 1.00 98.12 763 GLY A O 1
ATOM 5495 N N . ILE A 1 764 ? 3.437 11.125 -15.140 1.00 98.75 764 ILE A N 1
ATOM 5496 C CA . ILE A 1 764 ? 4.308 9.949 -14.960 1.00 98.75 764 ILE A CA 1
ATOM 5497 C C . ILE A 1 764 ? 3.599 8.893 -14.094 1.00 98.75 764 ILE A C 1
ATOM 5499 O O . ILE A 1 764 ? 2.862 9.248 -13.171 1.00 98.75 764 ILE A O 1
ATOM 5503 N N . GLY A 1 765 ? 3.831 7.604 -14.361 1.00 98.69 765 GLY A N 1
ATOM 5504 C CA . GLY A 1 765 ? 3.351 6.508 -13.510 1.00 98.69 765 GLY A CA 1
ATOM 5505 C C . GLY A 1 765 ? 3.994 6.537 -12.118 1.00 98.69 765 GLY A C 1
ATOM 5506 O O . GLY A 1 765 ? 3.332 6.874 -11.137 1.00 98.69 765 GLY A O 1
ATOM 5507 N N . LEU A 1 766 ? 5.291 6.228 -12.039 1.00 98.81 766 LEU A N 1
ATOM 5508 C CA . LEU A 1 766 ? 6.095 6.215 -10.809 1.00 98.81 766 LEU A CA 1
ATOM 5509 C C . LEU A 1 766 ? 7.341 7.101 -10.968 1.00 98.81 766 LEU A C 1
ATOM 5511 O O . LEU A 1 766 ? 8.061 6.974 -11.955 1.00 98.81 766 LEU A O 1
ATOM 5515 N N . ALA A 1 767 ? 7.631 7.977 -10.004 1.00 98.62 767 ALA A N 1
ATOM 5516 C CA . ALA A 1 767 ? 8.840 8.804 -10.000 1.00 98.62 767 ALA A CA 1
ATOM 5517 C C . ALA A 1 767 ? 9.640 8.701 -8.686 1.00 98.62 767 ALA A C 1
ATOM 5519 O O . ALA A 1 767 ? 9.123 9.047 -7.623 1.00 98.62 767 ALA A O 1
ATOM 5520 N N . LEU A 1 768 ? 10.917 8.305 -8.766 1.00 98.25 768 LEU A N 1
ATOM 5521 C CA . LEU A 1 768 ? 11.914 8.506 -7.707 1.00 98.25 768 LEU A CA 1
ATOM 5522 C C . LEU A 1 768 ? 12.695 9.792 -8.001 1.00 98.25 768 LEU A C 1
ATOM 5524 O O . LEU A 1 768 ? 13.327 9.918 -9.052 1.00 98.25 768 LEU A O 1
ATOM 5528 N N . THR A 1 769 ? 12.628 10.755 -7.085 1.00 96.56 769 THR A N 1
ATOM 5529 C CA . THR A 1 769 ? 13.111 12.131 -7.290 1.00 96.56 769 THR A CA 1
ATOM 5530 C C . THR A 1 769 ? 13.956 12.614 -6.112 1.00 96.56 769 THR A C 1
ATOM 5532 O O . THR A 1 769 ? 13.793 12.138 -4.990 1.00 96.56 769 THR A O 1
ATOM 5535 N N . GLY A 1 770 ? 14.859 13.567 -6.353 1.00 93.38 770 GLY A N 1
ATOM 5536 C CA . GLY A 1 770 ? 15.798 14.047 -5.331 1.00 93.38 770 GLY A CA 1
ATOM 5537 C C . GLY A 1 770 ? 16.949 13.071 -5.042 1.00 93.38 770 GLY A C 1
ATOM 5538 O O . GLY A 1 770 ? 16.814 11.851 -5.144 1.00 93.38 770 GLY A O 1
ATOM 5539 N N . SER A 1 771 ? 18.132 13.601 -4.722 1.00 90.50 771 SER A N 1
ATOM 5540 C CA . SER A 1 771 ? 19.371 12.811 -4.644 1.00 90.50 771 SER A CA 1
ATOM 5541 C C . SER A 1 771 ? 19.374 11.755 -3.538 1.00 90.50 771 SER A C 1
ATOM 5543 O O . SER A 1 771 ? 20.097 10.765 -3.656 1.00 90.50 771 SER A O 1
ATOM 5545 N N . SER A 1 772 ? 18.581 11.945 -2.479 1.00 91.75 772 SER A N 1
ATOM 5546 C CA . SER A 1 772 ? 18.551 11.035 -1.330 1.00 91.75 772 SER A CA 1
ATOM 5547 C C . SER A 1 772 ? 17.638 9.822 -1.525 1.00 91.75 772 SER A C 1
ATOM 5549 O O . SER A 1 772 ? 17.652 8.921 -0.682 1.00 91.75 772 SER A O 1
ATOM 5551 N N . ALA A 1 773 ? 16.881 9.756 -2.629 1.00 95.81 773 ALA A N 1
ATOM 5552 C CA . ALA A 1 773 ? 15.929 8.679 -2.878 1.00 95.81 773 ALA A CA 1
ATOM 5553 C C . ALA A 1 773 ? 16.606 7.363 -3.312 1.00 95.81 773 ALA A C 1
ATOM 5555 O O . ALA A 1 773 ? 16.638 7.025 -4.495 1.00 95.81 773 ALA A O 1
ATOM 5556 N N . THR A 1 774 ? 17.199 6.647 -2.356 1.00 96.31 774 THR A N 1
ATOM 5557 C CA . THR A 1 774 ? 18.145 5.541 -2.595 1.00 96.31 774 THR A CA 1
ATOM 5558 C C . THR A 1 774 ? 17.724 4.237 -1.919 1.00 96.31 774 THR A C 1
ATOM 5560 O O . THR A 1 774 ? 17.025 4.258 -0.906 1.00 96.31 774 THR A O 1
ATOM 5563 N N . ARG A 1 775 ? 18.197 3.093 -2.436 1.00 96.06 775 ARG A N 1
ATOM 5564 C CA . ARG A 1 775 ? 17.891 1.743 -1.916 1.00 96.06 775 ARG A CA 1
ATOM 5565 C C . ARG A 1 775 ? 16.386 1.458 -1.847 1.00 96.06 775 ARG A C 1
ATOM 5567 O O . ARG A 1 775 ? 15.918 0.791 -0.932 1.00 96.06 775 ARG A O 1
ATOM 5574 N N . ASN A 1 776 ? 15.638 1.981 -2.818 1.00 98.12 776 ASN A N 1
ATOM 5575 C CA . ASN A 1 776 ? 14.244 1.615 -3.041 1.00 98.12 776 ASN A CA 1
ATOM 5576 C C . ASN A 1 776 ? 14.161 0.437 -4.022 1.00 98.12 776 ASN A C 1
ATOM 5578 O O . ASN A 1 776 ? 14.986 0.330 -4.936 1.00 98.12 776 ASN A O 1
ATOM 5582 N N . VAL A 1 777 ? 13.145 -0.408 -3.852 1.00 98.31 777 VAL A N 1
ATOM 5583 C CA . VAL A 1 777 ? 12.861 -1.567 -4.709 1.00 98.31 777 VAL A CA 1
ATOM 5584 C C . VAL A 1 777 ? 11.517 -1.360 -5.398 1.00 98.31 777 VAL A C 1
ATOM 5586 O O . VAL A 1 777 ? 10.501 -1.165 -4.738 1.00 98.31 777 VAL A O 1
ATOM 5589 N N . ILE A 1 778 ? 11.503 -1.408 -6.728 1.00 98.81 778 ILE A N 1
ATOM 5590 C CA . ILE A 1 778 ? 10.292 -1.368 -7.555 1.00 98.81 778 ILE A CA 1
ATOM 5591 C C . ILE A 1 778 ? 10.173 -2.742 -8.213 1.00 98.81 778 ILE A C 1
ATOM 5593 O O . ILE A 1 778 ? 10.969 -3.042 -9.098 1.00 98.81 778 ILE A O 1
ATOM 5597 N N . GLN A 1 779 ? 9.222 -3.581 -7.803 1.00 97.69 779 GLN A N 1
ATOM 5598 C CA . GLN A 1 779 ? 9.114 -4.980 -8.247 1.00 97.69 779 GLN A CA 1
ATOM 5599 C C . GLN A 1 779 ? 7.657 -5.437 -8.427 1.00 97.69 779 GLN A C 1
ATOM 5601 O O . GLN A 1 779 ? 6.764 -4.981 -7.722 1.00 97.69 779 GLN A O 1
ATOM 5606 N N . GLY A 1 780 ? 7.405 -6.335 -9.378 1.00 97.56 780 GLY A N 1
ATOM 5607 C CA . GLY A 1 780 ? 6.106 -6.994 -9.586 1.00 97.56 780 GLY A CA 1
ATOM 5608 C C . GLY A 1 780 ? 4.956 -6.123 -10.110 1.00 97.56 780 GLY A C 1
ATOM 5609 O O . GLY A 1 780 ? 3.845 -6.627 -10.289 1.00 97.56 780 GLY A O 1
ATOM 5610 N N . ASN A 1 781 ? 5.188 -4.828 -10.361 1.00 98.69 781 ASN A N 1
ATOM 5611 C CA . ASN A 1 781 ? 4.147 -3.857 -10.721 1.00 98.69 781 ASN A CA 1
ATOM 5612 C C . ASN A 1 781 ? 3.749 -3.923 -12.203 1.00 98.69 781 ASN A C 1
ATOM 5614 O O . ASN A 1 781 ? 4.592 -4.132 -13.078 1.00 98.69 781 ASN A O 1
ATOM 5618 N N . TYR A 1 782 ? 2.487 -3.611 -12.504 1.00 98.69 782 TYR A N 1
ATOM 5619 C CA . TYR A 1 782 ? 2.038 -3.294 -13.865 1.00 98.69 782 TYR A CA 1
ATOM 5620 C C . TYR A 1 782 ? 1.917 -1.775 -14.015 1.00 98.69 782 TYR A C 1
ATOM 5622 O O . TYR A 1 782 ? 1.244 -1.117 -13.220 1.00 98.69 782 TYR A O 1
ATOM 5630 N N . ILE A 1 783 ? 2.588 -1.201 -15.017 1.00 98.88 783 ILE A N 1
ATOM 5631 C CA . ILE A 1 783 ? 2.724 0.253 -15.172 1.00 98.88 783 ILE A CA 1
ATOM 5632 C C . ILE A 1 783 ? 2.355 0.665 -16.601 1.00 98.88 783 ILE A C 1
ATOM 5634 O O . ILE A 1 783 ? 3.152 0.504 -17.529 1.00 98.88 783 ILE A O 1
ATOM 5638 N N . GLY A 1 784 ? 1.148 1.220 -16.760 1.00 98.62 784 GLY A N 1
ATOM 5639 C CA . GLY A 1 784 ? 0.560 1.602 -18.051 1.00 98.62 784 GLY A CA 1
ATOM 5640 C C . GLY A 1 784 ? -0.262 0.501 -18.741 1.00 98.62 784 GLY A C 1
ATOM 5641 O O . GLY A 1 784 ? -0.562 0.609 -19.930 1.00 98.62 784 GLY A O 1
ATOM 5642 N N . LEU A 1 785 ? -0.650 -0.536 -17.996 1.00 97.88 785 LEU A N 1
ATOM 5643 C CA . LEU A 1 785 ? -1.481 -1.665 -18.436 1.00 97.88 785 LEU A CA 1
ATOM 5644 C C . LEU A 1 785 ? -2.814 -1.739 -17.672 1.00 97.88 785 LEU A C 1
ATOM 5646 O O . LEU A 1 785 ? -3.012 -1.017 -16.694 1.00 97.88 785 LEU A O 1
ATOM 5650 N N . ASP A 1 786 ? -3.722 -2.606 -18.105 1.00 97.88 786 ASP A N 1
ATOM 5651 C CA . ASP A 1 786 ? -4.878 -3.050 -17.319 1.00 97.88 786 ASP A CA 1
ATOM 5652 C C . ASP A 1 786 ? -4.497 -4.091 -16.244 1.00 97.88 786 ASP A C 1
ATOM 5654 O O . ASP A 1 786 ? -3.356 -4.556 -16.174 1.00 97.88 786 ASP A O 1
ATOM 5658 N N . ARG A 1 787 ? -5.457 -4.452 -15.380 1.00 96.12 787 ARG A N 1
ATOM 5659 C CA . ARG A 1 787 ? -5.271 -5.422 -14.282 1.00 96.12 787 ARG A CA 1
ATOM 5660 C C . ARG A 1 787 ? -4.710 -6.768 -14.753 1.00 96.12 787 ARG A C 1
ATOM 5662 O O . ARG A 1 787 ? -3.883 -7.349 -14.052 1.00 96.12 787 ARG A O 1
ATOM 5669 N N . ASP A 1 788 ? -5.124 -7.221 -15.932 1.00 95.06 788 ASP A N 1
ATOM 5670 C CA . ASP A 1 788 ? -4.714 -8.500 -16.519 1.00 95.06 788 ASP A CA 1
ATOM 5671 C C . ASP A 1 788 ? -3.401 -8.398 -17.323 1.00 95.06 788 ASP A C 1
ATOM 5673 O O . ASP A 1 788 ? -2.931 -9.395 -17.871 1.00 95.06 788 ASP A O 1
ATOM 5677 N N . GLY A 1 789 ? -2.780 -7.215 -17.399 1.00 96.12 789 GLY A N 1
ATOM 5678 C CA . GLY A 1 789 ? -1.492 -7.002 -18.066 1.00 96.12 789 GLY A CA 1
ATOM 5679 C C . GLY A 1 789 ? -1.515 -7.247 -19.580 1.00 96.12 789 GLY A C 1
ATOM 5680 O O . GLY A 1 789 ? -0.464 -7.527 -20.162 1.00 96.12 789 GLY A O 1
ATOM 5681 N N . GLY A 1 790 ? -2.699 -7.196 -20.197 1.00 95.12 790 GLY A N 1
ATOM 5682 C CA . GLY A 1 790 ? -2.967 -7.599 -21.581 1.00 95.12 790 GLY A CA 1
ATOM 5683 C C . GLY A 1 790 ? -3.446 -6.466 -22.494 1.00 95.12 790 GLY A C 1
ATOM 5684 O O . GLY A 1 790 ? -3.361 -6.599 -23.716 1.00 95.12 790 GLY A O 1
ATOM 5685 N N . LEU A 1 791 ? -3.900 -5.339 -21.937 1.00 96.81 791 LEU A N 1
ATOM 5686 C CA . LEU A 1 791 ? -4.291 -4.137 -22.678 1.00 96.81 791 LEU A CA 1
ATOM 5687 C C . LEU A 1 791 ? -3.494 -2.915 -22.211 1.00 96.81 791 LEU A C 1
ATOM 5689 O O . LEU A 1 791 ? -3.177 -2.754 -21.035 1.00 96.81 791 LEU A O 1
ATOM 5693 N N . ALA A 1 792 ? -3.194 -2.009 -23.144 1.00 97.25 792 ALA A N 1
ATOM 5694 C CA . ALA A 1 792 ? -2.517 -0.753 -22.837 1.00 97.25 792 ALA A CA 1
ATOM 5695 C C . ALA A 1 792 ? -3.481 0.261 -22.195 1.00 97.25 792 ALA A C 1
ATOM 5697 O O . ALA A 1 792 ? -4.428 0.726 -22.829 1.00 97.25 792 ALA A O 1
ATOM 5698 N N . LEU A 1 793 ? -3.175 0.666 -20.962 1.00 97.62 793 LEU A N 1
ATOM 5699 C CA . LEU A 1 793 ? -3.883 1.681 -20.178 1.00 97.62 793 LEU A CA 1
ATOM 5700 C C . LEU A 1 793 ? -2.881 2.767 -19.737 1.00 97.62 793 LEU A C 1
ATOM 5702 O O . LEU A 1 793 ? -2.715 3.076 -18.558 1.00 97.62 793 LEU A O 1
ATOM 5706 N N . GLY A 1 794 ? -2.135 3.288 -20.714 1.00 97.31 794 GLY A N 1
ATOM 5707 C CA . GLY A 1 794 ? -0.900 4.045 -20.510 1.00 97.31 794 GLY A CA 1
ATOM 5708 C C . GLY A 1 794 ? -1.009 5.294 -19.637 1.00 97.31 794 GLY A C 1
ATOM 5709 O O . GLY A 1 794 ? -1.959 6.074 -19.751 1.00 97.31 794 GLY A O 1
ATOM 5710 N N . ASN A 1 795 ? 0.028 5.539 -18.830 1.00 98.75 795 ASN A N 1
ATOM 5711 C CA . ASN A 1 795 ? 0.240 6.846 -18.208 1.00 98.75 795 ASN A CA 1
ATOM 5712 C C . ASN A 1 795 ? 0.624 7.894 -19.271 1.00 98.75 795 ASN A C 1
ATOM 5714 O O . ASN A 1 795 ? 1.097 7.564 -20.364 1.00 98.75 795 ASN A O 1
ATOM 5718 N N . SER A 1 796 ? 0.387 9.169 -18.967 1.00 98.31 796 SER A N 1
ATOM 5719 C CA . SER A 1 796 ? 0.436 10.263 -19.948 1.00 98.31 796 SER A CA 1
ATOM 5720 C C . SER A 1 796 ? 1.836 10.785 -20.293 1.00 98.31 796 SER A C 1
ATOM 5722 O O . SER A 1 796 ? 1.964 11.477 -21.302 1.00 98.31 796 SER A O 1
ATOM 5724 N N . ASP A 1 797 ? 2.857 10.453 -19.500 1.00 98.50 797 ASP A N 1
ATOM 5725 C CA . ASP A 1 797 ? 4.284 10.623 -19.825 1.00 98.50 797 ASP A CA 1
ATOM 5726 C C . ASP A 1 797 ? 4.990 9.253 -19.714 1.00 98.50 797 ASP A C 1
ATOM 5728 O O . ASP A 1 797 ? 4.542 8.286 -20.337 1.00 98.50 797 ASP A O 1
ATOM 5732 N N . ALA A 1 798 ? 6.079 9.148 -18.947 1.00 98.62 798 ALA A N 1
ATOM 5733 C CA . ALA A 1 798 ? 6.831 7.912 -18.782 1.00 98.62 798 ALA A CA 1
ATOM 5734 C C . ALA A 1 798 ? 6.155 6.957 -17.788 1.00 98.62 798 ALA A C 1
ATOM 5736 O O . ALA A 1 798 ? 5.458 7.391 -16.866 1.00 98.62 798 ALA A O 1
ATOM 5737 N N . GLY A 1 799 ? 6.417 5.656 -17.935 1.00 98.75 799 GLY A N 1
ATOM 5738 C CA . GLY A 1 799 ? 6.005 4.662 -16.942 1.00 98.75 799 GLY A CA 1
ATOM 5739 C C . GLY A 1 799 ? 6.738 4.872 -15.617 1.00 98.75 799 GLY A C 1
ATOM 5740 O O . GLY A 1 799 ? 6.109 5.093 -14.582 1.00 98.75 799 GLY A O 1
ATOM 5741 N N . VAL A 1 800 ? 8.073 4.876 -15.666 1.00 98.94 800 VAL A N 1
ATOM 5742 C CA . VAL A 1 800 ? 8.950 5.069 -14.502 1.00 98.94 800 VAL A CA 1
ATOM 5743 C C . VAL A 1 800 ? 9.996 6.158 -14.767 1.00 98.94 800 VAL A C 1
ATOM 5745 O O . VAL A 1 800 ? 10.646 6.159 -15.812 1.00 98.94 800 VAL A O 1
ATOM 5748 N N . LEU A 1 801 ? 10.199 7.060 -13.802 1.00 98.81 801 LEU A N 1
ATOM 5749 C CA . LEU A 1 801 ? 11.277 8.055 -13.759 1.00 98.81 801 LEU A CA 1
ATOM 5750 C C . LEU A 1 801 ? 12.186 7.820 -12.541 1.00 98.81 801 LEU A C 1
ATOM 5752 O O . LEU A 1 801 ? 11.688 7.691 -11.427 1.00 98.81 801 LEU A O 1
ATOM 5756 N N . ILE A 1 802 ? 13.506 7.858 -12.737 1.00 98.62 802 ILE A N 1
ATOM 5757 C CA . ILE A 1 802 ? 14.522 7.793 -11.675 1.00 98.62 802 ILE A CA 1
ATOM 5758 C C . ILE A 1 802 ? 15.495 8.980 -11.819 1.00 98.62 802 ILE A C 1
ATOM 5760 O O . ILE A 1 802 ? 16.109 9.150 -12.874 1.00 98.62 802 ILE A O 1
ATOM 5764 N N . GLU A 1 803 ? 15.668 9.789 -10.769 1.00 98.00 803 GLU A N 1
ATOM 5765 C CA . GLU A 1 803 ? 16.687 10.865 -10.684 1.00 98.00 803 GLU A CA 1
ATOM 5766 C C . GLU A 1 803 ? 17.809 10.577 -9.661 1.00 98.00 803 GLU A C 1
ATOM 5768 O O . GLU A 1 803 ? 18.717 11.388 -9.447 1.00 98.00 803 GLU A O 1
ATOM 5773 N N . SER A 1 804 ? 17.737 9.416 -9.015 1.00 97.56 804 SER A N 1
ATOM 5774 C CA . SER A 1 804 ? 18.462 9.064 -7.796 1.00 97.56 804 SER A CA 1
ATOM 5775 C C . SER A 1 804 ? 19.249 7.755 -7.933 1.00 97.56 804 SER A C 1
ATOM 5777 O O . SER A 1 804 ? 19.166 7.068 -8.952 1.00 97.56 804 SER A O 1
ATOM 5779 N N . SER A 1 805 ? 20.079 7.434 -6.937 1.00 97.56 805 SER A N 1
ATOM 5780 C CA . SER A 1 805 ? 21.087 6.366 -7.030 1.00 97.56 805 SER A CA 1
ATOM 5781 C C . SER A 1 805 ? 20.737 5.093 -6.257 1.00 97.56 805 SER A C 1
ATOM 5783 O O . SER A 1 805 ? 20.008 5.133 -5.269 1.00 97.56 805 SER A O 1
ATOM 5785 N N . ASN A 1 806 ? 21.355 3.974 -6.642 1.00 97.75 806 ASN A N 1
ATOM 5786 C CA . ASN A 1 806 ? 21.312 2.704 -5.906 1.00 97.75 806 ASN A CA 1
ATOM 5787 C C . ASN A 1 806 ? 19.888 2.156 -5.673 1.00 97.75 806 ASN A C 1
ATOM 5789 O O . ASN A 1 806 ? 19.586 1.697 -4.574 1.00 97.75 806 ASN A O 1
ATOM 5793 N N . ASN A 1 807 ? 19.000 2.234 -6.668 1.00 98.62 807 ASN A N 1
ATOM 5794 C CA . ASN A 1 807 ? 17.666 1.622 -6.628 1.00 98.62 807 ASN A CA 1
ATOM 5795 C C . ASN A 1 807 ? 17.605 0.366 -7.510 1.00 98.62 807 ASN A C 1
ATOM 5797 O O . ASN A 1 807 ? 18.320 0.266 -8.512 1.00 98.62 807 ASN A O 1
ATOM 5801 N N . LEU A 1 808 ? 16.724 -0.564 -7.147 1.00 98.50 808 LEU A N 1
ATOM 5802 C CA . LEU A 1 808 ? 16.454 -1.793 -7.889 1.00 98.50 808 LEU A CA 1
ATOM 5803 C C . LEU A 1 808 ? 15.102 -1.681 -8.605 1.00 98.50 808 LEU A C 1
ATOM 5805 O O . LEU A 1 808 ? 14.091 -1.333 -7.995 1.00 98.50 808 LEU A O 1
ATOM 5809 N N . ILE A 1 809 ? 15.091 -1.980 -9.903 1.00 98.75 809 ILE A N 1
ATOM 5810 C CA . ILE A 1 809 ? 13.898 -2.047 -10.740 1.00 98.75 809 ILE A CA 1
ATOM 5811 C C . ILE A 1 809 ? 13.799 -3.471 -11.293 1.00 98.75 809 ILE A C 1
ATOM 5813 O O . ILE A 1 809 ? 14.573 -3.865 -12.167 1.00 98.75 809 ILE A O 1
ATOM 5817 N N . GLY A 1 810 ? 12.831 -4.224 -10.782 1.00 97.75 810 GLY A N 1
ATOM 5818 C CA . GLY A 1 810 ? 12.589 -5.635 -11.068 1.00 97.75 810 GLY A CA 1
ATOM 5819 C C . GLY A 1 810 ? 13.384 -6.568 -10.155 1.00 97.75 810 GLY A C 1
ATOM 5820 O O . GLY A 1 810 ? 13.891 -6.154 -9.115 1.00 97.75 810 GLY A O 1
ATOM 5821 N N . GLY A 1 811 ? 13.497 -7.831 -10.552 1.00 95.44 811 GLY A N 1
ATOM 5822 C CA . GLY A 1 811 ? 14.126 -8.891 -9.768 1.00 95.44 811 GLY A CA 1
ATOM 5823 C C . GLY A 1 811 ? 14.385 -10.141 -10.610 1.00 95.44 811 GLY A C 1
ATOM 5824 O O . GLY A 1 811 ? 14.207 -10.114 -11.829 1.00 95.44 811 GLY A O 1
ATOM 5825 N N . ILE A 1 812 ? 14.834 -11.218 -9.969 1.00 92.38 812 ILE A N 1
ATOM 5826 C CA . ILE A 1 812 ? 15.155 -12.504 -10.620 1.00 92.38 812 ILE A CA 1
ATOM 5827 C C . ILE A 1 812 ? 14.020 -13.528 -10.468 1.00 92.38 812 ILE A C 1
ATOM 5829 O O . ILE A 1 812 ? 13.887 -14.444 -11.284 1.00 92.38 812 ILE A O 1
ATOM 5833 N N . GLY A 1 813 ? 13.162 -13.361 -9.460 1.00 92.69 813 GLY A N 1
ATOM 5834 C CA . GLY A 1 813 ? 11.919 -14.105 -9.315 1.00 92.69 813 GLY A CA 1
ATOM 5835 C C . GLY A 1 813 ? 10.908 -13.700 -10.388 1.00 92.69 813 GLY A C 1
ATOM 5836 O O . GLY A 1 813 ? 10.736 -12.522 -10.696 1.00 92.69 813 GLY A O 1
ATOM 5837 N N . ALA A 1 814 ? 10.180 -14.671 -10.948 1.00 88.69 814 ALA A N 1
ATOM 5838 C CA . ALA A 1 814 ? 9.217 -14.411 -12.024 1.00 88.69 814 ALA A CA 1
ATOM 5839 C C . ALA A 1 814 ? 8.100 -13.421 -11.629 1.00 88.69 814 ALA A C 1
ATOM 5841 O O . ALA A 1 814 ? 7.581 -12.718 -12.495 1.00 88.69 814 ALA A O 1
ATOM 5842 N N . GLY A 1 815 ? 7.762 -13.353 -10.336 1.00 90.12 815 GLY A N 1
ATOM 5843 C CA . GLY A 1 815 ? 6.814 -12.395 -9.766 1.00 90.12 815 GLY A CA 1
ATOM 5844 C C . GLY A 1 815 ? 7.399 -11.010 -9.455 1.00 90.12 815 GLY A C 1
ATOM 5845 O O . GLY A 1 815 ? 6.662 -10.035 -9.434 1.00 90.12 815 GLY A O 1
ATOM 5846 N N . GLU A 1 816 ? 8.721 -10.884 -9.287 1.00 95.56 816 GLU A N 1
ATOM 5847 C CA . GLU A 1 816 ? 9.418 -9.612 -9.000 1.00 95.56 816 GLU A CA 1
ATOM 5848 C C . GLU A 1 816 ? 9.525 -8.707 -10.246 1.00 95.56 816 GLU A C 1
ATOM 5850 O O . GLU A 1 816 ? 9.859 -7.522 -10.173 1.00 95.56 816 GLU A O 1
ATOM 5855 N N . ARG A 1 817 ? 9.207 -9.253 -11.419 1.00 96.38 817 ARG A N 1
ATOM 5856 C CA . ARG A 1 817 ? 9.166 -8.575 -12.716 1.00 96.38 817 ARG A CA 1
ATOM 5857 C C . ARG A 1 817 ? 8.140 -7.442 -12.753 1.00 96.38 817 ARG A C 1
ATOM 5859 O O . ARG A 1 817 ? 6.940 -7.689 -12.660 1.00 96.38 817 ARG A O 1
ATOM 5866 N N . ASN A 1 818 ? 8.583 -6.214 -13.029 1.00 98.69 818 ASN A N 1
ATOM 5867 C CA . ASN A 1 818 ? 7.652 -5.183 -13.493 1.00 98.69 818 ASN A CA 1
ATOM 5868 C C . ASN A 1 818 ? 7.325 -5.381 -14.978 1.00 98.69 818 ASN A C 1
ATOM 5870 O O . ASN A 1 818 ? 8.175 -5.821 -15.759 1.00 98.69 818 ASN A O 1
ATOM 5874 N N . VAL A 1 819 ? 6.120 -4.969 -15.370 1.00 98.62 819 VAL A N 1
ATOM 5875 C CA . VAL A 1 819 ? 5.689 -4.874 -16.769 1.00 98.62 819 VAL A CA 1
ATOM 5876 C C . VAL A 1 819 ? 5.373 -3.407 -17.070 1.00 98.62 819 VAL A C 1
ATOM 5878 O O . VAL A 1 819 ? 4.414 -2.845 -16.538 1.00 98.62 819 VAL A O 1
ATOM 5881 N N . ILE A 1 820 ? 6.228 -2.760 -17.866 1.00 98.88 820 ILE A N 1
ATOM 5882 C CA . ILE A 1 820 ? 6.255 -1.302 -18.069 1.00 98.88 820 ILE A CA 1
ATOM 5883 C C . ILE A 1 820 ? 5.965 -0.999 -19.542 1.00 98.88 820 ILE A C 1
ATOM 5885 O O . ILE A 1 820 ? 6.863 -0.992 -20.390 1.00 98.88 820 ILE A O 1
ATOM 5889 N N . SER A 1 821 ? 4.691 -0.776 -19.854 1.00 98.62 821 SER A N 1
ATOM 5890 C CA . SER A 1 821 ? 4.154 -0.885 -21.216 1.00 98.62 821 SER A CA 1
ATOM 5891 C C . SER A 1 821 ? 3.004 0.097 -21.452 1.00 98.62 821 SER A C 1
ATOM 5893 O O . SER A 1 821 ? 2.410 0.604 -20.510 1.00 98.62 821 SER A O 1
ATOM 5895 N N . GLY A 1 822 ? 2.700 0.410 -22.713 1.00 98.25 822 GLY A N 1
ATOM 5896 C CA . GLY A 1 822 ? 1.587 1.282 -23.108 1.00 98.25 822 GLY A CA 1
ATOM 5897 C C . GLY A 1 822 ? 1.713 2.772 -22.748 1.00 98.25 822 GLY A C 1
ATOM 5898 O O . GLY A 1 822 ? 0.875 3.563 -23.181 1.00 98.25 822 GLY A O 1
ATOM 5899 N N . ASN A 1 823 ? 2.730 3.187 -21.984 1.00 98.75 823 ASN A N 1
ATOM 5900 C CA . ASN A 1 823 ? 2.923 4.577 -21.547 1.00 98.75 823 ASN A CA 1
ATOM 5901 C C . ASN A 1 823 ? 3.227 5.500 -22.735 1.00 98.75 823 ASN A C 1
ATOM 5903 O O . ASN A 1 823 ? 3.846 5.076 -23.711 1.00 98.75 823 ASN A O 1
ATOM 5907 N N . ARG A 1 824 ? 2.802 6.770 -22.681 1.00 98.25 824 ARG A N 1
ATOM 5908 C CA . ARG A 1 824 ? 2.851 7.661 -23.858 1.00 98.25 824 ARG A CA 1
ATOM 5909 C C . ARG A 1 824 ? 4.250 8.114 -24.273 1.00 98.25 824 ARG A C 1
ATOM 5911 O O . ARG A 1 824 ? 4.394 8.542 -25.415 1.00 98.25 824 ARG A O 1
ATOM 5918 N N . THR A 1 825 ? 5.254 8.038 -23.399 1.00 98.31 825 THR A N 1
ATOM 5919 C CA . THR A 1 825 ? 6.646 8.356 -23.761 1.00 98.31 825 THR A CA 1
ATOM 5920 C C . THR A 1 825 ? 7.579 7.162 -23.518 1.00 98.31 825 THR A C 1
ATOM 5922 O O . THR A 1 825 ? 7.346 6.091 -24.076 1.00 98.31 825 THR A O 1
ATOM 5925 N N . THR A 1 826 ? 8.648 7.310 -22.734 1.00 98.56 826 THR A N 1
ATOM 5926 C CA . THR A 1 826 ? 9.590 6.227 -22.417 1.00 98.56 826 THR A CA 1
ATOM 5927 C C . THR A 1 826 ? 8.967 5.242 -21.419 1.00 98.56 826 THR A C 1
ATOM 5929 O O . THR A 1 826 ? 8.275 5.667 -20.494 1.00 98.56 826 THR A O 1
ATOM 5932 N N . GLY A 1 827 ? 9.266 3.945 -21.528 1.00 98.69 827 GLY A N 1
ATOM 5933 C CA . GLY A 1 827 ? 8.933 2.972 -20.479 1.00 98.69 827 GLY A CA 1
ATOM 5934 C C . GLY A 1 827 ? 9.618 3.320 -19.150 1.00 98.69 827 GLY A C 1
ATOM 5935 O O . GLY A 1 827 ? 8.963 3.741 -18.195 1.00 98.69 827 GLY A O 1
ATOM 5936 N N . LEU A 1 828 ? 10.949 3.210 -19.113 1.00 98.88 828 LEU A N 1
ATOM 5937 C CA . LEU A 1 828 ? 11.798 3.553 -17.967 1.00 98.88 828 LEU A CA 1
ATOM 5938 C C . LEU A 1 828 ? 12.810 4.651 -18.330 1.00 98.88 828 LEU A C 1
ATOM 5940 O O . LEU A 1 828 ? 13.626 4.491 -19.235 1.00 98.88 828 LEU A O 1
ATOM 5944 N N . ARG A 1 829 ? 12.803 5.761 -17.589 1.00 98.75 829 ARG A N 1
ATOM 5945 C CA . ARG A 1 829 ? 13.664 6.931 -17.805 1.00 98.75 829 ARG A CA 1
ATOM 5946 C C . ARG A 1 829 ? 14.528 7.191 -16.567 1.00 98.75 829 ARG A C 1
ATOM 5948 O O . ARG A 1 829 ? 14.024 7.655 -15.551 1.00 98.75 829 ARG A O 1
ATOM 5955 N N . ILE A 1 830 ? 15.831 6.942 -16.651 1.00 98.69 830 ILE A N 1
ATOM 5956 C CA . ILE A 1 830 ? 16.818 7.259 -15.607 1.00 98.69 830 ILE A CA 1
ATOM 5957 C C . ILE A 1 830 ? 17.604 8.493 -16.063 1.00 98.69 830 ILE A C 1
ATOM 5959 O O . ILE A 1 830 ? 18.136 8.501 -17.175 1.00 98.69 830 ILE A O 1
ATOM 5963 N N . ARG A 1 831 ? 17.667 9.563 -15.261 1.00 96.69 831 ARG A N 1
ATOM 5964 C CA . ARG A 1 831 ? 18.328 10.810 -15.689 1.00 96.69 831 ARG A CA 1
ATOM 5965 C C . ARG A 1 831 ? 19.016 11.604 -14.583 1.00 96.69 831 ARG A C 1
ATOM 5967 O O . ARG A 1 831 ? 18.614 11.538 -13.430 1.00 96.69 831 ARG A O 1
ATOM 5974 N N . THR A 1 832 ? 19.948 12.470 -14.991 1.00 94.31 832 THR A N 1
ATOM 5975 C CA . THR A 1 832 ? 20.842 13.312 -14.160 1.00 94.31 832 THR A CA 1
ATOM 5976 C C . THR A 1 832 ? 22.026 12.566 -13.538 1.00 94.31 832 THR A C 1
ATOM 5978 O O . THR A 1 832 ? 21.949 11.372 -13.262 1.00 94.31 832 THR A O 1
ATOM 5981 N N . GLY A 1 833 ? 23.123 13.292 -13.282 1.00 91.94 833 GLY A N 1
ATOM 5982 C CA . GLY A 1 833 ? 24.384 12.718 -12.792 1.00 91.94 833 GLY A CA 1
ATOM 5983 C C . GLY A 1 833 ? 24.316 12.115 -11.383 1.00 91.94 833 GLY A C 1
ATOM 5984 O O . GLY A 1 833 ? 25.206 11.356 -11.004 1.00 91.94 833 GLY A O 1
ATOM 5985 N N . SER A 1 834 ? 23.261 12.410 -10.614 1.00 92.06 834 SER A N 1
ATOM 5986 C CA . SER A 1 834 ? 22.953 11.739 -9.345 1.00 92.06 834 SER A CA 1
ATOM 5987 C C . SER A 1 834 ? 22.282 10.375 -9.524 1.00 92.06 834 SER A C 1
ATOM 5989 O O . SER A 1 834 ? 22.260 9.596 -8.572 1.00 92.06 834 SER A O 1
ATOM 5991 N N . ALA A 1 835 ? 21.768 10.051 -10.714 1.00 96.94 835 ALA A N 1
ATOM 5992 C CA . ALA A 1 835 ? 21.093 8.788 -10.994 1.00 96.94 835 ALA A CA 1
ATOM 5993 C C . ALA A 1 835 ? 22.088 7.667 -11.329 1.00 96.94 835 ALA A C 1
ATOM 5995 O O . ALA A 1 835 ? 22.160 7.178 -12.459 1.00 96.94 835 ALA A O 1
ATOM 5996 N N . ALA A 1 836 ? 22.905 7.310 -10.336 1.00 96.94 836 ALA A N 1
ATOM 5997 C CA . ALA A 1 836 ? 24.016 6.380 -10.489 1.00 96.94 836 ALA A CA 1
ATOM 5998 C C . ALA A 1 836 ? 23.754 4.997 -9.879 1.00 96.94 836 ALA A C 1
ATOM 6000 O O . ALA A 1 836 ? 23.136 4.889 -8.822 1.00 96.94 836 ALA A O 1
ATOM 6001 N N . SER A 1 837 ? 24.314 3.946 -10.481 1.00 97.31 837 SER A N 1
ATOM 6002 C CA . SER A 1 837 ? 24.325 2.589 -9.901 1.00 97.31 837 SER A CA 1
ATOM 6003 C C . SER A 1 837 ? 22.949 2.026 -9.533 1.00 97.31 837 SER A C 1
ATOM 6005 O O . SER A 1 837 ? 22.814 1.275 -8.574 1.00 97.31 837 SER A O 1
ATOM 6007 N N . ASN A 1 838 ? 21.928 2.365 -10.320 1.00 98.69 838 ASN A N 1
ATOM 6008 C CA . ASN A 1 838 ? 20.659 1.646 -10.323 1.00 98.69 838 ASN A CA 1
ATOM 6009 C C . ASN A 1 838 ? 20.791 0.345 -11.133 1.00 98.69 838 ASN A C 1
ATOM 6011 O O . ASN A 1 838 ? 21.567 0.281 -12.094 1.00 98.69 838 ASN A O 1
ATOM 6015 N N . ILE A 1 839 ? 20.006 -0.664 -10.760 1.00 98.62 839 ILE A N 1
ATOM 6016 C CA . ILE A 1 839 ? 19.939 -1.969 -11.429 1.00 98.62 839 ILE A CA 1
ATOM 6017 C C . ILE A 1 839 ? 18.536 -2.141 -12.009 1.00 98.62 839 ILE A C 1
ATOM 6019 O O . ILE A 1 839 ? 17.544 -1.953 -11.309 1.00 98.62 839 ILE A O 1
ATOM 6023 N N . VAL A 1 840 ? 18.457 -2.499 -13.288 1.00 98.81 840 VAL A N 1
ATOM 6024 C CA . VAL A 1 840 ? 17.209 -2.772 -14.010 1.00 98.81 840 VAL A CA 1
ATOM 6025 C C . VAL A 1 840 ? 17.265 -4.219 -14.481 1.00 98.81 840 VAL A C 1
ATOM 6027 O O . VAL A 1 840 ? 17.966 -4.486 -15.451 1.00 98.81 840 VAL A O 1
ATOM 6030 N N . GLN A 1 841 ? 16.578 -5.156 -13.827 1.00 97.81 841 GLN A N 1
ATOM 6031 C CA . GLN A 1 841 ? 16.700 -6.594 -14.120 1.00 97.81 841 GLN A CA 1
ATOM 6032 C C . GLN A 1 841 ? 15.352 -7.328 -14.165 1.00 97.81 841 GLN A C 1
ATOM 6034 O O . GLN A 1 841 ? 14.421 -6.985 -13.444 1.00 97.81 841 GLN A O 1
ATOM 6039 N N . GLY A 1 842 ? 15.241 -8.321 -15.050 1.00 97.44 842 GLY A N 1
ATOM 6040 C CA . GLY A 1 842 ? 14.083 -9.215 -15.190 1.00 97.44 842 GLY A CA 1
ATOM 6041 C C . GLY A 1 842 ? 12.766 -8.587 -15.669 1.00 97.44 842 GLY A C 1
ATOM 6042 O O . GLY A 1 842 ? 11.766 -9.301 -15.774 1.00 97.44 842 GLY A O 1
ATOM 6043 N N . ASN A 1 843 ? 12.729 -7.286 -15.979 1.00 98.62 843 ASN A N 1
ATOM 6044 C CA . ASN A 1 843 ? 11.513 -6.555 -16.365 1.00 98.62 843 ASN A CA 1
ATOM 6045 C C . ASN A 1 843 ? 11.063 -6.868 -17.799 1.00 98.62 843 ASN A C 1
ATOM 6047 O O . ASN A 1 843 ? 11.888 -7.130 -18.676 1.00 98.62 843 ASN A O 1
ATOM 6051 N N . TYR A 1 844 ? 9.763 -6.731 -18.069 1.00 98.56 844 TYR A N 1
ATOM 6052 C CA . TYR A 1 844 ? 9.209 -6.675 -19.428 1.00 98.56 844 TYR A CA 1
ATOM 6053 C C . TYR A 1 844 ? 8.834 -5.223 -19.761 1.00 98.56 844 TYR A C 1
ATOM 6055 O O . TYR A 1 844 ? 8.159 -4.555 -18.980 1.00 98.56 844 TYR A O 1
ATOM 6063 N N . ILE A 1 845 ? 9.307 -4.698 -20.894 1.00 98.88 845 ILE A N 1
ATOM 6064 C CA . ILE A 1 845 ? 9.198 -3.274 -21.246 1.00 98.88 845 ILE A CA 1
ATOM 6065 C C . ILE A 1 845 ? 8.734 -3.121 -22.701 1.00 98.88 845 ILE A C 1
ATOM 6067 O O . ILE A 1 845 ? 9.498 -3.365 -23.640 1.00 98.88 845 ILE A O 1
ATOM 6071 N N . GLY A 1 846 ? 7.479 -2.695 -22.877 1.00 98.44 846 GLY A N 1
ATOM 6072 C CA . GLY A 1 846 ? 6.797 -2.563 -24.174 1.00 98.44 846 GLY A CA 1
ATOM 6073 C C . GLY A 1 846 ? 6.069 -3.829 -24.658 1.00 98.44 846 GLY A C 1
ATOM 6074 O O . GLY A 1 846 ? 5.626 -3.898 -25.807 1.00 98.44 846 GLY A O 1
ATOM 6075 N N . THR A 1 847 ? 5.917 -4.823 -23.783 1.00 97.62 847 THR A N 1
ATOM 6076 C CA . THR A 1 847 ? 5.191 -6.081 -24.028 1.00 97.62 847 THR A CA 1
ATOM 6077 C C . THR A 1 847 ? 4.099 -6.332 -22.982 1.00 97.62 847 THR A C 1
ATOM 6079 O O . THR A 1 847 ? 3.995 -5.603 -21.995 1.00 97.62 847 THR A O 1
ATOM 6082 N N . ASP A 1 848 ? 3.243 -7.320 -23.222 1.00 97.56 848 ASP A N 1
ATOM 6083 C CA . ASP A 1 848 ? 2.274 -7.822 -22.241 1.00 97.56 848 ASP A CA 1
ATOM 6084 C C . ASP A 1 848 ? 2.944 -8.589 -21.086 1.00 97.56 848 ASP A C 1
ATOM 6086 O O . ASP A 1 848 ? 4.148 -8.853 -21.106 1.00 97.56 848 ASP A O 1
ATOM 6090 N N . GLN A 1 849 ? 2.155 -9.009 -20.094 1.00 96.38 849 GLN A N 1
ATOM 6091 C CA . GLN A 1 849 ? 2.672 -9.775 -18.954 1.00 96.38 849 GLN A CA 1
ATOM 6092 C C . GLN A 1 849 ? 3.360 -11.108 -19.318 1.00 96.38 849 GLN A C 1
ATOM 6094 O O . GLN A 1 849 ? 4.187 -11.583 -18.542 1.00 96.38 849 GLN A O 1
ATOM 6099 N N . THR A 1 850 ? 3.078 -11.700 -20.487 1.00 95.62 850 THR A N 1
ATOM 6100 C CA . THR A 1 850 ? 3.749 -12.926 -20.961 1.00 95.62 850 THR A CA 1
ATOM 6101 C C . THR A 1 850 ? 5.018 -12.658 -21.781 1.00 95.62 850 THR A C 1
ATOM 6103 O O . THR A 1 850 ? 5.788 -13.587 -22.040 1.00 95.62 850 THR A O 1
ATOM 6106 N N . GLY A 1 851 ? 5.268 -11.406 -22.182 1.00 96.00 851 GLY A N 1
ATOM 6107 C CA . GLY A 1 851 ? 6.397 -11.029 -23.034 1.00 96.00 851 GLY A CA 1
ATOM 6108 C C . GLY A 1 851 ? 6.251 -11.486 -24.492 1.00 96.00 851 GLY A C 1
ATOM 6109 O O . GLY A 1 851 ? 7.257 -11.610 -25.188 1.00 96.00 851 GLY A O 1
ATOM 6110 N N . GLN A 1 852 ? 5.027 -11.785 -24.948 1.00 95.56 852 GLN A N 1
ATOM 6111 C CA . GLN A 1 852 ? 4.724 -12.388 -26.257 1.00 95.56 852 GLN A CA 1
ATOM 6112 C C . GLN A 1 852 ? 3.963 -11.446 -27.204 1.00 95.56 852 GLN A C 1
ATOM 6114 O O . GLN A 1 852 ? 4.000 -11.641 -28.418 1.00 95.56 852 GLN A O 1
ATOM 6119 N N . GLN A 1 853 ? 3.267 -10.439 -26.676 1.00 95.81 853 GLN A N 1
ATOM 6120 C CA . GLN A 1 853 ? 2.477 -9.462 -27.426 1.00 95.81 853 GLN A CA 1
ATOM 6121 C C . GLN A 1 853 ? 3.067 -8.057 -27.279 1.00 95.81 853 GLN A C 1
ATOM 6123 O O . GLN A 1 853 ? 3.594 -7.692 -26.230 1.00 95.81 853 GLN A O 1
ATOM 6128 N N . ILE A 1 854 ? 2.960 -7.244 -28.332 1.00 96.81 854 ILE A N 1
ATOM 6129 C CA . ILE A 1 854 ? 3.446 -5.857 -28.330 1.00 96.81 854 ILE A CA 1
ATOM 6130 C C . ILE A 1 854 ? 2.409 -4.944 -27.670 1.00 96.81 854 ILE A C 1
ATOM 6132 O O . ILE A 1 854 ? 1.325 -4.740 -28.209 1.00 96.81 854 ILE A O 1
ATOM 6136 N N . LEU A 1 855 ? 2.802 -4.319 -26.560 1.00 97.31 855 LEU A N 1
ATOM 6137 C CA . LEU A 1 855 ? 2.095 -3.220 -25.894 1.00 97.31 855 LEU A CA 1
ATOM 6138 C C . LEU A 1 855 ? 3.078 -2.047 -25.722 1.00 97.31 855 LEU A C 1
ATOM 6140 O O . LEU A 1 855 ? 3.328 -1.555 -24.624 1.00 97.31 855 LEU A O 1
ATOM 6144 N N . GLY A 1 856 ? 3.713 -1.658 -26.830 1.00 96.50 856 GLY A N 1
ATOM 6145 C CA . GLY A 1 856 ? 4.868 -0.760 -26.853 1.00 96.50 856 GLY A CA 1
ATOM 6146 C C . GLY A 1 856 ? 4.630 0.602 -26.203 1.00 96.50 856 GLY A C 1
ATOM 6147 O O . GLY A 1 856 ? 3.592 1.230 -26.423 1.00 96.50 856 GLY A O 1
ATOM 6148 N N . ASN A 1 857 ? 5.625 1.098 -25.461 1.00 98.62 857 ASN A N 1
ATOM 6149 C CA . ASN A 1 857 ? 5.630 2.490 -25.010 1.00 98.62 857 ASN A CA 1
ATOM 6150 C C . ASN A 1 857 ? 5.791 3.444 -26.216 1.00 98.62 857 ASN A C 1
ATOM 6152 O O . ASN A 1 857 ? 6.354 3.070 -27.252 1.00 98.62 857 ASN A O 1
ATOM 6156 N N . GLY A 1 858 ? 5.271 4.667 -26.092 1.00 98.19 858 GLY A N 1
ATOM 6157 C CA . GLY A 1 858 ? 5.163 5.659 -27.172 1.00 98.19 858 GLY A CA 1
ATOM 6158 C C . GLY A 1 858 ? 6.489 6.232 -27.676 1.00 98.19 858 GLY A C 1
ATOM 6159 O O . GLY A 1 858 ? 6.547 6.779 -28.775 1.00 98.19 858 GLY A O 1
ATOM 6160 N N . GLU A 1 859 ? 7.567 6.062 -26.914 1.00 98.12 859 GLU A N 1
ATOM 6161 C CA . GLU A 1 859 ? 8.930 6.352 -27.341 1.00 98.12 859 GLU A CA 1
ATOM 6162 C C . GLU A 1 859 ? 9.842 5.132 -27.148 1.00 98.12 859 GLU A C 1
ATOM 6164 O O . GLU A 1 859 ? 9.676 4.120 -27.830 1.00 98.12 859 GLU A O 1
ATOM 6169 N N . ASP A 1 860 ? 10.845 5.248 -26.282 1.00 98.56 860 ASP A N 1
ATOM 6170 C CA . ASP A 1 860 ? 11.896 4.253 -26.089 1.00 98.56 860 ASP A CA 1
ATOM 6171 C C . ASP A 1 860 ? 11.568 3.312 -24.917 1.00 98.56 860 ASP A C 1
ATOM 6173 O O . ASP A 1 860 ? 10.839 3.685 -23.994 1.00 98.56 860 ASP A O 1
ATOM 6177 N N . GLY A 1 861 ? 12.118 2.097 -24.914 1.00 98.69 861 GLY A N 1
ATOM 6178 C CA . GLY A 1 861 ? 11.957 1.170 -23.787 1.00 98.69 861 GLY A CA 1
ATOM 6179 C C . GLY A 1 861 ? 12.650 1.687 -22.523 1.00 98.69 861 GLY A C 1
ATOM 6180 O O . GLY A 1 861 ? 12.000 1.954 -21.510 1.00 98.69 861 GLY A O 1
ATOM 6181 N N . VAL A 1 862 ? 13.969 1.878 -22.602 1.00 98.88 862 VAL A N 1
ATOM 6182 C CA . VAL A 1 862 ? 14.816 2.403 -21.520 1.00 98.88 862 VAL A CA 1
ATOM 6183 C C . VAL A 1 862 ? 15.617 3.611 -22.015 1.00 98.88 862 VAL A C 1
ATOM 6185 O O . VAL A 1 862 ? 16.235 3.544 -23.073 1.00 98.88 862 VAL A O 1
ATOM 6188 N N . LEU A 1 863 ? 15.660 4.698 -21.241 1.00 98.69 863 LEU A N 1
ATOM 6189 C CA . LEU A 1 863 ? 16.490 5.882 -21.498 1.00 98.69 863 LEU A CA 1
ATOM 6190 C C . LEU A 1 863 ? 17.377 6.189 -20.287 1.00 98.69 863 LEU A C 1
ATOM 6192 O O . LEU A 1 863 ? 16.858 6.519 -19.223 1.00 98.69 863 LEU A O 1
ATOM 6196 N N . LEU A 1 864 ? 18.698 6.144 -20.470 1.00 98.56 864 LEU A N 1
ATOM 6197 C CA . LEU A 1 864 ? 19.704 6.644 -19.530 1.00 98.56 864 LEU A CA 1
ATOM 6198 C C . LEU A 1 864 ? 20.221 8.004 -20.036 1.00 98.56 864 LEU A C 1
ATOM 6200 O O . LEU A 1 864 ? 20.994 8.051 -20.991 1.00 98.56 864 LEU A O 1
ATOM 6204 N N . PHE A 1 865 ? 19.801 9.114 -19.424 1.00 97.56 865 PHE A N 1
ATOM 6205 C CA . PHE A 1 865 ? 20.170 10.473 -19.853 1.00 97.56 865 PHE A CA 1
ATOM 6206 C C . PHE A 1 865 ? 21.046 11.183 -18.812 1.00 97.56 865 PHE A C 1
ATOM 6208 O O . PHE A 1 865 ? 20.558 11.616 -17.766 1.00 97.56 865 PHE A O 1
ATOM 6215 N N . ASN A 1 866 ? 22.338 11.342 -19.106 1.00 96.62 866 ASN A N 1
ATOM 6216 C CA . ASN A 1 866 ? 23.343 11.875 -18.181 1.00 96.62 866 ASN A CA 1
ATOM 6217 C C . ASN A 1 866 ? 23.406 11.103 -16.847 1.00 96.62 866 ASN A C 1
ATOM 6219 O O . ASN A 1 866 ? 23.621 11.704 -15.801 1.00 96.62 866 ASN A O 1
ATOM 6223 N N . ALA A 1 867 ? 23.165 9.788 -16.887 1.00 97.50 867 ALA A N 1
ATOM 6224 C CA . ALA A 1 867 ? 23.053 8.905 -15.725 1.00 97.50 867 ALA A CA 1
ATOM 6225 C C . ALA A 1 867 ? 24.182 7.846 -15.748 1.00 97.50 867 ALA A C 1
ATOM 6227 O O . ALA A 1 867 ? 24.182 7.007 -16.653 1.00 97.50 867 ALA A O 1
ATOM 6228 N N . PRO A 1 868 ? 25.161 7.866 -14.822 1.00 97.50 868 PRO A N 1
ATOM 6229 C CA . PRO A 1 868 ? 26.372 7.039 -14.906 1.00 97.50 868 PRO A CA 1
ATOM 6230 C C . PRO A 1 868 ? 26.275 5.690 -14.172 1.00 97.50 868 PRO A C 1
ATOM 6232 O O . PRO A 1 868 ? 25.585 5.562 -13.166 1.00 97.50 868 PRO A O 1
ATOM 6235 N N . ARG A 1 869 ? 27.090 4.706 -14.573 1.00 97.31 869 ARG A N 1
ATOM 6236 C CA . ARG A 1 869 ? 27.336 3.453 -13.818 1.00 97.31 869 ARG A CA 1
ATOM 6237 C C . ARG A 1 869 ? 26.088 2.623 -13.461 1.00 97.31 869 ARG A C 1
ATOM 6239 O O . ARG A 1 869 ? 26.110 1.929 -12.448 1.00 97.31 869 ARG A O 1
ATOM 6246 N N . ASN A 1 870 ? 25.010 2.702 -14.240 1.00 98.56 870 ASN A N 1
ATOM 6247 C CA . ASN A 1 870 ? 23.814 1.865 -14.091 1.00 98.56 870 ASN A CA 1
ATOM 6248 C C . ASN A 1 870 ? 23.975 0.533 -14.846 1.00 98.56 870 ASN A C 1
ATOM 6250 O O . ASN A 1 870 ? 24.761 0.439 -15.796 1.00 98.56 870 ASN A O 1
ATOM 6254 N N . VAL A 1 871 ? 23.207 -0.481 -14.444 1.00 98.31 871 VAL A N 1
ATOM 6255 C CA . VAL A 1 871 ? 23.181 -1.805 -15.085 1.00 98.31 871 VAL A CA 1
ATOM 6256 C C . VAL A 1 871 ? 21.785 -2.089 -15.637 1.00 98.31 871 VAL A C 1
ATOM 6258 O O . VAL A 1 871 ? 20.792 -1.952 -14.922 1.00 98.31 871 VAL A O 1
ATOM 6261 N N . VAL A 1 872 ? 21.713 -2.492 -16.906 1.00 98.69 872 VAL A N 1
ATOM 6262 C CA . VAL A 1 872 ? 20.497 -3.003 -17.551 1.00 98.69 872 VAL A CA 1
ATOM 6263 C C . VAL A 1 872 ? 20.699 -4.485 -17.859 1.00 98.69 872 VAL A C 1
ATOM 6265 O O . VAL A 1 872 ? 21.531 -4.855 -18.689 1.00 98.69 872 VAL A O 1
ATOM 6268 N N . GLY A 1 873 ? 19.927 -5.320 -17.179 1.00 97.31 873 GLY A N 1
ATOM 6269 C CA . GLY A 1 873 ? 20.008 -6.775 -17.156 1.00 97.31 873 GLY A CA 1
ATOM 6270 C C . GLY A 1 873 ? 20.972 -7.283 -16.082 1.00 97.31 873 GLY A C 1
ATOM 6271 O O . GLY A 1 873 ? 21.306 -6.561 -15.143 1.00 97.31 873 GLY A O 1
ATOM 6272 N N . GLY A 1 874 ? 21.429 -8.523 -16.214 1.00 93.69 874 GLY A N 1
ATOM 6273 C CA . GLY A 1 874 ? 22.284 -9.191 -15.233 1.00 93.69 874 GLY A CA 1
ATOM 6274 C C . GLY A 1 874 ? 22.798 -10.530 -15.756 1.00 93.69 874 GLY A C 1
ATOM 6275 O O . GLY A 1 874 ? 22.421 -10.948 -16.847 1.00 93.69 874 GLY A O 1
ATOM 6276 N N . THR A 1 875 ? 23.676 -11.178 -14.992 1.00 89.94 875 THR A N 1
ATOM 6277 C CA . THR A 1 875 ? 24.294 -12.469 -15.354 1.00 89.94 875 THR A CA 1
ATOM 6278 C C . THR A 1 875 ? 23.560 -13.679 -14.784 1.00 89.94 875 THR A C 1
ATOM 6280 O O . THR A 1 875 ? 23.717 -14.789 -15.288 1.00 89.94 875 THR A O 1
ATOM 6283 N N . GLU A 1 876 ? 22.759 -13.482 -13.737 1.00 91.56 876 GLU A N 1
ATOM 6284 C CA . GLU A 1 876 ? 21.964 -14.545 -13.127 1.00 91.56 876 GLU A CA 1
ATOM 6285 C C . GLU A 1 876 ? 20.776 -14.946 -14.023 1.00 91.56 876 GLU A C 1
ATOM 6287 O O . GLU A 1 876 ? 20.234 -14.107 -14.756 1.00 91.56 876 GLU A O 1
ATOM 6292 N N . PRO A 1 877 ? 20.320 -16.213 -13.966 1.00 88.12 877 PRO A N 1
ATOM 6293 C CA . PRO A 1 877 ? 19.108 -16.642 -14.654 1.00 88.12 877 PRO A CA 1
ATOM 6294 C C . PRO A 1 877 ? 17.922 -15.716 -14.350 1.00 88.12 877 PRO A C 1
ATOM 6296 O O . PRO A 1 877 ? 17.689 -15.340 -13.206 1.00 88.12 877 PRO A O 1
ATOM 6299 N N . ASN A 1 878 ? 17.158 -15.366 -15.387 1.00 89.56 878 ASN A N 1
ATOM 6300 C CA . ASN A 1 878 ? 16.038 -14.411 -15.358 1.00 89.56 878 ASN A CA 1
ATOM 6301 C C . ASN A 1 878 ? 16.382 -12.933 -15.076 1.00 89.56 878 ASN A C 1
ATOM 6303 O O . ASN A 1 878 ? 15.482 -12.105 -15.194 1.00 89.56 878 ASN A O 1
ATOM 6307 N N . ALA A 1 879 ? 17.638 -12.554 -14.800 1.00 95.00 879 ALA A N 1
ATOM 6308 C CA . ALA A 1 879 ? 18.011 -11.143 -14.625 1.00 95.00 879 ALA A CA 1
ATOM 6309 C C . ALA A 1 879 ? 17.934 -10.320 -15.935 1.00 95.00 879 ALA A C 1
ATOM 6311 O O . ALA A 1 879 ? 17.867 -9.089 -15.907 1.00 95.00 879 ALA A O 1
ATOM 6312 N N . GLY A 1 880 ? 17.902 -10.977 -17.097 1.00 95.94 880 GLY A N 1
ATOM 6313 C CA . GLY A 1 880 ? 17.698 -10.343 -18.401 1.00 95.94 880 GLY A CA 1
ATOM 6314 C C . GLY A 1 880 ? 16.319 -9.694 -18.562 1.00 95.94 880 GLY A C 1
ATOM 6315 O O . GLY A 1 880 ? 15.294 -10.333 -18.328 1.00 95.94 880 GLY A O 1
ATOM 6316 N N . ASN A 1 881 ? 16.271 -8.435 -19.010 1.00 98.56 881 ASN A N 1
ATOM 6317 C CA . ASN A 1 881 ? 15.005 -7.774 -19.349 1.00 98.56 881 ASN A CA 1
ATOM 6318 C C . ASN A 1 881 ? 14.542 -8.153 -20.766 1.00 98.56 881 ASN A C 1
ATOM 6320 O O . ASN A 1 881 ? 15.370 -8.400 -21.645 1.00 98.56 881 ASN A O 1
ATOM 6324 N N . VAL A 1 882 ? 13.231 -8.093 -21.014 1.00 98.19 882 VAL A N 1
ATOM 6325 C CA . VAL A 1 882 ? 12.633 -8.123 -22.361 1.00 98.19 882 VAL A CA 1
ATOM 6326 C C . VAL A 1 882 ? 12.265 -6.699 -22.761 1.00 98.19 882 VAL A C 1
ATOM 6328 O O . VAL A 1 882 ? 11.381 -6.093 -22.160 1.00 98.19 882 VAL A O 1
ATOM 6331 N N . ILE A 1 883 ? 12.946 -6.146 -23.764 1.00 98.75 883 ILE A N 1
ATOM 6332 C CA . ILE A 1 883 ? 12.823 -4.741 -24.179 1.00 98.75 883 ILE A CA 1
ATOM 6333 C C . ILE A 1 883 ? 12.433 -4.703 -25.660 1.00 98.75 883 ILE A C 1
ATOM 6335 O O . ILE A 1 883 ? 13.271 -4.737 -26.569 1.00 98.75 883 ILE A O 1
ATOM 6339 N N . ALA A 1 884 ? 11.127 -4.687 -25.905 1.00 97.94 884 ALA A N 1
ATOM 6340 C CA . ALA A 1 884 ? 10.528 -5.058 -27.182 1.00 97.94 884 ALA A CA 1
ATOM 6341 C C . ALA A 1 884 ? 9.273 -4.228 -27.493 1.00 97.94 884 ALA A C 1
ATOM 6343 O O . ALA A 1 884 ? 8.639 -3.682 -26.598 1.00 97.94 884 ALA A O 1
ATOM 6344 N N . GLY A 1 885 ? 8.911 -4.120 -28.773 1.00 96.75 885 GLY A N 1
ATOM 6345 C CA . GLY A 1 885 ? 7.675 -3.481 -29.232 1.00 96.75 885 GLY A CA 1
ATOM 6346 C C . GLY A 1 885 ? 7.581 -1.952 -29.097 1.00 96.75 885 GLY A C 1
ATOM 6347 O O . GLY A 1 885 ? 6.624 -1.369 -29.603 1.00 96.75 885 GLY A O 1
ATOM 6348 N N . ASN A 1 886 ? 8.542 -1.282 -28.451 1.00 98.31 886 ASN A N 1
ATOM 6349 C CA . ASN A 1 886 ? 8.515 0.167 -28.201 1.00 98.31 886 ASN A CA 1
ATOM 6350 C C . ASN A 1 886 ? 8.595 0.966 -29.514 1.00 98.31 886 ASN A C 1
ATOM 6352 O O . ASN A 1 886 ? 9.286 0.561 -30.450 1.00 98.31 886 ASN A O 1
ATOM 6356 N N . GLN A 1 887 ? 7.895 2.101 -29.612 1.00 97.81 887 GLN A N 1
ATOM 6357 C CA . GLN A 1 887 ? 7.690 2.797 -30.895 1.00 97.81 887 GLN A CA 1
ATOM 6358 C C . GLN A 1 887 ? 8.960 3.448 -31.473 1.00 97.81 887 GLN A C 1
ATOM 6360 O O . GLN A 1 887 ? 9.032 3.697 -32.680 1.00 97.81 887 GLN A O 1
ATOM 6365 N N . ARG A 1 888 ? 9.976 3.701 -30.640 1.00 97.19 888 ARG A N 1
ATOM 6366 C CA . ARG A 1 888 ? 11.295 4.205 -31.042 1.00 97.19 888 ARG A CA 1
ATOM 6367 C C . ARG A 1 888 ? 12.384 3.158 -30.767 1.00 97.19 888 ARG A C 1
ATOM 6369 O O . ARG A 1 888 ? 12.426 2.149 -31.470 1.00 97.19 888 ARG A O 1
ATOM 6376 N N . HIS A 1 889 ? 13.302 3.403 -29.837 1.00 98.06 889 HIS A N 1
ATOM 6377 C CA . HIS A 1 889 ? 14.469 2.554 -29.587 1.00 98.06 889 HIS A CA 1
ATOM 6378 C C . HIS A 1 889 ? 14.229 1.578 -28.421 1.00 98.06 889 HIS A C 1
ATOM 6380 O O . HIS A 1 889 ? 13.347 1.789 -27.590 1.00 98.06 889 HIS A O 1
ATOM 6386 N N . GLY A 1 890 ? 15.005 0.493 -28.341 1.00 98.44 890 GLY A N 1
ATOM 6387 C CA . GLY A 1 890 ? 14.967 -0.402 -27.178 1.00 98.44 890 GLY A CA 1
ATOM 6388 C C . GLY A 1 890 ? 15.612 0.253 -25.955 1.00 98.44 890 GLY A C 1
ATOM 6389 O O . GLY A 1 890 ? 14.936 0.546 -24.972 1.00 98.44 890 GLY A O 1
ATOM 6390 N N . ILE A 1 891 ? 16.914 0.528 -26.045 1.00 98.81 891 ILE A N 1
ATOM 6391 C CA . ILE A 1 891 ? 17.712 1.201 -25.013 1.00 98.81 891 ILE A CA 1
ATOM 6392 C C . ILE A 1 891 ? 18.402 2.429 -25.621 1.00 98.81 891 ILE A C 1
ATOM 6394 O O . ILE A 1 891 ? 19.044 2.335 -26.666 1.00 98.81 891 ILE A O 1
ATOM 6398 N N . VAL A 1 892 ? 18.321 3.569 -24.941 1.00 98.56 892 VAL A N 1
ATOM 6399 C CA . VAL A 1 892 ? 19.046 4.806 -25.253 1.00 98.56 892 VAL A CA 1
ATOM 6400 C C . VAL A 1 892 ? 20.007 5.115 -24.107 1.00 98.56 892 VAL A C 1
ATOM 6402 O O . VAL A 1 892 ? 19.588 5.153 -22.951 1.00 98.56 892 VAL A O 1
ATOM 6405 N N . ILE A 1 893 ? 21.277 5.387 -24.409 1.00 98.19 893 ILE A N 1
ATOM 6406 C CA . ILE A 1 893 ? 22.253 5.922 -23.447 1.00 98.19 893 ILE A CA 1
ATOM 6407 C C . ILE A 1 893 ? 22.816 7.217 -24.028 1.00 98.19 893 ILE A C 1
ATOM 6409 O O . ILE A 1 893 ? 23.414 7.204 -25.102 1.00 98.19 893 ILE A O 1
ATOM 6413 N N . GLN A 1 894 ? 22.592 8.338 -23.344 1.00 95.94 894 GLN A N 1
ATOM 6414 C CA . GLN A 1 894 ? 22.845 9.672 -23.883 1.00 95.94 894 GLN A CA 1
ATOM 6415 C C . GLN A 1 894 ? 23.528 10.606 -22.877 1.00 95.94 894 GLN A C 1
ATOM 6417 O O . GLN A 1 894 ? 23.061 10.753 -21.747 1.00 95.94 894 GLN A O 1
ATOM 6422 N N . GLY A 1 895 ? 24.546 11.327 -23.346 1.00 93.38 895 GLY A N 1
ATOM 6423 C CA . GLY A 1 895 ? 25.184 12.454 -22.667 1.00 93.38 895 GLY A CA 1
ATOM 6424 C C . GLY A 1 895 ? 26.529 12.119 -22.025 1.00 93.38 895 GLY A C 1
ATOM 6425 O O . GLY A 1 895 ? 26.769 10.996 -21.571 1.00 93.38 895 GLY A O 1
ATOM 6426 N N . ASP A 1 896 ? 27.392 13.131 -21.956 1.00 89.38 896 ASP A N 1
ATOM 6427 C CA . ASP A 1 896 ? 28.773 13.037 -21.479 1.00 89.38 896 ASP A CA 1
ATOM 6428 C C . ASP A 1 896 ? 28.859 12.595 -20.010 1.00 89.38 896 ASP A C 1
ATOM 6430 O O . ASP A 1 896 ? 29.796 11.898 -19.617 1.00 89.38 896 ASP A O 1
ATOM 6434 N N . GLN A 1 897 ? 27.830 12.914 -19.216 1.00 89.25 897 GLN A N 1
ATOM 6435 C CA . GLN A 1 897 ? 27.683 12.493 -17.820 1.00 89.25 897 GLN A CA 1
ATOM 6436 C C . GLN A 1 897 ? 27.028 11.104 -17.655 1.00 89.25 897 GLN A C 1
ATOM 6438 O O . GLN A 1 897 ? 26.625 10.740 -16.550 1.00 89.25 897 GLN A O 1
ATOM 6443 N N . ALA A 1 898 ? 26.946 10.289 -18.715 1.00 92.50 898 ALA A N 1
ATOM 6444 C CA . ALA A 1 898 ? 26.508 8.887 -18.661 1.00 92.50 898 ALA A CA 1
ATOM 6445 C C . ALA A 1 898 ? 27.636 7.818 -18.789 1.00 92.50 898 ALA A C 1
ATOM 6447 O O . ALA A 1 898 ? 27.422 6.813 -19.480 1.00 92.50 898 ALA A O 1
ATOM 6448 N N . PRO A 1 899 ? 28.837 7.955 -18.173 1.00 94.38 899 PRO A N 1
ATOM 6449 C CA . PRO A 1 899 ? 29.886 6.951 -18.318 1.00 94.38 899 PRO A CA 1
ATOM 6450 C C . PRO A 1 899 ? 29.672 5.676 -17.491 1.00 94.38 899 PRO A C 1
ATOM 6452 O O . PRO A 1 899 ? 29.030 5.688 -16.438 1.00 94.38 899 PRO A O 1
ATOM 6455 N N . GLY A 1 900 ? 30.282 4.574 -17.936 1.00 93.56 900 GLY A N 1
ATOM 6456 C CA . GLY A 1 900 ? 30.385 3.324 -17.167 1.00 93.56 900 GLY A CA 1
ATOM 6457 C C . GLY A 1 900 ? 29.104 2.487 -17.081 1.00 93.56 900 GLY A C 1
ATOM 6458 O O . GLY A 1 900 ? 29.013 1.613 -16.223 1.00 93.56 900 GLY A O 1
ATOM 6459 N N . ASN A 1 901 ? 28.097 2.768 -17.912 1.00 97.56 901 ASN A N 1
ATOM 6460 C CA . ASN A 1 901 ? 26.862 1.982 -17.961 1.00 97.56 901 ASN A CA 1
ATOM 6461 C C . ASN A 1 901 ? 27.097 0.604 -18.607 1.00 97.56 901 ASN A C 1
ATOM 6463 O O . ASN A 1 901 ? 27.844 0.496 -19.582 1.00 97.56 901 ASN A O 1
ATOM 6467 N N . THR A 1 902 ? 26.429 -0.429 -18.089 1.00 97.62 902 THR A N 1
ATOM 6468 C CA . THR A 1 902 ? 26.523 -1.813 -18.589 1.00 97.62 902 THR A CA 1
ATOM 6469 C C . THR A 1 902 ? 25.155 -2.329 -19.031 1.00 97.62 902 THR A C 1
ATOM 6471 O O . THR A 1 902 ? 24.167 -2.153 -18.323 1.00 97.62 902 THR A O 1
ATOM 6474 N N . VAL A 1 903 ? 25.097 -2.985 -20.190 1.00 98.56 903 VAL A N 1
ATOM 6475 C CA . VAL A 1 903 ? 23.907 -3.655 -20.735 1.00 98.56 903 VAL A CA 1
ATOM 6476 C C . VAL A 1 903 ? 24.269 -5.117 -20.996 1.00 98.56 903 VAL A C 1
ATOM 6478 O O . VAL A 1 903 ? 25.117 -5.371 -21.846 1.00 98.56 903 VAL A O 1
ATOM 6481 N N . GLN A 1 904 ? 23.681 -6.080 -20.287 1.00 96.75 904 GLN A N 1
ATOM 6482 C CA . GLN A 1 904 ? 24.071 -7.501 -20.360 1.00 96.75 904 GLN A CA 1
ATOM 6483 C C . GLN A 1 904 ? 22.883 -8.449 -20.137 1.00 96.75 904 GLN A C 1
ATOM 6485 O O . GLN A 1 904 ? 21.989 -8.131 -19.359 1.00 96.75 904 GLN A O 1
ATOM 6490 N N . GLY A 1 905 ? 22.859 -9.596 -20.819 1.00 96.06 905 GLY A N 1
ATOM 6491 C CA . GLY A 1 905 ? 21.827 -10.629 -20.636 1.00 96.06 905 GLY A CA 1
ATOM 6492 C C . GLY A 1 905 ? 20.416 -10.299 -21.150 1.00 96.06 905 GLY A C 1
ATOM 6493 O O . GLY A 1 905 ? 19.476 -11.022 -20.834 1.00 96.06 905 GLY A O 1
ATOM 6494 N N . ASN A 1 906 ? 20.206 -9.202 -21.892 1.00 98.19 906 ASN A N 1
ATOM 6495 C CA . ASN A 1 906 ? 18.858 -8.744 -22.273 1.00 98.19 906 ASN A CA 1
ATOM 6496 C C . ASN A 1 906 ? 18.349 -9.337 -23.595 1.00 98.19 906 ASN A C 1
ATOM 6498 O O . ASN A 1 906 ? 19.108 -9.509 -24.549 1.00 98.19 906 ASN A O 1
ATOM 6502 N N . TYR A 1 907 ? 17.028 -9.499 -23.681 1.00 97.75 907 TYR A N 1
ATOM 6503 C CA . TYR A 1 907 ? 16.273 -9.836 -24.888 1.00 97.75 907 TYR A CA 1
ATOM 6504 C C . TYR A 1 907 ? 15.708 -8.547 -25.500 1.00 97.75 907 TYR A C 1
ATOM 6506 O O . TYR A 1 907 ? 14.778 -7.944 -24.964 1.00 97.75 907 TYR A O 1
ATOM 6514 N N . ILE A 1 908 ? 16.270 -8.084 -26.614 1.00 98.56 908 ILE A N 1
ATOM 6515 C CA . ILE A 1 908 ? 15.934 -6.796 -27.233 1.00 98.56 908 ILE A CA 1
ATOM 6516 C C . ILE A 1 908 ? 15.336 -7.051 -28.619 1.00 98.56 908 ILE A C 1
ATOM 6518 O O . ILE A 1 908 ? 15.969 -7.651 -29.484 1.00 98.56 908 ILE A O 1
ATOM 6522 N N . GLY A 1 909 ? 14.089 -6.620 -28.833 1.00 97.62 909 GLY A N 1
ATOM 6523 C CA . GLY A 1 909 ? 13.365 -6.873 -30.089 1.00 97.62 909 GLY A CA 1
ATOM 6524 C C . GLY A 1 909 ? 12.865 -8.308 -30.295 1.00 97.62 909 GLY A C 1
ATOM 6525 O O . GLY A 1 909 ? 12.457 -8.661 -31.401 1.00 97.62 909 GLY A O 1
ATOM 6526 N N . THR A 1 910 ? 12.867 -9.133 -29.248 1.00 96.50 910 THR A N 1
ATOM 6527 C CA . THR A 1 910 ? 12.390 -10.525 -29.257 1.00 96.50 910 THR A CA 1
ATOM 6528 C C . THR A 1 910 ? 11.647 -10.847 -27.962 1.00 96.50 910 THR A C 1
ATOM 6530 O O . THR A 1 910 ? 11.850 -10.181 -26.949 1.00 96.50 910 THR A O 1
ATOM 6533 N N . ASN A 1 911 ? 10.795 -11.869 -27.998 1.00 94.06 911 ASN A N 1
ATOM 6534 C CA . ASN A 1 911 ? 10.196 -12.486 -26.813 1.00 94.06 911 ASN A CA 1
ATOM 6535 C C . ASN A 1 911 ? 11.242 -13.306 -26.003 1.00 94.06 911 ASN A C 1
ATOM 6537 O O . ASN A 1 911 ? 12.293 -13.661 -26.548 1.00 94.06 911 ASN A O 1
ATOM 6541 N N . PRO A 1 912 ? 10.990 -13.626 -24.712 1.00 92.12 912 PRO A N 1
ATOM 6542 C CA . PRO A 1 912 ? 11.989 -14.226 -23.808 1.00 92.12 912 PRO A CA 1
ATOM 6543 C C . PRO A 1 912 ? 12.368 -15.685 -24.110 1.00 92.12 912 PRO A C 1
ATOM 6545 O O . PRO A 1 912 ? 13.263 -16.223 -23.470 1.00 92.12 912 PRO A O 1
ATOM 6548 N N . ASN A 1 913 ? 11.686 -16.340 -25.052 1.00 91.19 913 ASN A N 1
ATOM 6549 C CA . ASN A 1 913 ? 12.024 -17.679 -25.545 1.00 91.19 913 ASN A CA 1
ATOM 6550 C C . ASN A 1 913 ? 12.470 -17.665 -27.020 1.00 91.19 913 ASN A C 1
ATOM 6552 O O . ASN A 1 913 ? 12.412 -18.699 -27.681 1.00 91.19 913 ASN A O 1
ATOM 6556 N N . GLU A 1 914 ? 12.838 -16.491 -27.545 1.00 91.75 914 GLU A N 1
ATOM 6557 C CA . GLU A 1 914 ? 13.396 -16.261 -28.889 1.00 91.75 914 GLU A CA 1
ATOM 6558 C C . GLU A 1 914 ? 12.532 -16.697 -30.091 1.00 91.75 914 GLU A C 1
ATOM 6560 O O . GLU A 1 914 ? 12.956 -16.591 -31.243 1.00 91.75 914 GLU A O 1
ATOM 6565 N N . SER A 1 915 ? 11.302 -17.147 -29.845 1.00 89.31 915 SER A N 1
ATOM 6566 C CA . SER A 1 915 ? 10.395 -17.720 -30.843 1.00 89.31 915 SER A CA 1
ATOM 6567 C C . SER A 1 915 ? 9.668 -16.696 -31.728 1.00 89.31 915 SER A C 1
ATOM 6569 O O . SER A 1 915 ? 9.063 -17.087 -32.726 1.00 89.31 915 SER A O 1
ATOM 6571 N N . ALA A 1 916 ? 9.715 -15.400 -31.399 1.00 89.38 916 ALA A N 1
ATOM 6572 C CA . ALA A 1 916 ? 9.116 -14.330 -32.196 1.00 89.38 916 ALA A CA 1
ATOM 6573 C C . ALA A 1 916 ? 9.881 -13.002 -32.068 1.00 89.38 916 ALA A C 1
ATOM 6575 O O . ALA A 1 916 ? 10.140 -12.518 -30.963 1.00 89.38 916 ALA A O 1
ATOM 6576 N N . SER A 1 917 ? 10.165 -12.355 -33.206 1.00 91.31 917 SER A N 1
ATOM 6577 C CA . SER A 1 917 ? 10.647 -10.971 -33.201 1.00 91.31 917 SER A CA 1
ATOM 6578 C C . SER A 1 917 ? 9.511 -10.016 -32.841 1.00 91.31 917 SER A C 1
ATOM 6580 O O . SER A 1 917 ? 8.492 -9.927 -33.525 1.00 91.31 917 SER A O 1
ATOM 6582 N N . LEU A 1 918 ? 9.737 -9.263 -31.771 1.00 95.12 918 LEU A N 1
ATOM 6583 C CA . LEU A 1 918 ? 8.890 -8.198 -31.255 1.00 95.12 918 LEU A CA 1
ATOM 6584 C C . LEU A 1 918 ? 9.654 -6.868 -31.396 1.00 95.12 918 LEU A C 1
ATOM 6586 O O . LEU A 1 918 ? 9.924 -6.171 -30.418 1.00 95.12 918 LEU A O 1
ATOM 6590 N N . SER A 1 919 ? 10.111 -6.555 -32.614 1.00 94.31 919 SER A N 1
ATOM 6591 C CA . SER A 1 919 ? 11.060 -5.459 -32.854 1.00 94.31 919 SER A CA 1
ATOM 6592 C C . SER A 1 919 ? 10.574 -4.101 -32.332 1.00 94.31 919 SER A C 1
ATOM 6594 O O . SER A 1 919 ? 9.468 -3.656 -32.640 1.00 94.31 919 SER A O 1
ATOM 6596 N N . ASN A 1 920 ? 11.469 -3.377 -31.651 1.00 96.56 920 ASN A N 1
ATOM 6597 C CA . ASN A 1 920 ? 11.323 -1.937 -31.418 1.00 96.56 920 ASN A CA 1
ATOM 6598 C C . ASN A 1 920 ? 11.308 -1.179 -32.767 1.00 96.56 920 ASN A C 1
ATOM 6600 O O . ASN A 1 920 ? 11.909 -1.624 -33.751 1.00 96.56 920 ASN A O 1
ATOM 6604 N N . GLY A 1 921 ? 10.615 -0.043 -32.837 1.00 95.31 921 GLY A N 1
ATOM 6605 C CA . GLY A 1 921 ? 10.288 0.661 -34.083 1.00 95.31 921 GLY A CA 1
ATOM 6606 C C . GLY A 1 921 ? 11.471 1.271 -34.846 1.00 95.31 921 GLY A C 1
ATOM 6607 O O . GLY A 1 921 ? 11.300 1.650 -36.007 1.00 95.31 921 GLY A O 1
ATOM 6608 N N . ARG A 1 922 ? 12.652 1.362 -34.223 1.00 96.44 922 ARG A N 1
ATOM 6609 C CA . ARG A 1 922 ? 13.879 1.949 -34.784 1.00 96.44 922 ARG A CA 1
ATOM 6610 C C . ARG A 1 922 ? 15.113 1.062 -34.582 1.00 96.44 922 ARG A C 1
ATOM 6612 O O . ARG A 1 922 ? 15.287 0.099 -35.325 1.00 96.44 922 ARG A O 1
ATOM 6619 N N . SER A 1 923 ? 15.970 1.399 -33.615 1.00 97.62 923 SER A N 1
ATOM 6620 C CA . SER A 1 923 ? 17.217 0.681 -33.298 1.00 97.62 923 SER A CA 1
ATOM 6621 C C . SER A 1 923 ? 17.130 -0.026 -31.940 1.00 97.62 923 SER A C 1
ATOM 6623 O O . SER A 1 923 ? 16.441 0.465 -31.045 1.00 97.62 923 SER A O 1
ATOM 6625 N N . GLY A 1 924 ? 17.844 -1.139 -31.765 1.00 97.94 924 GLY A N 1
ATOM 6626 C CA . GLY A 1 924 ? 17.859 -1.916 -30.519 1.00 97.94 924 GLY A CA 1
ATOM 6627 C C . GLY A 1 924 ? 18.493 -1.155 -29.364 1.00 97.94 924 GLY A C 1
ATOM 6628 O O . GLY A 1 924 ? 17.814 -0.824 -28.395 1.00 97.94 924 GLY A O 1
ATOM 6629 N N . ILE A 1 925 ? 19.774 -0.816 -29.502 1.00 98.44 925 ILE A N 1
ATOM 6630 C CA . ILE A 1 925 ? 20.514 0.049 -28.578 1.00 98.44 925 ILE A CA 1
ATOM 6631 C C . ILE A 1 925 ? 21.056 1.257 -29.352 1.00 98.44 925 ILE A C 1
ATOM 6633 O O . ILE A 1 925 ? 21.590 1.102 -30.450 1.00 98.44 925 ILE A O 1
ATOM 6637 N N . ILE A 1 926 ? 20.958 2.458 -28.784 1.00 97.00 926 ILE A N 1
ATOM 6638 C CA . ILE A 1 926 ? 21.587 3.671 -29.321 1.00 97.00 926 ILE A CA 1
ATOM 6639 C C . ILE A 1 926 ? 22.407 4.396 -28.245 1.00 97.00 926 ILE A C 1
ATOM 6641 O O . ILE A 1 926 ? 21.950 4.599 -27.121 1.00 97.00 926 ILE A O 1
ATOM 6645 N N . LEU A 1 927 ? 23.634 4.774 -28.607 1.00 96.69 927 LEU A N 1
ATOM 6646 C CA . LEU A 1 927 ? 24.601 5.486 -27.774 1.00 96.69 927 LEU A CA 1
ATOM 6647 C C . LEU A 1 927 ? 24.854 6.877 -28.365 1.00 96.69 927 LEU A C 1
ATOM 6649 O O . LEU A 1 927 ? 25.107 7.005 -29.568 1.00 96.69 927 LEU A O 1
ATOM 6653 N N . ILE A 1 928 ? 24.775 7.912 -27.532 1.00 95.44 928 ILE A N 1
ATOM 6654 C CA . ILE A 1 928 ? 24.876 9.314 -27.951 1.00 95.44 928 ILE A CA 1
ATOM 6655 C C . ILE A 1 928 ? 25.792 10.071 -26.989 1.00 95.44 928 ILE A C 1
ATOM 6657 O O . ILE A 1 928 ? 25.410 10.306 -25.846 1.00 95.44 928 ILE A O 1
ATOM 6661 N N . ASP A 1 929 ? 26.969 10.487 -27.457 1.00 93.00 929 ASP A N 1
ATOM 6662 C CA . ASP A 1 929 ? 27.916 11.329 -26.703 1.00 93.00 929 ASP A CA 1
ATOM 6663 C C . ASP A 1 929 ? 28.310 10.732 -25.330 1.00 93.00 929 ASP A C 1
ATOM 6665 O O . ASP A 1 929 ? 28.402 11.421 -24.322 1.00 93.00 929 ASP A O 1
ATOM 6669 N N . SER A 1 930 ? 28.481 9.406 -25.272 1.00 92.31 930 SER A N 1
ATOM 6670 C CA . SER A 1 930 ? 28.631 8.613 -24.038 1.00 92.31 930 SER A CA 1
ATOM 6671 C C . SER A 1 930 ? 29.943 7.815 -24.025 1.00 92.31 930 SER A C 1
ATOM 6673 O O . SER A 1 930 ? 30.428 7.407 -25.078 1.00 92.31 930 SER A O 1
ATOM 6675 N N . SER A 1 931 ? 30.530 7.515 -22.861 1.00 91.69 931 SER A N 1
ATOM 6676 C CA . SER A 1 931 ? 31.866 6.884 -22.799 1.00 91.69 931 SER A CA 1
ATOM 6677 C C . SER A 1 931 ? 31.993 5.719 -21.813 1.00 91.69 931 SER A C 1
ATOM 6679 O O . SER A 1 931 ? 31.335 5.676 -20.779 1.00 91.69 931 SER A O 1
ATOM 6681 N N . GLY A 1 932 ? 32.841 4.737 -22.133 1.00 91.31 932 GLY A N 1
ATOM 6682 C CA . GLY A 1 932 ? 33.045 3.559 -21.283 1.00 91.31 932 GLY A CA 1
ATOM 6683 C C . GLY A 1 932 ? 31.772 2.727 -21.099 1.00 91.31 932 GLY A C 1
ATOM 6684 O O . GLY A 1 932 ? 31.541 2.201 -20.015 1.00 91.31 932 GLY A O 1
ATOM 6685 N N . VAL A 1 933 ? 30.917 2.667 -22.124 1.00 95.69 933 VAL A N 1
ATOM 6686 C CA . VAL A 1 933 ? 29.705 1.837 -22.110 1.00 95.69 933 VAL A CA 1
ATOM 6687 C C . VAL A 1 933 ? 30.077 0.403 -22.480 1.00 95.69 933 VAL A C 1
ATOM 6689 O O . VAL A 1 933 ? 30.752 0.189 -23.487 1.00 95.69 933 VAL A O 1
ATOM 6692 N N . ARG A 1 934 ? 29.604 -0.579 -21.710 1.00 96.12 934 ARG A N 1
ATOM 6693 C CA . ARG A 1 934 ? 29.748 -2.004 -22.035 1.00 96.12 934 ARG A CA 1
ATOM 6694 C C . ARG A 1 934 ? 28.409 -2.593 -22.464 1.00 96.12 934 ARG A C 1
ATOM 6696 O O . ARG A 1 934 ? 27.406 -2.425 -21.775 1.00 96.12 934 ARG A O 1
ATOM 6703 N N . ILE A 1 935 ? 28.401 -3.296 -23.590 1.00 97.44 935 ILE A N 1
ATOM 6704 C CA . ILE A 1 935 ? 27.258 -4.052 -24.099 1.00 97.44 935 ILE A CA 1
ATOM 6705 C C . ILE A 1 935 ? 27.711 -5.504 -24.258 1.00 97.44 935 ILE A C 1
ATOM 6707 O O . ILE A 1 935 ? 28.527 -5.819 -25.124 1.00 97.44 935 ILE A O 1
ATOM 6711 N N . GLY A 1 936 ? 27.195 -6.376 -23.402 1.00 93.69 936 GLY A N 1
ATOM 6712 C CA . GLY A 1 936 ? 27.566 -7.782 -23.307 1.00 93.69 936 GLY A CA 1
ATOM 6713 C C . GLY A 1 936 ? 28.927 -8.018 -22.646 1.00 93.69 936 GLY A C 1
ATOM 6714 O O . GLY A 1 936 ? 29.610 -7.088 -22.204 1.00 93.69 936 GLY A O 1
ATOM 6715 N N . GLY A 1 937 ? 29.333 -9.283 -22.585 1.00 88.06 937 GLY A N 1
ATOM 6716 C CA . GLY A 1 937 ? 30.532 -9.728 -21.879 1.00 88.06 937 GLY A CA 1
ATOM 6717 C C . GLY A 1 937 ? 31.003 -11.109 -22.339 1.00 88.06 937 GLY A C 1
ATOM 6718 O O . GLY A 1 937 ? 30.743 -11.486 -23.476 1.00 88.06 937 GLY A O 1
ATOM 6719 N N . ARG A 1 938 ? 31.756 -11.844 -21.518 1.00 75.44 938 ARG A N 1
ATOM 6720 C CA . ARG A 1 938 ? 32.294 -13.188 -21.828 1.00 75.44 938 ARG A CA 1
ATOM 6721 C C . ARG A 1 938 ? 31.907 -14.270 -20.811 1.00 75.44 938 ARG A C 1
ATOM 6723 O O . ARG A 1 938 ? 32.163 -15.441 -21.070 1.00 75.44 938 ARG A O 1
ATOM 6730 N N . GLY A 1 939 ? 31.328 -13.898 -19.673 1.00 77.62 939 GLY A N 1
ATOM 6731 C CA . GLY A 1 939 ? 30.738 -14.828 -18.715 1.00 77.62 939 GLY A CA 1
ATOM 6732 C C . GLY A 1 939 ? 29.403 -15.395 -19.203 1.00 77.62 939 GLY A C 1
ATOM 6733 O O . GLY A 1 939 ? 28.735 -14.825 -20.070 1.00 77.62 939 GLY A O 1
ATOM 6734 N N . ALA A 1 940 ? 28.991 -16.521 -18.619 1.00 79.25 940 ALA A N 1
ATOM 6735 C CA . ALA A 1 940 ? 27.653 -17.063 -18.833 1.00 79.25 940 ALA A CA 1
ATOM 6736 C C . ALA A 1 940 ? 26.585 -16.029 -18.423 1.00 79.25 940 ALA A C 1
ATOM 6738 O O . ALA A 1 940 ? 26.740 -15.331 -17.422 1.00 79.25 940 ALA A O 1
ATOM 6739 N N . GLY A 1 941 ? 25.523 -15.903 -19.222 1.00 81.56 941 GLY A N 1
ATOM 6740 C CA . GLY A 1 941 ? 24.457 -14.919 -19.003 1.00 81.56 941 GLY A CA 1
ATOM 6741 C C . GLY A 1 941 ? 24.782 -13.475 -19.418 1.00 81.56 941 GLY A C 1
ATOM 6742 O O . GLY A 1 941 ? 23.873 -12.657 -19.462 1.00 81.56 941 GLY A O 1
ATOM 6743 N N . GLU A 1 942 ? 26.025 -13.127 -19.777 1.00 89.56 942 GLU A N 1
ATOM 6744 C CA . GLU A 1 942 ? 26.371 -11.733 -20.122 1.00 89.56 942 GLU A CA 1
ATOM 6745 C C . GLU A 1 942 ? 25.880 -11.298 -21.521 1.00 89.56 942 GLU A C 1
ATOM 6747 O O . GLU A 1 942 ? 25.675 -10.107 -21.762 1.00 89.56 942 GLU A O 1
ATOM 6752 N N . ALA A 1 943 ? 25.663 -12.230 -22.453 1.00 92.81 943 ALA A N 1
ATOM 6753 C CA . ALA A 1 943 ? 25.286 -11.937 -23.840 1.00 92.81 943 ALA A CA 1
ATOM 6754 C C . ALA A 1 943 ? 23.891 -11.289 -23.970 1.00 92.81 943 ALA A C 1
ATOM 6756 O O . ALA A 1 943 ? 22.9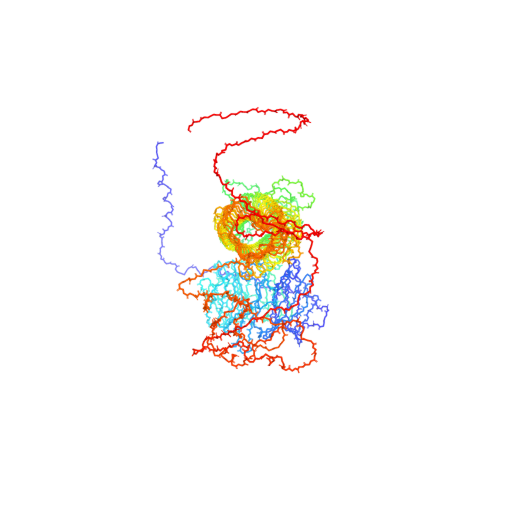09 -11.821 -23.461 1.00 92.81 943 ALA A O 1
ATOM 6757 N N . ASN A 1 944 ? 23.772 -10.175 -24.706 1.00 97.38 944 ASN A N 1
ATOM 6758 C CA . ASN A 1 944 ? 22.461 -9.663 -25.134 1.00 97.38 944 ASN A CA 1
ATOM 6759 C C . ASN A 1 944 ? 22.050 -10.281 -26.476 1.00 97.38 944 ASN A C 1
ATOM 6761 O O . ASN A 1 944 ? 22.893 -10.470 -27.354 1.00 97.38 944 ASN A O 1
ATOM 6765 N N . ILE A 1 945 ? 20.750 -10.498 -26.660 1.00 96.62 945 ILE A N 1
ATOM 6766 C CA . ILE A 1 945 ? 20.125 -10.985 -27.894 1.00 96.62 945 ILE A CA 1
ATOM 6767 C C . ILE A 1 945 ? 19.354 -9.816 -28.521 1.00 96.62 945 ILE A C 1
ATOM 6769 O O . ILE A 1 945 ? 18.448 -9.269 -27.897 1.00 96.62 945 ILE A O 1
ATOM 6773 N N . ILE A 1 946 ? 19.735 -9.389 -29.728 1.00 98.00 946 ILE A N 1
ATOM 6774 C CA . ILE A 1 946 ? 19.308 -8.121 -30.348 1.00 98.00 946 ILE A CA 1
ATOM 6775 C C . ILE A 1 946 ? 18.751 -8.388 -31.755 1.00 98.00 946 ILE A C 1
ATOM 6777 O O . ILE A 1 946 ? 19.509 -8.709 -32.678 1.00 98.00 946 ILE A O 1
ATOM 6781 N N . VAL A 1 947 ? 17.428 -8.273 -31.916 1.00 95.88 947 VAL A N 1
ATOM 6782 C CA . VAL A 1 947 ? 16.684 -8.935 -33.004 1.00 95.88 947 VAL A CA 1
ATOM 6783 C C . VAL A 1 947 ? 15.782 -7.991 -33.807 1.00 95.88 947 VAL A C 1
ATOM 6785 O O . VAL A 1 947 ? 14.926 -7.297 -33.255 1.00 95.88 947 VAL A O 1
ATOM 6788 N N . GLY A 1 948 ? 15.882 -8.072 -35.138 1.00 91.19 948 GLY A N 1
ATOM 6789 C CA . GLY A 1 948 ? 14.833 -7.627 -36.069 1.00 91.19 948 GLY A CA 1
ATOM 6790 C C . GLY A 1 948 ? 14.690 -6.113 -36.271 1.00 91.19 948 GLY A C 1
ATOM 6791 O O . GLY A 1 948 ? 13.686 -5.663 -36.828 1.00 91.19 948 GLY A O 1
ATOM 6792 N N . HIS A 1 949 ? 15.645 -5.302 -35.807 1.00 94.12 949 HIS A N 1
ATOM 6793 C CA . HIS A 1 949 ? 15.483 -3.849 -35.748 1.00 94.12 949 HIS A CA 1
ATOM 6794 C C . HIS A 1 949 ? 15.525 -3.148 -37.110 1.00 94.12 949 HIS A C 1
ATOM 6796 O O . HIS A 1 949 ? 16.405 -3.384 -37.942 1.00 94.12 949 HIS A O 1
ATOM 6802 N N . ARG A 1 950 ? 14.577 -2.217 -37.302 1.00 90.88 950 ARG A N 1
ATOM 6803 C CA . ARG A 1 950 ? 14.322 -1.506 -38.569 1.00 90.88 950 ARG A CA 1
ATOM 6804 C C . ARG A 1 950 ? 15.441 -0.558 -39.003 1.00 90.88 950 ARG A C 1
ATOM 6806 O O . ARG A 1 950 ? 15.530 -0.240 -40.184 1.00 90.88 950 ARG A O 1
ATOM 6813 N N . GLU A 1 951 ? 16.256 -0.079 -38.068 1.00 94.38 951 GLU A N 1
ATOM 6814 C CA . GLU A 1 951 ? 17.400 0.797 -38.341 1.00 94.38 951 GLU A CA 1
ATOM 6815 C C . GLU A 1 951 ? 18.736 0.100 -38.061 1.00 94.38 951 GLU A C 1
ATOM 6817 O O . GLU A 1 951 ? 19.578 -0.011 -38.951 1.00 94.38 951 GLU A O 1
ATOM 6822 N N . SER A 1 952 ? 18.981 -0.312 -36.813 1.00 96.00 952 SER A N 1
ATOM 6823 C CA . SER A 1 952 ? 20.244 -0.929 -36.390 1.00 96.00 952 SER A CA 1
ATOM 6824 C C . SER A 1 952 ? 20.078 -1.754 -35.109 1.00 96.00 952 SER A C 1
ATOM 6826 O O . SER A 1 952 ? 19.299 -1.380 -34.237 1.00 96.00 952 SER A O 1
ATOM 6828 N N . GLY A 1 953 ? 20.845 -2.831 -34.947 1.00 96.62 953 GLY A N 1
ATOM 6829 C CA . GLY A 1 953 ? 20.952 -3.559 -33.683 1.00 96.62 953 GLY A CA 1
ATOM 6830 C C . GLY A 1 953 ? 21.576 -2.673 -32.605 1.00 96.62 953 GLY A C 1
ATOM 6831 O O . GLY A 1 953 ? 20.957 -2.405 -31.576 1.00 96.62 953 GLY A O 1
ATOM 6832 N N . ILE A 1 954 ? 22.765 -2.137 -32.891 1.00 97.56 954 ILE A N 1
ATOM 6833 C CA . ILE A 1 954 ? 23.474 -1.164 -32.052 1.00 97.56 954 ILE A CA 1
ATOM 6834 C C . ILE A 1 954 ? 23.889 0.040 -32.912 1.00 97.56 954 ILE A C 1
ATOM 6836 O O . ILE A 1 954 ? 24.481 -0.132 -33.977 1.00 97.56 954 ILE A O 1
ATOM 6840 N N . PHE A 1 955 ? 23.615 1.264 -32.457 1.00 95.88 955 PHE A N 1
ATOM 6841 C CA . PHE A 1 955 ? 24.009 2.507 -33.133 1.00 95.88 955 PHE A CA 1
ATOM 6842 C C . PHE A 1 955 ? 24.801 3.426 -32.188 1.00 95.88 955 PHE A C 1
ATOM 6844 O O . PHE A 1 955 ? 24.262 3.933 -31.214 1.00 95.88 955 PHE A O 1
ATOM 6851 N N . SER A 1 956 ? 26.082 3.667 -32.479 1.00 93.81 956 SER A N 1
ATOM 6852 C CA . SER A 1 956 ? 26.948 4.598 -31.742 1.00 93.81 956 SER A CA 1
ATOM 6853 C C . SER A 1 956 ? 27.086 5.950 -32.454 1.00 93.81 956 SER A C 1
ATOM 6855 O O . SER A 1 956 ? 27.363 6.004 -33.656 1.00 93.81 956 SER A O 1
ATOM 6857 N N . THR A 1 957 ? 26.945 7.052 -31.717 1.00 91.56 957 THR A N 1
ATOM 6858 C CA . THR A 1 957 ? 27.178 8.423 -32.197 1.00 91.56 957 THR A CA 1
ATOM 6859 C C . THR A 1 957 ? 28.072 9.173 -31.212 1.00 91.56 957 THR A C 1
ATOM 6861 O O . THR A 1 957 ? 27.702 9.371 -30.062 1.00 91.56 957 THR A O 1
ATOM 6864 N N . LEU A 1 958 ? 29.274 9.561 -31.654 1.00 86.31 958 LEU A N 1
ATOM 6865 C CA . LEU A 1 958 ? 30.318 10.195 -30.825 1.00 86.31 958 LEU A CA 1
ATOM 6866 C C . LEU A 1 958 ? 30.709 9.421 -29.539 1.00 86.31 958 LEU A C 1
ATOM 6868 O O . LEU A 1 958 ? 31.400 9.974 -28.689 1.00 86.31 958 LEU A O 1
ATOM 6872 N N . SER A 1 959 ? 30.331 8.144 -29.410 1.00 88.12 959 SER A N 1
ATOM 6873 C CA . SER A 1 959 ? 30.452 7.378 -28.162 1.00 88.12 959 SER A CA 1
ATOM 6874 C C . SER A 1 959 ? 31.605 6.369 -28.151 1.00 88.12 959 SER A C 1
ATOM 6876 O O . SER A 1 959 ? 31.939 5.766 -29.174 1.00 88.12 959 SER A O 1
ATOM 6878 N N . ASN A 1 960 ? 32.154 6.121 -26.957 1.00 88.88 960 ASN A N 1
ATOM 6879 C CA . ASN A 1 960 ? 33.183 5.109 -26.708 1.00 88.88 960 ASN A CA 1
ATOM 6880 C C . ASN A 1 960 ? 32.581 3.876 -26.013 1.00 88.88 960 ASN A C 1
ATOM 6882 O O . ASN A 1 960 ? 32.086 4.000 -24.887 1.00 88.88 960 ASN A O 1
ATOM 6886 N N . ALA A 1 961 ? 32.628 2.704 -26.659 1.00 92.44 961 ALA A N 1
ATOM 6887 C CA . ALA A 1 961 ? 31.932 1.503 -26.183 1.00 92.44 961 ALA A CA 1
ATOM 6888 C C . ALA A 1 961 ? 32.633 0.168 -26.501 1.00 92.44 961 ALA A C 1
ATOM 6890 O O . ALA A 1 961 ? 33.285 0.020 -27.537 1.00 92.44 961 ALA A O 1
ATOM 6891 N N . GLU A 1 962 ? 32.424 -0.818 -25.627 1.00 95.00 962 GLU A N 1
ATOM 6892 C CA . GLU A 1 962 ? 32.823 -2.221 -25.792 1.00 95.00 962 GLU A CA 1
ATOM 6893 C C . GLU A 1 962 ? 31.586 -3.090 -26.065 1.00 95.00 962 GLU A C 1
ATOM 6895 O O . GLU A 1 962 ? 30.674 -3.139 -25.241 1.00 95.00 962 GLU A O 1
ATOM 6900 N N . LEU A 1 963 ? 31.555 -3.787 -27.201 1.00 95.31 963 LEU A N 1
ATOM 6901 C CA . LEU A 1 963 ? 30.506 -4.729 -27.598 1.00 95.31 963 LEU A CA 1
ATOM 6902 C C . LEU A 1 963 ? 31.096 -6.148 -27.536 1.00 95.31 963 LEU A C 1
ATOM 6904 O O . LEU A 1 963 ? 31.862 -6.531 -28.423 1.00 95.31 963 LEU A O 1
ATOM 6908 N N . ASN A 1 964 ? 30.787 -6.914 -26.490 1.00 92.50 964 ASN A N 1
ATOM 6909 C CA . ASN A 1 964 ? 31.374 -8.234 -26.233 1.00 92.50 964 ASN A CA 1
ATOM 6910 C C . ASN A 1 964 ? 30.321 -9.354 -26.304 1.00 92.50 964 ASN A C 1
ATOM 6912 O O . ASN A 1 964 ? 29.318 -9.290 -25.602 1.00 92.50 964 ASN A O 1
ATOM 6916 N N . SER A 1 965 ? 30.573 -10.380 -27.122 1.00 91.94 965 SER A N 1
ATOM 6917 C CA . SER A 1 965 ? 29.816 -11.650 -27.210 1.00 91.94 965 SER A CA 1
ATOM 6918 C C . SER A 1 965 ? 28.281 -11.542 -27.245 1.00 91.94 965 SER A C 1
ATOM 6920 O O . SER A 1 965 ? 27.574 -12.410 -26.743 1.00 91.94 965 SER A O 1
ATOM 6922 N N . ASN A 1 966 ? 27.740 -10.483 -27.848 1.00 96.25 966 ASN A N 1
ATOM 6923 C CA . ASN A 1 966 ? 26.304 -10.344 -28.091 1.00 96.25 966 ASN A CA 1
ATOM 6924 C C . ASN A 1 966 ? 25.873 -11.178 -29.304 1.00 96.25 966 ASN A C 1
ATOM 6926 O O . ASN A 1 966 ? 26.683 -11.457 -30.189 1.00 96.25 966 ASN A O 1
ATOM 6930 N N . ILE A 1 967 ? 24.582 -11.492 -29.383 1.00 95.69 967 ILE A N 1
ATOM 6931 C CA . ILE A 1 967 ? 23.934 -12.115 -30.538 1.00 95.69 967 ILE A CA 1
ATOM 6932 C C . ILE A 1 967 ? 23.100 -11.037 -31.239 1.00 95.69 967 ILE A C 1
ATOM 6934 O O . ILE A 1 967 ? 22.090 -10.582 -30.705 1.00 95.69 967 ILE A O 1
ATOM 6938 N N . LEU A 1 968 ? 23.518 -10.598 -32.427 1.00 97.12 968 LEU A N 1
ATOM 6939 C CA . LEU A 1 968 ? 22.799 -9.615 -33.241 1.00 97.12 968 LEU A CA 1
ATOM 6940 C C . LEU A 1 968 ? 22.229 -10.312 -34.475 1.00 97.12 968 LEU A C 1
ATOM 6942 O O . LEU A 1 968 ? 23.004 -10.744 -35.329 1.00 97.12 968 LEU A O 1
ATOM 6946 N N . ARG A 1 969 ? 20.901 -10.379 -34.625 1.00 94.81 969 ARG A N 1
ATOM 6947 C CA . ARG A 1 969 ? 20.286 -11.009 -35.805 1.00 94.81 969 ARG A CA 1
ATOM 6948 C C . ARG A 1 969 ? 19.121 -10.261 -36.440 1.00 94.81 969 ARG A C 1
ATOM 6950 O O . ARG A 1 969 ? 18.411 -9.506 -35.782 1.00 94.81 969 ARG A O 1
ATOM 6957 N N . ASP A 1 970 ? 18.951 -10.475 -37.742 1.00 94.19 970 ASP A N 1
ATOM 6958 C CA . ASP A 1 970 ? 17.816 -9.992 -38.544 1.00 94.19 970 ASP A CA 1
ATOM 6959 C C . ASP A 1 970 ? 17.639 -8.451 -38.572 1.00 94.19 970 ASP A C 1
ATOM 6961 O O . ASP A 1 970 ? 16.582 -7.943 -38.949 1.00 94.19 970 ASP A O 1
ATOM 6965 N N . ASN A 1 971 ? 18.655 -7.672 -38.175 1.00 95.19 971 ASN A N 1
ATOM 6966 C CA . ASN A 1 971 ? 18.584 -6.207 -38.157 1.00 95.19 971 ASN A CA 1
ATOM 6967 C C . ASN A 1 971 ? 18.934 -5.610 -39.534 1.00 95.19 971 ASN A C 1
ATOM 6969 O O . ASN A 1 971 ? 19.792 -6.120 -40.260 1.00 95.19 971 ASN A O 1
ATOM 6973 N N . ALA A 1 972 ? 18.361 -4.446 -39.858 1.00 95.31 972 ALA A N 1
ATOM 6974 C CA . ALA A 1 972 ? 18.713 -3.687 -41.067 1.00 95.31 972 ALA A CA 1
ATOM 6975 C C . ALA A 1 972 ? 20.190 -3.230 -41.085 1.00 95.31 972 ALA A C 1
ATOM 6977 O O . ALA A 1 972 ? 20.786 -3.016 -42.141 1.00 95.31 972 ALA A O 1
ATOM 6978 N N . THR A 1 973 ? 20.813 -3.104 -39.913 1.00 96.38 973 THR A N 1
ATOM 6979 C CA . THR A 1 973 ? 22.268 -3.021 -39.740 1.00 96.38 973 THR A CA 1
ATOM 6980 C C . THR A 1 973 ? 22.633 -3.654 -38.398 1.00 96.38 973 THR A C 1
ATOM 6982 O O . THR A 1 973 ? 21.951 -3.371 -37.421 1.00 96.38 973 THR A O 1
ATOM 6985 N N . ALA A 1 974 ? 23.683 -4.468 -38.283 1.00 94.94 974 ALA A N 1
ATOM 6986 C CA . ALA A 1 974 ? 24.072 -5.009 -36.977 1.00 94.94 974 ALA A CA 1
ATOM 6987 C C . ALA A 1 974 ? 24.675 -3.907 -36.084 1.00 94.94 974 ALA A C 1
ATOM 6989 O O . ALA A 1 974 ? 24.100 -3.568 -35.048 1.00 94.94 974 ALA A O 1
ATOM 6990 N N . VAL A 1 975 ? 25.779 -3.285 -36.519 1.00 96.06 975 VAL A N 1
ATOM 6991 C CA . VAL A 1 975 ? 26.454 -2.200 -35.785 1.00 96.06 975 VAL A CA 1
ATOM 6992 C C . VAL A 1 975 ? 26.687 -0.977 -36.680 1.00 96.06 975 VAL A C 1
ATOM 6994 O O . VAL A 1 975 ? 27.418 -1.023 -37.672 1.00 96.06 975 VAL A O 1
ATOM 6997 N N . ARG A 1 976 ? 26.097 0.157 -36.298 1.00 94.56 976 ARG A N 1
ATOM 6998 C CA . ARG A 1 976 ? 26.246 1.463 -36.955 1.00 94.56 976 ARG A CA 1
ATOM 6999 C C . ARG A 1 976 ? 27.070 2.415 -36.092 1.00 94.56 976 ARG A C 1
ATOM 7001 O O . ARG A 1 976 ? 26.909 2.437 -34.876 1.00 94.56 976 ARG A O 1
ATOM 7008 N N . MET A 1 977 ? 27.921 3.239 -36.702 1.00 92.75 977 MET A N 1
ATOM 7009 C CA . MET A 1 977 ? 28.813 4.149 -35.980 1.00 92.75 977 MET A CA 1
ATOM 7010 C C . MET A 1 977 ? 29.052 5.489 -36.698 1.00 92.75 977 MET A C 1
ATOM 7012 O O . MET A 1 977 ? 29.369 5.548 -37.891 1.00 92.75 977 MET A O 1
ATOM 7016 N N . GLN A 1 978 ? 28.947 6.582 -35.937 1.00 91.75 978 GLN A N 1
ATOM 7017 C CA . GLN A 1 978 ? 29.180 7.962 -36.371 1.00 91.75 978 GLN A CA 1
ATOM 7018 C C . GLN A 1 978 ? 30.041 8.727 -35.348 1.00 91.75 978 GLN A C 1
ATOM 7020 O O . GLN A 1 978 ? 29.567 9.614 -34.642 1.00 91.75 978 GLN A O 1
ATOM 7025 N N . GLY A 1 979 ? 31.335 8.405 -35.292 1.00 86.75 979 GLY A N 1
ATOM 7026 C CA . GLY A 1 979 ? 32.305 9.020 -34.378 1.00 86.75 979 GLY A CA 1
ATOM 7027 C C . GLY A 1 979 ? 32.423 8.295 -33.034 1.00 86.75 979 GLY A C 1
ATOM 7028 O O . GLY A 1 979 ? 31.589 7.455 -32.710 1.00 86.75 979 GLY A O 1
ATOM 7029 N N . GLY A 1 980 ? 33.469 8.630 -32.273 1.00 88.56 980 GLY A N 1
ATOM 7030 C CA . GLY A 1 980 ? 33.888 7.893 -31.074 1.00 88.56 980 GLY A CA 1
ATOM 7031 C C . GLY A 1 980 ? 34.845 6.739 -31.399 1.00 88.56 980 GLY A C 1
ATOM 7032 O O . GLY A 1 980 ? 35.460 6.723 -32.473 1.00 88.56 980 GLY A O 1
ATOM 7033 N N . GLN A 1 981 ? 34.959 5.779 -30.480 1.00 90.94 981 GLN A N 1
ATOM 7034 C CA . GLN A 1 981 ? 35.744 4.548 -30.625 1.00 90.94 981 GLN A CA 1
ATOM 7035 C C . GLN A 1 981 ? 34.934 3.327 -30.168 1.00 90.94 981 GLN A C 1
ATOM 7037 O O . GLN A 1 981 ? 34.525 3.245 -29.011 1.00 90.94 981 GLN A O 1
ATOM 7042 N N . VAL A 1 982 ? 34.707 2.360 -31.059 1.00 92.06 982 VAL A N 1
ATOM 7043 C CA . VAL A 1 982 ? 33.904 1.161 -30.758 1.00 92.06 982 VAL A CA 1
ATOM 7044 C C . VAL A 1 982 ? 34.745 -0.099 -30.933 1.00 92.06 982 VAL A C 1
ATOM 7046 O O . VAL A 1 982 ? 35.341 -0.324 -31.987 1.00 92.06 982 VAL A O 1
ATOM 7049 N N . LEU A 1 983 ? 34.776 -0.928 -29.893 1.00 92.06 983 LEU A N 1
ATOM 7050 C CA . LEU A 1 983 ? 35.450 -2.222 -29.863 1.00 92.06 983 LEU A CA 1
ATOM 7051 C C . LEU A 1 983 ? 34.396 -3.334 -29.928 1.00 92.06 983 LEU A C 1
ATOM 7053 O O . LEU A 1 983 ? 33.468 -3.333 -29.131 1.00 92.06 983 LEU A O 1
ATOM 7057 N N . VAL A 1 984 ? 34.517 -4.265 -30.874 1.00 92.75 984 VAL A N 1
ATOM 7058 C CA . VAL A 1 984 ? 33.519 -5.304 -31.178 1.00 92.75 984 VAL A CA 1
ATOM 7059 C C . VAL A 1 984 ? 34.207 -6.668 -31.128 1.00 92.75 984 VAL A C 1
ATOM 7061 O O . VAL A 1 984 ? 34.946 -7.014 -32.049 1.00 92.75 984 VAL A O 1
ATOM 7064 N N . LEU A 1 985 ? 34.022 -7.429 -30.047 1.00 87.81 985 LEU A N 1
ATOM 7065 C CA . LEU A 1 985 ? 34.755 -8.672 -29.783 1.00 87.81 985 LEU A CA 1
ATOM 7066 C C . LEU A 1 985 ? 33.844 -9.880 -29.546 1.00 87.81 985 LEU A C 1
ATOM 7068 O O . LEU A 1 985 ? 32.989 -9.847 -28.666 1.00 87.81 985 LEU A O 1
ATOM 7072 N N . GLY A 1 986 ? 34.083 -10.980 -30.264 1.00 83.62 986 GLY A N 1
ATOM 7073 C CA . GLY A 1 986 ? 33.452 -12.280 -29.979 1.00 83.62 986 GLY A CA 1
ATOM 7074 C C . GLY A 1 986 ? 31.938 -12.367 -30.219 1.00 83.62 986 GLY A C 1
ATOM 7075 O O . GLY A 1 986 ? 31.322 -13.344 -29.812 1.00 83.62 986 GLY A O 1
ATOM 7076 N N . ASN A 1 987 ? 31.321 -11.357 -30.838 1.00 90.94 987 ASN A N 1
ATOM 7077 C CA . ASN A 1 987 ? 29.879 -11.310 -31.093 1.00 90.94 987 ASN A CA 1
ATOM 7078 C C . ASN A 1 987 ? 29.486 -12.283 -32.213 1.00 90.94 987 ASN A C 1
ATOM 7080 O O . ASN A 1 987 ? 30.251 -12.503 -33.155 1.00 90.94 987 ASN A O 1
ATOM 7084 N N . VAL A 1 988 ? 28.263 -12.796 -32.134 1.00 93.69 988 VAL A N 1
ATOM 7085 C CA . VAL A 1 988 ? 27.595 -13.584 -33.174 1.00 93.69 988 VAL A CA 1
ATOM 7086 C C . VAL A 1 988 ? 26.677 -12.640 -33.954 1.00 93.69 988 VAL A C 1
ATOM 7088 O O . VAL A 1 988 ? 25.849 -11.948 -33.361 1.00 93.69 988 VAL A O 1
ATOM 7091 N N . ILE A 1 989 ? 26.857 -12.546 -35.272 1.00 94.25 989 ILE A N 1
ATOM 7092 C CA . ILE A 1 989 ? 26.158 -11.583 -36.133 1.00 94.25 989 ILE A CA 1
ATOM 7093 C C . ILE A 1 989 ? 25.590 -12.305 -37.360 1.00 94.25 989 ILE A C 1
ATOM 7095 O O . ILE A 1 989 ? 26.338 -12.656 -38.270 1.00 94.25 989 ILE A O 1
ATOM 7099 N N . GLU A 1 990 ? 24.271 -12.503 -37.402 1.00 92.62 990 GLU A N 1
ATOM 7100 C CA . GLU A 1 990 ? 23.618 -13.422 -38.354 1.00 92.62 990 GLU A CA 1
ATOM 7101 C C . GLU A 1 990 ? 22.397 -12.802 -39.043 1.00 92.62 990 GLU A C 1
ATOM 7103 O O . GLU A 1 990 ? 21.632 -12.080 -38.416 1.00 92.62 990 GLU A O 1
ATOM 7108 N N . ASN A 1 991 ? 22.165 -13.073 -40.328 1.00 91.25 991 ASN A N 1
ATOM 7109 C CA . ASN A 1 991 ? 20.959 -12.630 -41.061 1.00 91.25 991 ASN A CA 1
ATOM 7110 C C . ASN A 1 991 ? 20.728 -11.097 -41.097 1.00 91.25 991 ASN A C 1
ATOM 7112 O O . ASN A 1 991 ? 19.637 -10.632 -41.423 1.00 91.25 991 ASN A O 1
ATOM 7116 N N . ASN A 1 992 ? 21.741 -10.281 -40.779 1.00 90.25 992 ASN A N 1
ATOM 7117 C CA . ASN A 1 992 ? 21.642 -8.817 -40.814 1.00 90.25 992 ASN A CA 1
ATOM 7118 C C . ASN A 1 992 ? 21.933 -8.309 -42.234 1.00 90.25 992 ASN A C 1
ATOM 7120 O O . ASN A 1 992 ? 22.922 -8.721 -42.841 1.00 90.25 992 ASN A O 1
ATOM 7124 N N . ALA A 1 993 ? 21.138 -7.365 -42.746 1.00 90.00 993 ALA A N 1
ATOM 7125 C CA . ALA A 1 993 ? 21.311 -6.864 -44.116 1.00 90.00 993 ALA A CA 1
ATOM 7126 C C . ALA A 1 993 ? 22.706 -6.238 -44.320 1.00 90.00 993 ALA A C 1
ATOM 7128 O O . ALA A 1 993 ? 23.474 -6.680 -45.179 1.00 90.00 993 ALA A O 1
ATOM 7129 N N . THR A 1 994 ? 23.084 -5.293 -43.454 1.00 91.81 994 THR A N 1
ATOM 7130 C CA . THR A 1 994 ? 24.462 -4.787 -43.354 1.00 91.81 994 THR A CA 1
ATOM 7131 C C . THR A 1 994 ? 25.067 -5.148 -41.998 1.00 91.81 994 THR A C 1
ATOM 7133 O O . THR A 1 994 ? 24.433 -4.982 -40.963 1.00 91.81 994 THR A O 1
ATOM 7136 N N . VAL A 1 995 ? 26.316 -5.609 -41.963 1.00 90.88 995 VAL A N 1
ATOM 7137 C CA . VAL A 1 995 ? 27.018 -5.928 -40.709 1.00 90.88 995 VAL A CA 1
ATOM 7138 C C . VAL A 1 995 ? 27.526 -4.638 -40.051 1.00 90.88 995 VAL A C 1
ATOM 7140 O O . VAL A 1 995 ? 27.051 -4.273 -38.976 1.00 90.88 995 VAL A O 1
ATOM 7143 N N . PHE A 1 996 ? 28.421 -3.896 -40.713 1.00 92.75 996 PHE A N 1
ATOM 7144 C CA . PHE A 1 996 ? 28.965 -2.632 -40.198 1.00 92.75 996 PHE A CA 1
ATOM 7145 C C . PHE A 1 996 ? 28.623 -1.425 -41.084 1.00 92.75 996 PHE A C 1
ATOM 7147 O O . PHE A 1 996 ? 28.803 -1.471 -42.299 1.00 92.75 996 PHE A O 1
ATOM 7154 N N . VAL A 1 997 ? 28.214 -0.304 -40.479 1.00 92.69 997 VAL A N 1
ATOM 7155 C CA . VAL A 1 997 ? 28.050 0.998 -41.162 1.00 92.69 997 VAL A CA 1
ATOM 7156 C C . VAL A 1 997 ? 28.863 2.069 -40.433 1.00 92.69 997 VAL A C 1
ATOM 7158 O O . VAL A 1 997 ? 28.517 2.462 -39.321 1.00 92.69 997 VAL A O 1
ATOM 7161 N N . LEU A 1 998 ? 29.930 2.570 -41.058 1.00 89.94 998 LEU A N 1
ATOM 7162 C CA . LEU A 1 998 ? 30.949 3.415 -40.430 1.00 89.94 998 LEU A CA 1
ATOM 7163 C C . LEU A 1 998 ? 31.111 4.774 -41.133 1.00 89.94 998 LEU A C 1
ATOM 7165 O O . LEU A 1 998 ? 31.842 4.917 -42.120 1.00 89.94 998 LEU A O 1
ATOM 7169 N N . SER A 1 999 ? 30.478 5.818 -40.593 1.00 89.44 999 SER A N 1
ATOM 7170 C CA . SER A 1 999 ? 30.604 7.168 -41.160 1.00 89.44 999 SER A CA 1
ATOM 7171 C C . SER A 1 999 ? 31.866 7.898 -40.685 1.00 89.44 999 SER A C 1
ATOM 7173 O O . SER A 1 999 ? 32.557 8.503 -41.501 1.00 89.44 999 SER A O 1
ATOM 7175 N N . ARG A 1 1000 ? 32.184 7.861 -39.384 1.00 86.75 1000 ARG A N 1
ATOM 7176 C CA . ARG A 1 1000 ? 33.332 8.544 -38.739 1.00 86.75 1000 ARG A CA 1
ATOM 7177 C C . ARG A 1 1000 ? 33.792 7.757 -37.503 1.00 86.75 1000 ARG A C 1
ATOM 7179 O O . ARG A 1 1000 ? 33.027 6.933 -37.010 1.00 86.75 1000 ARG A O 1
ATOM 7186 N N . GLY A 1 1001 ? 34.969 8.089 -36.966 1.00 87.38 1001 GLY A N 1
ATOM 7187 C CA . GLY A 1 1001 ? 35.545 7.445 -35.774 1.00 87.38 1001 GLY A CA 1
ATOM 7188 C C . GLY A 1 1001 ? 36.197 6.096 -36.077 1.00 87.38 1001 GLY A C 1
ATOM 7189 O O . GLY A 1 1001 ? 36.210 5.669 -37.233 1.00 87.38 1001 GLY A O 1
ATOM 7190 N N . ASP A 1 1002 ? 36.734 5.443 -35.047 1.00 90.06 1002 ASP A N 1
ATOM 7191 C CA . ASP A 1 1002 ? 37.477 4.185 -35.181 1.00 90.06 1002 ASP A CA 1
ATOM 7192 C C . ASP A 1 1002 ? 36.651 2.992 -34.681 1.00 90.06 1002 ASP A C 1
ATOM 7194 O O . ASP A 1 1002 ? 36.283 2.938 -33.507 1.00 90.06 1002 ASP A O 1
ATOM 7198 N N . LEU A 1 1003 ? 36.412 2.002 -35.543 1.00 89.12 1003 LEU A N 1
ATOM 7199 C CA . LEU A 1 1003 ? 35.814 0.723 -35.162 1.00 89.12 1003 LEU A CA 1
ATOM 7200 C C . LEU A 1 1003 ? 36.857 -0.393 -35.257 1.00 89.12 1003 LEU A C 1
ATOM 7202 O O . LEU A 1 1003 ? 37.482 -0.587 -36.301 1.00 89.12 1003 LEU A O 1
ATOM 7206 N N . ARG A 1 1004 ? 37.031 -1.135 -34.162 1.00 89.12 1004 ARG A N 1
ATOM 7207 C CA . ARG A 1 1004 ? 37.887 -2.323 -34.078 1.00 89.12 1004 ARG A CA 1
ATOM 7208 C C . ARG A 1 1004 ? 37.006 -3.547 -33.883 1.00 89.12 1004 ARG A C 1
ATOM 7210 O O . ARG A 1 1004 ? 36.401 -3.684 -32.826 1.00 89.12 1004 ARG A O 1
ATOM 7217 N N . ALA A 1 1005 ? 36.937 -4.426 -34.873 1.00 86.00 1005 ALA A N 1
ATOM 7218 C CA . ALA A 1 1005 ? 36.234 -5.698 -34.786 1.00 86.00 1005 ALA A CA 1
ATOM 7219 C C . ALA A 1 1005 ? 37.247 -6.849 -34.771 1.00 86.00 1005 ALA A C 1
ATOM 7221 O O . ALA A 1 1005 ? 38.093 -6.902 -35.662 1.00 86.00 1005 ALA A O 1
ATOM 7222 N N . ALA A 1 1006 ? 37.147 -7.780 -33.819 1.00 79.94 1006 ALA A N 1
ATOM 7223 C CA . ALA A 1 1006 ? 37.927 -9.020 -33.836 1.00 79.94 1006 ALA A CA 1
ATOM 7224 C C . ALA A 1 1006 ? 37.191 -10.220 -33.222 1.00 79.94 1006 ALA A C 1
ATOM 7226 O O . ALA A 1 1006 ? 36.347 -10.062 -32.343 1.00 79.94 1006 ALA A O 1
ATOM 7227 N N . LEU A 1 1007 ? 37.535 -11.434 -33.665 1.00 82.19 1007 LEU A N 1
ATOM 7228 C CA . LEU A 1 1007 ? 36.989 -12.707 -33.162 1.00 82.19 1007 LEU A CA 1
ATOM 7229 C C . LEU A 1 1007 ? 35.458 -12.870 -33.291 1.00 82.19 1007 LEU A C 1
ATOM 7231 O O . LEU A 1 1007 ? 34.893 -13.781 -32.697 1.00 82.19 1007 LEU A O 1
ATOM 7235 N N . ASN A 1 1008 ? 34.768 -12.008 -34.046 1.00 81.56 1008 ASN A N 1
ATOM 7236 C CA . ASN A 1 1008 ? 33.319 -12.116 -34.243 1.00 81.56 1008 ASN A CA 1
ATOM 7237 C C . ASN A 1 1008 ? 32.983 -13.231 -35.249 1.00 81.56 1008 ASN A C 1
ATOM 7239 O O . ASN A 1 1008 ? 33.710 -13.426 -36.229 1.00 81.56 1008 ASN A O 1
ATOM 7243 N N . GLN A 1 1009 ? 31.864 -13.921 -35.032 1.00 86.19 1009 GLN A N 1
ATOM 7244 C CA . GLN A 1 1009 ? 31.286 -14.903 -35.951 1.00 86.19 1009 GLN A CA 1
ATOM 7245 C C . GLN A 1 1009 ? 30.202 -14.216 -36.786 1.00 86.19 1009 GLN A C 1
ATOM 7247 O O . GLN A 1 1009 ? 29.243 -13.693 -36.226 1.00 86.19 1009 GLN A O 1
ATOM 7252 N N . ILE A 1 1010 ? 30.366 -14.158 -38.109 1.00 85.94 1010 ILE A N 1
ATOM 7253 C CA . ILE A 1 1010 ? 29.539 -13.311 -38.979 1.00 85.94 1010 ILE A CA 1
ATOM 7254 C C . ILE A 1 1010 ? 28.987 -14.146 -40.140 1.00 85.94 1010 ILE A C 1
ATOM 7256 O O . ILE A 1 1010 ? 29.746 -14.576 -41.008 1.00 85.94 1010 ILE A O 1
ATOM 7260 N N . THR A 1 1011 ? 27.673 -14.372 -40.187 1.00 86.19 1011 THR A N 1
ATOM 7261 C CA . THR A 1 1011 ? 26.998 -15.239 -41.174 1.00 86.19 1011 THR A CA 1
ATOM 7262 C C . THR A 1 1011 ? 25.793 -14.526 -41.809 1.00 86.19 1011 THR A C 1
ATOM 7264 O O . THR A 1 1011 ? 25.275 -13.558 -41.261 1.00 86.19 1011 THR A O 1
ATOM 7267 N N . GLY A 1 1012 ? 25.363 -14.952 -43.004 1.00 83.62 1012 GLY A N 1
ATOM 7268 C CA . GLY A 1 1012 ? 24.097 -14.520 -43.615 1.00 83.62 1012 GLY A CA 1
ATOM 7269 C C . GLY A 1 1012 ? 23.918 -13.001 -43.746 1.00 83.62 1012 GLY A C 1
ATOM 7270 O O . GLY A 1 1012 ? 23.078 -12.425 -43.075 1.00 83.62 1012 GLY A O 1
ATOM 7271 N N . TYR A 1 1013 ? 24.681 -12.326 -44.603 1.00 86.62 1013 TYR A N 1
ATOM 7272 C CA . TYR A 1 1013 ? 24.577 -10.866 -44.765 1.00 86.62 1013 TYR A CA 1
ATOM 7273 C C . TYR A 1 1013 ? 24.641 -10.428 -46.228 1.00 86.62 1013 TYR A C 1
ATOM 7275 O O . TYR A 1 1013 ? 25.286 -11.085 -47.051 1.00 86.62 1013 TYR A O 1
ATOM 7283 N N . GLU A 1 1014 ? 24.023 -9.285 -46.543 1.00 86.81 1014 GLU A N 1
ATOM 7284 C CA . GLU A 1 1014 ? 24.131 -8.657 -47.867 1.00 86.81 1014 GLU A CA 1
ATOM 7285 C C . GLU A 1 1014 ? 25.385 -7.785 -47.994 1.00 86.81 1014 GLU A C 1
ATOM 7287 O O . GLU A 1 1014 ? 25.954 -7.682 -49.079 1.00 86.81 1014 GLU A O 1
ATOM 7292 N N . ARG A 1 1015 ? 25.832 -7.134 -46.907 1.00 86.38 1015 ARG A N 1
ATOM 7293 C CA . ARG A 1 1015 ? 26.962 -6.182 -46.925 1.00 86.38 1015 ARG A CA 1
ATOM 7294 C C . ARG A 1 1015 ? 27.821 -6.293 -45.664 1.00 86.38 1015 ARG A C 1
ATOM 7296 O O . ARG A 1 1015 ? 27.326 -6.092 -44.560 1.00 86.38 1015 ARG A O 1
ATOM 7303 N N . ALA A 1 1016 ? 29.121 -6.558 -45.808 1.00 81.94 1016 ALA A N 1
ATOM 7304 C CA . ALA A 1 1016 ? 30.033 -6.660 -44.661 1.00 81.94 1016 ALA A CA 1
ATOM 7305 C C . ALA A 1 1016 ? 30.375 -5.299 -44.022 1.00 81.94 1016 ALA A C 1
ATOM 7307 O O . ALA A 1 1016 ? 30.427 -5.175 -42.800 1.00 81.94 1016 ALA A O 1
ATOM 7308 N N . LEU A 1 1017 ? 30.628 -4.274 -44.840 1.00 85.75 1017 LEU A N 1
ATOM 7309 C CA . LEU A 1 1017 ? 30.984 -2.934 -44.375 1.00 85.75 1017 LEU A CA 1
ATOM 7310 C C . LEU A 1 1017 ? 30.537 -1.872 -45.383 1.00 85.75 1017 LEU A C 1
ATOM 7312 O O . LEU A 1 1017 ? 30.931 -1.907 -46.546 1.00 85.75 1017 LEU A O 1
ATOM 7316 N N . GLU A 1 1018 ? 29.802 -0.872 -44.908 1.00 86.88 1018 GLU A N 1
ATOM 7317 C CA . GLU A 1 1018 ? 29.651 0.418 -45.578 1.00 86.88 1018 GLU A CA 1
ATOM 7318 C C . GLU A 1 1018 ? 30.507 1.458 -44.850 1.00 86.88 1018 GLU A C 1
ATOM 7320 O O . GLU A 1 1018 ? 30.401 1.618 -43.634 1.00 86.88 1018 GLU A O 1
ATOM 7325 N N . ARG A 1 1019 ? 31.370 2.183 -45.569 1.00 80.56 1019 ARG A N 1
ATOM 7326 C CA . ARG A 1 1019 ? 32.332 3.127 -44.978 1.00 80.56 1019 ARG A CA 1
ATOM 7327 C C . ARG A 1 1019 ? 32.379 4.424 -45.777 1.00 80.56 1019 ARG A C 1
ATOM 7329 O O . ARG A 1 1019 ? 32.493 4.377 -46.996 1.00 80.56 1019 ARG A O 1
ATOM 7336 N N . SER A 1 1020 ? 32.359 5.572 -45.091 1.00 77.69 1020 SER A N 1
ATOM 7337 C CA . SER A 1 1020 ? 32.606 6.879 -45.728 1.00 77.69 1020 SER A CA 1
ATOM 7338 C C . SER A 1 1020 ? 33.915 7.530 -45.271 1.00 77.69 1020 SER A C 1
ATOM 7340 O O . SER A 1 1020 ? 34.786 7.767 -46.100 1.00 77.69 1020 SER A O 1
ATOM 7342 N N . THR A 1 1021 ? 34.082 7.818 -43.972 1.00 79.50 1021 THR A N 1
ATOM 7343 C CA . THR A 1 1021 ? 35.244 8.582 -43.458 1.00 79.50 1021 THR A CA 1
ATOM 7344 C C . THR A 1 1021 ? 35.802 8.119 -42.101 1.00 79.50 1021 THR A C 1
ATOM 7346 O O . THR A 1 1021 ? 36.718 8.751 -41.587 1.00 79.50 1021 THR A O 1
ATOM 7349 N N . GLY A 1 1022 ? 35.288 7.039 -41.497 1.00 79.62 1022 GLY A N 1
ATOM 7350 C CA . GLY A 1 1022 ? 35.881 6.438 -40.286 1.00 79.62 1022 GLY A CA 1
ATOM 7351 C C . GLY A 1 1022 ? 37.050 5.488 -40.582 1.00 79.62 1022 GLY A C 1
ATOM 7352 O O . GLY A 1 1022 ? 37.385 5.260 -41.749 1.00 79.62 1022 GLY A O 1
ATOM 7353 N N . THR A 1 1023 ? 37.633 4.886 -39.545 1.00 84.81 1023 THR A N 1
ATOM 7354 C CA . THR A 1 1023 ? 38.685 3.854 -39.625 1.00 84.81 1023 THR A CA 1
ATOM 7355 C C . THR A 1 1023 ? 38.139 2.496 -39.192 1.00 84.81 1023 THR A C 1
ATOM 7357 O O . THR A 1 1023 ? 37.503 2.400 -38.147 1.00 84.81 1023 THR A O 1
ATOM 7360 N N . PHE A 1 1024 ? 38.395 1.443 -39.968 1.00 84.50 1024 PHE A N 1
ATOM 7361 C CA . PHE A 1 1024 ? 38.012 0.071 -39.624 1.00 84.50 1024 PHE A CA 1
ATOM 7362 C C . PHE A 1 1024 ? 39.266 -0.791 -39.460 1.00 84.50 1024 PHE A C 1
ATOM 7364 O O . PHE A 1 1024 ? 40.126 -0.781 -40.340 1.00 84.50 1024 PHE A O 1
ATOM 7371 N N . PHE A 1 1025 ? 39.336 -1.536 -38.359 1.00 81.44 1025 PHE A N 1
ATOM 7372 C CA . PHE A 1 1025 ? 40.322 -2.585 -38.092 1.00 81.44 1025 PHE A CA 1
ATOM 7373 C C . PHE A 1 1025 ? 39.541 -3.890 -37.884 1.00 81.44 1025 PHE A C 1
ATOM 7375 O O . PHE A 1 1025 ? 38.570 -3.889 -37.127 1.00 81.44 1025 PHE A O 1
ATOM 7382 N N . GLY A 1 1026 ? 39.896 -4.963 -38.595 1.00 70.06 1026 GLY A N 1
ATOM 7383 C CA . GLY A 1 1026 ? 38.996 -6.101 -38.848 1.00 70.06 1026 GLY A CA 1
ATOM 7384 C C . GLY A 1 1026 ? 39.617 -7.478 -38.625 1.00 70.06 1026 GLY A C 1
ATOM 7385 O O . GLY A 1 1026 ? 39.240 -8.437 -39.305 1.00 70.06 1026 GLY A O 1
ATOM 7386 N N . ASP A 1 1027 ? 40.575 -7.566 -37.712 1.00 68.62 1027 ASP A N 1
ATOM 7387 C CA . ASP A 1 1027 ? 41.484 -8.701 -37.556 1.00 68.62 1027 ASP A CA 1
ATOM 7388 C C . ASP A 1 1027 ? 40.781 -9.945 -36.981 1.00 68.62 1027 ASP A C 1
ATOM 7390 O O . ASP A 1 1027 ? 39.943 -9.844 -36.091 1.00 68.62 1027 ASP A O 1
ATOM 7394 N N . TYR A 1 1028 ? 41.120 -11.145 -37.464 1.00 68.31 1028 TYR A N 1
ATOM 7395 C CA . TYR A 1 1028 ? 40.659 -12.430 -36.900 1.00 68.31 1028 TYR A CA 1
ATOM 7396 C C . TYR A 1 1028 ? 39.128 -12.626 -36.765 1.00 68.31 1028 TYR A C 1
ATOM 7398 O O . TYR A 1 1028 ? 38.676 -13.388 -35.915 1.00 68.31 1028 TYR A O 1
ATOM 7406 N N . ASN A 1 1029 ? 38.302 -11.958 -37.576 1.00 70.88 1029 ASN A N 1
ATOM 7407 C CA . ASN A 1 1029 ? 36.852 -12.216 -37.631 1.00 70.88 1029 ASN A CA 1
ATOM 7408 C C . ASN A 1 1029 ? 36.530 -13.349 -38.615 1.00 70.88 1029 ASN A C 1
ATOM 7410 O O . ASN A 1 1029 ? 37.120 -13.408 -39.695 1.00 70.88 1029 ASN A O 1
ATOM 7414 N N . TRP A 1 1030 ? 35.549 -14.194 -38.296 1.00 71.69 1030 TRP A N 1
ATOM 7415 C CA . TRP A 1 1030 ? 35.077 -15.246 -39.195 1.00 71.69 1030 TRP A CA 1
ATOM 7416 C C . TRP A 1 1030 ? 33.921 -14.741 -40.064 1.00 71.69 1030 TRP A C 1
ATOM 7418 O O . TRP A 1 1030 ? 32.811 -14.529 -39.583 1.00 71.69 1030 TRP A O 1
ATOM 7428 N N . TRP A 1 1031 ? 34.186 -14.560 -41.360 1.00 71.81 1031 TRP A N 1
ATOM 7429 C CA . TRP A 1 1031 ? 33.208 -14.092 -42.345 1.00 71.81 1031 TRP A CA 1
ATOM 7430 C C . TRP A 1 1031 ? 32.621 -15.288 -43.104 1.00 71.81 1031 TRP A C 1
ATOM 7432 O O . TRP A 1 1031 ? 33.097 -15.662 -44.174 1.00 71.81 1031 TRP A O 1
ATOM 7442 N N . GLY A 1 1032 ? 31.592 -15.913 -42.539 1.00 63.88 1032 GLY A N 1
ATOM 7443 C CA . GLY A 1 1032 ? 30.843 -17.009 -43.152 1.00 63.88 1032 GLY A CA 1
ATOM 7444 C C . GLY A 1 1032 ? 30.132 -16.619 -44.457 1.00 63.88 1032 GLY A C 1
ATOM 7445 O O . GLY A 1 1032 ? 30.298 -15.521 -44.995 1.00 63.88 1032 GLY A O 1
ATOM 7446 N N . ARG A 1 1033 ? 29.322 -17.541 -44.999 1.00 63.12 1033 ARG A N 1
ATOM 7447 C CA . ARG A 1 1033 ? 28.599 -17.308 -46.262 1.00 63.12 1033 ARG A CA 1
ATOM 7448 C C . ARG A 1 1033 ? 27.636 -16.119 -46.133 1.00 63.12 1033 ARG A C 1
ATOM 7450 O O . ARG A 1 1033 ? 26.760 -16.119 -45.274 1.00 63.12 1033 ARG A O 1
ATOM 7457 N N . GLY A 1 1034 ? 27.784 -15.161 -47.042 1.00 61.56 1034 GLY A N 1
ATOM 7458 C CA . GLY A 1 1034 ? 26.891 -14.028 -47.297 1.00 61.56 1034 GLY A CA 1
ATOM 7459 C C . GLY A 1 1034 ? 26.819 -13.766 -48.806 1.00 61.56 1034 GLY A C 1
ATOM 7460 O O . GLY A 1 1034 ? 27.474 -14.466 -49.582 1.00 61.56 1034 GLY A O 1
ATOM 7461 N N . THR A 1 1035 ? 26.027 -12.786 -49.238 1.00 65.50 1035 THR A N 1
ATOM 7462 C CA . THR A 1 1035 ? 25.804 -12.479 -50.668 1.00 65.50 1035 THR A CA 1
ATOM 7463 C C . THR A 1 1035 ? 26.634 -11.300 -51.191 1.00 65.50 1035 THR A C 1
ATOM 7465 O O . THR A 1 1035 ? 26.665 -11.071 -52.400 1.00 65.50 1035 THR A O 1
ATOM 7468 N N . GLY A 1 1036 ? 27.326 -10.572 -50.308 1.00 63.56 1036 GLY A N 1
ATOM 7469 C CA . GLY A 1 1036 ? 28.131 -9.393 -50.646 1.00 63.56 1036 GLY A CA 1
ATOM 7470 C C . GLY A 1 1036 ? 29.649 -9.593 -50.674 1.00 63.56 1036 GLY A C 1
ATOM 7471 O O . GLY A 1 1036 ? 30.178 -10.703 -50.644 1.00 63.56 1036 GLY A O 1
ATOM 7472 N N . ALA A 1 1037 ? 30.360 -8.465 -50.705 1.00 61.16 1037 ALA A N 1
ATOM 7473 C CA . ALA A 1 1037 ? 31.808 -8.387 -50.522 1.00 61.16 1037 ALA A CA 1
ATOM 7474 C C . ALA A 1 1037 ? 32.191 -8.247 -49.034 1.00 61.16 1037 ALA A C 1
ATOM 7476 O O . ALA A 1 1037 ? 31.376 -7.826 -48.210 1.00 61.16 1037 ALA A O 1
ATOM 7477 N N . SER A 1 1038 ? 33.444 -8.574 -48.710 1.00 64.25 1038 SER A N 1
ATOM 7478 C CA . SER A 1 1038 ? 34.066 -8.395 -47.393 1.00 64.25 1038 SER A CA 1
ATOM 7479 C C . SER A 1 1038 ? 34.461 -6.925 -47.124 1.00 64.25 1038 SER A C 1
ATOM 7481 O O . SER A 1 1038 ? 34.340 -6.088 -48.023 1.00 64.25 1038 SER A O 1
ATOM 7483 N N . PRO A 1 1039 ? 34.977 -6.575 -45.924 1.00 61.81 1039 PRO A N 1
ATOM 7484 C CA . PRO A 1 1039 ? 35.309 -5.189 -45.571 1.00 61.81 1039 PRO A CA 1
ATOM 7485 C C . PRO A 1 1039 ? 36.315 -4.456 -46.476 1.00 61.81 1039 PRO A C 1
ATOM 7487 O O . PRO A 1 1039 ? 36.310 -3.228 -46.502 1.00 61.81 1039 PRO A O 1
ATOM 7490 N N . GLU A 1 1040 ? 37.159 -5.173 -47.228 1.00 60.50 1040 GLU A N 1
ATOM 7491 C CA . GLU A 1 1040 ? 38.085 -4.584 -48.216 1.00 60.50 1040 GLU A CA 1
ATOM 7492 C C . GLU A 1 1040 ? 37.527 -4.565 -49.655 1.00 60.50 1040 GLU A C 1
ATOM 7494 O O . GLU A 1 1040 ? 38.260 -4.293 -50.605 1.00 60.50 1040 GLU A O 1
ATOM 7499 N N . GLY A 1 1041 ? 36.241 -4.875 -49.858 1.00 57.47 1041 GLY A N 1
ATOM 7500 C CA . GLY A 1 1041 ? 35.635 -4.953 -51.195 1.00 57.47 1041 GLY A CA 1
ATOM 7501 C C . GLY A 1 1041 ? 36.050 -6.192 -52.001 1.00 57.47 1041 GLY A C 1
ATOM 7502 O O . GLY A 1 1041 ? 35.778 -6.275 -53.198 1.00 57.47 1041 GLY A O 1
ATOM 7503 N N . LEU A 1 1042 ? 36.695 -7.168 -51.359 1.00 55.41 1042 LEU A N 1
ATOM 7504 C CA . LEU A 1 1042 ? 37.018 -8.470 -51.943 1.00 55.41 1042 LEU A CA 1
ATOM 7505 C C . LEU A 1 1042 ? 35.817 -9.416 -51.842 1.00 55.41 1042 LEU A C 1
ATOM 7507 O O . LEU A 1 1042 ? 34.982 -9.268 -50.953 1.00 55.41 1042 LEU A O 1
ATOM 7511 N N . SER A 1 1043 ? 35.741 -10.439 -52.699 1.00 56.06 1043 SER A N 1
ATOM 7512 C CA . SER A 1 1043 ? 34.747 -11.502 -52.487 1.00 56.06 1043 SER A CA 1
ATOM 7513 C C . SER A 1 1043 ? 34.998 -12.201 -51.143 1.00 56.06 1043 SER A C 1
ATOM 7515 O O . SER A 1 1043 ? 36.151 -12.334 -50.720 1.00 56.06 1043 SER A O 1
ATOM 7517 N N . ILE A 1 1044 ? 33.942 -12.688 -50.487 1.00 54.47 1044 ILE A N 1
ATOM 7518 C CA . ILE A 1 1044 ? 34.048 -13.441 -49.222 1.00 54.47 1044 ILE A CA 1
ATOM 7519 C C . ILE A 1 1044 ? 35.008 -14.636 -49.372 1.00 54.47 1044 ILE A C 1
ATOM 7521 O O . ILE A 1 1044 ? 35.826 -14.899 -48.494 1.00 54.47 1044 ILE A O 1
ATOM 7525 N N . GLU A 1 1045 ? 34.999 -15.309 -50.524 1.00 52.44 1045 GLU A N 1
ATOM 7526 C CA . GLU A 1 1045 ? 35.891 -16.436 -50.821 1.00 52.44 1045 GLU A CA 1
ATOM 7527 C C . GLU A 1 1045 ? 37.363 -16.015 -51.025 1.00 52.44 1045 GLU A C 1
ATOM 7529 O O . GLU A 1 1045 ? 38.287 -16.782 -50.747 1.00 52.44 1045 GLU A O 1
ATOM 7534 N N . THR A 1 1046 ? 37.613 -14.791 -51.498 1.00 49.91 1046 THR A N 1
ATOM 7535 C CA . THR A 1 1046 ? 38.959 -14.194 -51.559 1.00 49.91 1046 THR A CA 1
ATOM 7536 C C . THR A 1 1046 ? 39.425 -13.743 -50.172 1.00 49.91 1046 THR A C 1
ATOM 7538 O O . THR A 1 1046 ? 40.599 -13.884 -49.839 1.00 49.91 1046 THR A O 1
ATOM 7541 N N . TRP A 1 1047 ? 38.511 -13.223 -49.351 1.00 49.44 1047 TRP A N 1
ATOM 7542 C CA . TRP A 1 1047 ? 38.791 -12.728 -48.004 1.00 49.44 1047 TRP A CA 1
ATOM 7543 C C . TRP A 1 1047 ? 39.090 -13.854 -47.014 1.00 49.44 1047 TRP A C 1
ATOM 7545 O O . TRP A 1 1047 ? 40.104 -13.813 -46.323 1.00 49.44 1047 TRP A O 1
ATOM 7555 N N . ASN A 1 1048 ? 38.295 -14.923 -47.029 1.00 48.19 1048 ASN A N 1
ATOM 7556 C CA . ASN A 1 1048 ? 38.546 -16.108 -46.209 1.00 48.19 1048 ASN A CA 1
ATOM 7557 C C . ASN A 1 1048 ? 39.847 -16.821 -46.614 1.00 48.19 1048 ASN A C 1
ATOM 7559 O O . ASN A 1 1048 ? 40.539 -17.365 -45.759 1.00 48.19 1048 ASN A O 1
ATOM 7563 N N . ARG A 1 1049 ? 40.252 -16.731 -47.891 1.00 44.72 1049 ARG A N 1
ATOM 7564 C CA . ARG A 1 1049 ? 41.589 -17.156 -48.341 1.00 44.72 1049 ARG A CA 1
ATOM 7565 C C . ARG A 1 1049 ? 42.732 -16.247 -47.866 1.00 44.72 1049 ARG A C 1
ATOM 7567 O O . ARG A 1 1049 ? 43.858 -16.725 -47.801 1.00 44.72 1049 ARG A O 1
ATOM 7574 N N . ARG A 1 1050 ? 42.476 -14.981 -47.507 1.00 39.12 1050 ARG A N 1
ATOM 7575 C CA . ARG A 1 1050 ? 43.465 -14.101 -46.849 1.00 39.12 1050 ARG A CA 1
ATOM 7576 C C . ARG A 1 1050 ? 43.542 -14.318 -45.338 1.00 39.12 1050 ARG A C 1
ATOM 7578 O O . ARG A 1 1050 ? 44.635 -14.276 -44.793 1.00 39.12 1050 ARG A O 1
ATOM 7585 N N . LEU A 1 1051 ? 42.421 -14.582 -44.665 1.00 37.28 1051 LEU A N 1
ATOM 7586 C CA . LEU A 1 1051 ? 42.389 -14.813 -43.210 1.00 37.28 1051 LEU A CA 1
ATOM 7587 C C . LEU A 1 1051 ? 43.126 -16.088 -42.764 1.00 37.28 1051 LEU A C 1
ATOM 7589 O O . LEU A 1 1051 ? 43.528 -16.179 -41.611 1.00 37.28 1051 LEU A O 1
ATOM 7593 N N . LEU A 1 1052 ? 43.382 -17.024 -43.683 1.00 33.72 1052 LEU A N 1
ATOM 7594 C CA . LEU A 1 1052 ? 44.298 -18.154 -43.479 1.00 33.72 1052 LEU A CA 1
ATOM 7595 C C . LEU A 1 1052 ? 45.794 -17.753 -43.456 1.00 33.72 1052 LEU A C 1
ATOM 7597 O O . LEU A 1 1052 ? 46.648 -18.628 -43.343 1.00 33.72 1052 LEU A O 1
ATOM 7601 N N . ALA A 1 1053 ? 46.129 -16.463 -43.580 1.00 34.47 1053 ALA A N 1
ATOM 7602 C CA . ALA A 1 1053 ? 47.502 -15.962 -43.624 1.00 34.47 1053 ALA A CA 1
ATOM 7603 C C . ALA A 1 1053 ? 47.677 -14.647 -42.832 1.00 34.47 1053 ALA A C 1
ATOM 7605 O O . ALA A 1 1053 ? 47.667 -13.556 -43.404 1.00 34.47 1053 ALA A O 1
ATOM 7606 N N . VAL A 1 1054 ? 47.912 -14.756 -41.518 1.00 30.27 1054 VAL A N 1
ATOM 7607 C CA . VAL A 1 1054 ? 48.404 -13.652 -40.667 1.00 30.27 1054 VAL A CA 1
ATOM 7608 C C . VAL A 1 1054 ? 49.627 -14.144 -39.860 1.00 30.27 1054 VAL A C 1
ATOM 7610 O O . VAL A 1 1054 ? 49.535 -15.226 -39.282 1.00 30.27 1054 VAL A O 1
ATOM 7613 N N . PRO A 1 1055 ? 50.776 -13.428 -39.846 1.00 43.19 1055 PRO A N 1
ATOM 7614 C CA . PRO A 1 1055 ? 52.052 -13.959 -39.338 1.00 43.19 1055 PRO A CA 1
ATOM 7615 C C . PRO A 1 1055 ? 52.568 -13.289 -38.047 1.00 43.19 1055 PRO A C 1
ATOM 7617 O O . PRO A 1 1055 ? 52.126 -12.203 -37.674 1.00 43.19 1055 PRO A O 1
ATOM 7620 N N . THR A 1 1056 ? 53.615 -13.871 -37.450 1.00 34.44 1056 THR A N 1
ATOM 7621 C CA . THR A 1 1056 ? 54.519 -13.221 -36.476 1.00 34.44 1056 THR A CA 1
ATOM 7622 C C . THR A 1 1056 ? 55.998 -13.522 -36.789 1.00 34.44 1056 THR A C 1
ATOM 7624 O O . THR A 1 1056 ? 56.310 -14.354 -37.640 1.00 34.44 1056 THR A O 1
ATOM 7627 N N . GLU A 1 1057 ? 56.910 -12.740 -36.204 1.00 36.72 1057 GLU A N 1
ATOM 7628 C CA . GLU A 1 1057 ? 58.250 -12.453 -36.748 1.00 36.72 1057 GLU A CA 1
ATOM 7629 C C . GLU A 1 1057 ? 59.285 -13.599 -36.673 1.00 36.72 1057 GLU A C 1
ATOM 7631 O O . GLU A 1 1057 ? 59.404 -14.304 -35.674 1.00 36.72 1057 GLU A O 1
ATOM 7636 N N . TRP A 1 1058 ? 60.121 -13.718 -37.714 1.00 38.31 1058 TRP A N 1
ATOM 7637 C CA . TRP A 1 1058 ? 61.281 -14.622 -37.757 1.00 38.31 1058 TRP A CA 1
ATOM 7638 C C . TRP A 1 1058 ? 62.530 -13.956 -37.159 1.00 38.31 1058 TRP A C 1
ATOM 7640 O O . TRP A 1 1058 ? 63.071 -13.003 -37.730 1.00 38.31 1058 TRP A O 1
ATOM 7650 N N . ASN A 1 1059 ? 63.047 -14.490 -36.047 1.00 40.94 1059 ASN A N 1
ATOM 7651 C CA . ASN A 1 1059 ? 64.315 -14.036 -35.475 1.00 40.94 1059 ASN A CA 1
ATOM 7652 C C . ASN A 1 1059 ? 65.514 -14.646 -36.226 1.00 40.94 1059 ASN A C 1
ATOM 7654 O O . ASN A 1 1059 ? 66.024 -15.718 -35.887 1.00 40.94 1059 ASN A O 1
ATOM 7658 N N . ALA A 1 1060 ? 66.009 -13.907 -37.221 1.00 39.59 1060 ALA A N 1
ATOM 7659 C CA . ALA A 1 1060 ? 67.129 -14.308 -38.074 1.00 39.59 1060 ALA A CA 1
ATOM 7660 C C . ALA A 1 1060 ? 68.483 -14.503 -37.354 1.00 39.59 1060 ALA A C 1
ATOM 7662 O O . ALA A 1 1060 ? 69.437 -14.934 -37.996 1.00 39.59 1060 ALA A O 1
ATOM 7663 N N . ALA A 1 1061 ? 68.590 -14.196 -36.056 1.00 41.97 1061 ALA A N 1
ATOM 7664 C CA . ALA A 1 1061 ? 69.797 -14.429 -35.262 1.00 41.97 1061 ALA A CA 1
ATOM 7665 C C . ALA A 1 1061 ? 69.778 -15.747 -34.455 1.00 41.97 1061 ALA A C 1
ATOM 7667 O O . ALA A 1 1061 ? 70.784 -16.056 -33.818 1.00 41.97 1061 ALA A O 1
ATOM 7668 N N . ALA A 1 1062 ? 68.664 -16.497 -34.449 1.00 47.62 1062 ALA A N 1
ATOM 7669 C CA . ALA A 1 1062 ? 68.476 -17.652 -33.558 1.00 47.62 1062 ALA A CA 1
ATOM 7670 C C . ALA A 1 1062 ? 67.897 -18.933 -34.202 1.00 47.62 1062 ALA A C 1
ATOM 7672 O O . ALA A 1 1062 ? 67.944 -19.976 -33.559 1.00 47.62 1062 ALA A O 1
ATOM 7673 N N . GLU A 1 1063 ? 67.352 -18.879 -35.428 1.00 48.84 1063 GLU A N 1
ATOM 7674 C CA . GLU A 1 1063 ? 66.711 -20.027 -36.121 1.00 48.84 1063 GLU A CA 1
ATOM 7675 C C . GLU A 1 1063 ? 65.642 -20.769 -35.278 1.00 48.84 1063 GLU A C 1
ATOM 7677 O O . GLU A 1 1063 ? 65.491 -21.992 -35.347 1.00 48.84 1063 GLU A O 1
ATOM 7682 N N . GLN A 1 1064 ? 64.883 -20.017 -34.473 1.00 44.25 1064 GLN A N 1
ATOM 7683 C CA . GLN A 1 1064 ? 63.826 -20.530 -33.596 1.00 44.25 1064 GLN A CA 1
ATOM 7684 C C . GLN A 1 1064 ? 62.542 -19.702 -33.686 1.00 44.25 1064 GLN A C 1
ATOM 7686 O O . GLN A 1 1064 ? 62.576 -18.495 -33.937 1.00 44.25 1064 GLN A O 1
ATOM 7691 N N . VAL A 1 1065 ? 61.417 -20.367 -33.406 1.00 45.31 1065 VAL A N 1
ATOM 7692 C CA . VAL A 1 1065 ? 60.096 -19.759 -33.195 1.00 45.31 1065 VAL A CA 1
ATOM 7693 C C . VAL A 1 1065 ? 59.495 -20.354 -31.918 1.00 45.31 1065 VAL A C 1
ATOM 7695 O O . VAL A 1 1065 ? 59.481 -21.574 -31.747 1.00 45.31 1065 VAL A O 1
ATOM 7698 N N . THR A 1 1066 ? 59.007 -19.497 -31.021 1.00 41.16 1066 THR A N 1
ATOM 7699 C CA . THR A 1 1066 ? 58.304 -19.878 -29.786 1.00 41.16 1066 THR A CA 1
ATOM 7700 C C . THR A 1 1066 ? 56.800 -19.656 -29.922 1.00 41.16 1066 THR A C 1
ATOM 7702 O O . THR A 1 1066 ? 56.356 -18.627 -30.432 1.00 41.16 1066 THR A O 1
ATOM 7705 N N . LEU A 1 1067 ? 56.012 -20.626 -29.454 1.00 41.94 1067 LEU A N 1
ATOM 7706 C CA . LEU A 1 1067 ? 54.548 -20.601 -29.472 1.00 41.94 1067 LEU A CA 1
ATOM 7707 C C . LEU A 1 1067 ? 54.042 -21.059 -28.099 1.00 41.94 1067 LEU A C 1
ATOM 7709 O O . LEU A 1 1067 ? 53.908 -22.253 -27.841 1.00 41.94 1067 LEU A O 1
ATOM 7713 N N . GLY A 1 1068 ? 53.825 -20.096 -27.199 1.00 50.81 1068 GLY A N 1
ATOM 7714 C CA . GLY A 1 1068 ? 53.669 -20.390 -25.772 1.00 50.81 1068 GLY A CA 1
ATOM 7715 C C . GLY A 1 1068 ? 54.938 -21.040 -25.212 1.00 50.81 1068 GLY A C 1
ATOM 7716 O O . GLY A 1 1068 ? 56.047 -20.664 -25.595 1.00 50.81 1068 GLY A O 1
ATOM 7717 N N . ASP A 1 1069 ? 54.767 -22.041 -24.351 1.00 39.19 1069 ASP A N 1
ATOM 7718 C CA . ASP A 1 1069 ? 55.865 -22.771 -23.704 1.00 39.19 1069 ASP A CA 1
ATOM 7719 C C . ASP A 1 1069 ? 56.511 -23.855 -24.600 1.00 39.19 1069 ASP A C 1
ATOM 7721 O O . ASP A 1 1069 ? 57.435 -24.551 -24.176 1.00 39.19 1069 ASP A O 1
ATOM 7725 N N . ALA A 1 1070 ? 56.059 -23.999 -25.853 1.00 37.44 1070 ALA A N 1
ATOM 7726 C CA . ALA A 1 1070 ? 56.636 -24.913 -26.838 1.00 37.44 1070 ALA A CA 1
ATOM 7727 C C . ALA A 1 1070 ? 57.687 -24.221 -27.730 1.00 37.44 1070 ALA A C 1
ATOM 7729 O O . ALA A 1 1070 ? 57.506 -23.089 -28.194 1.00 37.44 1070 ALA A O 1
ATOM 7730 N N . ALA A 1 1071 ? 58.779 -24.939 -28.019 1.00 45.28 1071 ALA A N 1
ATOM 7731 C CA . ALA A 1 1071 ? 59.907 -24.450 -28.810 1.00 45.28 1071 ALA A CA 1
ATOM 7732 C C . ALA A 1 1071 ? 60.129 -25.291 -30.079 1.00 45.28 1071 ALA A C 1
ATOM 7734 O O . ALA A 1 1071 ? 60.225 -26.518 -30.016 1.00 45.28 1071 ALA A O 1
ATOM 7735 N N . LEU A 1 1072 ? 60.263 -24.611 -31.222 1.00 46.53 1072 LEU A N 1
ATOM 7736 C CA . LEU A 1 1072 ? 60.560 -25.198 -32.531 1.00 46.53 1072 LEU A CA 1
ATOM 7737 C C . LEU A 1 1072 ? 61.935 -24.731 -33.031 1.00 46.53 1072 LEU A C 1
ATOM 7739 O O . LEU A 1 1072 ? 62.267 -23.547 -32.940 1.00 46.53 1072 LEU A O 1
ATOM 7743 N N . SER A 1 1073 ? 62.713 -25.653 -33.602 1.00 49.69 1073 SER A N 1
ATOM 7744 C CA . SER A 1 1073 ? 63.996 -25.370 -34.257 1.00 49.69 1073 SER A CA 1
ATOM 7745 C C . SER A 1 1073 ? 64.193 -26.240 -35.502 1.00 49.69 1073 SER A C 1
ATOM 7747 O O . SER A 1 1073 ? 63.812 -27.411 -35.536 1.00 49.69 1073 SER A O 1
ATOM 7749 N N . GLY A 1 1074 ? 64.794 -25.665 -36.545 1.00 48.59 1074 GLY A N 1
ATOM 7750 C CA . GLY A 1 1074 ? 65.048 -26.356 -37.809 1.00 48.59 1074 GLY A CA 1
ATOM 7751 C C . GLY A 1 1074 ? 65.583 -25.413 -38.885 1.00 48.59 1074 GLY A C 1
ATOM 7752 O O . GLY A 1 1074 ? 65.286 -24.219 -38.880 1.00 48.59 1074 GLY A O 1
ATOM 7753 N N . THR A 1 1075 ? 66.379 -25.943 -39.813 1.00 40.59 1075 THR A N 1
ATOM 7754 C CA . THR A 1 1075 ? 66.970 -25.154 -40.900 1.00 40.59 1075 THR A CA 1
ATOM 7755 C C . THR A 1 1075 ? 65.983 -24.952 -42.058 1.00 40.59 1075 THR A C 1
ATOM 7757 O O . THR A 1 1075 ? 65.251 -25.860 -42.443 1.00 40.59 1075 THR A O 1
ATOM 7760 N N . SER A 1 1076 ? 65.966 -23.723 -42.581 1.00 40.06 1076 SER A N 1
ATOM 7761 C CA . SER A 1 1076 ? 65.078 -23.152 -43.615 1.00 40.06 1076 SER A CA 1
ATOM 7762 C C . SER A 1 1076 ? 64.142 -24.093 -44.413 1.00 40.06 1076 SER A C 1
ATOM 7764 O O . SER A 1 1076 ? 64.441 -24.506 -45.534 1.00 40.06 1076 SER A O 1
ATOM 7766 N N . GLY A 1 1077 ? 62.915 -24.285 -43.913 1.00 39.00 1077 GLY A N 1
ATOM 7767 C CA . GLY A 1 1077 ? 61.797 -24.856 -44.678 1.00 39.00 1077 GLY A CA 1
ATOM 7768 C C . GLY A 1 1077 ? 60.498 -24.950 -43.867 1.00 39.00 1077 GLY A C 1
ATOM 7769 O O . GLY A 1 1077 ? 60.538 -25.416 -42.740 1.00 39.00 1077 GLY A O 1
ATOM 7770 N N . THR A 1 1078 ? 59.386 -24.480 -44.450 1.00 37.62 1078 THR A N 1
ATOM 7771 C CA . THR A 1 1078 ? 57.953 -24.596 -44.063 1.00 37.62 1078 THR A CA 1
ATOM 7772 C C . THR A 1 1078 ? 57.595 -24.980 -42.612 1.00 37.62 1078 THR A C 1
ATOM 7774 O O . THR A 1 1078 ? 57.867 -26.083 -42.150 1.00 37.62 1078 THR A O 1
ATOM 7777 N N . ALA A 1 1079 ? 56.858 -24.102 -41.921 1.00 37.44 1079 ALA A N 1
ATOM 7778 C CA . ALA A 1 1079 ? 56.441 -24.299 -40.530 1.00 37.44 1079 ALA A CA 1
ATOM 7779 C C . ALA A 1 1079 ? 55.364 -25.388 -40.325 1.00 37.44 1079 ALA A C 1
ATOM 7781 O O . ALA A 1 1079 ? 54.452 -25.546 -41.138 1.00 37.44 1079 ALA A O 1
ATOM 7782 N N . VAL A 1 1080 ? 55.424 -26.056 -39.168 1.00 37.50 1080 VAL A N 1
ATOM 7783 C CA . VAL A 1 1080 ? 54.327 -26.867 -38.614 1.00 37.50 1080 VAL A CA 1
ATOM 7784 C C . VAL A 1 1080 ? 53.326 -25.934 -37.931 1.00 37.50 1080 VAL A C 1
ATOM 7786 O O . VAL A 1 1080 ? 53.714 -25.141 -37.075 1.00 37.50 1080 VAL A O 1
ATOM 7789 N N . ILE A 1 1081 ? 52.038 -26.052 -38.263 1.00 38.81 1081 ILE A N 1
ATOM 7790 C CA . ILE A 1 1081 ? 50.965 -25.414 -37.490 1.00 38.81 1081 ILE A CA 1
ATOM 7791 C C . ILE A 1 1081 ? 50.481 -26.412 -36.440 1.00 38.81 1081 ILE A C 1
ATOM 7793 O O . ILE A 1 1081 ? 50.010 -27.497 -36.780 1.00 38.81 1081 ILE A O 1
ATOM 7797 N N . VAL A 1 1082 ? 50.587 -26.016 -35.173 1.00 36.81 1082 VAL A N 1
ATOM 7798 C CA . VAL A 1 1082 ? 50.009 -26.716 -34.025 1.00 36.81 1082 VAL A CA 1
ATOM 7799 C C . VAL A 1 1082 ? 48.786 -25.926 -33.572 1.00 36.81 1082 VAL A C 1
ATOM 7801 O O . VAL A 1 1082 ? 48.915 -24.762 -33.194 1.00 36.81 1082 VAL A O 1
ATOM 7804 N N . ARG A 1 1083 ? 47.597 -26.538 -33.610 1.00 35.91 1083 ARG A N 1
ATOM 7805 C CA . ARG A 1 1083 ? 46.403 -25.966 -32.965 1.00 35.91 1083 ARG A CA 1
ATOM 7806 C C . ARG A 1 1083 ? 46.380 -26.412 -31.503 1.00 35.91 1083 ARG A C 1
ATOM 7808 O O . ARG A 1 1083 ? 46.550 -27.599 -31.235 1.00 35.91 1083 ARG A O 1
ATOM 7815 N N . TYR A 1 1084 ? 46.189 -25.455 -30.599 1.00 34.84 1084 TYR A N 1
ATOM 7816 C CA . TYR A 1 1084 ? 46.030 -25.662 -29.161 1.00 34.84 1084 TYR A CA 1
ATOM 7817 C C . TYR A 1 1084 ? 44.592 -25.329 -28.772 1.00 34.84 1084 TYR A C 1
ATOM 7819 O O . TYR A 1 1084 ? 44.164 -24.196 -28.997 1.00 34.84 1084 TYR A O 1
ATOM 7827 N N . GLU A 1 1085 ? 43.857 -26.287 -28.207 1.00 37.66 1085 GLU A N 1
ATOM 7828 C CA . GLU A 1 1085 ? 42.470 -26.089 -27.770 1.00 37.66 1085 GLU A CA 1
ATOM 7829 C C . GLU A 1 1085 ? 42.251 -26.710 -26.389 1.00 37.66 1085 GLU A C 1
ATOM 7831 O O . GLU A 1 1085 ? 42.645 -27.851 -26.151 1.00 37.66 1085 GLU A O 1
ATOM 7836 N N . ARG A 1 1086 ? 41.590 -25.960 -25.499 1.00 33.38 1086 ARG A N 1
ATOM 7837 C CA . ARG A 1 1086 ? 41.067 -26.454 -24.222 1.00 33.38 1086 ARG A CA 1
ATOM 7838 C C . ARG A 1 1086 ? 39.547 -26.465 -24.274 1.00 33.38 1086 ARG A C 1
ATOM 7840 O O . ARG A 1 1086 ? 38.917 -25.444 -24.013 1.00 33.38 1086 ARG A O 1
ATOM 7847 N N . GLU A 1 1087 ? 38.981 -27.626 -24.566 1.00 35.75 1087 GLU A N 1
ATOM 7848 C CA . GLU A 1 1087 ? 37.562 -27.920 -24.365 1.00 35.75 1087 GLU A CA 1
ATOM 7849 C C . GLU A 1 1087 ? 37.425 -29.228 -23.577 1.00 35.75 1087 GLU A C 1
ATOM 7851 O O . GLU A 1 1087 ? 38.231 -30.148 -23.732 1.00 35.75 1087 GLU A O 1
ATOM 7856 N N . ALA A 1 1088 ? 36.415 -29.305 -22.709 1.00 33.56 1088 ALA A N 1
ATOM 7857 C CA . ALA A 1 1088 ? 36.095 -30.525 -21.977 1.00 33.56 1088 ALA A CA 1
ATOM 7858 C C . ALA A 1 1088 ? 35.350 -31.507 -22.897 1.00 33.56 1088 ALA A C 1
ATOM 7860 O O . ALA A 1 1088 ? 34.429 -31.124 -23.616 1.00 33.56 1088 ALA A O 1
ATOM 7861 N N . PHE A 1 1089 ? 35.750 -32.779 -22.881 1.00 31.95 1089 PHE A N 1
ATOM 7862 C CA . PHE A 1 1089 ? 35.241 -33.786 -23.812 1.00 31.95 1089 PHE A CA 1
ATOM 7863 C C . PHE A 1 1089 ? 34.007 -34.514 -23.251 1.00 31.95 1089 PHE A C 1
ATOM 7865 O O . PHE A 1 1089 ? 34.106 -35.637 -22.754 1.00 31.95 1089 PHE A O 1
ATOM 7872 N N . ASP A 1 1090 ? 32.839 -33.872 -23.328 1.00 28.88 1090 ASP A N 1
ATOM 7873 C CA . ASP A 1 1090 ? 31.569 -34.477 -22.910 1.00 28.88 1090 ASP A CA 1
ATOM 7874 C C . ASP A 1 1090 ? 31.129 -35.608 -23.860 1.00 28.88 1090 ASP A C 1
ATOM 7876 O O . ASP A 1 1090 ? 30.856 -35.401 -25.046 1.00 28.88 1090 ASP A O 1
ATOM 7880 N N . LEU A 1 1091 ? 31.015 -36.825 -23.318 1.00 28.30 1091 LEU A N 1
ATOM 7881 C CA . LEU A 1 1091 ? 30.477 -37.995 -24.017 1.00 28.30 1091 LEU A CA 1
ATOM 7882 C C . LEU A 1 1091 ? 29.016 -38.265 -23.614 1.00 28.30 1091 LEU A C 1
ATOM 7884 O O . LEU A 1 1091 ? 28.690 -38.242 -22.425 1.00 28.30 1091 LEU A O 1
ATOM 7888 N N . PRO A 1 1092 ? 28.125 -38.612 -24.564 1.00 27.20 1092 PRO A N 1
ATOM 7889 C CA . PRO A 1 1092 ? 26.717 -38.855 -24.268 1.00 27.20 1092 PRO A CA 1
ATOM 7890 C C . PRO A 1 1092 ? 26.485 -40.199 -23.549 1.00 27.20 1092 PRO A C 1
ATOM 7892 O O . PRO A 1 1092 ? 26.211 -41.215 -24.181 1.00 27.20 1092 PRO A O 1
ATOM 7895 N N . SER A 1 1093 ? 26.531 -40.149 -22.213 1.00 32.78 1093 SER A N 1
ATOM 7896 C CA . SER A 1 1093 ? 25.883 -41.040 -21.229 1.00 32.78 1093 SER A CA 1
ATOM 7897 C C . SER A 1 1093 ? 26.046 -42.569 -21.363 1.00 32.78 1093 SER A C 1
ATOM 7899 O O . SER A 1 1093 ? 25.468 -43.184 -22.256 1.00 32.78 1093 SER A O 1
ATOM 7901 N N . GLN A 1 1094 ? 26.647 -43.208 -20.351 1.00 31.11 1094 GLN A N 1
ATOM 7902 C CA . GLN A 1 1094 ? 25.939 -44.051 -19.357 1.00 31.11 1094 GLN A CA 1
ATOM 7903 C C . GLN A 1 1094 ? 26.931 -44.674 -18.346 1.00 31.11 1094 GLN A C 1
ATOM 7905 O O . GLN A 1 1094 ? 27.966 -45.190 -18.747 1.00 31.11 1094 GLN A O 1
ATOM 7910 N N . GLU A 1 1095 ? 26.537 -44.666 -17.066 1.00 31.75 1095 GLU A N 1
ATOM 7911 C CA . GLU A 1 1095 ? 27.129 -45.345 -15.887 1.00 31.75 1095 GLU A CA 1
ATOM 7912 C C . GLU A 1 1095 ? 28.600 -45.073 -15.452 1.00 31.75 1095 GLU A C 1
ATOM 7914 O O . GLU A 1 1095 ? 29.541 -45.119 -16.232 1.00 31.75 1095 GLU A O 1
ATOM 7919 N N . GLN A 1 1096 ? 28.767 -44.935 -14.122 1.00 31.19 1096 GLN A N 1
ATOM 7920 C CA . GLN A 1 1096 ? 30.009 -44.819 -13.317 1.00 31.19 1096 GLN A CA 1
ATOM 7921 C C . GLN A 1 1096 ? 30.824 -43.500 -13.435 1.00 31.19 1096 GLN A C 1
ATOM 7923 O O . GLN A 1 1096 ? 31.291 -43.149 -14.516 1.00 31.19 1096 GLN A O 1
ATOM 7928 N N . PRO A 1 1097 ? 31.064 -42.772 -12.319 1.00 30.06 1097 PRO A N 1
ATOM 7929 C CA . PRO A 1 1097 ? 31.818 -41.518 -12.333 1.00 30.06 1097 PRO A CA 1
ATOM 7930 C C . PRO A 1 1097 ? 33.332 -41.735 -12.177 1.00 30.06 1097 PRO A C 1
ATOM 7932 O O . PRO A 1 1097 ? 33.806 -42.117 -11.107 1.00 30.06 1097 PRO A O 1
ATOM 7935 N N . PHE A 1 1098 ? 34.103 -41.388 -13.208 1.00 33.19 1098 PHE A N 1
ATOM 7936 C CA . PHE A 1 1098 ? 35.510 -41.014 -13.045 1.00 33.19 1098 PHE A CA 1
ATOM 7937 C C . PHE A 1 1098 ? 35.600 -39.492 -12.914 1.00 33.19 1098 PHE A C 1
ATOM 7939 O O . PHE A 1 1098 ? 35.198 -38.761 -13.816 1.00 33.19 1098 PHE A O 1
ATOM 7946 N N . SER A 1 1099 ? 36.108 -39.015 -11.779 1.00 33.06 1099 SER A N 1
ATOM 7947 C CA . SER A 1 1099 ? 36.332 -37.592 -11.520 1.00 33.06 1099 SER A CA 1
ATOM 7948 C C . SER A 1 1099 ? 37.515 -37.057 -12.332 1.00 33.06 1099 SER A C 1
ATOM 7950 O O . SER A 1 1099 ? 38.622 -37.568 -12.185 1.00 33.06 1099 SER A O 1
ATOM 7952 N N . GLU A 1 1100 ? 37.271 -36.017 -13.134 1.00 46.06 1100 GLU A N 1
ATOM 7953 C CA . GLU A 1 1100 ? 38.238 -34.997 -13.590 1.00 46.06 1100 GLU A CA 1
ATOM 7954 C C . GLU A 1 1100 ? 39.682 -35.470 -13.886 1.00 46.06 1100 GLU A C 1
ATOM 7956 O O . GLU A 1 1100 ? 40.650 -34.950 -13.335 1.00 46.06 1100 GLU A O 1
ATOM 7961 N N . LEU A 1 1101 ? 39.858 -36.415 -14.819 1.00 38.06 1101 LEU A N 1
ATOM 7962 C CA . LEU A 1 1101 ? 41.187 -36.749 -15.357 1.00 38.06 1101 LEU A CA 1
ATOM 7963 C C . LEU A 1 1101 ? 41.658 -35.719 -16.401 1.00 38.06 1101 LEU A C 1
ATOM 7965 O O . LEU A 1 1101 ? 41.599 -35.948 -17.611 1.00 38.06 1101 LEU A O 1
ATOM 7969 N N . LEU A 1 1102 ? 42.174 -34.586 -15.921 1.00 45.44 1102 LEU A N 1
ATOM 7970 C CA . LEU A 1 1102 ? 42.874 -33.575 -16.724 1.00 45.44 1102 LEU A CA 1
ATOM 7971 C C . LEU A 1 1102 ? 44.293 -34.042 -17.114 1.00 45.44 1102 LEU A C 1
ATOM 7973 O O . LEU A 1 1102 ? 45.286 -33.518 -16.623 1.00 45.44 1102 LEU A O 1
ATOM 7977 N N . CYS A 1 1103 ? 44.389 -35.026 -18.014 1.00 37.78 1103 CYS A N 1
ATOM 7978 C CA . CYS A 1 1103 ? 45.666 -35.553 -18.523 1.00 37.78 1103 CYS A CA 1
ATOM 7979 C C . CYS A 1 1103 ? 45.731 -35.648 -20.063 1.00 37.78 1103 CYS A C 1
ATOM 7981 O O . CYS A 1 1103 ? 46.020 -36.707 -20.622 1.00 37.78 1103 CYS A O 1
ATOM 7983 N N . SER A 1 1104 ? 45.454 -34.540 -20.764 1.00 41.34 1104 SER A N 1
ATOM 7984 C CA . SER A 1 1104 ? 46.208 -34.074 -21.956 1.00 41.34 1104 SER A CA 1
ATOM 7985 C C . SER A 1 1104 ? 45.569 -32.836 -22.605 1.00 41.34 1104 SER A C 1
ATOM 7987 O O . SER A 1 1104 ? 44.358 -32.788 -22.801 1.00 41.34 1104 SER A O 1
ATOM 7989 N N . ASP A 1 1105 ? 46.398 -31.867 -23.009 1.00 42.25 1105 ASP A N 1
ATOM 7990 C CA . ASP A 1 1105 ? 46.050 -30.931 -24.087 1.00 42.25 1105 ASP A CA 1
ATOM 7991 C C . ASP A 1 1105 ? 46.257 -31.658 -25.440 1.00 42.25 1105 ASP A C 1
ATOM 7993 O O . ASP A 1 1105 ? 47.253 -32.366 -25.625 1.00 42.25 1105 ASP A O 1
ATOM 7997 N N . TYR A 1 1106 ? 45.333 -31.510 -26.398 1.00 40.00 1106 TYR A N 1
ATOM 7998 C CA . TYR A 1 1106 ? 45.395 -32.229 -27.682 1.00 40.00 1106 TYR A CA 1
ATOM 7999 C C . TYR A 1 1106 ? 46.039 -31.393 -28.795 1.00 40.00 1106 TYR A C 1
ATOM 8001 O O . TYR A 1 1106 ? 45.544 -30.330 -29.164 1.00 40.00 1106 TYR A O 1
ATOM 8009 N N . TYR A 1 1107 ? 47.105 -31.921 -29.400 1.00 40.38 1107 TYR A N 1
ATOM 8010 C CA . TYR A 1 1107 ? 47.845 -31.256 -30.476 1.00 40.38 1107 TYR A CA 1
ATOM 8011 C C . TYR A 1 1107 ? 47.542 -31.881 -31.841 1.00 40.38 1107 TYR A C 1
ATOM 8013 O O . TYR A 1 1107 ? 47.928 -33.018 -32.117 1.00 40.38 1107 TYR A O 1
ATOM 8021 N N . THR A 1 1108 ? 46.904 -31.122 -32.735 1.00 36.44 1108 THR A N 1
ATOM 8022 C CA . THR A 1 1108 ? 46.764 -31.525 -34.146 1.00 36.44 1108 THR A CA 1
ATOM 8023 C C . THR A 1 1108 ? 47.949 -30.995 -34.951 1.00 36.44 1108 THR A C 1
ATOM 8025 O O . THR A 1 1108 ? 48.156 -29.782 -34.998 1.00 36.44 1108 THR A O 1
ATOM 8028 N N . LEU A 1 1109 ? 48.704 -31.890 -35.600 1.00 37.00 1109 LEU A N 1
ATOM 8029 C CA . LEU A 1 1109 ? 49.776 -31.540 -36.537 1.00 37.00 1109 LEU A CA 1
ATOM 8030 C C . LEU A 1 1109 ? 49.311 -31.702 -37.988 1.00 37.00 1109 LEU A C 1
ATOM 8032 O O . LEU A 1 1109 ? 48.675 -32.696 -38.338 1.00 37.00 1109 LEU A O 1
ATOM 8036 N N . PHE A 1 1110 ? 49.737 -30.774 -38.845 1.00 37.94 1110 PHE A N 1
ATOM 8037 C CA . PHE A 1 1110 ? 49.665 -30.901 -40.300 1.00 37.94 1110 PHE A CA 1
ATOM 8038 C C . PHE A 1 1110 ? 51.061 -30.758 -40.912 1.00 37.94 1110 PHE A C 1
ATOM 8040 O O . PHE A 1 1110 ? 51.844 -29.902 -40.496 1.00 37.94 1110 PHE A O 1
ATOM 8047 N N . THR A 1 1111 ? 51.355 -31.570 -41.926 1.00 38.12 1111 THR A N 1
ATOM 8048 C CA . THR A 1 1111 ? 52.560 -31.476 -42.760 1.00 38.12 1111 THR A CA 1
ATOM 8049 C C . THR A 1 1111 ? 52.168 -31.204 -44.211 1.00 38.12 1111 THR A C 1
ATOM 8051 O O . THR A 1 1111 ? 51.153 -31.702 -44.695 1.00 38.12 1111 THR A O 1
ATOM 8054 N N . ILE A 1 1112 ? 52.969 -30.397 -44.908 1.00 35.84 1112 ILE A N 1
ATOM 8055 C CA . ILE A 1 1112 ? 52.845 -30.105 -46.344 1.00 35.84 1112 ILE A CA 1
ATOM 8056 C C . ILE A 1 1112 ? 54.251 -30.226 -46.949 1.00 35.84 1112 ILE A C 1
ATOM 8058 O O . ILE A 1 1112 ? 55.234 -29.962 -46.255 1.00 35.84 1112 ILE A O 1
ATOM 8062 N N . ASP A 1 1113 ? 54.349 -30.673 -48.203 1.00 34.19 1113 ASP A N 1
ATOM 8063 C CA . ASP A 1 1113 ? 55.589 -31.158 -48.817 1.00 34.19 1113 ASP A CA 1
ATOM 8064 C C . ASP A 1 1113 ? 56.815 -30.244 -48.650 1.00 34.19 1113 ASP A C 1
ATOM 8066 O O . ASP A 1 1113 ? 56.848 -29.084 -49.065 1.00 34.19 1113 ASP A O 1
ATOM 8070 N N . GLY A 1 1114 ? 57.872 -30.832 -48.088 1.00 37.75 1114 GLY A N 1
ATOM 8071 C CA . GLY A 1 1114 ? 59.174 -30.211 -47.884 1.00 37.75 1114 GLY A CA 1
ATOM 8072 C C . GLY A 1 1114 ? 60.107 -31.186 -47.171 1.00 37.75 1114 GLY A C 1
ATOM 8073 O O . GLY A 1 1114 ? 59.872 -31.552 -46.023 1.00 37.75 1114 GLY A O 1
ATOM 8074 N N . GLY A 1 1115 ? 61.162 -31.643 -47.849 1.00 40.19 1115 GLY A N 1
ATOM 8075 C CA . GLY A 1 1115 ? 62.078 -32.666 -47.332 1.00 40.19 1115 GLY A CA 1
ATOM 8076 C C . GLY A 1 1115 ? 63.043 -32.156 -46.255 1.00 40.19 1115 GLY A C 1
ATOM 8077 O O . GLY A 1 1115 ? 64.247 -32.135 -46.496 1.00 40.19 1115 GLY A O 1
ATOM 8078 N N . GLY A 1 1116 ? 62.538 -31.756 -45.088 1.00 47.41 1116 GLY A N 1
ATOM 8079 C CA . GLY A 1 1116 ? 63.324 -31.324 -43.925 1.00 47.41 1116 GLY A CA 1
ATOM 8080 C C . GLY A 1 1116 ? 63.366 -32.362 -42.797 1.00 47.41 1116 GLY A C 1
ATOM 8081 O O . GLY A 1 1116 ? 62.529 -33.261 -42.734 1.00 47.41 1116 GLY A O 1
ATOM 8082 N N . LEU A 1 1117 ? 64.339 -32.225 -41.892 1.00 44.28 1117 LEU A N 1
ATOM 8083 C CA . LEU A 1 1117 ? 64.462 -33.039 -40.678 1.00 44.28 1117 LEU A CA 1
ATOM 8084 C C . LEU A 1 1117 ? 64.057 -32.165 -39.483 1.00 44.28 1117 LEU A C 1
ATOM 8086 O O . LEU A 1 1117 ? 64.708 -31.159 -39.211 1.00 44.28 1117 LEU A O 1
ATOM 8090 N N . TRP A 1 1118 ? 62.959 -32.524 -38.819 1.00 48.19 1118 TRP A N 1
ATOM 8091 C CA . TRP A 1 1118 ? 62.312 -31.719 -37.779 1.00 48.19 1118 TRP A CA 1
ATOM 8092 C C . TRP A 1 1118 ? 62.345 -32.403 -36.407 1.00 48.19 1118 TRP A C 1
ATOM 8094 O O . TRP A 1 1118 ? 62.331 -33.632 -36.306 1.00 48.19 1118 TRP A O 1
ATOM 8104 N N . GLU A 1 1119 ? 62.360 -31.585 -35.355 1.00 49.25 1119 GLU A N 1
ATOM 8105 C CA . GLU A 1 1119 ? 62.187 -31.990 -33.960 1.00 49.25 1119 GLU A CA 1
ATOM 8106 C C . GLU A 1 1119 ? 61.112 -31.105 -33.320 1.00 49.25 1119 GLU A C 1
ATOM 8108 O O . GLU A 1 1119 ? 61.176 -29.880 -33.404 1.00 49.25 1119 GLU A O 1
ATOM 8113 N N . VAL A 1 1120 ? 60.125 -31.732 -32.678 1.00 49.72 1120 VAL A N 1
ATOM 8114 C CA . VAL A 1 1120 ? 59.109 -31.044 -31.868 1.00 49.72 1120 VAL A CA 1
ATOM 8115 C C . VAL A 1 1120 ? 59.272 -31.501 -30.425 1.00 49.72 1120 VAL A C 1
ATOM 8117 O O . VAL A 1 1120 ? 59.394 -32.703 -30.177 1.00 49.72 1120 VAL A O 1
ATOM 8120 N N . ARG A 1 1121 ? 59.277 -30.543 -29.492 1.00 50.25 1121 ARG A N 1
ATOM 8121 C CA . ARG A 1 1121 ? 59.348 -30.767 -28.044 1.00 50.25 1121 ARG A CA 1
ATOM 8122 C C . ARG A 1 1121 ? 58.071 -30.272 -27.392 1.00 50.25 1121 ARG A C 1
ATOM 8124 O O . ARG A 1 1121 ? 57.730 -29.100 -27.530 1.00 50.25 1121 ARG A O 1
ATOM 8131 N N . ILE A 1 1122 ? 57.390 -31.168 -26.688 1.00 50.88 1122 ILE A N 1
ATOM 8132 C CA . ILE A 1 1122 ? 56.140 -30.880 -25.983 1.00 50.88 1122 ILE A CA 1
ATOM 8133 C C . ILE A 1 1122 ? 56.386 -31.119 -24.487 1.00 50.88 1122 ILE A C 1
ATOM 8135 O O . ILE A 1 1122 ? 56.808 -32.230 -24.145 1.00 50.88 1122 ILE A O 1
ATOM 8139 N N . PRO A 1 1123 ? 56.186 -30.119 -23.605 1.00 43.47 1123 PRO A N 1
ATOM 8140 C CA . PRO A 1 1123 ? 56.262 -30.323 -22.162 1.00 43.47 1123 PRO A CA 1
ATOM 8141 C C . PRO A 1 1123 ? 55.100 -31.202 -21.682 1.00 43.47 1123 PRO A C 1
ATOM 8143 O O . PRO A 1 1123 ? 54.008 -31.161 -22.247 1.00 43.47 1123 PRO A O 1
ATOM 8146 N N . VAL A 1 1124 ? 55.339 -31.993 -20.641 1.00 51.09 1124 VAL A N 1
ATOM 8147 C CA . VAL A 1 1124 ? 54.340 -32.873 -20.018 1.00 51.09 1124 VAL A CA 1
ATOM 8148 C C . VAL A 1 1124 ? 54.187 -32.475 -18.551 1.00 51.09 1124 VAL A C 1
ATOM 8150 O O . VAL A 1 1124 ? 55.189 -32.217 -17.886 1.00 51.09 1124 VAL A O 1
ATOM 8153 N N . ASP A 1 1125 ? 52.948 -32.409 -18.064 1.00 47.75 1125 ASP A N 1
ATOM 8154 C CA . ASP A 1 1125 ? 52.645 -32.078 -16.666 1.00 47.75 1125 ASP A CA 1
ATOM 8155 C C . ASP A 1 1125 ? 53.164 -33.182 -15.722 1.00 47.75 1125 ASP A C 1
ATOM 8157 O O . ASP A 1 1125 ? 53.038 -34.371 -16.031 1.00 47.75 1125 ASP A O 1
ATOM 8161 N N . ASP A 1 1126 ? 53.789 -32.814 -14.599 1.00 48.69 1126 ASP A N 1
ATOM 8162 C CA . ASP A 1 1126 ? 54.650 -33.728 -13.821 1.00 48.69 1126 ASP A CA 1
ATOM 8163 C C . ASP A 1 1126 ? 53.926 -34.536 -12.730 1.00 48.69 1126 ASP A C 1
ATOM 8165 O O . ASP A 1 1126 ? 54.551 -35.232 -11.922 1.00 48.69 1126 ASP A O 1
ATOM 8169 N N . THR A 1 1127 ? 52.592 -34.505 -12.751 1.00 51.84 1127 THR A N 1
ATOM 8170 C CA . THR A 1 1127 ? 51.745 -35.214 -11.789 1.00 51.84 1127 THR A CA 1
ATOM 8171 C C . THR A 1 1127 ? 51.865 -36.748 -11.917 1.00 51.84 1127 THR A C 1
ATOM 8173 O O . THR A 1 1127 ? 51.902 -37.285 -13.032 1.00 51.84 1127 THR A O 1
ATOM 8176 N N . PRO A 1 1128 ? 51.880 -37.502 -10.793 1.00 48.56 1128 PRO A N 1
ATOM 8177 C CA . PRO A 1 1128 ? 52.036 -38.963 -10.820 1.00 48.56 1128 PRO A CA 1
ATOM 8178 C C . PRO A 1 1128 ? 50.974 -39.701 -11.649 1.00 48.56 1128 PRO A C 1
ATOM 8180 O O . PRO A 1 1128 ? 51.266 -40.728 -12.265 1.00 48.56 1128 PRO A O 1
ATOM 8183 N N . ASP A 1 1129 ? 49.751 -39.172 -11.693 1.00 48.41 1129 ASP A N 1
ATOM 8184 C CA . ASP A 1 1129 ? 48.631 -39.784 -12.408 1.00 48.41 1129 ASP A CA 1
ATOM 8185 C C . ASP A 1 1129 ? 48.790 -39.675 -13.939 1.00 48.41 1129 ASP A C 1
ATOM 8187 O O . ASP A 1 1129 ? 48.484 -40.625 -14.663 1.00 48.41 1129 ASP A O 1
ATOM 8191 N N . CYS A 1 1130 ? 49.373 -38.580 -14.446 1.00 49.34 1130 CYS A N 1
ATOM 8192 C CA . CYS A 1 1130 ? 49.719 -38.432 -15.866 1.00 49.34 1130 CYS A CA 1
ATOM 8193 C C . CYS A 1 1130 ? 50.844 -39.394 -16.298 1.00 49.34 1130 CYS A C 1
ATOM 8195 O O . CYS A 1 1130 ? 50.785 -39.950 -17.401 1.00 49.34 1130 CYS A O 1
ATOM 8197 N N . GLN A 1 1131 ? 51.833 -39.664 -15.432 1.00 48.44 1131 GLN A N 1
ATOM 8198 C CA . GLN A 1 1131 ? 52.854 -40.690 -15.701 1.00 48.44 1131 GLN A CA 1
ATOM 8199 C C . GLN A 1 1131 ? 52.229 -42.083 -15.881 1.00 48.44 1131 GLN A C 1
ATOM 8201 O O . GLN A 1 1131 ? 52.547 -42.778 -16.849 1.00 48.44 1131 GLN A O 1
ATOM 8206 N N . ALA A 1 1132 ? 51.288 -42.466 -15.012 1.00 48.28 1132 ALA A N 1
ATOM 8207 C CA . ALA A 1 1132 ? 50.627 -43.771 -15.073 1.00 48.28 1132 ALA A CA 1
ATOM 8208 C C . ALA A 1 1132 ? 49.783 -43.986 -16.350 1.00 48.28 1132 ALA A C 1
ATOM 8210 O O . ALA A 1 1132 ? 49.643 -45.122 -16.808 1.00 48.28 1132 ALA A O 1
ATOM 8211 N N . VAL A 1 1133 ? 49.239 -42.915 -16.943 1.00 45.84 1133 VAL A N 1
ATOM 8212 C CA . VAL A 1 1133 ? 48.497 -42.968 -18.218 1.00 45.84 1133 VAL A CA 1
ATOM 8213 C C . VAL A 1 1133 ? 49.442 -43.152 -19.412 1.00 45.84 1133 VAL A C 1
ATOM 8215 O O . VAL A 1 1133 ? 49.161 -43.956 -20.305 1.00 45.84 1133 VAL A O 1
ATOM 8218 N N . LEU A 1 1134 ? 50.587 -42.459 -19.423 1.00 45.41 1134 LEU A N 1
ATOM 8219 C CA . LEU A 1 1134 ? 51.572 -42.545 -20.509 1.00 45.41 1134 LEU A CA 1
ATOM 8220 C C . LEU A 1 1134 ? 52.229 -43.931 -20.617 1.00 45.41 1134 LEU A C 1
ATOM 8222 O O . LEU A 1 1134 ? 52.477 -44.400 -21.730 1.00 45.41 1134 LEU A O 1
ATOM 8226 N N . GLU A 1 1135 ? 52.447 -44.624 -19.496 1.00 45.12 1135 GLU A N 1
ATOM 8227 C CA . GLU A 1 1135 ? 52.991 -45.991 -19.502 1.00 45.12 1135 GLU A CA 1
ATOM 8228 C C . GLU A 1 1135 ? 52.022 -47.046 -20.079 1.00 45.12 1135 GLU A C 1
ATOM 8230 O O . GLU A 1 1135 ? 52.470 -48.108 -20.513 1.00 45.12 1135 GLU A O 1
ATOM 8235 N N . GLN A 1 1136 ? 50.710 -46.772 -20.150 1.00 42.78 1136 GLN A N 1
ATOM 8236 C CA . GLN A 1 1136 ? 49.695 -47.753 -20.581 1.00 42.78 1136 GLN A CA 1
ATOM 8237 C C . GLN A 1 1136 ? 49.329 -47.718 -22.079 1.00 42.78 1136 GLN A C 1
ATOM 8239 O O . GLN A 1 1136 ? 48.588 -48.585 -22.539 1.00 42.78 1136 GLN A O 1
ATOM 8244 N N . GLN A 1 1137 ? 49.858 -46.767 -22.860 1.00 38.66 1137 GLN A N 1
ATOM 8245 C CA . GLN A 1 1137 ? 49.754 -46.709 -24.335 1.00 38.66 1137 GLN A CA 1
ATOM 8246 C C . GLN A 1 1137 ? 48.339 -46.896 -24.950 1.00 38.66 1137 GLN A C 1
ATOM 8248 O O . GLN A 1 1137 ? 48.203 -47.522 -26.002 1.00 38.66 1137 GLN A O 1
ATOM 8253 N N . GLN A 1 1138 ? 47.277 -46.337 -24.350 1.00 38.25 1138 GLN A N 1
ATOM 8254 C CA . GLN A 1 1138 ? 45.904 -46.396 -24.907 1.00 38.25 1138 GLN A CA 1
ATOM 8255 C C . GLN A 1 1138 ? 45.239 -45.031 -25.156 1.00 38.25 1138 GLN A C 1
ATOM 8257 O O . GLN A 1 1138 ? 44.048 -44.843 -24.913 1.00 38.25 1138 GLN A O 1
ATOM 8262 N N . LEU A 1 1139 ? 45.989 -44.090 -25.734 1.00 32.38 1139 LEU A N 1
ATOM 8263 C CA . LEU A 1 1139 ? 45.411 -42.940 -26.438 1.00 32.38 1139 LEU A CA 1
ATOM 8264 C C . LEU A 1 1139 ? 45.318 -43.231 -27.951 1.00 32.38 1139 LEU A C 1
ATOM 8266 O O . LEU A 1 1139 ? 46.131 -43.975 -28.494 1.00 32.38 1139 LEU A O 1
ATOM 8270 N N . PHE A 1 1140 ? 44.325 -42.616 -28.609 1.00 33.78 1140 PHE A N 1
ATOM 8271 C CA . PHE A 1 1140 ? 43.917 -42.754 -30.027 1.00 33.78 1140 PHE A CA 1
ATOM 8272 C C . PHE A 1 1140 ? 42.973 -43.918 -30.407 1.00 33.78 1140 PHE A C 1
ATOM 8274 O O . PHE A 1 1140 ? 43.366 -44.936 -30.977 1.00 33.78 1140 PHE A O 1
ATOM 8281 N N . ARG A 1 1141 ? 41.661 -43.665 -30.275 1.00 24.73 1141 ARG A N 1
ATOM 8282 C CA . ARG A 1 1141 ? 40.616 -44.251 -31.140 1.00 24.73 1141 ARG A CA 1
ATOM 8283 C C . ARG A 1 1141 ? 40.192 -43.204 -32.179 1.00 24.73 1141 ARG A C 1
ATOM 8285 O O . ARG A 1 1141 ? 39.468 -42.273 -31.845 1.00 24.73 1141 ARG A O 1
ATOM 8292 N N . ALA A 1 1142 ? 40.641 -43.337 -33.426 1.00 27.77 1142 ALA A N 1
ATOM 8293 C CA . ALA A 1 1142 ? 40.314 -42.386 -34.493 1.00 27.77 1142 ALA A CA 1
ATOM 8294 C C . ALA A 1 1142 ? 39.017 -42.762 -35.233 1.00 27.77 1142 ALA A C 1
ATOM 8296 O O . ALA A 1 1142 ? 38.808 -43.924 -35.586 1.00 27.77 1142 ALA A O 1
ATOM 8297 N N . LEU A 1 1143 ? 38.167 -41.768 -35.511 1.00 23.80 1143 LEU A N 1
ATOM 8298 C CA . LEU A 1 1143 ? 36.893 -41.935 -36.214 1.00 23.80 1143 LEU A CA 1
ATOM 8299 C C . LEU A 1 1143 ? 36.946 -41.178 -37.551 1.00 23.80 1143 LEU A C 1
ATOM 8301 O O . LEU A 1 1143 ? 36.862 -39.956 -37.591 1.00 23.80 1143 LEU A O 1
ATOM 8305 N N . SER A 1 1144 ? 37.106 -41.907 -38.657 1.00 26.52 1144 SER A N 1
ATOM 8306 C CA . SER A 1 1144 ? 37.021 -41.369 -40.021 1.00 26.52 1144 SER A CA 1
ATOM 8307 C C . SER A 1 1144 ? 36.491 -42.445 -40.966 1.00 26.52 1144 SER A C 1
ATOM 8309 O O . SER A 1 1144 ? 36.834 -43.620 -40.831 1.00 26.52 1144 SER A O 1
ATOM 8311 N N . VAL A 1 1145 ? 35.607 -42.071 -41.896 1.00 25.94 1145 VAL A N 1
ATOM 8312 C CA . VAL A 1 1145 ? 34.828 -43.030 -42.693 1.00 25.94 1145 VAL A CA 1
ATOM 8313 C C . VAL A 1 1145 ? 35.122 -42.893 -44.181 1.00 25.94 1145 VAL A C 1
ATOM 8315 O O . VAL A 1 1145 ? 34.371 -42.253 -44.911 1.00 25.94 1145 VAL A O 1
ATOM 8318 N N . GLN A 1 1146 ? 36.139 -43.620 -44.651 1.00 29.33 1146 GLN A N 1
ATOM 8319 C CA . GLN A 1 1146 ? 36.068 -44.311 -45.942 1.00 29.33 1146 GLN A CA 1
ATOM 8320 C C . GLN A 1 1146 ? 37.078 -45.470 -46.036 1.00 29.33 1146 GLN A C 1
ATOM 8322 O O . GLN A 1 1146 ? 38.210 -45.378 -45.581 1.00 29.33 1146 GLN A O 1
ATOM 8327 N N . LEU A 1 1147 ? 36.630 -46.572 -46.650 1.00 29.92 1147 LEU A N 1
ATOM 8328 C CA . LEU A 1 1147 ? 37.437 -47.701 -47.147 1.00 29.92 1147 LEU A CA 1
ATOM 8329 C C . LEU A 1 1147 ? 38.178 -48.628 -46.154 1.00 29.92 1147 LEU A C 1
ATOM 8331 O O . LEU A 1 1147 ? 39.023 -49.410 -46.576 1.00 29.92 1147 LEU A O 1
ATOM 8335 N N . CYS A 1 1148 ? 37.702 -48.733 -44.910 1.00 25.36 1148 CYS A N 1
ATOM 8336 C CA . CYS A 1 1148 ? 37.717 -50.012 -44.176 1.00 25.36 1148 CYS A CA 1
ATOM 8337 C C . CYS A 1 1148 ? 36.273 -50.456 -43.877 1.00 25.36 1148 CYS A C 1
ATOM 8339 O O . CYS A 1 1148 ? 35.620 -49.907 -42.991 1.00 25.36 1148 CYS A O 1
ATOM 8341 N N . ARG A 1 1149 ? 35.741 -51.430 -44.636 1.00 28.80 1149 ARG A N 1
ATOM 8342 C CA . ARG A 1 1149 ? 34.388 -51.993 -44.430 1.00 28.80 1149 ARG A CA 1
ATOM 8343 C C . ARG A 1 1149 ? 34.269 -53.474 -44.823 1.00 28.80 1149 ARG A C 1
ATOM 8345 O O . ARG A 1 1149 ? 33.873 -53.780 -45.942 1.00 28.80 1149 ARG A O 1
ATOM 8352 N N . SER A 1 1150 ? 34.427 -54.365 -43.847 1.00 26.09 1150 SER A N 1
ATOM 8353 C CA . SER A 1 1150 ? 33.443 -55.433 -43.589 1.00 26.09 1150 SER A CA 1
ATOM 8354 C C . SER A 1 1150 ? 33.683 -56.085 -42.226 1.00 26.09 1150 SER A C 1
ATOM 8356 O O . SER A 1 1150 ? 34.821 -56.292 -41.828 1.00 26.09 1150 SER A O 1
ATOM 8358 N N . VAL A 1 1151 ? 32.591 -56.412 -41.539 1.00 32.06 1151 VAL A N 1
ATOM 8359 C CA . VAL A 1 1151 ? 32.524 -56.979 -40.184 1.00 32.06 1151 VAL A CA 1
ATOM 8360 C C . VAL A 1 1151 ? 33.377 -58.246 -40.006 1.00 32.06 1151 VAL A C 1
ATOM 8362 O O . VAL A 1 1151 ? 32.966 -59.320 -40.434 1.00 32.06 1151 VAL A O 1
ATOM 8365 N N . LEU A 1 1152 ? 34.516 -58.115 -39.321 1.00 28.45 1152 LEU A N 1
ATOM 8366 C CA . LEU A 1 1152 ? 34.994 -58.931 -38.188 1.00 28.45 1152 LEU A CA 1
ATOM 8367 C C . LEU A 1 1152 ? 36.329 -58.337 -37.691 1.00 28.45 1152 LEU A C 1
ATOM 8369 O O . LEU A 1 1152 ? 36.953 -57.550 -38.401 1.00 28.45 1152 LEU A O 1
ATOM 8373 N N . ALA A 1 1153 ? 36.730 -58.634 -36.454 1.00 38.59 1153 ALA A N 1
ATOM 8374 C CA . ALA A 1 1153 ? 37.911 -58.024 -35.839 1.00 38.59 1153 ALA A CA 1
ATOM 8375 C C . ALA A 1 1153 ? 39.189 -58.829 -36.112 1.00 38.59 1153 ALA A C 1
ATOM 8377 O O . ALA A 1 1153 ? 39.184 -60.034 -35.882 1.00 38.59 1153 ALA A O 1
ATOM 8378 N N . ASP A 1 1154 ? 40.274 -58.146 -36.499 1.00 29.86 1154 ASP A N 1
ATOM 8379 C CA . ASP A 1 1154 ? 41.635 -58.481 -36.052 1.00 29.86 1154 ASP A CA 1
ATOM 8380 C C . ASP A 1 1154 ? 42.619 -57.300 -36.239 1.00 29.86 1154 ASP A C 1
ATOM 8382 O O . ASP A 1 1154 ? 42.301 -56.326 -36.926 1.00 29.86 1154 ASP A O 1
ATOM 8386 N N . LEU A 1 1155 ? 43.799 -57.359 -35.608 1.00 38.41 1155 LEU A N 1
ATOM 8387 C CA . LEU A 1 1155 ? 44.742 -56.226 -35.427 1.00 38.41 1155 LEU A CA 1
ATOM 8388 C C . LEU A 1 1155 ? 45.526 -55.763 -36.686 1.00 38.41 1155 LEU A C 1
ATOM 8390 O O . LEU A 1 1155 ? 46.323 -54.824 -36.624 1.00 38.41 1155 LEU A O 1
ATOM 8394 N N . ASP A 1 1156 ? 45.325 -56.405 -37.833 1.00 43.12 1156 ASP A N 1
ATOM 8395 C CA . ASP A 1 1156 ? 46.371 -56.664 -38.841 1.00 43.12 1156 ASP A CA 1
ATOM 8396 C C . ASP A 1 1156 ? 46.758 -55.498 -39.796 1.00 43.12 1156 ASP A C 1
ATOM 8398 O O . ASP A 1 1156 ? 47.308 -55.710 -40.882 1.00 43.12 1156 ASP A O 1
ATOM 8402 N N . CYS A 1 1157 ? 46.455 -54.245 -39.432 1.00 39.56 1157 CYS A N 1
ATOM 8403 C CA . CYS A 1 1157 ? 46.639 -53.074 -40.305 1.00 39.56 1157 CYS A CA 1
ATOM 8404 C C . CYS A 1 1157 ? 47.939 -52.284 -40.040 1.00 39.56 1157 CYS A C 1
ATOM 8406 O O . CYS A 1 1157 ? 48.592 -51.835 -40.981 1.00 39.56 1157 CYS A O 1
ATOM 8408 N N . TRP A 1 1158 ? 48.357 -52.138 -38.775 1.00 40.97 1158 TRP A N 1
ATOM 8409 C CA . TRP A 1 1158 ? 49.514 -51.301 -38.400 1.00 40.97 1158 TRP A CA 1
ATOM 8410 C C . TRP A 1 1158 ? 50.870 -51.936 -38.753 1.00 40.97 1158 TRP A C 1
ATOM 8412 O O . TRP A 1 1158 ? 51.851 -51.238 -39.016 1.00 40.97 1158 TRP A O 1
ATOM 8422 N N . GLU A 1 1159 ? 50.945 -53.269 -38.807 1.00 41.53 1159 GLU A N 1
ATOM 8423 C CA . GLU A 1 1159 ? 52.210 -53.976 -39.049 1.00 41.53 1159 GLU A CA 1
ATOM 8424 C C . GLU A 1 1159 ? 52.714 -53.872 -40.497 1.00 41.53 1159 GLU A C 1
ATOM 8426 O O . GLU A 1 1159 ? 53.902 -54.066 -40.750 1.00 41.53 1159 GLU A O 1
ATOM 8431 N N . ARG A 1 1160 ? 51.844 -53.501 -41.444 1.00 41.78 1160 ARG A N 1
ATOM 8432 C CA . ARG A 1 1160 ? 52.127 -53.533 -42.890 1.00 41.78 1160 ARG A CA 1
ATOM 8433 C C . ARG A 1 1160 ? 52.995 -52.370 -43.399 1.00 41.78 1160 ARG A C 1
ATOM 8435 O O . ARG A 1 1160 ? 53.412 -52.394 -44.555 1.00 41.78 1160 ARG A O 1
ATOM 8442 N N . LEU A 1 1161 ? 53.318 -51.388 -42.552 1.00 38.50 1161 LEU A N 1
ATOM 8443 C CA . LEU A 1 1161 ? 54.330 -50.363 -42.842 1.00 38.50 1161 LEU A CA 1
ATOM 8444 C C . LEU A 1 1161 ? 55.749 -50.895 -42.556 1.00 38.50 1161 LEU A C 1
ATOM 8446 O O . LEU A 1 1161 ? 56.004 -51.300 -41.415 1.00 38.50 1161 LEU A O 1
ATOM 8450 N N . PRO A 1 1162 ? 56.703 -50.836 -43.508 1.00 42.19 1162 PRO A N 1
ATOM 8451 C CA . PRO A 1 1162 ? 58.098 -51.200 -43.258 1.00 42.19 1162 PRO A CA 1
ATOM 8452 C C . PRO A 1 1162 ? 58.688 -50.448 -42.047 1.00 42.19 1162 PRO A C 1
ATOM 8454 O O . PRO A 1 1162 ? 58.459 -49.241 -41.925 1.00 42.19 1162 PRO A O 1
ATOM 8457 N N . PRO A 1 1163 ? 59.473 -51.102 -41.164 1.00 43.31 1163 PRO A N 1
ATOM 8458 C CA . PRO A 1 1163 ? 60.016 -50.459 -39.960 1.00 43.31 1163 PRO A CA 1
ATOM 8459 C C . PRO A 1 1163 ? 60.867 -49.206 -40.219 1.00 43.31 1163 PRO A C 1
ATOM 8461 O O . PRO A 1 1163 ? 60.975 -48.354 -39.346 1.00 43.31 1163 PRO A O 1
ATOM 8464 N N . SER A 1 1164 ? 61.440 -49.069 -41.419 1.00 42.16 1164 SER A N 1
ATOM 8465 C CA . SER A 1 1164 ? 62.237 -47.915 -41.856 1.00 42.16 1164 SER A CA 1
ATOM 8466 C C . SER A 1 1164 ? 61.446 -46.616 -42.052 1.00 42.16 1164 SER A C 1
ATOM 8468 O O . SER A 1 1164 ? 62.056 -45.555 -42.132 1.00 42.16 1164 SER A O 1
ATOM 8470 N N . ASN A 1 1165 ? 60.115 -46.686 -42.159 1.00 44.03 1165 ASN A N 1
ATOM 8471 C CA . ASN A 1 1165 ? 59.262 -45.569 -42.584 1.00 44.03 1165 ASN A CA 1
ATOM 8472 C C . ASN A 1 1165 ? 58.245 -45.146 -41.507 1.00 44.03 1165 ASN A C 1
ATOM 8474 O O . ASN A 1 1165 ? 57.250 -44.495 -41.819 1.00 44.03 1165 ASN A O 1
ATOM 8478 N N . ARG A 1 1166 ? 58.468 -45.518 -40.239 1.00 45.31 1166 ARG A N 1
ATOM 8479 C CA . ARG A 1 1166 ? 57.626 -45.105 -39.104 1.00 45.31 1166 ARG A CA 1
ATOM 8480 C C . ARG A 1 1166 ? 58.305 -43.944 -38.353 1.00 45.31 1166 ARG A C 1
ATOM 8482 O O . ARG A 1 1166 ? 59.494 -44.066 -38.056 1.00 45.31 1166 ARG A O 1
ATOM 8489 N N . PRO A 1 1167 ? 57.608 -42.834 -38.040 1.00 45.53 1167 PRO A N 1
ATOM 8490 C CA . PRO A 1 1167 ? 58.182 -41.754 -37.236 1.00 45.53 1167 PRO A CA 1
ATOM 8491 C C . PRO A 1 1167 ? 58.470 -42.248 -35.813 1.00 45.53 1167 PRO A C 1
ATOM 8493 O O . PRO A 1 1167 ? 57.699 -43.028 -35.253 1.00 45.53 1167 PRO A O 1
ATOM 8496 N N . THR A 1 1168 ? 59.575 -41.798 -35.219 1.00 45.81 1168 THR A N 1
ATOM 8497 C CA . THR A 1 1168 ? 59.968 -42.215 -33.865 1.00 45.81 1168 THR A CA 1
ATOM 8498 C C . THR A 1 1168 ? 59.514 -41.197 -32.830 1.00 45.81 1168 THR A C 1
ATOM 8500 O O . THR A 1 1168 ? 59.832 -40.012 -32.950 1.00 45.81 1168 THR A O 1
ATOM 8503 N N . ILE A 1 1169 ? 58.824 -41.688 -31.800 1.00 47.16 1169 ILE A N 1
ATOM 8504 C CA . ILE A 1 1169 ? 58.441 -40.945 -30.597 1.00 47.16 1169 ILE A CA 1
ATOM 8505 C C . ILE A 1 1169 ? 59.303 -41.454 -29.439 1.00 47.16 1169 ILE A C 1
ATOM 8507 O O . ILE A 1 1169 ? 59.458 -42.663 -29.267 1.00 47.16 1169 ILE A O 1
ATOM 8511 N N . SER A 1 1170 ? 59.866 -40.543 -28.651 1.00 48.12 1170 SER A N 1
ATOM 8512 C CA . SER A 1 1170 ? 60.685 -40.859 -27.476 1.00 48.12 1170 SER A CA 1
ATOM 8513 C C . SER A 1 1170 ? 60.538 -39.778 -26.411 1.00 48.12 1170 SER A C 1
ATOM 8515 O O . SER A 1 1170 ? 60.470 -38.600 -26.756 1.00 48.12 1170 SER A O 1
ATOM 8517 N N . LEU A 1 1171 ? 60.563 -40.147 -25.129 1.00 46.91 1171 LEU A N 1
ATOM 8518 C CA . LEU A 1 1171 ? 60.799 -39.169 -24.064 1.00 46.91 1171 LEU A CA 1
ATOM 8519 C C . LEU A 1 1171 ? 62.226 -38.610 -24.164 1.00 46.91 1171 LEU A C 1
ATOM 8521 O O . LEU A 1 1171 ? 63.165 -39.321 -24.535 1.00 46.91 1171 LEU A O 1
ATOM 8525 N N . ALA A 1 1172 ? 62.389 -37.339 -23.809 1.00 54.84 1172 ALA A N 1
ATOM 8526 C CA . ALA A 1 1172 ? 63.691 -36.739 -23.567 1.00 54.84 1172 ALA A CA 1
ATOM 8527 C C . ALA A 1 1172 ? 64.343 -37.331 -22.303 1.00 54.84 1172 ALA A C 1
ATOM 8529 O O . ALA A 1 1172 ? 63.680 -37.873 -21.419 1.00 54.84 1172 ALA A O 1
ATOM 8530 N N . SER A 1 1173 ? 65.668 -37.207 -22.198 1.00 48.81 1173 SER A N 1
ATOM 8531 C CA . SER A 1 1173 ? 66.467 -37.762 -21.092 1.00 48.81 1173 SER A CA 1
ATOM 8532 C C . SER A 1 1173 ? 66.241 -37.092 -19.727 1.00 48.81 1173 SER A C 1
ATOM 8534 O O . SER A 1 1173 ? 66.832 -37.520 -18.740 1.00 48.81 1173 SER A O 1
ATOM 8536 N N . ASP A 1 1174 ? 65.436 -36.032 -19.684 1.00 54.00 1174 ASP A N 1
ATOM 8537 C CA . ASP A 1 1174 ? 64.974 -35.326 -18.482 1.00 54.00 1174 ASP A CA 1
ATOM 8538 C C . ASP A 1 1174 ? 63.652 -35.887 -17.918 1.00 54.00 1174 ASP A C 1
ATOM 8540 O O . ASP A 1 1174 ? 63.317 -35.612 -16.770 1.00 54.00 1174 ASP A O 1
ATOM 8544 N N . GLY A 1 1175 ? 62.922 -36.697 -18.695 1.00 51.84 1175 GLY A N 1
ATOM 8545 C CA . GLY A 1 1175 ? 61.643 -37.289 -18.301 1.00 51.84 1175 GLY A CA 1
ATOM 8546 C C . GLY A 1 1175 ? 60.417 -36.375 -18.425 1.00 51.84 1175 GLY A C 1
ATOM 8547 O O . GLY A 1 1175 ? 59.314 -36.854 -18.179 1.00 51.84 1175 GLY A O 1
ATOM 8548 N N . GLN A 1 1176 ? 60.574 -35.104 -18.820 1.00 49.88 1176 GLN A N 1
ATOM 8549 C CA . GLN A 1 1176 ? 59.493 -34.099 -18.824 1.00 49.88 1176 GLN A CA 1
ATOM 8550 C C . GLN A 1 1176 ? 59.124 -33.566 -20.222 1.00 49.88 1176 GLN A C 1
ATOM 8552 O O . GLN A 1 1176 ? 58.236 -32.722 -20.346 1.00 49.88 1176 GLN A O 1
ATOM 8557 N N . GLN A 1 1177 ? 59.769 -34.050 -21.292 1.00 52.25 1177 GLN A N 1
ATOM 8558 C CA . GLN A 1 1177 ? 59.423 -33.682 -22.673 1.00 52.25 1177 GLN A CA 1
ATOM 8559 C C . GLN A 1 1177 ? 59.202 -34.896 -23.581 1.00 52.25 1177 GLN A C 1
ATOM 8561 O O . GLN A 1 1177 ? 60.003 -35.832 -23.602 1.00 52.25 1177 GLN A O 1
ATOM 8566 N N . LEU A 1 1178 ? 58.156 -34.838 -24.408 1.00 46.97 1178 LEU A N 1
ATOM 8567 C CA . LEU A 1 1178 ? 57.954 -35.740 -25.545 1.00 46.97 1178 LEU A CA 1
ATOM 8568 C C . LEU A 1 1178 ? 58.662 -35.191 -26.791 1.00 46.97 1178 LEU A C 1
ATOM 8570 O O . LEU A 1 1178 ? 58.541 -34.007 -27.110 1.00 46.97 1178 LEU A O 1
ATOM 8574 N N . VAL A 1 1179 ? 59.385 -36.064 -27.498 1.00 51.38 1179 VAL A N 1
ATOM 8575 C CA . VAL A 1 1179 ? 60.186 -35.738 -28.688 1.00 51.38 1179 VAL A CA 1
ATOM 8576 C C . VAL A 1 1179 ? 59.736 -36.591 -29.874 1.00 51.38 1179 VAL A C 1
ATOM 8578 O O . VAL A 1 1179 ? 59.733 -37.821 -29.791 1.00 51.38 1179 VAL A O 1
ATOM 8581 N N . LEU A 1 1180 ? 59.393 -35.944 -30.992 1.00 47.72 1180 LEU A N 1
ATOM 8582 C CA . LEU A 1 1180 ? 59.030 -36.599 -32.256 1.00 47.72 1180 LEU A CA 1
ATOM 8583 C C . LEU A 1 1180 ? 60.018 -36.235 -33.374 1.00 47.72 1180 LEU A C 1
ATOM 8585 O O . LEU A 1 1180 ? 60.449 -35.083 -33.460 1.00 47.72 1180 LEU A O 1
ATOM 8589 N N . ARG A 1 1181 ? 60.356 -37.206 -34.238 1.00 49.41 1181 ARG A N 1
ATOM 8590 C CA . ARG A 1 1181 ? 61.270 -37.038 -35.389 1.00 49.41 1181 ARG A CA 1
ATOM 8591 C C . ARG A 1 1181 ? 60.821 -37.838 -36.626 1.00 49.41 1181 ARG A C 1
ATOM 8593 O O . ARG A 1 1181 ? 60.284 -38.940 -36.491 1.00 49.41 1181 ARG A O 1
ATOM 8600 N N . GLY A 1 1182 ? 61.105 -37.314 -37.826 1.00 43.91 1182 GLY A N 1
ATOM 8601 C CA . GLY A 1 1182 ? 60.781 -37.926 -39.131 1.00 43.91 1182 GLY A CA 1
ATOM 8602 C C . GLY A 1 1182 ? 61.877 -37.758 -40.202 1.00 43.91 1182 GLY A C 1
ATOM 8603 O O . GLY A 1 1182 ? 62.836 -37.015 -39.999 1.00 43.91 1182 GLY A O 1
ATOM 8604 N N . LEU A 1 1183 ? 61.750 -38.468 -41.337 1.00 32.03 1183 LEU A N 1
ATOM 8605 C CA . LEU A 1 1183 ? 62.743 -38.526 -42.430 1.00 32.03 1183 LEU A CA 1
ATOM 8606 C C . LEU A 1 1183 ? 62.111 -38.592 -43.842 1.00 32.03 1183 LEU A C 1
ATOM 8608 O O . LEU A 1 1183 ? 60.926 -38.871 -43.995 1.00 32.03 1183 LEU A O 1
ATOM 8612 N N . GLN A 1 1184 ? 62.926 -38.310 -44.868 1.00 37.12 1184 GLN A N 1
ATOM 8613 C CA . GLN A 1 1184 ? 62.535 -38.094 -46.274 1.00 37.12 1184 GLN A CA 1
ATOM 8614 C C . GLN A 1 1184 ? 62.229 -39.372 -47.085 1.00 37.12 1184 GLN A C 1
ATOM 8616 O O . GLN A 1 1184 ? 62.926 -40.376 -46.947 1.00 37.12 1184 GLN A O 1
ATOM 8621 N N . THR A 1 1185 ? 61.345 -39.266 -48.087 1.00 31.61 1185 THR A N 1
ATOM 8622 C CA . THR A 1 1185 ? 61.639 -39.583 -49.515 1.00 31.61 1185 THR A CA 1
ATOM 8623 C C . THR A 1 1185 ? 60.494 -39.105 -50.436 1.00 31.61 1185 THR A C 1
ATOM 8625 O O . THR A 1 1185 ? 59.383 -38.930 -49.940 1.00 31.61 1185 THR A O 1
ATOM 8628 N N . PRO A 1 1186 ? 60.733 -38.851 -51.741 1.00 45.19 1186 PRO A N 1
ATOM 8629 C CA . PRO A 1 1186 ? 59.702 -38.410 -52.687 1.00 45.19 1186 PRO A CA 1
ATOM 8630 C C . PRO A 1 1186 ? 59.221 -39.533 -53.623 1.00 45.19 1186 PRO A C 1
ATOM 8632 O O . PRO A 1 1186 ? 60.029 -40.365 -54.027 1.00 45.19 1186 PRO A O 1
ATOM 8635 N N . ASP A 1 1187 ? 57.965 -39.468 -54.078 1.00 26.03 1187 ASP A N 1
ATOM 8636 C CA . ASP A 1 1187 ? 57.650 -39.714 -55.495 1.00 26.03 1187 ASP A CA 1
ATOM 8637 C C . ASP A 1 1187 ? 56.299 -39.097 -55.913 1.00 26.03 1187 ASP A C 1
ATOM 8639 O O . ASP A 1 1187 ? 55.483 -38.728 -55.067 1.00 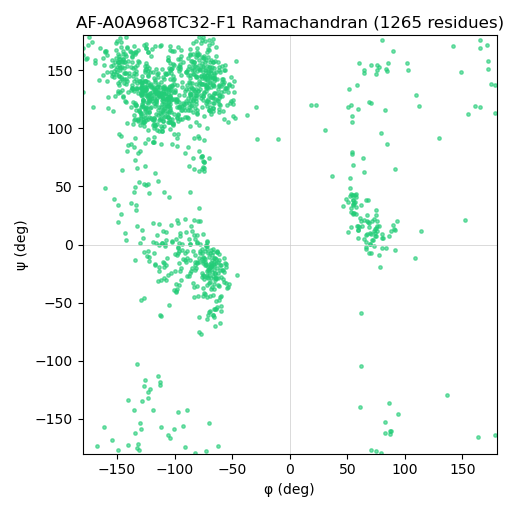26.03 1187 ASP A O 1
ATOM 8643 N N . LEU A 1 1188 ? 56.086 -38.950 -57.223 1.00 31.27 1188 LEU A N 1
ATOM 8644 C CA . LEU A 1 1188 ? 54.892 -38.347 -57.839 1.00 31.27 1188 LEU A CA 1
ATOM 8645 C C . LEU A 1 1188 ? 54.039 -39.390 -58.597 1.00 31.27 1188 LEU A C 1
ATOM 8647 O O . LEU A 1 1188 ? 54.464 -40.515 -58.823 1.00 31.27 1188 LEU A O 1
ATOM 8651 N N . GLU A 1 1189 ? 52.852 -38.958 -59.042 1.00 28.34 1189 GLU A N 1
ATOM 8652 C CA . GLU A 1 1189 ? 51.875 -39.679 -59.890 1.00 28.34 1189 GLU A CA 1
ATOM 8653 C C . GLU A 1 1189 ? 50.955 -40.726 -59.220 1.00 28.34 1189 GLU A C 1
ATOM 8655 O O . GLU A 1 1189 ? 51.234 -41.922 -59.175 1.00 28.34 1189 GLU A O 1
ATOM 8660 N N . ALA A 1 1190 ? 49.735 -40.293 -58.867 1.00 23.31 1190 ALA A N 1
ATOM 8661 C CA . ALA A 1 1190 ? 48.572 -41.179 -58.752 1.00 23.31 1190 ALA A CA 1
ATOM 8662 C C . ALA A 1 1190 ? 47.251 -40.475 -59.144 1.00 23.31 1190 ALA A C 1
ATOM 8664 O O . ALA A 1 1190 ? 46.585 -39.870 -58.315 1.00 23.31 1190 ALA A O 1
ATOM 8665 N N . ILE A 1 1191 ? 46.869 -40.620 -60.420 1.00 22.47 1191 ILE A N 1
ATOM 8666 C CA . ILE A 1 1191 ? 45.483 -40.633 -60.943 1.00 22.47 1191 ILE A CA 1
ATOM 8667 C C . ILE A 1 1191 ? 44.571 -39.438 -60.578 1.00 22.47 1191 ILE A C 1
ATOM 8669 O O . ILE A 1 1191 ? 43.937 -39.391 -59.527 1.00 22.47 1191 ILE A O 1
ATOM 8673 N N . ALA A 1 1192 ? 44.336 -38.558 -61.555 1.00 25.33 1192 ALA A N 1
ATOM 8674 C CA . ALA A 1 1192 ? 43.165 -37.679 -61.565 1.00 25.33 1192 ALA A CA 1
ATOM 8675 C C . ALA A 1 1192 ? 41.959 -38.372 -62.226 1.00 25.33 1192 ALA A C 1
ATOM 8677 O O . ALA A 1 1192 ? 42.133 -38.977 -63.281 1.00 25.33 1192 ALA A O 1
ATOM 8678 N N . TYR A 1 1193 ? 40.744 -38.203 -61.682 1.00 22.78 1193 TYR A N 1
ATOM 8679 C CA . TYR A 1 1193 ? 39.513 -38.028 -62.476 1.00 22.78 1193 TYR A CA 1
ATOM 8680 C C . TYR A 1 1193 ? 38.306 -37.630 -61.609 1.00 22.78 1193 TYR A C 1
ATOM 8682 O O . TYR A 1 1193 ? 37.867 -38.407 -60.771 1.00 22.78 1193 TYR A O 1
ATOM 8690 N N . MET A 1 1194 ? 37.748 -36.444 -61.872 1.00 21.61 1194 MET A N 1
ATOM 8691 C CA . MET A 1 1194 ? 36.325 -36.150 -62.142 1.00 21.61 1194 MET A CA 1
ATOM 8692 C C . MET A 1 1194 ? 36.081 -34.652 -61.923 1.00 21.61 1194 MET A C 1
ATOM 8694 O O . MET A 1 1194 ? 36.264 -34.137 -60.825 1.00 21.61 1194 MET A O 1
ATOM 8698 N N . ALA A 1 1195 ? 35.661 -33.957 -62.980 1.00 23.88 1195 ALA A N 1
ATOM 8699 C CA . ALA A 1 1195 ? 35.251 -32.558 -62.931 1.00 23.88 1195 ALA A CA 1
ATOM 8700 C C . ALA A 1 1195 ? 33.774 -32.451 -63.324 1.00 23.88 1195 ALA A C 1
ATOM 8702 O O . ALA A 1 1195 ? 33.343 -33.117 -64.266 1.00 23.88 1195 ALA A O 1
ATOM 8703 N N . ALA A 1 1196 ? 33.031 -31.596 -62.625 1.00 23.69 1196 ALA A N 1
ATOM 8704 C CA . ALA A 1 1196 ? 31.688 -31.168 -62.992 1.00 23.69 1196 ALA A CA 1
ATOM 8705 C C . ALA A 1 1196 ? 31.469 -29.714 -62.536 1.00 23.69 1196 ALA A C 1
ATOM 8707 O O . ALA A 1 1196 ? 31.917 -29.329 -61.460 1.00 23.69 1196 ALA A O 1
ATOM 8708 N N . ASP A 1 1197 ? 30.788 -28.947 -63.385 1.00 25.59 1197 ASP A N 1
ATOM 8709 C CA . ASP A 1 1197 ? 30.066 -27.699 -63.105 1.00 25.59 1197 ASP A CA 1
ATOM 8710 C C . ASP A 1 1197 ? 30.808 -26.532 -62.414 1.00 25.59 1197 ASP A C 1
ATOM 8712 O O . ASP A 1 1197 ? 30.563 -26.200 -61.256 1.00 25.59 1197 ASP A O 1
ATOM 8716 N N . ILE A 1 1198 ? 31.597 -25.791 -63.208 1.00 27.48 1198 ILE A N 1
ATOM 8717 C CA . ILE A 1 1198 ? 31.810 -24.340 -63.029 1.00 27.48 1198 ILE A CA 1
ATOM 8718 C C . ILE A 1 1198 ? 31.664 -23.639 -64.399 1.00 27.48 1198 ILE A C 1
ATOM 8720 O O . ILE A 1 1198 ? 32.424 -23.966 -65.314 1.00 27.48 1198 ILE A O 1
ATOM 8724 N N . PRO A 1 1199 ? 30.722 -22.690 -64.571 1.00 27.55 1199 PRO A N 1
ATOM 8725 C CA . PRO A 1 1199 ? 30.637 -21.814 -65.744 1.00 27.55 1199 PRO A CA 1
ATOM 8726 C C . PRO A 1 1199 ? 31.342 -20.451 -65.536 1.00 27.55 1199 PRO A C 1
ATOM 8728 O O . PRO A 1 1199 ? 31.615 -20.056 -64.407 1.00 27.55 1199 PRO A O 1
ATOM 8731 N N . GLU A 1 1200 ? 31.529 -19.712 -66.640 1.00 28.34 1200 GLU A N 1
ATOM 8732 C CA . GLU A 1 1200 ? 32.140 -18.366 -66.775 1.00 28.34 1200 GLU A CA 1
ATOM 8733 C C . GLU A 1 1200 ? 33.696 -18.266 -66.684 1.00 28.34 1200 GLU A C 1
ATOM 8735 O O . GLU A 1 1200 ? 34.342 -19.122 -66.076 1.00 28.34 1200 GLU A O 1
ATOM 8740 N N . PRO A 1 1201 ? 34.347 -17.279 -67.359 1.00 31.80 1201 PRO A N 1
ATOM 8741 C CA . PRO A 1 1201 ? 35.779 -17.347 -67.690 1.00 31.80 1201 PRO A CA 1
ATOM 8742 C C . PRO A 1 1201 ? 36.711 -16.448 -66.847 1.00 31.80 1201 PRO A C 1
ATOM 8744 O O . PRO A 1 1201 ? 36.525 -15.234 -66.751 1.00 31.80 1201 PRO A O 1
ATOM 8747 N N . THR A 1 1202 ? 37.818 -17.014 -66.353 1.00 30.27 1202 THR A N 1
ATOM 8748 C CA . THR A 1 1202 ? 38.838 -16.288 -65.565 1.00 30.27 1202 THR A CA 1
ATOM 8749 C C . THR A 1 1202 ? 40.095 -15.958 -66.392 1.00 30.27 1202 THR A C 1
ATOM 8751 O O . THR A 1 1202 ? 40.735 -16.879 -66.905 1.00 30.27 1202 THR A O 1
ATOM 8754 N N . PRO A 1 1203 ? 40.526 -14.683 -66.506 1.00 28.67 1203 PRO A N 1
ATOM 8755 C CA . PRO A 1 1203 ? 41.772 -14.325 -67.186 1.00 28.67 1203 PRO A CA 1
ATOM 8756 C C . PRO A 1 1203 ? 43.006 -14.657 -66.329 1.00 28.67 1203 PRO A C 1
ATOM 8758 O O . PRO A 1 1203 ? 43.119 -14.218 -65.184 1.00 28.67 1203 PRO A O 1
ATOM 8761 N N . ILE A 1 1204 ? 43.967 -15.390 -66.900 1.00 34.62 1204 ILE A N 1
ATOM 8762 C CA . ILE A 1 1204 ? 45.236 -15.726 -66.237 1.00 34.62 1204 ILE A CA 1
ATOM 8763 C C . ILE A 1 1204 ? 46.287 -14.659 -66.566 1.00 34.62 1204 ILE A C 1
ATOM 8765 O O . ILE A 1 1204 ? 46.711 -14.522 -67.714 1.00 34.62 1204 ILE A O 1
ATOM 8769 N N . TRP A 1 1205 ? 46.748 -13.936 -65.545 1.00 34.25 1205 TRP A N 1
ATOM 8770 C CA . TRP A 1 1205 ? 47.860 -12.990 -65.654 1.00 34.25 1205 TRP A CA 1
ATOM 8771 C C . TRP A 1 1205 ? 49.186 -13.681 -65.316 1.00 34.25 1205 TRP A C 1
ATOM 8773 O O . TRP A 1 1205 ? 49.385 -14.132 -64.190 1.00 34.25 1205 TRP A O 1
ATOM 8783 N N . LEU A 1 1206 ? 50.110 -13.740 -66.278 1.00 32.31 1206 LEU A N 1
ATOM 8784 C CA . LEU A 1 1206 ? 51.465 -14.267 -66.083 1.00 32.31 1206 LEU A CA 1
ATOM 8785 C C . LEU A 1 1206 ? 52.478 -13.121 -65.987 1.00 32.31 1206 LEU A C 1
ATOM 8787 O O . LEU A 1 1206 ? 52.562 -12.287 -66.886 1.00 32.31 1206 LEU A O 1
ATOM 8791 N N . PHE A 1 1207 ? 53.281 -13.112 -64.920 1.00 30.61 1207 PHE A N 1
ATOM 8792 C CA . PHE A 1 1207 ? 54.350 -12.134 -64.708 1.00 30.61 1207 PHE A CA 1
ATOM 8793 C C . PHE A 1 1207 ? 55.733 -12.781 -64.836 1.00 30.61 1207 PHE A C 1
ATOM 8795 O O . PHE A 1 1207 ? 56.191 -13.484 -63.940 1.00 30.61 1207 PHE A O 1
ATOM 8802 N N . LEU A 1 1208 ? 56.424 -12.493 -65.941 1.00 34.66 1208 LEU A N 1
ATOM 8803 C CA . LEU A 1 1208 ? 57.841 -12.798 -66.150 1.00 34.66 1208 LEU A CA 1
ATOM 8804 C C . LEU A 1 1208 ? 58.491 -11.660 -66.951 1.00 34.66 1208 LEU A C 1
ATOM 8806 O O . LEU A 1 1208 ? 58.063 -11.350 -68.058 1.00 34.66 1208 LEU A O 1
ATOM 8810 N N . GLY A 1 1209 ? 59.549 -11.048 -66.416 1.00 34.66 1209 GLY A N 1
ATOM 8811 C CA . GLY A 1 1209 ? 60.478 -10.230 -67.211 1.00 34.66 1209 GLY A CA 1
ATOM 8812 C C . GLY A 1 1209 ? 60.020 -8.835 -67.674 1.00 34.66 1209 GLY A C 1
ATOM 8813 O O . GLY A 1 1209 ? 60.744 -8.219 -68.450 1.00 34.66 1209 GLY A O 1
ATOM 8814 N N . GLY A 1 1210 ? 58.890 -8.301 -67.196 1.00 40.28 1210 GLY A N 1
ATOM 8815 C CA . GLY A 1 1210 ? 58.608 -6.855 -67.272 1.00 40.28 1210 GLY A CA 1
ATOM 8816 C C . GLY A 1 1210 ? 57.812 -6.335 -68.479 1.00 40.28 1210 GLY A C 1
ATOM 8817 O O . GLY A 1 1210 ? 57.855 -5.136 -68.743 1.00 40.28 1210 GLY A O 1
ATOM 8818 N N . VAL A 1 1211 ? 57.057 -7.182 -69.187 1.00 30.88 1211 VAL A N 1
ATOM 8819 C CA . VAL A 1 1211 ? 56.016 -6.739 -70.140 1.00 30.88 1211 VAL A CA 1
ATOM 8820 C C . VAL A 1 1211 ? 54.700 -7.437 -69.806 1.00 30.88 1211 VAL A C 1
ATOM 8822 O O . VAL A 1 1211 ? 54.684 -8.639 -69.554 1.00 30.88 1211 VAL A O 1
ATOM 8825 N N . LEU A 1 1212 ? 53.598 -6.684 -69.807 1.00 31.95 1212 LEU A N 1
ATOM 8826 C CA . LEU A 1 1212 ? 52.258 -7.197 -69.532 1.00 31.95 1212 LEU A CA 1
ATOM 8827 C C . LEU A 1 1212 ? 51.585 -7.650 -70.839 1.00 31.95 1212 LEU A C 1
ATOM 8829 O O . LEU A 1 1212 ? 51.448 -6.856 -71.769 1.00 31.95 1212 LEU A O 1
ATOM 8833 N N . GLY A 1 1213 ? 51.152 -8.909 -70.906 1.00 30.44 1213 GLY A N 1
ATOM 8834 C CA . GLY A 1 1213 ? 50.430 -9.471 -72.050 1.00 30.44 1213 GLY A CA 1
ATOM 8835 C C . GLY A 1 1213 ? 49.200 -10.253 -71.598 1.00 30.44 1213 GLY A C 1
ATOM 8836 O O . GLY A 1 1213 ? 49.279 -11.036 -70.655 1.00 30.44 1213 GLY A O 1
ATOM 8837 N N . VAL A 1 1214 ? 48.067 -10.040 -72.269 1.00 32.62 1214 VAL A N 1
ATOM 8838 C CA . VAL A 1 1214 ? 46.797 -10.723 -71.979 1.00 32.62 1214 VAL A CA 1
ATOM 8839 C C . VAL A 1 1214 ? 46.610 -11.890 -72.943 1.00 32.62 1214 VAL A C 1
ATOM 8841 O O . VAL A 1 1214 ? 46.609 -11.689 -74.158 1.00 32.62 1214 VAL A O 1
ATOM 8844 N N . LEU A 1 1215 ? 46.387 -13.093 -72.410 1.00 30.25 1215 LEU A N 1
ATOM 8845 C CA . LEU A 1 1215 ? 45.891 -14.231 -73.181 1.00 30.25 1215 LEU A CA 1
ATOM 8846 C C . LEU A 1 1215 ? 44.391 -14.408 -72.912 1.00 30.25 1215 LEU A C 1
ATOM 8848 O O . LEU A 1 1215 ? 43.999 -14.919 -71.866 1.00 30.25 1215 LEU A O 1
ATOM 8852 N N . LEU A 1 1216 ? 43.555 -14.004 -73.870 1.00 33.75 1216 LEU A N 1
ATOM 8853 C CA . LEU A 1 1216 ? 42.141 -14.375 -73.902 1.00 33.75 1216 LEU A CA 1
ATOM 8854 C C . LEU A 1 1216 ? 41.971 -15.623 -74.771 1.00 33.75 1216 LEU A C 1
ATOM 8856 O O . LEU A 1 1216 ? 42.201 -15.575 -75.979 1.00 33.75 1216 LEU A O 1
ATOM 8860 N N . LEU A 1 1217 ? 41.534 -16.723 -74.160 1.00 30.61 1217 LEU A N 1
ATOM 8861 C CA . LEU A 1 1217 ? 41.044 -17.903 -74.866 1.00 30.61 1217 LEU A CA 1
ATOM 8862 C C . LEU A 1 1217 ? 39.534 -18.016 -74.659 1.00 30.61 1217 LEU A C 1
ATOM 8864 O O . LEU A 1 1217 ? 39.070 -18.413 -73.594 1.00 30.61 1217 LEU A O 1
ATOM 8868 N N . PHE A 1 1218 ? 38.775 -17.697 -75.705 1.00 31.55 1218 PHE A N 1
ATOM 8869 C CA . PHE A 1 1218 ? 37.405 -18.187 -75.835 1.00 31.55 1218 PHE A CA 1
ATOM 8870 C C . PHE A 1 1218 ? 37.445 -19.688 -76.160 1.00 31.55 1218 PHE A C 1
ATOM 8872 O O . PHE A 1 1218 ? 38.353 -20.158 -76.852 1.00 31.55 1218 PHE A O 1
ATOM 8879 N N . GLY A 1 1219 ? 36.473 -20.458 -75.669 1.00 32.56 1219 GLY A N 1
ATOM 8880 C CA . GLY A 1 1219 ? 36.403 -21.893 -75.950 1.00 32.56 1219 GLY A CA 1
ATOM 8881 C C . GLY A 1 1219 ? 36.125 -22.159 -77.433 1.00 32.56 1219 GLY A C 1
ATOM 8882 O O . GLY A 1 1219 ? 35.105 -21.705 -77.942 1.00 32.56 1219 GLY A O 1
ATOM 8883 N N . GLY A 1 1220 ? 37.004 -22.900 -78.126 1.00 33.25 1220 GLY A N 1
ATOM 8884 C CA . GLY A 1 1220 ? 36.735 -23.277 -79.525 1.00 33.25 1220 GLY A CA 1
ATOM 8885 C C . GLY A 1 1220 ? 37.901 -23.531 -80.493 1.00 33.25 1220 GLY A C 1
ATOM 8886 O O . GLY A 1 1220 ? 37.659 -23.506 -81.693 1.00 33.25 1220 GLY A O 1
ATOM 8887 N N . GLY A 1 1221 ? 39.123 -23.827 -80.032 1.00 34.12 1221 GLY A N 1
ATOM 8888 C CA . GLY A 1 1221 ? 40.186 -24.425 -80.867 1.00 34.12 1221 GLY A CA 1
ATOM 8889 C C . GLY A 1 1221 ? 41.048 -23.472 -81.720 1.00 34.12 1221 GLY A C 1
ATOM 8890 O O . GLY A 1 1221 ? 40.597 -22.436 -82.193 1.00 34.12 1221 GLY A O 1
ATOM 8891 N N . GLY A 1 1222 ? 42.317 -23.850 -81.945 1.00 27.77 1222 GLY A N 1
ATOM 8892 C CA . GLY A 1 1222 ? 43.243 -23.108 -82.819 1.00 27.77 1222 GLY A CA 1
ATOM 8893 C C . GLY A 1 1222 ? 44.736 -23.303 -82.500 1.00 27.77 1222 GLY A C 1
ATOM 8894 O O . GLY A 1 1222 ? 45.219 -22.868 -81.467 1.00 27.77 1222 GLY A O 1
ATOM 8895 N N . TYR A 1 1223 ? 45.453 -23.953 -83.417 1.00 27.33 1223 TYR A N 1
ATOM 8896 C CA . TYR A 1 1223 ? 46.871 -24.359 -83.406 1.00 27.33 1223 TYR A CA 1
ATOM 8897 C C . TYR A 1 1223 ? 47.966 -23.349 -82.966 1.00 27.33 1223 TYR A C 1
ATOM 8899 O O . TYR A 1 1223 ? 47.849 -22.136 -83.108 1.00 27.33 1223 TYR A O 1
ATOM 8907 N N . LEU A 1 1224 ? 49.112 -23.915 -82.556 1.00 25.14 1224 LEU A N 1
ATOM 8908 C CA . LEU A 1 1224 ? 50.394 -23.267 -82.218 1.00 25.14 1224 LEU A CA 1
ATOM 8909 C C . LEU A 1 1224 ? 51.206 -22.822 -83.460 1.00 25.14 1224 LEU A C 1
ATOM 8911 O O . LEU A 1 1224 ? 51.376 -23.621 -84.379 1.00 25.14 1224 LEU A O 1
ATOM 8915 N N . TRP A 1 1225 ? 51.824 -21.627 -83.444 1.00 23.95 1225 TRP A N 1
ATOM 8916 C CA . TRP A 1 1225 ? 52.865 -21.197 -84.409 1.00 23.95 1225 TRP A CA 1
ATOM 8917 C C . TRP A 1 1225 ? 53.955 -20.305 -83.766 1.00 23.95 1225 TRP A C 1
ATOM 8919 O O . TRP A 1 1225 ? 53.740 -19.721 -82.708 1.00 23.95 1225 TRP A O 1
ATOM 8929 N N . TYR A 1 1226 ? 55.139 -20.202 -84.394 1.00 25.19 1226 TYR A N 1
ATOM 8930 C CA . TYR A 1 1226 ? 56.347 -19.560 -83.828 1.00 25.19 1226 TYR A CA 1
ATOM 8931 C C . TYR A 1 1226 ? 57.216 -18.842 -84.883 1.00 25.19 1226 TYR A C 1
ATOM 8933 O O . TYR A 1 1226 ? 57.451 -19.398 -85.958 1.00 25.19 1226 TYR A O 1
ATOM 8941 N N . ARG A 1 1227 ? 57.811 -17.677 -84.547 1.00 21.05 1227 ARG A N 1
ATOM 8942 C CA . ARG A 1 1227 ? 59.068 -17.185 -85.170 1.00 21.05 1227 ARG A CA 1
ATOM 8943 C C . ARG A 1 1227 ? 59.796 -16.085 -84.366 1.00 21.05 1227 ARG A C 1
ATOM 8945 O O . ARG A 1 1227 ? 59.200 -15.408 -83.540 1.00 21.05 1227 ARG A O 1
ATOM 8952 N N . ARG A 1 1228 ? 61.097 -15.903 -84.647 1.00 24.42 1228 ARG A N 1
ATOM 8953 C CA . ARG A 1 1228 ? 62.030 -14.890 -84.086 1.00 24.42 1228 ARG A CA 1
ATOM 8954 C C . ARG A 1 1228 ? 62.502 -13.901 -85.165 1.00 24.42 1228 ARG A C 1
ATOM 8956 O O . ARG A 1 1228 ? 62.878 -14.383 -86.229 1.00 24.42 1228 ARG A O 1
ATOM 8963 N N . SER A 1 1229 ? 62.694 -12.615 -84.820 1.00 25.00 1229 SER A N 1
ATOM 8964 C CA . SER A 1 1229 ? 63.949 -11.849 -85.069 1.00 25.00 1229 SER A CA 1
ATOM 8965 C C . SER A 1 1229 ? 63.932 -10.410 -84.491 1.00 25.00 1229 SER A C 1
ATOM 8967 O O . SER A 1 1229 ? 62.875 -9.869 -84.198 1.00 25.00 1229 SER A O 1
ATOM 8969 N N . GLN A 1 1230 ? 65.125 -9.822 -84.314 1.00 26.92 1230 GLN A N 1
ATOM 8970 C CA . GLN A 1 1230 ? 65.454 -8.495 -83.726 1.00 26.92 1230 GLN A CA 1
ATOM 8971 C C . GLN A 1 1230 ? 65.121 -7.306 -84.700 1.00 26.92 1230 GLN A C 1
ATOM 8973 O O . GLN A 1 1230 ? 64.718 -7.591 -85.822 1.00 26.92 1230 GLN A O 1
ATOM 8978 N N . ALA A 1 1231 ? 65.284 -5.985 -84.432 1.00 27.58 1231 ALA A N 1
ATOM 8979 C CA . ALA A 1 1231 ? 66.166 -5.261 -83.488 1.00 27.58 1231 ALA A CA 1
ATOM 8980 C C . ALA A 1 1231 ? 65.875 -3.729 -83.284 1.00 27.58 1231 ALA A C 1
ATOM 8982 O O . ALA A 1 1231 ? 65.451 -3.064 -84.219 1.00 27.58 1231 ALA A O 1
ATOM 8983 N N . LYS A 1 1232 ? 66.343 -3.177 -82.137 1.00 26.48 1232 LYS A N 1
ATOM 8984 C CA . LYS A 1 1232 ? 66.991 -1.842 -81.882 1.00 26.48 1232 LYS A CA 1
ATOM 8985 C C . LYS A 1 1232 ? 66.263 -0.458 -81.977 1.00 26.48 1232 LYS A C 1
ATOM 8987 O O . LYS A 1 1232 ? 66.026 0.031 -83.073 1.00 26.48 1232 LYS A O 1
ATOM 8992 N N . ARG A 1 1233 ? 66.334 0.263 -80.827 1.00 27.88 1233 ARG A N 1
ATOM 8993 C CA . ARG A 1 1233 ? 66.806 1.666 -80.547 1.00 27.88 1233 ARG A CA 1
ATOM 8994 C C . ARG A 1 1233 ? 65.831 2.817 -80.158 1.00 27.88 1233 ARG A C 1
ATOM 8996 O O . ARG A 1 1233 ? 64.893 3.136 -80.872 1.00 27.88 1233 ARG A O 1
ATOM 9003 N N . ASP A 1 1234 ? 66.220 3.468 -79.050 1.00 34.62 1234 ASP A N 1
ATOM 9004 C CA . ASP A 1 1234 ? 65.814 4.722 -78.352 1.00 34.62 1234 ASP A CA 1
ATOM 9005 C C . ASP A 1 1234 ? 66.109 6.047 -79.134 1.00 34.62 1234 ASP A C 1
ATOM 9007 O O . ASP A 1 1234 ? 66.778 5.922 -80.169 1.00 34.62 1234 ASP A O 1
ATOM 9011 N N . PRO A 1 1235 ? 65.749 7.301 -78.683 1.00 45.16 1235 PRO A N 1
ATOM 9012 C CA . PRO A 1 1235 ? 65.439 7.730 -77.288 1.00 45.16 1235 PRO A CA 1
ATOM 9013 C C . PRO A 1 1235 ? 64.418 8.884 -76.970 1.00 45.16 1235 PRO A C 1
ATOM 9015 O O . PRO A 1 1235 ? 64.145 9.761 -77.778 1.00 45.16 1235 PRO A O 1
ATOM 9018 N N . ALA A 1 1236 ? 64.001 8.923 -75.688 1.00 30.09 1236 ALA A N 1
ATOM 9019 C CA . ALA A 1 1236 ? 63.800 10.069 -74.753 1.00 30.09 1236 ALA A CA 1
ATOM 9020 C C . ALA A 1 1236 ? 62.833 11.289 -74.980 1.00 30.09 1236 ALA A C 1
ATOM 9022 O O . ALA A 1 1236 ? 63.134 12.212 -75.725 1.00 30.09 1236 ALA A O 1
ATOM 9023 N N . ALA A 1 1237 ? 61.839 11.381 -74.065 1.00 31.27 1237 ALA A N 1
ATOM 9024 C CA . ALA A 1 1237 ? 61.502 12.507 -73.142 1.00 31.27 1237 ALA A CA 1
ATOM 9025 C C . ALA A 1 1237 ? 60.649 13.771 -73.520 1.00 31.27 1237 ALA A C 1
ATOM 9027 O O . ALA A 1 1237 ? 61.148 14.698 -74.144 1.00 31.27 1237 ALA A O 1
ATOM 9028 N N . ALA A 1 1238 ? 59.475 13.878 -72.846 1.00 29.52 1238 ALA A N 1
ATOM 9029 C CA . ALA A 1 1238 ? 58.854 15.067 -72.180 1.00 29.52 1238 ALA A CA 1
ATOM 9030 C C . ALA A 1 1238 ? 58.258 16.272 -72.990 1.00 29.52 1238 ALA A C 1
ATOM 9032 O O . ALA A 1 1238 ? 58.804 16.621 -74.031 1.00 29.52 1238 ALA A O 1
ATOM 9033 N N . PRO A 1 1239 ? 57.273 17.056 -72.449 1.00 47.06 1239 PRO A N 1
ATOM 9034 C CA . PRO A 1 1239 ? 56.197 16.741 -71.483 1.00 47.06 1239 PRO A CA 1
ATOM 9035 C C . PRO A 1 1239 ? 54.741 17.146 -71.973 1.00 47.06 1239 PRO A C 1
ATOM 9037 O O . PRO A 1 1239 ? 54.352 16.525 -72.957 1.00 47.06 1239 PRO A O 1
ATOM 9040 N N . PRO A 1 1240 ? 53.858 18.000 -71.356 1.00 42.66 1240 PRO A N 1
ATOM 9041 C CA . PRO A 1 1240 ? 52.369 17.909 -71.497 1.00 42.66 1240 PRO A CA 1
ATOM 9042 C C . PRO A 1 1240 ? 51.755 19.024 -72.417 1.00 42.66 1240 PRO A C 1
ATOM 9044 O O . PRO A 1 1240 ? 52.561 19.705 -73.054 1.00 42.66 1240 PRO A O 1
ATOM 9047 N N . PRO A 1 1241 ? 50.423 19.350 -72.463 1.00 41.94 1241 PRO A N 1
ATOM 9048 C CA . PRO A 1 1241 ? 49.191 18.746 -71.893 1.00 41.94 1241 PRO A CA 1
ATOM 9049 C C . PRO A 1 1241 ? 47.979 18.587 -72.888 1.00 41.94 1241 PRO A C 1
ATOM 9051 O O . PRO A 1 1241 ? 48.094 18.905 -74.062 1.00 41.94 1241 PRO A O 1
ATOM 9054 N N . SER A 1 1242 ? 46.828 18.142 -72.342 1.00 32.59 1242 SER A N 1
ATOM 9055 C CA . SER A 1 1242 ? 45.397 18.468 -72.642 1.00 32.59 1242 SER A CA 1
ATOM 9056 C C . SER A 1 1242 ? 44.685 18.252 -74.012 1.00 32.59 1242 SER A C 1
ATOM 9058 O O . SER A 1 1242 ? 45.264 18.250 -75.090 1.00 32.59 1242 SER A O 1
ATOM 9060 N N . ASP A 1 1243 ? 43.348 18.143 -73.874 1.00 31.56 1243 ASP A N 1
ATOM 9061 C CA . ASP A 1 1243 ? 42.240 18.448 -74.809 1.00 31.56 1243 ASP A CA 1
ATOM 9062 C C . ASP A 1 1243 ? 41.756 17.451 -75.894 1.00 31.56 1243 ASP A C 1
ATOM 9064 O O . ASP A 1 1243 ? 42.468 16.593 -76.408 1.00 31.56 1243 ASP A O 1
ATOM 9068 N N . ALA A 1 1244 ? 40.455 17.579 -76.203 1.00 35.12 1244 ALA A N 1
ATOM 9069 C CA . ALA A 1 1244 ? 39.636 16.771 -77.121 1.00 35.12 1244 ALA A CA 1
ATOM 9070 C C . ALA A 1 1244 ? 38.752 17.684 -78.005 1.00 35.12 1244 ALA A C 1
ATOM 9072 O O . ALA A 1 1244 ? 38.661 18.881 -77.722 1.00 35.12 1244 ALA A O 1
ATOM 9073 N N . PRO A 1 1245 ? 38.065 17.158 -79.045 1.00 45.88 1245 PRO A N 1
ATOM 9074 C CA . PRO A 1 1245 ? 36.725 17.706 -79.345 1.00 45.88 1245 PRO A CA 1
ATOM 9075 C C . PRO A 1 1245 ? 35.676 16.755 -79.988 1.00 45.88 1245 PRO A C 1
ATOM 9077 O O . PRO A 1 1245 ? 36.022 15.915 -80.811 1.00 45.88 1245 PRO A O 1
ATOM 9080 N N . ALA A 1 1246 ? 34.389 17.073 -79.730 1.00 33.38 1246 ALA A N 1
ATOM 9081 C CA . ALA A 1 1246 ? 33.196 16.940 -80.610 1.00 33.38 1246 ALA A CA 1
ATOM 9082 C C . ALA A 1 1246 ? 32.701 15.535 -81.069 1.00 33.38 1246 ALA A C 1
ATOM 9084 O O . ALA A 1 1246 ? 33.498 14.638 -81.305 1.00 33.38 1246 ALA A O 1
ATOM 9085 N N . ALA A 1 1247 ? 31.406 15.269 -81.337 1.00 33.94 1247 ALA A N 1
ATOM 9086 C CA . ALA A 1 1247 ? 30.075 15.902 -81.096 1.00 33.94 1247 ALA A CA 1
ATOM 9087 C C . ALA A 1 1247 ? 28.973 14.904 -81.605 1.00 33.94 1247 ALA A C 1
ATOM 9089 O O . ALA A 1 1247 ? 29.384 13.883 -82.167 1.00 33.94 1247 ALA A O 1
ATOM 9090 N N . PRO A 1 1248 ? 27.626 15.129 -81.532 1.00 49.72 1248 PRO A N 1
ATOM 9091 C CA . PRO A 1 1248 ? 26.780 16.209 -80.960 1.00 49.72 1248 PRO A CA 1
ATOM 9092 C C . PRO A 1 1248 ? 25.830 15.641 -79.844 1.00 49.72 1248 PRO A C 1
ATOM 9094 O O . PRO A 1 1248 ? 26.321 14.801 -79.098 1.00 49.72 1248 PRO A O 1
ATOM 9097 N N . SER A 1 1249 ? 24.546 15.979 -79.568 1.00 31.48 1249 SER A N 1
ATOM 9098 C CA . SER A 1 1249 ? 23.509 16.933 -80.067 1.00 31.48 1249 SER A CA 1
ATOM 9099 C C . SER A 1 1249 ? 22.367 17.155 -79.038 1.00 31.48 1249 SER A C 1
ATOM 9101 O O . SER A 1 1249 ? 22.071 16.254 -78.261 1.00 31.48 1249 SER A O 1
ATOM 9103 N N . ASP A 1 1250 ? 21.705 18.318 -79.121 1.00 31.45 1250 ASP A N 1
ATOM 9104 C CA . ASP A 1 1250 ? 20.262 18.668 -78.981 1.00 31.45 1250 ASP A CA 1
ATOM 9105 C C . ASP A 1 1250 ? 19.303 17.729 -78.184 1.00 31.45 1250 ASP A C 1
ATOM 9107 O O . ASP A 1 1250 ? 19.167 16.563 -78.543 1.00 31.45 1250 ASP A O 1
ATOM 9111 N N . ALA A 1 1251 ? 18.614 18.113 -77.084 1.00 32.69 1251 ALA A N 1
ATOM 9112 C CA . ALA A 1 1251 ? 17.675 19.239 -76.772 1.00 32.69 1251 ALA A CA 1
ATOM 9113 C C . ALA A 1 1251 ? 16.176 18.783 -76.787 1.00 32.69 1251 ALA A C 1
ATOM 9115 O O . ALA A 1 1251 ? 15.898 17.788 -77.455 1.00 32.69 1251 ALA A O 1
ATOM 9116 N N . PRO A 1 1252 ? 15.193 19.441 -76.098 1.00 50.25 1252 PRO A N 1
ATOM 9117 C CA . PRO A 1 1252 ? 15.199 20.794 -75.508 1.00 50.25 1252 PRO A CA 1
ATOM 9118 C C . PRO A 1 1252 ? 14.703 20.940 -74.032 1.00 50.25 1252 PRO A C 1
ATOM 9120 O O . PRO A 1 1252 ? 14.495 19.970 -73.310 1.00 50.25 1252 PRO A O 1
ATOM 9123 N N . THR A 1 1253 ? 14.562 22.206 -73.612 1.00 35.94 1253 THR A N 1
ATOM 9124 C CA . THR A 1 1253 ? 14.205 22.821 -72.302 1.00 35.94 1253 THR A CA 1
ATOM 9125 C C . THR A 1 1253 ? 12.674 23.073 -72.136 1.00 35.94 1253 THR A C 1
ATOM 9127 O O . THR A 1 1253 ? 11.957 22.641 -73.043 1.00 35.94 1253 THR A O 1
ATOM 9130 N N . PRO A 1 1254 ? 12.105 23.738 -71.076 1.00 47.34 1254 PRO A N 1
ATOM 9131 C CA . PRO A 1 1254 ? 12.662 24.627 -70.014 1.00 47.34 1254 PRO A CA 1
ATOM 9132 C C . PRO A 1 1254 ? 12.148 24.318 -68.564 1.00 47.34 1254 PRO A C 1
ATOM 9134 O O . PRO A 1 1254 ? 11.708 23.197 -68.338 1.00 47.34 1254 PRO A O 1
ATOM 9137 N N . ASP A 1 1255 ? 12.218 25.154 -67.502 1.00 32.50 1255 ASP A N 1
ATOM 9138 C CA . ASP A 1 1255 ? 12.530 26.599 -67.325 1.00 32.50 1255 ASP A CA 1
ATOM 9139 C C . ASP A 1 1255 ? 13.097 26.951 -65.907 1.00 32.50 1255 ASP A C 1
ATOM 9141 O O . ASP A 1 1255 ? 13.465 26.060 -65.141 1.00 32.50 1255 ASP A O 1
ATOM 9145 N N . ALA A 1 1256 ? 13.179 28.248 -65.565 1.00 31.42 1256 ALA A N 1
ATOM 9146 C CA . ALA A 1 1256 ? 13.705 28.873 -64.330 1.00 31.42 1256 ALA A CA 1
ATOM 9147 C C . ALA A 1 1256 ? 12.668 29.895 -63.742 1.00 31.42 1256 ALA A C 1
ATOM 9149 O O . ALA A 1 1256 ? 11.501 29.782 -64.126 1.00 31.42 1256 ALA A O 1
ATOM 9150 N N . PRO A 1 1257 ? 12.968 30.916 -62.880 1.00 50.25 1257 PRO A N 1
ATOM 9151 C CA . PRO A 1 1257 ? 14.181 31.335 -62.122 1.00 50.25 1257 PRO A CA 1
ATOM 9152 C C . PRO A 1 1257 ? 13.849 31.592 -60.601 1.00 50.25 1257 PRO A C 1
ATOM 9154 O O . PRO A 1 1257 ? 12.856 31.020 -60.151 1.00 50.25 1257 PRO A O 1
ATOM 9157 N N . PRO A 1 1258 ? 14.536 32.439 -59.771 1.00 44.91 1258 PRO A N 1
ATOM 9158 C CA . PRO A 1 1258 ? 15.821 33.168 -59.880 1.00 44.91 1258 PRO A CA 1
ATOM 9159 C C . PRO A 1 1258 ? 16.799 33.027 -58.662 1.00 44.91 1258 PRO A C 1
ATOM 9161 O O . PRO A 1 1258 ? 16.527 32.334 -57.688 1.00 44.91 1258 PRO A O 1
ATOM 9164 N N . ALA A 1 1259 ? 17.942 33.734 -58.722 1.00 32.78 1259 ALA A N 1
ATOM 9165 C CA . ALA A 1 1259 ? 18.938 33.971 -57.640 1.00 32.78 1259 ALA A CA 1
ATOM 9166 C C . ALA A 1 1259 ? 18.740 35.401 -57.021 1.00 32.78 1259 ALA A C 1
ATOM 9168 O O . ALA A 1 1259 ? 17.649 35.928 -57.261 1.00 32.78 1259 ALA A O 1
ATOM 9169 N N . PRO A 1 1260 ? 19.677 36.120 -56.321 1.00 48.03 1260 PRO A N 1
ATOM 9170 C CA . PRO A 1 1260 ? 21.097 35.902 -55.907 1.00 48.03 1260 PRO A CA 1
ATOM 9171 C C . PRO A 1 1260 ? 21.325 36.321 -54.400 1.00 48.03 1260 PRO A C 1
ATOM 9173 O O . PRO A 1 1260 ? 20.373 36.126 -53.646 1.00 48.03 1260 PRO A O 1
ATOM 9176 N N . PRO A 1 1261 ? 22.438 36.939 -53.882 1.00 45.59 1261 PRO A N 1
ATOM 9177 C CA . PRO A 1 1261 ? 23.838 37.112 -54.344 1.00 45.59 1261 PRO A CA 1
ATOM 9178 C C . PRO A 1 1261 ? 24.993 36.905 -53.302 1.00 45.59 1261 PRO A C 1
ATOM 9180 O O . PRO A 1 1261 ? 24.814 37.016 -52.098 1.00 45.59 1261 PRO A O 1
ATOM 9183 N N . ALA A 1 1262 ? 26.214 36.755 -53.843 1.00 32.03 1262 ALA A N 1
ATOM 9184 C CA . ALA A 1 1262 ? 27.517 37.357 -53.456 1.00 32.03 1262 ALA A CA 1
ATOM 9185 C C . ALA A 1 1262 ? 28.120 37.331 -52.016 1.00 32.03 1262 ALA A C 1
ATOM 9187 O O . ALA A 1 1262 ? 27.553 37.803 -51.038 1.00 32.03 1262 ALA A O 1
ATOM 9188 N N . THR A 1 1263 ? 29.415 36.979 -51.971 1.00 40.09 1263 THR A N 1
ATOM 9189 C CA . THR A 1 1263 ? 30.436 37.433 -50.989 1.00 40.09 1263 THR A CA 1
ATOM 9190 C C . THR A 1 1263 ? 30.815 38.914 -51.189 1.00 40.09 1263 THR A C 1
ATOM 9192 O O . THR A 1 1263 ? 30.575 39.432 -52.283 1.00 40.09 1263 THR A O 1
ATOM 9195 N N . PRO A 1 1264 ? 31.532 39.573 -50.247 1.00 46.59 1264 PRO A N 1
ATOM 9196 C CA . PRO A 1 1264 ? 32.953 39.844 -50.560 1.00 46.59 1264 PRO A CA 1
ATOM 9197 C C . PRO A 1 1264 ? 33.959 39.937 -49.374 1.00 46.59 1264 PRO A C 1
ATOM 9199 O O . PRO A 1 1264 ? 33.645 40.412 -48.291 1.00 46.59 1264 PRO A O 1
ATOM 9202 N N . THR A 1 1265 ? 35.211 39.568 -49.684 1.00 34.38 1265 THR A N 1
ATOM 9203 C CA . THR A 1 1265 ? 36.509 40.158 -49.249 1.00 34.38 1265 THR A CA 1
ATOM 9204 C C . THR A 1 1265 ? 36.885 40.390 -47.768 1.00 34.38 1265 THR A C 1
ATOM 9206 O O . THR A 1 1265 ? 36.382 41.298 -47.119 1.00 34.38 1265 THR A O 1
ATOM 9209 N N . SER A 1 1266 ? 37.987 39.722 -47.387 1.00 36.06 1266 SER A N 1
ATOM 9210 C CA . SER A 1 1266 ? 39.146 40.217 -46.602 1.00 36.06 1266 SER A CA 1
ATOM 9211 C C . SER A 1 1266 ? 38.935 40.880 -45.229 1.00 36.06 1266 SER A C 1
ATOM 9213 O O . SER A 1 1266 ? 38.569 42.053 -45.145 1.00 36.06 1266 SER A O 1
ATOM 9215 N N . GLY A 1 1267 ? 39.371 40.167 -44.187 1.00 32.12 1267 GLY A N 1
ATOM 9216 C CA . GLY A 1 1267 ? 39.580 40.637 -42.815 1.00 32.12 1267 GLY A CA 1
ATOM 9217 C C . GLY A 1 1267 ? 40.151 39.508 -41.974 1.00 32.12 1267 GLY A C 1
ATOM 9218 O O . GLY A 1 1267 ? 39.348 38.615 -41.638 1.00 32.12 1267 GLY A O 1
#

Mean predicted aligned error: 17.08 Å

Nearest PDB structures (foldseek):
  6voa-assembly1_B  TM=8.063E-01  e=4.004E-09  Bos taurus
  6vnw-assembly1_B  TM=8.063E-01  e=1.238E-08  Bos taurus
  6xt9-assembly1_I  TM=7.151E-01  e=2.033E-07  Homo sapiens
  4yd8-assembly1_A  TM=6.993E-01  e=9.872E-07  Homo sapiens
  1k8f-assembly2_D  TM=2.456E-01  e=4.786E+00  Homo sapiens

Solvent-accessible surface area (backbone atoms only — not comparable to full-atom values): 64694 Å² total; per-residue (Å²): 138,81,90,89,90,83,72,87,80,71,79,83,74,78,91,79,86,76,92,88,87,84,87,92,76,85,91,81,89,87,86,76,78,84,76,73,82,71,75,72,58,82,72,57,79,87,71,57,47,61,39,61,92,74,81,83,77,65,73,97,77,68,65,89,70,41,45,72,38,23,56,42,73,45,45,52,63,55,70,72,45,60,21,40,37,42,21,19,32,39,98,82,22,15,34,36,41,53,26,52,46,49,99,78,38,49,45,41,61,45,76,48,71,48,78,37,83,50,34,28,54,32,56,44,68,26,40,50,69,65,82,84,38,46,15,42,42,29,29,32,78,60,36,40,43,40,40,39,24,46,40,33,90,88,41,68,56,67,84,42,80,48,81,50,98,36,12,30,54,38,72,48,58,44,46,54,58,55,76,79,79,53,23,32,43,40,38,18,25,20,42,99,83,43,83,50,15,35,36,38,39,40,64,72,97,64,39,55,86,76,59,85,56,52,76,44,83,45,94,19,40,35,58,33,67,40,65,42,33,43,88,45,81,45,34,32,22,38,40,38,32,24,51,43,36,40,36,40,48,49,50,82,94,43,77,71,42,76,43,84,50,102,39,40,59,39,22,40,28,56,38,35,46,80,78,76,85,52,41,24,41,38,38,24,17,74,74,24,33,40,33,45,31,34,73,74,79,67,50,70,50,61,32,57,47,98,51,54,39,62,42,46,40,56,37,36,79,62,47,60,91,47,38,29,39,40,38,30,31,73,72,37,37,34,34,38,52,59,87,49,70,72,54,56,73,57,60,55,74,52,90,52,67,52,56,46,63,31,65,50,65,43,76,43,73,81,56,46,44,33,18,42,35,34,38,37,77,84,82,67,42,56,36,38,41,72,67,73,59,74,45,77,38,54,26,47,38,44,57,68,45,86,81,78,58,57,41,101,87,45,9,14,63,51,10,32,52,58,49,34,54,72,40,78,46,37,21,29,41,35,35,57,43,57,85,92,44,37,58,29,55,33,62,60,70,56,74,74,36,66,35,20,33,30,39,33,27,60,60,24,74,83,48,77,83,53,53,59,34,31,43,34,24,65,64,38,76,75,90,59,97,82,63,54,77,44,33,50,46,42,34,62,27,18,27,20,16,43,28,17,34,25,38,23,32,14,57,0,22,32,32,37,33,48,18,24,38,25,39,38,27,20,27,35,28,6,43,36,101,80,58,74,50,82,26,30,17,58,18,22,32,33,35,29,49,41,16,28,44,28,35,42,30,26,36,37,83,63,23,24,25,33,20,21,34,9,50,24,20,18,34,35,32,36,35,65,40,20,20,54,23,36,40,16,20,29,31,21,6,38,68,88,73,63,87,90,56,76,89,75,66,101,60,88,42,21,3,58,29,20,14,34,36,34,33,25,15,18,19,28,34,41,25,27,60,54,55,47,13,26,25,37,23,14,25,6,53,26,22,17,32,36,38,32,38,62,45,23,19,31,23,28,37,13,26,27,28,21,4,25,38,98,83,27,75,50,69,30,37,8,58,22,29,20,33,38,32,39,27,23,33,43,30,38,39,23,32,62,40,90,40,11,29,26,32,24,12,26,7,57,23,27,15,33,40,30,24,74,54,21,24,44,33,38,39,16,19,26,29,22,3,23,23,69,81,29,76,45,74,30,28,3,46,54,9,17,38,38,37,29,34,25,26,55,24,37,37,26,29,52,51,83,44,12,22,24,38,27,12,25,8,52,16,36,14,36,35,40,30,48,69,60,22,24,54,29,40,40,16,20,26,35,20,2,27,27,70,83,32,76,47,69,30,30,6,58,27,27,18,32,38,34,32,21,21,45,28,38,38,27,29,56,51,86,37,16,23,25,31,25,12,25,4,52,25,31,13,37,36,36,28,41,69,53,19,25,48,28,40,37,19,23,25,30,21,4,22,27,75,85,36,79,48,76,27,30,6,54,24,26,17,33,37,33,39,20,19,18,43,27,36,42,24,31,52,56,80,54,14,27,23,30,26,15,27,6,53,27,27,18,35,38,40,31,32,73,51,21,35,51,26,38,38,21,21,25,28,26,7,22,23,89,78,69,83,45,77,33,36,15,57,24,27,31,33,39,35,32,42,21,35,61,30,36,38,26,34,86,59,78,47,17,38,27,40,28,30,45,10,68,53,15,25,33,34,34,30,50,15,29,35,42,39,21,34,27,40,33,29,50,7,52,16,34,41,34,33,46,25,38,40,40,39,38,35,49,26,40,37,34,53,13,44,24,40,33,38,32,48,29,34,43,38,40,36,30,53,26,45,34,36,41,28,52,31,45,53,48,75,77,68,37,48,82,45,70,55,75,48,47,68,51,70,51,80,36,38,34,78,86,72,37,48,41,76,58,45,54,64,45,71,79,65,80,90,82,85,81,46,88,90,71,56,46,55,75,63,82,95,34,56,41,53,58,80,94,70,85,84,74,58,71,52,83,62,92,76,83,88,85,71,94,79,82,84,83,90,81,81,84,81,88,72,78,83,60,74,52,79,58,88,75,97,70,91,62,70,52,52,47,49,43,79,54,78,88,50,74,69,46,53,62,54,64,78,64,74,81,79,87,88,84,89,79,93,78,94,82,86,75,98,74,92,76,84,81,68,75,76,76,58,62,83,90,77,61,71,51,75,43,71,42,98,83,75,46,32,44,36,43,41,58,80,77,84,88,88,84,91,81,84,88,89,89,87,82,92,81,84,88,90,84,81,66,83,67,90,68,96,86,63,91,65,85,66,84,79,77,92,78,85,82,88,91,85,89,91,86,85,90,85,90,87,87,85,88,85,88,86,91,85,89,90,85,83,90,83,90,81,88,86,86,86,88,90,86,88,86,90,88,85,84,86,84,82,92,134

=== Feature glossary ===
The record interleaves many kinds of information about one protein. Here is each kind framed as the question it answers.

Q: What are the backbone torsion angles?
A: φ (phi) and ψ (psi) are the two rotatable backbone dihedrals per residue: φ is the C(i-1)–N–Cα–C torsion, ψ is the N–Cα–C–N(i+1) torsion, both in degrees on (−180°, 180°]. α-helical residues cluster near (−60°, −45°); β-strand residues near (−120°, +130°). A Ramachandran plot is simply a scatter of (φ, ψ) for every residue.

Q: What is the amino-acid chain?
A: This is the polypeptide sequence — one letter per residue, N-terminus first. Length ranges from a few dozen residues for small domains to over a thousand for large multi-domain proteins.

Q: How mobile is each atom in the crystal?
A: For experimental (PDB) structures, the B-factor (temperature factor) quantifies the positional spread of each atom in the crystal — a combination of thermal vibration and static disorder — in units of Å². High B-factors mark flexible loops or poorly resolved regions; low B-factors mark the rigid, well-ordered core.

Q: Are the domains correctly placed relative to each other?
A: Predicted Aligned Error (PAE) is an AlphaFold confidence matrix: entry (i, j) is the expected error in the position of residue j, in ångströms, when the prediction is superimposed on the true structure at residue i. Low PAE within a block of residues means that block is internally rigid and well-predicted; high PAE between two blocks means their relative placement is uncertain even if each block individually is confident.

Q: How confident is the AlphaFold model at each residue?
A: pLDDT is the predicted lDDT-Cα score: AlphaFold's confidence that the local environment of each residue (all inter-atomic distances within 15 Å) is correctly placed. It is a per-residue number between 0 and 100, with higher meaning more reliable.

Q: What family and function is it annotated with?
A: Functional annotations link the protein to curated databases. InterPro entries identify conserved domains and families by matching the sequence against member-database signatures (Pfam, PROSITE, CDD, …). Gene Ontology (GO) terms describe molecular function, biological process, and cellular component in a controlled vocabulary. CATH places the structure in a hierarchical fold classification (Class/Architecture/Topology/Homologous-superfamily). The organism is the source species.

Q: How big and how compact is the whole molecule?
A: Three whole-structure scalars: the radius of gyration (RMS distance of Cα from centroid, in Å), the count of Cα–Cα contacts (pairs closer than 8 Å and separated by more than four residues in sequence — i.e. tertiary, not local, contacts), and the bounding-box dimensions. Together they distinguish compact globular folds from extended fibres or disordered chains.

Q: What known structures does this most resemble?
A: The Foldseek neighbor list gives the closest experimentally determined structures in the PDB, ranked by structural alignment. TM-score near 1 means near-identical fold; near 0.3 means only rough topology match. This is how one finds what a novel AlphaFold prediction most resembles in the solved-structure universe.

Q: Which residues are buried vs exposed?
A: SASA measures how much of the protein is reachable by solvent. It is computed by rolling a water-sized probe over the atomic surface and summing the exposed area (Å²). Per-residue SASA distinguishes core (buried, low SASA) from surface (exposed, high SASA) residues; total SASA is a whole-molecule size measure.

Q: Which residues are in helices, strands, or loops?
A: Eight-state secondary structure (DSSP): H is the canonical α-helix, G the tighter 3₁₀-helix, I the wider π-helix; E/B are β-structure, T and S are turns and bends, and '-' is everything else. DSSP derives these from the pattern of main-chain N–H···O=C hydrogen bonds, not from the sequence.

Q: Where is each backbone atom in 3D?
A: Structure coordinates are given as an mmCIF _atom_site loop: one row per atom with element, residue name, chain id, sequence number, and x/y/z position in Å. Only the four main-chain atoms per residue are included here; side chains are omitted to keep the record compact.

Q: What if only a Cα trace is available?
A: Three-state secondary structure (P-SEA) collapses the eight DSSP classes into helix (a), strand (b), and coil (c). P-SEA assigns these from Cα geometry alone — distances and angles — without requiring backbone oxygens, so it works on any Cα trace.

Q: What do the rendered images show?
A: The six renders are orthographic views along the three Cartesian axes in both directions. Representation (cartoon, sticks, or surface) and color scheme (sequence-rainbow or by-chain) vary across proteins so the training set covers all the common visualization conventions.

Q: What does the local fold look like, residue by residue?
A: Foldseek's 3Di representation compresses backbone geometry into a per-residue letter drawn from a learned twenty-state alphabet. It captures the tertiary interaction pattern around each residue — which residues are packed against it in space, regardless of where they are in sequence.

Q: What do the diagnostic plots show?
A: The contact map is a binary N×N matrix image: pixel (i, j) is dark where Cα_i and Cα_j are within 8 Å and |i−j|>4. Because the |i−j|>4 filter removes local helical contacts, off-diagonal stripes parallel to the main diagonal indicate parallel β-sheets; stripes perpendicular to it indicate antiparallel β-sheets. The Ramachandran plot scatters every residue's (φ, ψ) pair against the sterically allowed regions. The PAE heatmap renders the predicted-aligned-error matrix.